Protein AF-A0A151GC35-F1 (afdb_monomer_lite)

Radius of gyration: 41.26 Å; chains: 1; bounding box: 136×90×130 Å

Secondary structure (DSSP, 8-state):
-PEEP-TTBTTTB-SSHHHHHHHHHHHHHTS-SEETTEESS-TT--EEEE--S-IIIIIHHHHHHHHH---TT-SEEEEEEE--SS--BSEEE---SEEEETTEEEEB-HHHHHHHHHHTTPEEPPHHHHHH--TTGGGHHHHHHHHHTTSSSGGGSPEEEEEEE-B--HHHHHHHHHHHHHHHHSTTEEEEEE-EEEEEBGGGTB-EE-TTS-GGG-EEPPTTSPPPSSS-HHHHHHHHHHHHHHHHHHT-HHHHHHHHHHH----TTHHHHHHHHHHHHHHHTT-S-GGGG-----EEEESS---STT--EEEEEEEEE-------------------------------------------------------------------------------------------PPPPP-----------------------------------------------------S--SS--PPPTTHHHHHHHHHHHHHHHHHHHHHHHHHHHHHHHH---HHHHHHHHHHHHHHHHHHHHHHHHHHHHHHHHHHSGGGGSTTTHHHHHHHHHHHHHHHHHHHHHHHHHHHHHHHHHHHHHHHH-TT--HHHHHHHHH-TT-THHHHHHHHT-S-HHHHHHHHHHHHHHHHHHHHHHHHHHHHHHHHHHHHHTTTTTGGGSHHHHHHHHHHHHHHHHHHHHHHHHHHHHHHHHHHHHHHHHHHHHHHHHHHHHHHHIIIIIIT--S--THHHHHIIIIIHHHHHHHHHHHHHHHHHHHHHHHHHHHHT---PPP-

Organism: Drechmeria coniospora (NCBI:txid98403)

Structure (mmCIF, N/CA/C/O backbone):
data_AF-A0A151GC35-F1
#
_entry.id   AF-A0A151GC35-F1
#
loop_
_atom_site.group_PDB
_atom_site.id
_atom_site.type_symbol
_atom_site.label_atom_id
_atom_site.label_alt_id
_atom_site.label_comp_id
_atom_site.label_asym_id
_atom_site.label_entity_id
_atom_site.label_seq_id
_atom_site.pdbx_PDB_ins_code
_atom_site.Cartn_x
_atom_site.Cartn_y
_atom_site.Cartn_z
_atom_site.occupancy
_atom_site.B_iso_or_equiv
_atom_site.auth_seq_id
_atom_site.auth_comp_id
_atom_site.auth_asym_id
_atom_site.auth_atom_id
_atom_site.pdbx_PDB_model_num
ATOM 1 N N . MET A 1 1 ? 4.159 -25.113 13.823 1.00 55.94 1 MET A N 1
ATOM 2 C CA . MET A 1 1 ? 4.439 -24.013 12.868 1.00 55.94 1 MET A CA 1
ATOM 3 C C . MET A 1 1 ? 4.000 -22.709 13.508 1.00 55.94 1 MET A C 1
ATOM 5 O O . MET A 1 1 ? 3.090 -22.752 14.324 1.00 55.94 1 MET A O 1
ATOM 9 N N . ALA A 1 2 ? 4.673 -21.599 13.208 1.00 87.12 2 ALA A N 1
ATOM 10 C CA . ALA A 1 2 ? 4.467 -20.333 13.911 1.00 87.12 2 ALA A CA 1
ATOM 11 C C . ALA A 1 2 ? 3.232 -19.547 13.421 1.00 87.12 2 ALA A C 1
ATOM 13 O O . ALA A 1 2 ? 2.745 -19.758 12.304 1.00 87.12 2 ALA A O 1
ATOM 14 N N . THR A 1 3 ? 2.793 -18.605 14.258 1.00 97.31 3 THR A N 1
ATOM 15 C CA . THR A 1 3 ? 1.928 -17.473 13.897 1.00 97.31 3 THR A CA 1
ATOM 16 C C . THR A 1 3 ? 2.809 -16.304 13.436 1.00 97.31 3 THR A C 1
ATOM 18 O O . THR A 1 3 ? 3.831 -16.021 14.065 1.00 97.31 3 THR A O 1
ATOM 21 N N . ARG A 1 4 ? 2.428 -15.619 12.354 1.00 97.88 4 ARG A N 1
ATOM 22 C CA . ARG A 1 4 ? 3.024 -14.343 11.934 1.00 97.88 4 ARG A CA 1
ATOM 23 C C . ARG A 1 4 ? 2.527 -13.239 12.876 1.00 97.88 4 ARG A C 1
ATOM 25 O O . ARG A 1 4 ? 1.311 -13.093 12.988 1.00 97.88 4 ARG A O 1
ATOM 32 N N . PRO A 1 5 ? 3.394 -12.468 13.553 1.00 97.06 5 PRO A N 1
ATOM 33 C CA . PRO A 1 5 ? 2.941 -11.425 14.470 1.00 97.06 5 PRO A CA 1
ATOM 34 C C . PRO A 1 5 ? 2.337 -10.229 13.714 1.00 97.06 5 PRO A C 1
ATOM 36 O O . PRO A 1 5 ? 2.656 -10.002 12.547 1.00 97.06 5 PRO A O 1
ATOM 39 N N . ALA A 1 6 ? 1.508 -9.446 14.406 1.00 96.62 6 ALA A N 1
ATOM 40 C CA . ALA A 1 6 ? 0.972 -8.170 13.932 1.00 96.62 6 ALA A CA 1
ATOM 41 C C . ALA A 1 6 ? 2.057 -7.076 14.026 1.00 96.62 6 ALA A C 1
ATOM 43 O O . ALA A 1 6 ? 2.139 -6.342 15.015 1.00 96.62 6 ALA A O 1
ATOM 44 N N . GLY A 1 7 ? 2.961 -7.028 13.043 1.00 93.44 7 GLY A N 1
ATOM 45 C CA . GLY A 1 7 ? 4.167 -6.194 13.070 1.00 93.44 7 GLY A CA 1
ATOM 46 C C . GLY A 1 7 ? 3.904 -4.690 12.940 1.00 93.44 7 GLY A C 1
ATOM 47 O O . GLY A 1 7 ? 4.772 -3.887 13.280 1.00 93.44 7 GLY A O 1
ATOM 48 N N . LYS A 1 8 ? 2.718 -4.301 12.465 1.00 96.94 8 LYS A N 1
ATOM 49 C CA . LYS A 1 8 ? 2.310 -2.910 12.207 1.00 96.94 8 LYS A CA 1
ATOM 50 C C . LYS A 1 8 ? 1.365 -2.350 13.283 1.00 96.94 8 LYS A C 1
ATOM 52 O O . LYS A 1 8 ? 1.076 -1.150 13.297 1.00 96.94 8 LYS A O 1
ATOM 57 N N . ALA A 1 9 ? 0.940 -3.190 14.231 1.00 96.69 9 ALA A N 1
ATOM 58 C CA . ALA A 1 9 ? 0.118 -2.796 15.371 1.00 96.69 9 ALA A CA 1
ATOM 59 C C . ALA A 1 9 ? 0.878 -1.855 16.322 1.00 96.69 9 ALA A C 1
ATOM 61 O O . ALA A 1 9 ? 1.866 -2.242 16.956 1.00 96.69 9 ALA A O 1
ATOM 62 N N . GLY A 1 10 ? 0.371 -0.636 16.486 1.00 93.88 10 GLY A N 1
ATOM 63 C CA . GLY A 1 10 ? 0.966 0.449 17.270 1.00 93.88 10 GLY A CA 1
ATOM 64 C C . GLY A 1 10 ? 1.820 1.430 16.459 1.00 93.88 10 GLY A C 1
ATOM 65 O O . GLY A 1 10 ? 2.423 2.313 17.061 1.00 93.88 10 GLY A O 1
ATOM 66 N N . THR A 1 11 ? 1.894 1.278 15.131 1.00 89.25 11 THR A N 1
ATOM 67 C CA . THR A 1 11 ? 2.609 2.209 14.233 1.00 89.25 11 THR A CA 1
ATOM 68 C C . THR A 1 11 ? 1.824 2.571 12.970 1.00 89.25 11 THR A C 1
ATOM 70 O O . THR A 1 11 ? 1.863 3.727 12.567 1.00 89.25 11 THR A O 1
ATOM 73 N N . TRP A 1 12 ? 1.094 1.629 12.360 1.00 95.56 12 TRP A N 1
ATOM 74 C CA . TRP A 1 12 ? 0.233 1.891 11.189 1.00 95.56 12 TRP A CA 1
ATOM 75 C C . TRP A 1 12 ? -1.263 1.883 11.525 1.00 95.56 12 TRP A C 1
ATOM 77 O O . TRP A 1 12 ? -2.069 2.457 10.794 1.00 95.56 12 TRP A O 1
ATOM 87 N N . TYR A 1 13 ? -1.628 1.218 12.618 1.00 97.06 13 TYR A N 1
ATOM 88 C CA . TYR A 1 13 ? -2.961 1.199 13.215 1.00 97.06 13 TYR A CA 1
ATOM 89 C C . TYR A 1 13 ? -2.829 0.997 14.736 1.00 97.06 13 TYR A C 1
ATOM 91 O O . TYR A 1 13 ? -1.812 0.446 15.178 1.00 97.06 13 TYR A O 1
ATOM 99 N N . PRO A 1 14 ? -3.808 1.413 15.559 1.00 96.81 14 PRO A N 1
ATOM 100 C CA . PRO A 1 14 ? -3.754 1.257 17.011 1.00 96.81 14 PRO A CA 1
ATOM 101 C C . PRO A 1 14 ? -3.537 -0.188 17.477 1.00 96.81 14 PRO A C 1
ATOM 103 O O . PRO A 1 14 ? -4.113 -1.134 16.942 1.00 96.81 14 PRO A O 1
ATOM 106 N N . ARG A 1 15 ? -2.715 -0.373 18.519 1.00 94.12 15 ARG A N 1
ATOM 107 C CA . ARG A 1 15 ? -2.531 -1.689 19.165 1.00 94.12 15 ARG A CA 1
ATOM 108 C C . ARG A 1 15 ? -3.599 -1.971 20.224 1.00 94.12 15 ARG A C 1
ATOM 110 O O . ARG A 1 15 ? -3.917 -3.131 20.468 1.00 94.12 15 ARG A O 1
ATOM 117 N N . ALA A 1 16 ? -4.105 -0.933 20.887 1.00 94.44 16 ALA A N 1
ATOM 118 C CA . ALA A 1 16 ? -5.096 -1.071 21.944 1.00 94.44 16 ALA A CA 1
ATOM 119 C C . ALA A 1 16 ? -6.486 -1.309 21.340 1.00 94.44 16 ALA A C 1
ATOM 121 O O . ALA A 1 16 ? -6.956 -0.510 20.533 1.00 94.44 16 ALA A O 1
ATOM 122 N N . LEU A 1 17 ? -7.159 -2.385 21.761 1.00 95.69 17 LEU A N 1
ATOM 123 C CA . LEU A 1 17 ? -8.468 -2.762 21.218 1.00 95.69 17 LEU A CA 1
ATOM 124 C C . LEU A 1 17 ? -9.530 -1.650 21.283 1.00 95.69 17 LEU A C 1
ATOM 126 O O . LEU A 1 17 ? -10.147 -1.415 20.251 1.00 95.69 17 LEU A O 1
ATOM 130 N N . PRO A 1 18 ? -9.717 -0.903 22.395 1.00 95.50 18 PRO A N 1
ATOM 131 C CA . PRO A 1 18 ? -10.736 0.152 22.444 1.00 95.50 18 PRO A CA 1
ATOM 132 C C . PRO A 1 18 ? -10.487 1.299 21.454 1.00 95.50 18 PRO A C 1
ATOM 134 O O . PRO A 1 18 ? -11.432 1.903 20.954 1.00 95.50 18 PRO A O 1
ATOM 137 N N . GLU A 1 19 ? -9.219 1.598 21.166 1.00 96.12 19 GLU A N 1
ATOM 138 C CA . GLU A 1 19 ? -8.813 2.639 20.218 1.00 96.12 19 GLU A CA 1
ATOM 139 C C . GLU A 1 19 ? -9.015 2.165 18.771 1.00 96.12 19 GLU A C 1
ATOM 141 O O . GLU A 1 19 ? -9.597 2.880 17.958 1.00 96.12 19 GLU A O 1
ATOM 146 N N . LEU A 1 20 ? -8.609 0.924 18.476 1.00 97.00 20 LEU A N 1
ATOM 147 C CA . LEU A 1 20 ? -8.792 0.291 17.170 1.00 97.00 20 LEU A CA 1
ATOM 148 C C . LEU A 1 20 ? -10.277 0.091 16.832 1.00 97.00 20 LEU A C 1
ATOM 150 O O . LEU A 1 20 ? -10.688 0.380 15.711 1.00 97.00 20 LEU A O 1
ATOM 154 N N . ASP A 1 21 ? -11.085 -0.344 17.803 1.00 95.94 21 ASP A N 1
ATOM 155 C CA . ASP A 1 21 ? -12.537 -0.467 17.659 1.00 95.94 21 ASP A CA 1
ATOM 156 C C . ASP A 1 21 ? -13.189 0.891 17.417 1.00 95.94 21 ASP A C 1
ATOM 158 O O . ASP A 1 21 ? -13.913 1.042 16.437 1.00 95.94 21 ASP A O 1
ATOM 162 N N . GLY A 1 22 ? -12.887 1.901 18.243 1.00 96.50 22 GLY A N 1
ATOM 163 C CA . GLY A 1 22 ? -13.421 3.251 18.055 1.00 96.50 22 GLY A CA 1
ATOM 164 C C . GLY A 1 22 ? -13.062 3.852 16.691 1.00 96.50 22 GLY A C 1
ATOM 165 O O . GLY A 1 22 ? -13.898 4.509 16.069 1.00 96.50 22 GLY A O 1
ATOM 166 N N . GLN A 1 23 ? -11.850 3.585 16.193 1.00 96.94 23 GLN A N 1
ATOM 167 C CA . GLN A 1 23 ? -11.410 4.013 14.867 1.00 96.94 23 GLN A CA 1
ATOM 168 C C . GLN A 1 23 ? -12.159 3.274 13.744 1.00 96.94 23 GLN A C 1
ATOM 170 O O . GLN A 1 23 ? -12.744 3.921 12.874 1.00 96.94 23 GLN A O 1
ATOM 175 N N . LEU A 1 24 ? -12.178 1.936 13.762 1.00 98.12 24 LEU A N 1
ATOM 176 C CA . LEU A 1 24 ? -12.797 1.127 12.706 1.00 98.12 24 LEU A CA 1
ATOM 177 C C . LEU A 1 24 ? -14.326 1.253 12.678 1.00 98.12 24 LEU A C 1
ATOM 179 O O . LEU A 1 24 ? -14.898 1.395 11.597 1.00 98.12 24 LEU A O 1
ATOM 183 N N . ASP A 1 25 ? -14.990 1.257 13.836 1.00 97.38 25 ASP A N 1
ATOM 184 C CA . ASP A 1 25 ? -16.438 1.480 13.923 1.00 97.38 25 ASP A CA 1
ATOM 185 C C . ASP A 1 25 ? -16.806 2.892 13.477 1.00 97.38 25 ASP A C 1
ATOM 187 O O . ASP A 1 25 ? -17.752 3.059 12.710 1.00 97.38 25 ASP A O 1
ATOM 191 N N . GLY A 1 26 ? -16.044 3.908 13.898 1.00 97.88 26 GLY A N 1
ATOM 192 C CA . GLY A 1 26 ? -16.263 5.290 13.474 1.00 97.88 26 GLY A CA 1
ATOM 193 C C . GLY A 1 26 ? -16.143 5.461 11.958 1.00 97.88 26 GLY A C 1
ATOM 194 O O . GLY A 1 26 ? -16.943 6.173 11.350 1.00 97.88 26 GLY A O 1
ATOM 195 N N . TYR A 1 27 ? -15.186 4.775 11.327 1.00 98.31 27 TYR A N 1
ATOM 196 C CA . TYR A 1 27 ? -15.018 4.800 9.874 1.00 98.31 27 TYR A CA 1
ATOM 197 C C . TYR A 1 27 ? -16.120 4.023 9.140 1.00 98.31 27 TYR A C 1
ATOM 199 O O . TYR A 1 27 ? -16.651 4.529 8.153 1.00 98.31 27 TYR A O 1
ATOM 207 N N . LEU A 1 28 ? -16.512 2.837 9.622 1.00 97.75 28 LEU A N 1
ATOM 208 C CA . LEU A 1 28 ? -17.597 2.044 9.027 1.00 97.75 28 LEU A CA 1
ATOM 209 C C . LEU A 1 28 ? -18.969 2.718 9.183 1.00 97.75 28 LEU A C 1
ATOM 211 O O . LEU A 1 28 ? -19.750 2.726 8.235 1.00 97.75 28 LEU A O 1
ATOM 215 N N . ALA A 1 29 ? -19.252 3.326 10.338 1.00 96.69 29 ALA A N 1
ATOM 216 C CA . ALA A 1 29 ? -20.502 4.043 10.600 1.00 96.69 29 ALA A CA 1
ATOM 217 C C . ALA A 1 29 ? -20.634 5.349 9.795 1.00 96.69 29 ALA A C 1
ATOM 219 O O . ALA A 1 29 ? -21.750 5.814 9.564 1.00 96.69 29 ALA A O 1
ATOM 220 N N . ALA A 1 30 ? -19.515 5.931 9.348 1.00 96.44 30 ALA A N 1
ATOM 221 C CA . ALA A 1 30 ? -19.505 7.088 8.456 1.00 96.44 30 ALA A CA 1
ATOM 222 C C . ALA A 1 30 ? -19.826 6.736 6.988 1.00 96.44 30 ALA A C 1
ATOM 224 O O . ALA A 1 30 ? -20.094 7.641 6.194 1.00 96.44 30 ALA A O 1
ATOM 225 N N . VAL A 1 31 ? -19.817 5.451 6.608 1.00 96.50 31 VAL A N 1
ATOM 226 C CA . VAL A 1 31 ? -20.252 5.018 5.273 1.00 96.50 31 VAL A CA 1
ATOM 227 C C . VAL A 1 31 ? -21.788 5.052 5.204 1.00 96.50 31 VAL A C 1
ATOM 229 O O . VAL A 1 31 ? -22.452 4.498 6.085 1.00 96.50 31 VAL A O 1
ATOM 232 N N . PRO A 1 32 ? -22.398 5.665 4.170 1.00 94.31 32 PRO A N 1
ATOM 233 C CA . PRO A 1 32 ? -23.847 5.650 4.002 1.00 94.31 32 PRO A CA 1
ATOM 234 C C . PRO A 1 32 ? -24.413 4.226 3.916 1.00 94.31 32 PRO A C 1
ATOM 236 O O . PRO A 1 32 ? -23.844 3.360 3.258 1.00 94.31 32 PRO A O 1
ATOM 239 N N . GLN A 1 33 ? -25.593 4.003 4.505 1.00 92.12 33 GLN A N 1
ATOM 240 C CA . GLN A 1 33 ? -26.287 2.700 4.502 1.00 92.12 33 GLN A CA 1
ATOM 241 C C . GLN A 1 33 ? -26.621 2.175 3.091 1.00 92.12 33 GLN A C 1
ATOM 243 O O . GLN A 1 33 ? -26.910 0.988 2.915 1.00 92.12 33 GLN A O 1
ATOM 248 N N . THR A 1 34 ? -26.589 3.053 2.085 1.00 90.88 34 THR A N 1
ATOM 249 C CA . THR A 1 34 ? -26.701 2.701 0.672 1.00 90.88 34 THR A CA 1
ATOM 250 C C . THR A 1 34 ? -25.601 3.372 -0.149 1.00 90.88 34 THR A C 1
ATOM 252 O O . THR A 1 34 ? -25.332 4.563 -0.004 1.00 90.88 34 THR A O 1
ATOM 255 N N . VAL A 1 35 ? -24.992 2.621 -1.067 1.00 87.56 35 VAL A N 1
ATOM 256 C CA . VAL A 1 35 ? -23.982 3.119 -2.014 1.00 87.56 35 VAL A CA 1
ATOM 257 C C . VAL A 1 35 ? -24.417 2.736 -3.422 1.00 87.56 35 VAL A C 1
ATOM 259 O O . VAL A 1 35 ? -24.782 1.590 -3.679 1.00 87.56 35 VAL A O 1
ATOM 262 N N . ASN A 1 36 ? -24.424 3.703 -4.347 1.00 83.06 36 ASN A N 1
ATOM 263 C CA . ASN A 1 36 ? -24.867 3.509 -5.735 1.00 83.06 36 ASN A CA 1
ATOM 264 C C . ASN A 1 36 ? -26.244 2.808 -5.857 1.00 83.06 36 ASN A C 1
ATOM 266 O O . ASN A 1 36 ? -26.455 1.969 -6.731 1.00 83.06 36 ASN A O 1
ATOM 270 N N . GLY A 1 37 ? -27.175 3.131 -4.948 1.00 83.31 37 GLY A N 1
ATOM 271 C CA . GLY A 1 37 ? -28.528 2.556 -4.896 1.00 83.31 37 GLY A CA 1
ATOM 272 C C . GLY A 1 37 ? -28.630 1.144 -4.299 1.00 83.31 37 GLY A C 1
ATOM 273 O O . GLY A 1 37 ? -29.726 0.595 -4.255 1.00 83.31 37 GLY A O 1
ATOM 274 N N . SER A 1 38 ? -27.523 0.561 -3.832 1.00 84.88 38 SER A N 1
ATOM 275 C CA . SER A 1 38 ? -27.474 -0.761 -3.189 1.00 84.88 38 SER A CA 1
ATOM 276 C C . SER A 1 38 ? -27.364 -0.610 -1.672 1.00 84.88 38 SER A C 1
ATOM 278 O O . SER A 1 38 ? -26.575 0.210 -1.213 1.00 84.88 38 SER A O 1
ATOM 280 N N . SER A 1 39 ? -28.113 -1.391 -0.889 1.00 92.69 39 SER A N 1
ATOM 281 C CA . SER A 1 39 ? -27.906 -1.503 0.566 1.00 92.69 39 SER A CA 1
ATOM 282 C C . SER A 1 39 ? -26.554 -2.139 0.890 1.00 92.69 39 SER A C 1
ATOM 284 O O . SER A 1 39 ? -26.060 -2.945 0.102 1.00 92.69 39 SER A O 1
ATOM 286 N N . LEU A 1 40 ? -25.982 -1.803 2.048 1.00 93.25 40 LEU A N 1
ATOM 287 C CA . LEU A 1 40 ? -24.732 -2.393 2.531 1.00 93.25 40 LEU A CA 1
ATOM 288 C C . LEU A 1 40 ? -24.972 -3.531 3.551 1.00 93.25 40 LEU A C 1
ATOM 290 O O . LEU A 1 40 ? -25.844 -3.385 4.409 1.00 93.25 40 LEU A O 1
ATOM 294 N N . PRO A 1 41 ? -24.195 -4.635 3.513 1.00 94.75 41 PRO A N 1
ATOM 295 C CA . PRO A 1 41 ? -23.251 -4.997 2.452 1.00 94.75 41 PRO A CA 1
ATOM 296 C C . PRO A 1 41 ? -23.961 -5.277 1.124 1.00 94.75 41 PRO A C 1
ATOM 298 O O . PRO A 1 41 ? -25.126 -5.673 1.111 1.00 94.75 41 PRO A O 1
ATOM 301 N N . ILE A 1 42 ? -23.258 -5.069 0.008 1.00 92.81 42 ILE A N 1
ATOM 302 C CA . ILE A 1 42 ? -23.820 -5.282 -1.330 1.00 92.81 42 ILE A CA 1
ATOM 303 C C . ILE A 1 42 ? -23.957 -6.802 -1.528 1.00 92.81 42 ILE A C 1
ATOM 305 O O . ILE A 1 42 ? -22.926 -7.473 -1.602 1.00 92.81 42 ILE A O 1
ATOM 309 N N . PRO A 1 43 ? -25.176 -7.375 -1.615 1.00 89.75 43 PRO A N 1
ATOM 310 C CA . PRO A 1 43 ? -25.361 -8.825 -1.515 1.00 89.75 43 PRO A CA 1
ATOM 311 C C . PRO A 1 43 ? -24.621 -9.579 -2.622 1.00 89.75 43 PRO A C 1
ATOM 313 O O . PRO A 1 43 ? -24.951 -9.412 -3.792 1.00 89.75 43 PRO A O 1
ATOM 316 N N . GLY A 1 44 ? -23.635 -10.400 -2.252 1.00 88.62 44 GLY A N 1
ATOM 317 C CA . GLY A 1 44 ? -22.737 -11.152 -3.133 1.00 88.62 44 GLY A CA 1
ATOM 318 C C . GLY A 1 44 ? -21.486 -10.405 -3.635 1.00 88.62 44 GLY A C 1
ATOM 319 O O . GLY A 1 44 ? -20.789 -10.935 -4.505 1.00 88.62 44 GLY A O 1
ATOM 320 N N . ALA A 1 45 ? -21.185 -9.195 -3.149 1.00 92.69 45 ALA A N 1
ATOM 321 C CA . ALA A 1 45 ? -19.949 -8.478 -3.480 1.00 92.69 45 ALA A CA 1
ATOM 322 C C . ALA A 1 45 ? -18.762 -9.080 -2.717 1.00 92.69 45 ALA A C 1
ATOM 324 O O . ALA A 1 45 ? -18.509 -8.747 -1.562 1.00 92.69 45 ALA A O 1
ATOM 325 N N . ARG A 1 46 ? -18.049 -9.994 -3.384 1.00 94.88 46 ARG A N 1
ATOM 326 C CA . ARG A 1 46 ? -16.974 -10.818 -2.800 1.00 94.88 46 ARG A CA 1
ATOM 327 C C . ARG A 1 46 ? -15.560 -10.327 -3.111 1.00 94.88 46 ARG A C 1
ATOM 329 O O . ARG A 1 46 ? -14.604 -10.938 -2.648 1.00 94.88 46 ARG A O 1
ATOM 336 N N . ILE A 1 47 ? -15.399 -9.298 -3.939 1.00 97.12 47 ILE A N 1
ATOM 337 C CA . ILE A 1 47 ? -14.089 -8.864 -4.441 1.00 97.12 47 ILE A CA 1
ATOM 338 C C . ILE A 1 47 ? -13.989 -7.353 -4.276 1.00 97.12 47 ILE A C 1
ATOM 340 O O . ILE A 1 47 ? -14.874 -6.625 -4.728 1.00 97.12 47 ILE A O 1
ATOM 344 N N . ILE A 1 48 ? -12.923 -6.883 -3.631 1.00 98.19 48 ILE A N 1
ATOM 345 C CA . ILE A 1 48 ? -12.689 -5.460 -3.365 1.00 98.19 48 ILE A CA 1
ATOM 346 C C . ILE A 1 48 ? -11.248 -5.062 -3.682 1.00 98.19 48 ILE A C 1
ATOM 348 O O . ILE A 1 48 ? -10.323 -5.817 -3.398 1.00 98.19 48 ILE A O 1
ATOM 352 N N . ILE A 1 49 ? -11.063 -3.853 -4.211 1.00 98.75 49 ILE A N 1
ATOM 353 C CA . ILE A 1 49 ? -9.805 -3.106 -4.119 1.00 98.75 49 ILE A CA 1
ATOM 354 C C . ILE A 1 49 ? -9.918 -2.168 -2.915 1.00 98.75 49 ILE A C 1
ATOM 356 O O . ILE A 1 49 ? -10.936 -1.480 -2.773 1.00 98.75 49 ILE A O 1
ATOM 360 N N . ALA A 1 50 ? -8.898 -2.165 -2.057 1.00 98.69 50 ALA A N 1
ATOM 361 C CA . ALA A 1 50 ? -8.816 -1.316 -0.871 1.00 98.69 50 ALA A CA 1
ATOM 362 C C . ALA A 1 50 ? -7.361 -0.864 -0.600 1.00 98.69 50 ALA A C 1
ATOM 364 O O . ALA A 1 50 ? -6.428 -1.618 -0.897 1.00 98.69 50 ALA A O 1
ATOM 365 N N . PRO A 1 51 ? -7.157 0.327 -0.006 1.00 98.56 51 PRO A N 1
ATOM 366 C CA . PRO A 1 51 ? -5.832 0.874 0.287 1.00 98.56 51 PRO A CA 1
ATOM 367 C C . PRO A 1 51 ? -5.147 0.188 1.480 1.00 98.56 51 PRO A C 1
ATOM 369 O O . PRO A 1 51 ? -5.802 -0.461 2.300 1.00 98.56 51 PRO A O 1
ATOM 372 N N . HIS A 1 52 ? -3.828 0.373 1.591 1.00 98.38 52 HIS A N 1
ATOM 373 C CA . HIS A 1 52 ? -2.973 -0.202 2.639 1.00 98.38 52 HIS A CA 1
ATOM 374 C C . HIS A 1 52 ? -2.000 0.786 3.310 1.00 98.38 52 HIS A C 1
ATOM 376 O O . HIS A 1 52 ? -1.149 0.362 4.092 1.00 98.38 52 HIS A O 1
ATOM 382 N N . ALA A 1 53 ? -2.121 2.100 3.091 1.00 95.94 53 ALA A N 1
ATOM 383 C CA . ALA A 1 53 ? -1.506 3.071 4.006 1.00 95.94 53 ALA A CA 1
ATOM 384 C C . ALA A 1 53 ? -2.037 2.942 5.457 1.00 95.94 53 ALA A C 1
ATOM 386 O O . ALA A 1 53 ? -3.028 2.261 5.726 1.00 95.94 53 ALA A O 1
ATOM 387 N N . GLY A 1 54 ? -1.380 3.623 6.405 1.00 95.81 54 GLY A N 1
ATOM 388 C CA . GLY A 1 54 ? -1.810 3.687 7.808 1.00 95.81 54 GLY A CA 1
ATOM 389 C C . GLY A 1 54 ? -3.242 4.216 7.981 1.00 95.81 54 GLY A C 1
ATOM 390 O O . GLY A 1 54 ? -3.692 5.079 7.221 1.00 95.81 54 GLY A O 1
ATOM 391 N N . TYR A 1 55 ? -3.955 3.715 8.994 1.00 97.38 55 TYR A N 1
ATOM 392 C CA . TYR A 1 55 ? -5.400 3.928 9.159 1.00 97.38 55 TYR A CA 1
ATOM 393 C C . TYR A 1 55 ? -5.805 5.391 9.372 1.00 97.38 55 TYR A C 1
ATOM 395 O O . TYR A 1 55 ? -6.888 5.776 8.931 1.00 97.38 55 TYR A O 1
ATOM 403 N N . ASP A 1 56 ? -4.925 6.225 9.925 1.00 93.12 56 ASP A N 1
ATOM 404 C CA . ASP A 1 56 ? -5.162 7.668 10.063 1.00 93.12 56 ASP A CA 1
ATOM 405 C C . ASP A 1 56 ? -5.292 8.388 8.708 1.00 93.12 56 ASP A C 1
ATOM 407 O O . ASP A 1 56 ? -5.953 9.426 8.619 1.00 93.12 56 ASP A O 1
ATOM 411 N N . TYR A 1 57 ? -4.692 7.825 7.651 1.00 92.56 57 TYR A N 1
ATOM 412 C CA . TYR A 1 57 ? -4.722 8.360 6.291 1.00 92.56 57 TYR A CA 1
ATOM 413 C C . TYR A 1 57 ? -5.787 7.669 5.435 1.00 92.56 57 TYR A C 1
ATOM 415 O O . TYR A 1 57 ? -6.726 8.310 4.973 1.00 92.56 57 TYR A O 1
ATOM 423 N N . SER A 1 58 ? -5.659 6.355 5.227 1.00 96.94 58 SER A N 1
ATOM 424 C CA . SER A 1 58 ? -6.487 5.607 4.270 1.00 96.94 58 SER A CA 1
ATOM 425 C C . SER A 1 58 ? -7.625 4.820 4.916 1.00 96.94 58 SER A C 1
ATOM 427 O O . SER A 1 58 ? -8.496 4.321 4.202 1.00 96.94 58 SER A O 1
ATOM 429 N N . GLY A 1 59 ? -7.668 4.720 6.250 1.00 97.25 59 GLY A N 1
ATOM 430 C CA . GLY A 1 59 ? -8.632 3.882 6.965 1.00 97.25 59 GLY A CA 1
ATOM 431 C C . GLY A 1 59 ? -10.080 4.268 6.669 1.00 97.25 59 GLY A C 1
ATOM 432 O O . GLY A 1 59 ? -10.909 3.390 6.441 1.00 97.25 59 GLY A O 1
ATOM 433 N N . LYS A 1 60 ? -10.374 5.570 6.561 1.00 97.50 60 LYS A N 1
ATOM 434 C CA . LYS A 1 60 ? -11.686 6.086 6.123 1.00 97.50 60 LYS A CA 1
ATOM 435 C C . LYS A 1 60 ? -12.038 5.655 4.702 1.00 97.50 60 LYS A C 1
ATOM 437 O O . LYS A 1 60 ? -13.190 5.328 4.435 1.00 97.50 60 LYS A O 1
ATOM 442 N N . CYS A 1 61 ? -11.057 5.633 3.799 1.00 97.56 61 CYS A N 1
ATOM 443 C CA . CYS A 1 61 ? -11.276 5.194 2.429 1.00 97.56 61 CYS A CA 1
ATOM 444 C C . CYS A 1 61 ? -11.534 3.686 2.374 1.00 97.56 61 CYS A C 1
ATOM 446 O O . CYS A 1 61 ? -12.553 3.273 1.820 1.00 97.56 61 CYS A O 1
ATOM 448 N N . ALA A 1 62 ? -10.705 2.873 3.039 1.00 98.44 62 ALA A N 1
ATOM 449 C CA . ALA A 1 62 ? -10.886 1.422 3.140 1.00 98.44 62 ALA A CA 1
ATOM 450 C C . ALA A 1 62 ? -12.271 1.020 3.680 1.00 98.44 62 ALA A C 1
ATOM 452 O O . ALA A 1 62 ? -12.845 0.037 3.206 1.00 98.44 62 ALA A O 1
ATOM 453 N N . ALA A 1 63 ? -12.847 1.803 4.602 1.00 98.56 63 ALA A N 1
ATOM 454 C CA . ALA A 1 63 ? -14.183 1.567 5.154 1.00 98.56 63 ALA A CA 1
ATOM 455 C C . ALA A 1 63 ? -15.245 1.345 4.070 1.00 98.56 63 ALA A C 1
ATOM 457 O O . ALA A 1 63 ? -16.076 0.452 4.203 1.00 98.56 63 ALA A O 1
ATOM 458 N N . TRP A 1 64 ? -15.193 2.106 2.971 1.00 98.25 64 TRP A N 1
ATOM 459 C CA . TRP A 1 64 ? -16.166 2.006 1.882 1.00 98.25 64 TRP A CA 1
ATOM 460 C C . TRP A 1 64 ? -16.094 0.661 1.153 1.00 98.25 64 TRP A C 1
ATOM 462 O O . TRP A 1 64 ? -17.134 0.066 0.868 1.00 98.25 64 TRP A O 1
ATOM 472 N N . ALA A 1 65 ? -14.891 0.139 0.900 1.00 97.88 65 ALA A N 1
ATOM 473 C CA . ALA A 1 65 ? -14.714 -1.194 0.331 1.00 97.88 65 ALA A CA 1
ATOM 474 C C . ALA A 1 65 ? -15.208 -2.287 1.296 1.00 97.88 65 ALA A C 1
ATOM 476 O O . ALA A 1 65 ? -15.999 -3.146 0.906 1.00 97.88 65 ALA A O 1
ATOM 477 N N . TYR A 1 66 ? -14.815 -2.225 2.573 1.00 98.44 66 TYR A N 1
ATOM 478 C CA . TYR A 1 66 ? -15.212 -3.220 3.577 1.00 98.44 66 TYR A CA 1
ATOM 479 C C . TYR A 1 66 ? -16.701 -3.192 3.930 1.00 98.44 66 TYR A C 1
ATOM 481 O O . TYR A 1 66 ? -17.274 -4.246 4.207 1.00 98.44 66 TYR A O 1
ATOM 489 N N . ALA A 1 67 ? -17.344 -2.025 3.900 1.00 97.38 67 ALA A N 1
ATOM 490 C CA . ALA A 1 67 ? -18.783 -1.895 4.096 1.00 97.38 67 ALA A CA 1
ATOM 491 C C . ALA A 1 67 ? -19.571 -2.453 2.898 1.00 97.38 67 ALA A C 1
ATOM 493 O O . ALA A 1 67 ? -20.634 -3.034 3.096 1.00 97.38 67 ALA A O 1
ATOM 494 N N . CYS A 1 68 ? -19.033 -2.360 1.674 1.00 96.44 68 CYS A N 1
ATOM 495 C CA . CYS A 1 68 ? -19.607 -3.022 0.498 1.00 96.44 68 CYS A CA 1
ATOM 496 C C . CYS A 1 68 ? -19.448 -4.548 0.520 1.00 96.44 68 CYS A C 1
ATOM 498 O O . CYS A 1 68 ? -20.303 -5.237 -0.033 1.00 96.44 68 CYS A O 1
ATOM 500 N N . LEU A 1 69 ? -18.382 -5.065 1.139 1.00 96.38 69 LEU A N 1
ATOM 501 C CA . LEU A 1 69 ? -18.028 -6.484 1.136 1.00 96.38 69 LEU A CA 1
ATOM 502 C C . LEU A 1 69 ? -19.067 -7.354 1.866 1.00 96.38 69 LEU A C 1
ATOM 504 O O . LEU A 1 69 ? -19.329 -7.162 3.061 1.00 96.38 69 LEU A O 1
ATOM 508 N N . ASP A 1 70 ? -19.603 -8.346 1.151 1.00 95.81 70 ASP A N 1
ATOM 509 C CA . ASP A 1 70 ? -20.482 -9.386 1.687 1.00 95.81 70 ASP A CA 1
ATOM 510 C C . ASP A 1 70 ? -19.671 -10.630 2.073 1.00 95.81 70 ASP A C 1
ATOM 512 O O . ASP A 1 70 ? -19.061 -11.297 1.234 1.00 95.81 70 ASP A O 1
ATOM 516 N N . LEU A 1 71 ? -19.681 -10.935 3.371 1.00 97.31 71 LEU A N 1
ATOM 517 C CA . LEU A 1 71 ? -19.001 -12.080 3.972 1.00 97.31 71 LEU A CA 1
ATOM 518 C C . LEU A 1 71 ? -19.960 -13.224 4.343 1.00 97.31 71 LEU A C 1
ATOM 520 O O . LEU A 1 71 ? -19.497 -14.246 4.836 1.00 97.31 71 LEU A O 1
ATOM 524 N N . SER A 1 72 ? -21.271 -13.093 4.108 1.00 94.88 72 SER A N 1
ATOM 525 C CA . SER A 1 72 ? -22.308 -14.016 4.612 1.00 94.88 72 SER A CA 1
ATOM 526 C C . SER A 1 72 ? -22.088 -15.494 4.258 1.00 94.88 72 SER A C 1
ATOM 528 O O . SER A 1 72 ? -22.448 -16.377 5.032 1.00 94.88 72 SER A O 1
ATOM 530 N N . ASN A 1 73 ? -21.467 -15.763 3.106 1.00 94.38 73 ASN A N 1
ATOM 531 C CA . ASN A 1 73 ? -21.143 -17.107 2.617 1.00 94.38 73 ASN A CA 1
ATOM 532 C C . ASN A 1 73 ? -19.628 -17.401 2.584 1.00 94.38 73 ASN A C 1
ATOM 534 O O . ASN A 1 73 ? -19.212 -18.428 2.042 1.00 94.38 73 ASN A O 1
ATOM 538 N N . ALA A 1 74 ? -18.792 -16.507 3.122 1.00 97.50 74 ALA A N 1
ATOM 539 C CA . ALA A 1 74 ? -17.342 -16.600 3.001 1.00 97.50 74 ALA A CA 1
ATOM 540 C C . ALA A 1 74 ? -16.769 -17.753 3.840 1.00 97.50 74 ALA A C 1
ATOM 542 O O . ALA A 1 74 ? -16.974 -17.833 5.048 1.00 97.50 74 ALA A O 1
ATOM 543 N N . LYS A 1 75 ? -15.991 -18.622 3.190 1.00 98.12 75 LYS A N 1
ATOM 544 C CA . LYS A 1 75 ? -15.193 -19.694 3.811 1.00 98.12 75 LYS A CA 1
ATOM 545 C C . LYS A 1 75 ? -13.693 -19.470 3.654 1.00 98.12 75 LYS A C 1
ATOM 547 O O . LYS A 1 75 ? -12.931 -19.934 4.498 1.00 98.12 75 LYS A O 1
ATOM 552 N N . ARG A 1 76 ? -13.270 -18.769 2.594 1.00 98.56 76 ARG A N 1
ATOM 553 C CA . ARG A 1 76 ? -11.865 -18.425 2.329 1.00 98.56 76 ARG A CA 1
ATOM 554 C C . ARG A 1 76 ? -11.732 -16.974 1.874 1.00 98.56 76 ARG A C 1
ATOM 556 O O . ARG A 1 76 ? -12.532 -16.518 1.060 1.00 98.56 76 ARG A O 1
ATOM 563 N N . VAL A 1 77 ? -10.706 -16.273 2.349 1.00 98.88 77 VAL A N 1
ATOM 564 C CA . VAL A 1 77 ? -10.368 -14.902 1.934 1.00 98.88 77 VAL A CA 1
ATOM 565 C C . VAL A 1 77 ? -8.963 -14.877 1.339 1.00 98.88 77 VAL A C 1
ATOM 567 O O . VAL A 1 77 ? -7.972 -15.043 2.047 1.00 98.88 77 VAL A O 1
ATOM 570 N N . PHE A 1 78 ? -8.868 -14.648 0.036 1.00 98.88 78 PHE A N 1
ATOM 571 C CA . PHE A 1 78 ? -7.617 -14.390 -0.663 1.00 98.88 78 PHE A CA 1
ATOM 572 C C . PHE A 1 78 ? -7.186 -12.946 -0.414 1.00 98.88 78 PHE A C 1
ATOM 574 O O . PHE A 1 78 ? -7.970 -12.017 -0.609 1.00 98.88 78 PHE A O 1
ATOM 581 N N . LEU A 1 79 ? -5.938 -12.763 0.009 1.00 98.81 79 LEU A N 1
ATOM 582 C CA . LEU A 1 79 ? -5.313 -11.454 0.180 1.00 98.81 79 LEU A CA 1
ATOM 583 C C . LEU A 1 79 ? -4.209 -11.349 -0.873 1.00 98.81 79 LEU A C 1
ATOM 585 O O . LEU A 1 79 ? -3.211 -12.062 -0.765 1.00 98.81 79 LEU A O 1
ATOM 589 N N . LEU A 1 80 ? -4.403 -10.509 -1.893 1.00 98.88 80 LEU A N 1
ATOM 590 C CA . LEU A 1 80 ? -3.384 -10.228 -2.908 1.00 98.88 80 LEU A CA 1
ATOM 591 C C . LEU A 1 80 ? -2.769 -8.862 -2.610 1.00 98.88 80 LEU A C 1
ATOM 593 O O . LEU A 1 80 ? -3.475 -7.854 -2.657 1.00 98.88 80 LEU A O 1
ATOM 597 N N . GLY A 1 81 ? -1.470 -8.814 -2.315 1.00 98.50 81 GLY A N 1
ATOM 598 C CA . GLY A 1 81 ? -0.770 -7.555 -2.050 1.00 98.50 81 GLY A CA 1
ATOM 599 C C . GLY A 1 81 ? 0.580 -7.448 -2.749 1.00 98.50 81 GLY A C 1
ATOM 600 O O . GLY A 1 81 ? 1.197 -8.474 -3.029 1.00 98.50 81 GLY A O 1
ATOM 601 N N . PRO A 1 82 ? 1.047 -6.228 -3.063 1.00 97.62 82 PRO A N 1
ATOM 602 C CA . PRO A 1 82 ? 2.376 -6.034 -3.627 1.00 97.62 82 PRO A CA 1
ATOM 603 C C . PRO A 1 82 ? 3.467 -6.313 -2.584 1.00 97.62 82 PRO A C 1
ATOM 605 O O . PRO A 1 82 ? 3.248 -6.144 -1.378 1.00 97.62 82 PRO A O 1
ATOM 608 N N . SER A 1 83 ? 4.649 -6.710 -3.059 1.00 94.38 83 SER A N 1
ATOM 609 C CA . SER A 1 83 ? 5.866 -6.794 -2.241 1.00 94.38 83 SER A CA 1
ATOM 610 C C . SER A 1 83 ? 6.570 -5.435 -2.161 1.00 94.38 83 SER A C 1
ATOM 612 O O . SER A 1 83 ? 6.943 -4.866 -3.184 1.00 94.38 83 SER A O 1
ATOM 614 N N . HIS A 1 84 ? 6.800 -4.939 -0.945 1.00 89.06 84 HIS A N 1
ATOM 615 C CA . HIS A 1 84 ? 7.596 -3.737 -0.662 1.00 89.06 84 HIS A CA 1
ATOM 616 C C . HIS A 1 84 ? 8.902 -4.056 0.073 1.00 89.06 84 HIS A C 1
ATOM 618 O O . HIS A 1 84 ? 9.849 -3.274 0.039 1.00 89.06 84 HIS A O 1
ATOM 624 N N . THR A 1 85 ? 8.946 -5.187 0.778 1.00 88.88 85 THR A N 1
ATOM 625 C CA . THR A 1 85 ? 10.069 -5.580 1.647 1.00 88.88 85 THR A CA 1
ATOM 626 C C . THR A 1 85 ? 11.255 -6.198 0.918 1.00 88.88 85 THR A C 1
ATOM 628 O O . THR A 1 85 ? 12.369 -6.179 1.439 1.00 88.88 85 THR A O 1
ATOM 631 N N . TYR A 1 86 ? 11.036 -6.762 -0.267 1.00 88.75 86 TYR A N 1
ATOM 632 C CA . TYR A 1 86 ? 12.074 -7.351 -1.108 1.00 88.75 86 TYR A CA 1
ATOM 633 C C . TYR A 1 86 ? 11.621 -7.382 -2.569 1.00 88.75 86 TYR A C 1
ATOM 635 O O . TYR A 1 86 ? 10.421 -7.403 -2.855 1.00 88.75 86 TYR A O 1
ATOM 643 N N . TYR A 1 87 ? 12.585 -7.406 -3.491 1.00 87.38 87 TYR A N 1
ATOM 644 C CA . TYR A 1 87 ? 12.296 -7.659 -4.900 1.00 87.38 87 TYR A CA 1
ATOM 645 C C . TYR A 1 87 ? 11.762 -9.085 -5.070 1.00 87.38 87 TYR A C 1
ATOM 647 O O . TYR A 1 87 ? 12.393 -10.044 -4.622 1.00 87.38 87 TYR A O 1
ATOM 655 N N . LEU A 1 88 ? 10.607 -9.196 -5.718 1.00 92.25 88 LEU A N 1
ATOM 656 C CA . LEU A 1 88 ? 9.920 -10.443 -6.020 1.00 92.25 88 LEU A CA 1
ATOM 657 C C . LEU A 1 88 ? 9.566 -10.429 -7.508 1.00 92.25 88 LEU A C 1
ATOM 659 O O . LEU A 1 88 ? 8.917 -9.496 -7.968 1.00 92.25 88 LEU A O 1
ATOM 663 N N . GLU A 1 89 ? 9.973 -11.473 -8.216 1.00 91.56 89 GLU A N 1
ATOM 664 C CA . GLU A 1 89 ? 9.492 -11.850 -9.548 1.00 91.56 89 GLU A CA 1
ATOM 665 C C . GLU A 1 89 ? 8.405 -12.924 -9.353 1.00 91.56 89 GLU A C 1
ATOM 667 O O . GLU A 1 89 ? 8.490 -13.723 -8.412 1.00 91.56 89 GLU A O 1
ATOM 672 N N . GLY A 1 90 ? 7.359 -12.942 -10.180 1.00 95.69 90 GLY A N 1
ATOM 673 C CA . GLY A 1 90 ? 6.264 -13.902 -10.019 1.00 95.69 90 GLY A CA 1
ATOM 674 C C . GLY A 1 90 ? 5.337 -13.605 -8.827 1.00 95.69 90 GLY A C 1
ATOM 675 O O . GLY A 1 90 ? 5.014 -12.455 -8.510 1.00 95.69 90 GLY A O 1
ATOM 676 N N . CYS A 1 91 ? 4.896 -14.663 -8.143 1.00 98.38 91 CYS A N 1
ATOM 677 C CA . CYS A 1 91 ? 4.115 -14.593 -6.903 1.00 98.38 91 CYS A CA 1
ATOM 678 C C . CYS A 1 91 ? 4.766 -15.437 -5.796 1.00 98.38 91 CYS A C 1
ATOM 680 O O . CYS A 1 91 ? 5.461 -16.418 -6.071 1.00 98.38 91 CYS A O 1
ATOM 682 N N . ALA A 1 92 ? 4.495 -15.095 -4.535 1.00 98.44 92 ALA A N 1
ATOM 683 C CA . ALA A 1 92 ? 4.972 -15.825 -3.362 1.00 98.44 92 ALA A CA 1
ATOM 684 C C . ALA A 1 92 ? 3.864 -16.036 -2.320 1.00 98.44 92 ALA A C 1
ATOM 686 O O . ALA A 1 92 ? 3.005 -15.178 -2.123 1.00 98.44 92 ALA A O 1
ATOM 687 N N . VAL A 1 93 ? 3.905 -17.164 -1.610 1.00 98.50 93 VAL A N 1
ATOM 688 C CA . VAL A 1 93 ? 2.906 -17.553 -0.599 1.00 98.50 93 VAL A CA 1
ATOM 689 C C . VAL A 1 93 ? 3.501 -17.675 0.802 1.00 98.50 93 VAL A C 1
ATOM 691 O O . VAL A 1 93 ? 4.682 -17.979 0.977 1.00 98.50 93 VAL A O 1
ATOM 694 N N . THR A 1 94 ? 2.681 -17.455 1.831 1.00 97.44 94 THR A N 1
ATOM 695 C CA . THR A 1 94 ? 3.163 -17.498 3.219 1.00 97.44 94 THR A CA 1
ATOM 696 C C . THR A 1 94 ? 3.557 -18.896 3.702 1.00 97.44 94 THR A C 1
ATOM 698 O O . THR A 1 94 ? 2.895 -19.908 3.443 1.00 97.44 94 THR A O 1
ATOM 701 N N . THR A 1 95 ? 4.613 -18.938 4.517 1.00 96.56 95 THR A N 1
ATOM 702 C CA . THR A 1 95 ? 5.047 -20.134 5.249 1.00 96.56 95 THR A CA 1
ATOM 703 C C . THR A 1 95 ? 4.458 -20.231 6.662 1.00 96.56 95 THR A C 1
ATOM 705 O O . THR A 1 95 ? 4.581 -21.290 7.289 1.00 96.56 95 THR A O 1
ATOM 708 N N . TYR A 1 96 ? 3.741 -19.212 7.148 1.00 97.75 96 TYR A N 1
ATOM 709 C CA . TYR A 1 96 ? 3.085 -19.218 8.462 1.00 97.75 96 TYR A CA 1
ATOM 710 C C . TYR A 1 96 ? 1.775 -20.027 8.478 1.00 97.75 96 TYR A C 1
ATOM 712 O O . TYR A 1 96 ? 1.141 -20.265 7.450 1.00 97.75 96 TYR A O 1
ATOM 720 N N . ALA A 1 97 ? 1.370 -20.508 9.658 1.00 97.81 97 ALA A N 1
ATOM 721 C CA . ALA A 1 97 ? 0.109 -21.245 9.834 1.00 97.81 97 ALA A CA 1
ATOM 722 C C . ALA A 1 97 ? -1.068 -20.333 10.224 1.00 97.81 97 ALA A C 1
ATOM 724 O O . ALA A 1 97 ? -2.228 -20.690 10.022 1.00 97.81 97 ALA A O 1
ATOM 725 N N . LYS A 1 98 ? -0.760 -19.163 10.789 1.00 98.25 98 LYS A N 1
ATOM 726 C CA . LYS A 1 98 ? -1.714 -18.159 11.259 1.00 98.25 98 LYS A CA 1
ATOM 727 C C . LYS A 1 98 ? -1.139 -16.757 11.082 1.00 98.25 98 LYS A C 1
ATOM 729 O O . LYS A 1 98 ? 0.082 -16.607 11.135 1.00 98.25 98 LYS A O 1
ATOM 734 N N . TYR A 1 99 ? -1.993 -15.753 10.918 1.00 98.44 99 TYR A N 1
ATOM 735 C CA . TYR A 1 99 ? -1.624 -14.333 10.970 1.00 98.44 99 TYR A CA 1
ATOM 736 C C . TYR A 1 99 ? -2.312 -13.699 12.180 1.00 98.44 99 TYR A C 1
ATOM 738 O O . TYR A 1 99 ? -3.539 -13.732 12.270 1.00 98.44 99 TYR A O 1
ATOM 746 N N . ALA A 1 100 ? -1.535 -13.137 13.103 1.00 97.81 100 ALA A N 1
ATOM 747 C CA . ALA A 1 100 ? -2.065 -12.445 14.270 1.00 97.81 100 ALA A CA 1
ATOM 748 C C . ALA A 1 100 ? -2.652 -11.080 13.898 1.00 97.81 100 ALA A C 1
ATOM 750 O O . ALA A 1 100 ? -2.138 -10.375 13.028 1.00 97.81 100 ALA A O 1
ATOM 751 N N . THR A 1 101 ? -3.679 -10.679 14.637 1.00 97.25 101 THR A N 1
ATOM 752 C CA . THR A 1 101 ? -4.203 -9.308 14.703 1.00 97.25 101 THR A CA 1
ATOM 753 C C . THR A 1 101 ? -4.355 -8.918 16.179 1.00 97.25 101 THR A C 1
ATOM 755 O O . THR A 1 101 ? -4.329 -9.808 17.033 1.00 97.25 101 THR A O 1
ATOM 758 N N . PRO A 1 102 ? -4.565 -7.635 16.527 1.00 96.38 102 PRO A N 1
ATOM 759 C CA . PRO A 1 102 ? -4.883 -7.248 17.906 1.00 96.38 102 PRO A CA 1
ATOM 760 C C . PRO A 1 102 ? -6.112 -7.962 18.491 1.00 96.38 102 PRO A C 1
ATOM 762 O O . PRO A 1 102 ? -6.186 -8.140 19.704 1.00 96.38 102 PRO A O 1
ATOM 765 N N . TYR A 1 103 ? -7.055 -8.382 17.642 1.00 95.12 103 TYR A N 1
ATOM 766 C CA . TYR A 1 103 ? -8.289 -9.065 18.037 1.00 95.12 103 TYR A CA 1
ATOM 767 C C . TYR A 1 103 ? -8.139 -10.579 18.238 1.00 95.12 103 TYR A C 1
ATOM 769 O O . TYR A 1 103 ? -8.906 -11.179 18.989 1.00 95.12 103 TYR A O 1
ATOM 777 N N . GLY A 1 104 ? -7.188 -11.200 17.539 1.00 94.25 104 GLY A N 1
ATOM 778 C CA . GLY A 1 104 ? -7.086 -12.652 17.408 1.00 94.25 104 GLY A CA 1
ATOM 779 C C . GLY A 1 104 ? -6.405 -13.083 16.108 1.00 94.25 104 GLY A C 1
ATOM 780 O O . GLY A 1 104 ? -6.150 -12.271 15.215 1.00 94.25 104 GLY A O 1
ATOM 781 N N . ASP A 1 105 ? -6.093 -14.374 16.006 1.00 97.06 105 ASP A N 1
ATOM 782 C CA . ASP A 1 105 ? -5.395 -14.957 14.857 1.00 97.06 105 ASP A CA 1
ATOM 783 C C . ASP A 1 105 ? -6.365 -15.388 13.745 1.00 97.06 105 ASP A C 1
ATOM 785 O O . ASP A 1 105 ? -7.275 -16.183 13.985 1.00 97.06 105 ASP A O 1
ATOM 789 N N . PHE A 1 106 ? -6.076 -15.019 12.496 1.00 98.31 106 PHE A N 1
ATOM 790 C CA . PHE A 1 106 ? -6.626 -15.713 11.329 1.00 98.31 106 PHE A CA 1
ATOM 791 C C . PHE A 1 106 ? -5.848 -16.997 11.041 1.00 98.31 106 PHE A C 1
ATOM 793 O O . PHE A 1 106 ? -4.615 -17.001 11.025 1.00 98.31 106 PHE A O 1
ATOM 800 N N . THR A 1 107 ? -6.559 -18.084 10.737 1.00 98.12 107 THR A N 1
ATOM 801 C CA . THR A 1 107 ? -5.947 -19.343 10.283 1.00 98.12 107 THR A CA 1
ATOM 802 C C . THR A 1 107 ? -5.686 -19.300 8.778 1.00 98.12 107 THR A C 1
ATOM 804 O O . THR A 1 107 ? -6.577 -18.960 8.001 1.00 98.12 107 THR A O 1
ATOM 807 N N . VAL A 1 108 ? -4.473 -19.667 8.354 1.00 98.56 108 VAL A N 1
ATOM 808 C CA . VAL A 1 108 ? -4.099 -19.738 6.933 1.00 98.56 108 VAL A CA 1
ATOM 809 C C . VAL A 1 108 ? -4.574 -21.065 6.338 1.00 98.56 108 VAL A C 1
ATOM 811 O O . VAL A 1 108 ? -4.253 -22.132 6.868 1.00 98.56 108 VAL A O 1
ATOM 814 N N . ASP A 1 109 ? -5.269 -21.033 5.200 1.00 98.44 109 ASP A N 1
ATOM 815 C CA . ASP A 1 109 ? -5.620 -22.247 4.457 1.00 98.44 109 ASP A CA 1
ATOM 816 C C . ASP A 1 109 ? -4.393 -22.821 3.736 1.00 98.44 109 ASP A C 1
ATOM 818 O O . ASP A 1 109 ? -4.112 -22.551 2.567 1.00 98.44 109 ASP A O 1
ATOM 822 N N . ARG A 1 110 ? -3.665 -23.677 4.454 1.00 96.69 110 ARG A N 1
ATOM 823 C CA . ARG A 1 110 ? -2.483 -24.375 3.937 1.00 96.69 110 ARG A CA 1
ATOM 824 C C . ARG A 1 110 ? -2.781 -25.353 2.801 1.00 96.69 110 ARG A C 1
ATOM 826 O O . ARG A 1 110 ? -1.838 -25.732 2.107 1.00 96.69 110 ARG A O 1
ATOM 833 N N . SER A 1 111 ? -4.037 -25.765 2.608 1.00 97.62 111 SER A N 1
ATOM 834 C CA . SER A 1 111 ? -4.425 -26.649 1.506 1.00 97.62 111 SER A CA 1
ATOM 835 C C . SER A 1 111 ? -4.561 -25.861 0.204 1.00 97.62 111 SER A C 1
ATOM 837 O O . SER A 1 111 ? -3.902 -26.201 -0.778 1.00 97.62 111 SER A O 1
ATOM 839 N N . THR A 1 112 ? -5.288 -24.740 0.231 1.00 98.25 112 THR A N 1
ATOM 840 C CA . THR A 1 112 ? -5.412 -23.826 -0.912 1.00 98.25 112 THR A CA 1
ATOM 841 C C . THR A 1 112 ? -4.073 -23.161 -1.240 1.00 98.25 112 THR A C 1
ATOM 843 O O . THR A 1 112 ? -3.698 -23.128 -2.407 1.00 98.25 112 THR A O 1
ATOM 846 N N . ILE A 1 113 ? -3.292 -22.730 -0.234 1.00 97.69 113 ILE A N 1
ATOM 847 C CA . ILE A 1 113 ? -1.924 -22.206 -0.434 1.00 97.69 113 ILE A CA 1
ATOM 848 C C . ILE A 1 113 ? -1.052 -23.202 -1.208 1.00 97.69 113 ILE A C 1
ATOM 850 O O . ILE A 1 113 ? -0.347 -22.800 -2.127 1.00 97.69 113 ILE A O 1
ATOM 854 N N . ARG A 1 114 ? -1.107 -24.501 -0.877 1.00 97.88 114 ARG A N 1
ATOM 855 C CA . ARG A 1 114 ? -0.341 -25.521 -1.605 1.00 97.88 114 ARG A CA 1
ATOM 856 C C . ARG A 1 114 ? -0.814 -25.655 -3.054 1.00 97.88 114 ARG A C 1
ATOM 858 O O . ARG A 1 114 ? 0.024 -25.668 -3.944 1.00 97.88 114 ARG A O 1
ATOM 865 N N . GLN A 1 115 ? -2.128 -25.697 -3.281 1.00 97.81 115 GLN A N 1
ATOM 866 C CA . GLN A 1 115 ? -2.713 -25.813 -4.622 1.00 97.81 115 GLN A CA 1
ATOM 867 C C . GLN A 1 115 ? -2.298 -24.652 -5.535 1.00 97.81 115 GLN A C 1
ATOM 869 O O . GLN A 1 115 ? -1.801 -24.898 -6.630 1.00 97.81 115 GLN A O 1
ATOM 874 N N . VAL A 1 116 ? -2.444 -23.397 -5.088 1.00 97.62 116 VAL A N 1
ATOM 875 C CA . VAL A 1 116 ? -2.065 -22.231 -5.912 1.00 97.62 116 VAL A CA 1
ATOM 876 C C . VAL A 1 116 ? -0.550 -22.115 -6.084 1.00 97.62 116 VAL A C 1
ATOM 878 O O . VAL A 1 116 ? -0.094 -21.717 -7.153 1.00 97.62 116 VAL A O 1
ATOM 881 N N . LYS A 1 117 ? 0.234 -22.529 -5.076 1.00 97.81 117 LYS A N 1
ATOM 882 C CA . LYS A 1 117 ? 1.697 -22.575 -5.163 1.00 97.81 117 LYS A CA 1
ATOM 883 C C . LYS A 1 117 ? 2.174 -23.580 -6.205 1.00 97.81 117 LYS A C 1
ATOM 885 O O . LYS A 1 117 ? 3.012 -23.235 -7.025 1.00 97.81 117 LYS A O 1
ATOM 890 N N . GLU A 1 118 ? 1.642 -24.801 -6.180 1.00 97.88 118 GLU A N 1
ATOM 891 C CA . GLU A 1 118 ? 1.984 -25.856 -7.141 1.00 97.88 118 GLU A CA 1
ATOM 892 C C . GLU A 1 118 ? 1.502 -25.502 -8.556 1.00 97.88 118 GLU A C 1
ATOM 894 O O . GLU A 1 118 ? 2.236 -25.713 -9.515 1.00 97.88 118 GLU A O 1
ATOM 899 N N . ALA A 1 119 ? 0.310 -24.912 -8.697 1.00 97.31 119 ALA A N 1
ATOM 900 C CA . ALA A 1 119 ? -0.246 -24.524 -9.996 1.00 97.31 119 ALA A CA 1
ATOM 901 C C . ALA A 1 119 ? 0.432 -23.298 -10.638 1.00 97.31 119 ALA A C 1
ATOM 903 O O . ALA A 1 119 ? 0.383 -23.157 -11.859 1.00 97.31 119 ALA A O 1
ATOM 904 N N . GLY A 1 120 ? 1.020 -22.406 -9.834 1.00 95.62 120 GLY A N 1
ATOM 905 C CA . GLY A 1 120 ? 1.690 -21.183 -10.290 1.00 95.62 120 GLY A CA 1
ATOM 906 C C . GLY A 1 120 ? 3.193 -21.133 -10.046 1.00 95.62 120 GLY A C 1
ATOM 907 O O . GLY A 1 120 ? 3.755 -20.047 -10.115 1.00 95.62 120 GLY A O 1
ATOM 908 N N . GLU A 1 121 ? 3.815 -22.260 -9.690 1.00 96.69 121 GLU A N 1
ATOM 909 C CA . GLU A 1 121 ? 5.243 -22.373 -9.338 1.00 96.69 121 GLU A CA 1
ATOM 910 C C . GLU A 1 121 ? 5.720 -21.296 -8.330 1.00 96.69 121 GLU A C 1
ATOM 912 O O . GLU A 1 121 ? 6.861 -20.838 -8.358 1.00 96.69 121 GLU A O 1
ATOM 917 N N . MET A 1 122 ? 4.830 -20.879 -7.418 1.00 97.62 122 MET A N 1
ATOM 918 C CA . MET A 1 122 ? 5.044 -19.706 -6.563 1.00 97.62 122 MET A CA 1
ATOM 919 C C . MET A 1 122 ? 6.153 -19.939 -5.527 1.00 97.62 122 MET A C 1
ATOM 921 O O . MET A 1 122 ? 6.282 -21.024 -4.947 1.00 97.62 122 MET A O 1
ATOM 925 N N . ALA A 1 123 ? 6.908 -18.887 -5.217 1.00 97.19 123 ALA A N 1
ATOM 926 C CA . ALA A 1 123 ? 7.924 -18.921 -4.171 1.00 97.19 123 ALA A CA 1
ATOM 927 C C . ALA A 1 123 ? 7.305 -19.006 -2.758 1.00 97.19 123 ALA A C 1
ATOM 929 O O . ALA A 1 123 ? 6.120 -18.742 -2.547 1.00 97.19 123 ALA A O 1
ATOM 930 N N . ASP A 1 124 ? 8.115 -19.352 -1.757 1.00 98.00 124 ASP A N 1
ATOM 931 C CA . ASP A 1 124 ? 7.776 -19.081 -0.356 1.00 98.00 124 ASP A CA 1
ATOM 932 C C . ASP A 1 124 ? 8.205 -17.653 0.001 1.00 98.00 124 ASP A C 1
ATOM 934 O O . ASP A 1 124 ? 9.335 -17.259 -0.292 1.00 98.00 124 ASP A O 1
ATOM 938 N N . ILE A 1 125 ? 7.347 -16.891 0.685 1.00 97.31 125 ILE A N 1
ATOM 939 C CA . ILE A 1 125 ? 7.748 -15.588 1.232 1.00 97.31 125 ILE A CA 1
ATOM 940 C C . ILE A 1 125 ? 8.793 -15.832 2.342 1.00 97.31 125 ILE A C 1
ATOM 942 O O . ILE A 1 125 ? 8.520 -16.613 3.267 1.00 97.31 125 ILE A O 1
ATOM 946 N N . PRO A 1 126 ? 9.967 -15.167 2.315 1.00 95.62 126 PRO A N 1
ATOM 947 C CA . PRO A 1 126 ? 10.939 -15.252 3.401 1.00 95.62 126 PRO A CA 1
ATOM 948 C C . PRO A 1 126 ? 10.300 -14.803 4.729 1.00 95.62 126 PRO A C 1
ATOM 950 O O . PRO A 1 126 ? 9.714 -13.722 4.762 1.00 95.62 126 PRO A O 1
ATOM 953 N N . PRO A 1 127 ? 10.407 -15.557 5.844 1.00 94.44 127 PRO A N 1
ATOM 954 C CA . PRO A 1 127 ? 9.652 -15.252 7.068 1.00 94.44 127 PRO A CA 1
ATOM 955 C C . PRO A 1 127 ? 9.894 -13.856 7.663 1.00 94.44 127 PRO A C 1
ATOM 957 O O . PRO A 1 127 ? 8.987 -13.276 8.258 1.00 94.44 127 PRO A O 1
ATOM 960 N N . SER A 1 128 ? 11.099 -13.297 7.495 1.00 93.19 128 SER A N 1
ATOM 961 C CA . SER A 1 128 ? 11.395 -11.905 7.854 1.00 93.19 128 SER A CA 1
ATOM 962 C C . SER A 1 128 ? 10.630 -10.922 6.971 1.00 93.19 128 SER A C 1
ATOM 964 O O . SER A 1 128 ? 9.939 -10.060 7.500 1.00 93.19 128 SER A O 1
ATOM 966 N N . SER A 1 129 ? 10.691 -11.094 5.648 1.00 94.94 129 SER A N 1
ATOM 967 C CA . SER A 1 129 ? 9.975 -10.253 4.687 1.00 94.94 129 SER A CA 1
ATOM 968 C C . SER A 1 129 ? 8.464 -10.333 4.886 1.00 94.94 129 SER A C 1
ATOM 970 O O . SER A 1 129 ? 7.806 -9.307 4.893 1.00 94.94 129 SER A O 1
ATOM 972 N N . ASP A 1 130 ? 7.913 -11.526 5.138 1.00 96.56 130 ASP A N 1
ATOM 973 C CA . ASP A 1 130 ? 6.484 -11.710 5.420 1.00 96.56 130 ASP A CA 1
ATOM 974 C C . ASP A 1 130 ? 6.055 -10.885 6.644 1.00 96.56 130 ASP A C 1
ATOM 976 O O . ASP A 1 130 ? 5.123 -10.089 6.562 1.00 96.56 130 ASP A O 1
ATOM 980 N N . ARG A 1 131 ? 6.780 -11.006 7.767 1.00 94.62 131 ARG A N 1
ATOM 981 C CA . ARG A 1 131 ? 6.559 -10.211 8.990 1.00 94.62 131 ARG A CA 1
ATOM 982 C C . ARG A 1 131 ? 6.689 -8.706 8.743 1.00 94.62 131 ARG A C 1
ATOM 984 O O . ARG A 1 131 ? 5.921 -7.925 9.302 1.00 94.62 131 ARG A O 1
ATOM 991 N N . ASP A 1 132 ? 7.686 -8.309 7.963 1.00 92.31 132 ASP A N 1
ATOM 992 C CA . ASP A 1 132 ? 8.017 -6.906 7.741 1.00 92.31 132 ASP A CA 1
ATOM 993 C C . ASP A 1 132 ? 7.141 -6.277 6.642 1.00 92.31 132 ASP A C 1
ATOM 995 O O . ASP A 1 132 ? 7.091 -5.052 6.531 1.00 92.31 132 ASP A O 1
ATOM 999 N N . GLU A 1 133 ? 6.401 -7.074 5.867 1.00 96.19 133 GLU A N 1
ATOM 1000 C CA . GLU A 1 133 ? 5.454 -6.594 4.865 1.00 96.19 133 GLU A CA 1
ATOM 1001 C C . GLU A 1 133 ? 4.194 -6.027 5.529 1.00 96.19 133 GLU A C 1
ATOM 1003 O O . GLU A 1 133 ? 3.785 -6.444 6.613 1.00 96.19 133 GLU A O 1
ATOM 1008 N N . HIS A 1 134 ? 3.585 -5.028 4.897 1.00 97.00 134 HIS A N 1
ATOM 1009 C CA . HIS A 1 134 ? 2.406 -4.341 5.415 1.00 97.00 134 HIS A CA 1
ATOM 1010 C C . HIS A 1 134 ? 1.187 -4.491 4.506 1.00 97.00 134 HIS A C 1
ATOM 1012 O O . HIS A 1 134 ? 0.080 -4.548 5.036 1.00 97.00 134 HIS A O 1
ATOM 1018 N N . SER A 1 135 ? 1.366 -4.639 3.187 1.00 98.19 135 SER A N 1
ATOM 1019 C CA . SER A 1 135 ? 0.253 -4.699 2.226 1.00 98.19 135 SER A CA 1
ATOM 1020 C C . SER A 1 135 ? -0.822 -5.722 2.618 1.00 98.19 135 SER A C 1
ATOM 1022 O O . SER A 1 135 ? -2.006 -5.404 2.653 1.00 98.19 135 SER A O 1
ATOM 1024 N N . LEU A 1 136 ? -0.414 -6.927 3.025 1.00 98.12 136 LEU A N 1
ATOM 1025 C CA . LEU A 1 136 ? -1.322 -7.976 3.505 1.00 98.12 136 LEU A CA 1
ATOM 1026 C C . LEU A 1 136 ? -1.864 -7.720 4.924 1.00 98.12 136 LEU A C 1
ATOM 1028 O O . LEU A 1 136 ? -3.012 -8.055 5.213 1.00 98.12 136 LEU A O 1
ATOM 1032 N N . GLU A 1 137 ? -1.054 -7.152 5.824 1.00 98.62 137 GLU A N 1
ATOM 1033 C CA . GLU A 1 137 ? -1.411 -6.994 7.242 1.00 98.62 137 GLU A CA 1
ATOM 1034 C C . GLU A 1 137 ? -2.488 -5.925 7.460 1.00 98.62 137 GLU A C 1
ATOM 1036 O O . GLU A 1 137 ? -3.391 -6.113 8.277 1.00 98.62 137 GLU A O 1
ATOM 1041 N N . MET A 1 138 ? -2.437 -4.831 6.698 1.00 98.62 138 MET A N 1
ATOM 1042 C CA . MET A 1 138 ? -3.355 -3.694 6.844 1.00 98.62 138 MET A CA 1
ATOM 1043 C C . MET A 1 138 ? -4.821 -4.049 6.544 1.00 98.62 138 MET A C 1
ATOM 1045 O O . MET A 1 138 ? -5.732 -3.332 6.961 1.00 98.62 138 MET A O 1
ATOM 1049 N N . HIS A 1 139 ? -5.069 -5.193 5.904 1.00 98.81 139 HIS A N 1
ATOM 1050 C CA . HIS A 1 139 ? -6.406 -5.726 5.647 1.00 98.81 139 HIS A CA 1
ATOM 1051 C C . HIS A 1 139 ? -6.985 -6.576 6.786 1.00 98.81 139 HIS A C 1
ATOM 1053 O O . HIS A 1 139 ? -8.199 -6.800 6.821 1.00 98.81 139 HIS A O 1
ATOM 1059 N N . LEU A 1 140 ? -6.159 -7.060 7.720 1.00 98.69 140 LEU A N 1
ATOM 1060 C CA . LEU A 1 140 ? -6.593 -8.039 8.719 1.00 98.69 140 LEU A CA 1
ATOM 1061 C C . LEU A 1 140 ? -7.474 -7.442 9.828 1.00 98.69 140 LEU A C 1
ATOM 1063 O O . LEU A 1 140 ? -8.490 -8.066 10.124 1.00 98.69 140 LEU A O 1
ATOM 1067 N N . PRO A 1 141 ? -7.175 -6.271 10.437 1.00 98.50 141 PRO A N 1
ATOM 1068 C CA . PRO A 1 141 ? -8.053 -5.698 11.460 1.00 98.50 141 PRO A CA 1
ATOM 1069 C C . PRO A 1 141 ? -9.448 -5.377 10.910 1.00 98.50 141 PRO A C 1
ATOM 1071 O O . PRO A 1 141 ? -10.452 -5.756 11.511 1.00 98.50 141 PRO A O 1
ATOM 1074 N N . TYR A 1 142 ? -9.514 -4.772 9.720 1.00 98.44 142 TYR A N 1
ATOM 1075 C CA . TYR A 1 142 ? -10.771 -4.519 9.012 1.00 98.44 142 TYR A CA 1
ATOM 1076 C C . TYR A 1 142 ? -11.552 -5.805 8.708 1.00 98.44 142 TYR A C 1
ATOM 1078 O O . TYR A 1 142 ? -12.756 -5.873 8.968 1.00 98.44 142 TYR A O 1
ATOM 1086 N N . LEU A 1 143 ? -10.874 -6.841 8.197 1.00 98.56 143 LEU A N 1
ATOM 1087 C CA . LEU A 1 143 ? -11.494 -8.142 7.953 1.00 98.56 143 LEU A CA 1
ATOM 1088 C C . LEU A 1 143 ? -12.006 -8.765 9.258 1.00 98.56 143 LEU A C 1
ATOM 1090 O O . LEU A 1 143 ? -13.141 -9.228 9.296 1.00 98.56 143 LEU A O 1
ATOM 1094 N N . HIS A 1 144 ? -11.224 -8.726 10.341 1.00 97.81 144 HIS A N 1
ATOM 1095 C CA . HIS A 1 144 ? -11.626 -9.259 11.644 1.00 97.81 144 HIS A CA 1
ATOM 1096 C C . HIS A 1 144 ? -12.862 -8.539 12.192 1.00 97.81 144 HIS A C 1
ATOM 1098 O O . HIS A 1 144 ? -13.785 -9.192 12.681 1.00 97.81 144 HIS A O 1
ATOM 1104 N N . ARG A 1 145 ? -12.920 -7.206 12.069 1.00 96.44 145 ARG A N 1
ATOM 1105 C CA . ARG A 1 145 ? -14.080 -6.409 12.490 1.00 96.44 145 ARG A CA 1
ATOM 1106 C C . ARG A 1 145 ? -15.336 -6.801 11.704 1.00 96.44 145 ARG A C 1
ATOM 1108 O O . ARG A 1 145 ? -16.368 -7.087 12.307 1.00 96.44 145 ARG A O 1
ATOM 1115 N N . ARG A 1 146 ? -15.240 -6.911 10.372 1.00 96.94 146 ARG A N 1
ATOM 1116 C CA . ARG A 1 146 ? -16.363 -7.321 9.502 1.00 96.94 146 ARG A CA 1
ATOM 1117 C C . ARG A 1 146 ? -16.792 -8.774 9.725 1.00 96.94 146 ARG A C 1
ATOM 1119 O O . ARG A 1 146 ? -17.992 -9.046 9.747 1.00 96.94 146 ARG A O 1
ATOM 1126 N N . CYS A 1 147 ? -15.851 -9.689 9.958 1.00 97.62 147 CYS A N 1
ATOM 1127 C CA . CYS A 1 147 ? -16.149 -11.063 10.358 1.00 97.62 147 CYS A CA 1
ATOM 1128 C C . CYS A 1 147 ? -16.885 -11.105 11.706 1.00 97.62 147 CYS A C 1
ATOM 1130 O O . CYS A 1 147 ? -17.897 -11.791 11.812 1.00 97.62 147 CYS A O 1
ATOM 1132 N N . GLY A 1 148 ? -16.463 -10.311 12.697 1.00 95.62 148 GLY A N 1
ATOM 1133 C CA . GLY A 1 148 ? -17.137 -10.205 13.999 1.00 95.62 148 GLY A CA 1
ATOM 1134 C C . GLY A 1 148 ? -18.568 -9.656 13.933 1.00 95.62 148 GLY A C 1
ATOM 1135 O O . GLY A 1 148 ? -19.373 -9.957 14.807 1.00 95.62 148 GLY A O 1
ATOM 1136 N N . SER A 1 149 ? -18.916 -8.897 12.887 1.00 93.19 149 SER A N 1
ATOM 1137 C CA . SER A 1 149 ? -20.301 -8.475 12.609 1.00 93.19 149 SER A CA 1
ATOM 1138 C C . SER A 1 149 ? -21.130 -9.502 11.821 1.00 93.19 149 SER A C 1
ATOM 1140 O O . SER A 1 149 ? -22.335 -9.312 11.681 1.00 93.19 149 SER A O 1
ATOM 1142 N N . THR A 1 150 ? -20.502 -10.540 11.256 1.00 96.06 150 THR A N 1
ATOM 1143 C CA . THR A 1 150 ? -21.139 -11.479 10.308 1.00 96.06 150 THR A CA 1
ATOM 1144 C C . THR A 1 150 ? -21.271 -12.894 10.877 1.00 96.06 150 THR A C 1
ATOM 1146 O O . THR A 1 150 ? -22.282 -13.556 10.657 1.00 96.06 150 THR A O 1
ATOM 1149 N N . PHE A 1 151 ? -20.265 -13.363 11.618 1.00 96.44 151 PHE A N 1
ATOM 1150 C CA . PHE A 1 151 ? -20.178 -14.724 12.146 1.00 96.44 151 PHE A CA 1
ATOM 1151 C C . PHE A 1 151 ? -20.342 -14.740 13.667 1.00 96.44 151 PHE A C 1
ATOM 1153 O O . PHE A 1 151 ? -19.855 -13.858 14.369 1.00 96.44 151 PHE A O 1
ATOM 1160 N N . SER A 1 152 ? -20.990 -15.782 14.193 1.00 91.19 152 SER A N 1
ATOM 1161 C CA . SER A 1 152 ? -21.324 -15.888 15.621 1.00 91.19 152 SER A CA 1
ATOM 1162 C C . SER A 1 152 ? -20.121 -16.106 16.550 1.00 91.19 152 SER A C 1
ATOM 1164 O O . SER A 1 152 ? -20.239 -15.875 17.751 1.00 91.19 152 SER A O 1
ATOM 1166 N N . SER A 1 153 ? -18.981 -16.572 16.029 1.00 91.69 153 SER A N 1
ATOM 1167 C CA . SER A 1 153 ? -17.739 -16.754 16.789 1.00 91.69 153 SER A CA 1
ATOM 1168 C C . SER A 1 153 ? -16.500 -16.716 15.877 1.00 91.69 153 SER A C 1
ATOM 1170 O O . SER A 1 153 ? -16.625 -16.981 14.677 1.00 91.69 153 SER A O 1
ATOM 1172 N N . PRO A 1 154 ? -15.294 -16.450 16.423 1.00 90.88 154 PRO A N 1
ATOM 1173 C CA . PRO A 1 154 ? -14.037 -16.513 15.670 1.00 90.88 154 PRO A CA 1
ATOM 1174 C C . PRO A 1 154 ? -13.747 -17.880 15.032 1.00 90.88 154 PRO A C 1
ATOM 1176 O O . PRO A 1 154 ? -13.138 -17.935 13.968 1.00 90.88 154 PRO A O 1
ATOM 1179 N N . ASP A 1 155 ? -14.221 -18.982 15.624 1.00 90.81 155 ASP A N 1
ATOM 1180 C CA . ASP A 1 155 ? -14.051 -20.336 15.065 1.00 90.81 155 ASP A CA 1
ATOM 1181 C C . ASP A 1 155 ? -14.811 -20.543 13.742 1.00 90.81 155 ASP A C 1
ATOM 1183 O O . ASP A 1 155 ? -14.489 -21.451 12.976 1.00 90.81 155 ASP A O 1
ATOM 1187 N N . ALA A 1 156 ? -15.817 -19.705 13.468 1.00 94.81 156 ALA A N 1
ATOM 1188 C CA . ALA A 1 156 ? -16.574 -19.698 12.220 1.00 94.81 156 ALA A CA 1
ATOM 1189 C C . ALA A 1 156 ? -16.013 -18.716 11.172 1.00 94.81 156 ALA A C 1
ATOM 1191 O O . ALA A 1 156 ? -16.590 -18.595 10.092 1.00 94.81 156 ALA A O 1
ATOM 1192 N N . PHE A 1 157 ? -14.921 -17.999 11.467 1.00 97.56 157 PHE A N 1
ATOM 1193 C CA . PHE A 1 157 ? -14.330 -17.056 10.517 1.00 97.56 157 PHE A CA 1
ATOM 1194 C C . PHE A 1 157 ? -13.713 -17.787 9.312 1.00 97.56 157 PHE A C 1
ATOM 1196 O O . PHE A 1 157 ? -13.147 -18.874 9.464 1.00 97.56 157 PHE A O 1
ATOM 1203 N N . PRO A 1 158 ? -13.752 -17.181 8.111 1.00 98.12 158 PRO A N 1
ATOM 1204 C CA . PRO A 1 158 ? -13.098 -17.742 6.941 1.00 98.12 158 PRO A CA 1
ATOM 1205 C C . PRO A 1 158 ? -11.579 -17.809 7.132 1.00 98.12 158 PRO A C 1
ATOM 1207 O O . PRO A 1 158 ? -10.956 -16.909 7.703 1.00 98.12 158 PRO A O 1
ATOM 1210 N N . THR A 1 159 ? -10.966 -18.862 6.598 1.00 98.62 159 THR A N 1
ATOM 1211 C CA . THR A 1 159 ? -9.506 -18.987 6.539 1.00 98.62 159 THR A CA 1
ATOM 1212 C C . THR A 1 159 ? -8.923 -18.031 5.500 1.00 98.62 159 THR A C 1
ATOM 1214 O O 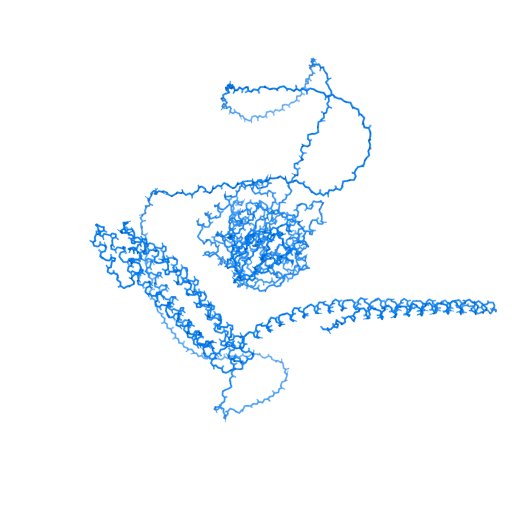. THR A 1 159 ? -9.575 -17.691 4.513 1.00 98.62 159 THR A O 1
ATOM 1217 N N . ILE A 1 160 ? -7.681 -17.586 5.691 1.00 98.81 160 ILE A N 1
ATOM 1218 C CA . ILE A 1 160 ? -7.023 -16.651 4.764 1.00 98.81 160 ILE A CA 1
ATOM 1219 C C . ILE A 1 160 ? -6.048 -17.362 3.816 1.00 98.81 160 ILE A C 1
ATOM 1221 O O . ILE A 1 160 ? -5.426 -18.362 4.179 1.00 98.81 160 ILE A O 1
ATOM 1225 N N . VAL A 1 161 ? -5.878 -16.815 2.613 1.00 98.81 161 VAL A N 1
ATOM 1226 C CA . VAL A 1 161 ? -4.895 -17.238 1.603 1.00 98.81 161 VAL A CA 1
ATOM 1227 C C . VAL A 1 161 ? -4.037 -16.018 1.232 1.00 98.81 161 VAL A C 1
ATOM 1229 O O . VAL A 1 161 ? -4.397 -15.282 0.312 1.00 98.81 161 VAL A O 1
ATOM 1232 N N . PRO A 1 162 ? -2.945 -15.738 1.971 1.00 98.69 162 PRO A N 1
ATOM 1233 C CA . PRO A 1 162 ? -2.077 -14.592 1.708 1.00 98.69 162 PRO A CA 1
ATOM 1234 C C . PRO A 1 162 ? -1.092 -14.884 0.572 1.00 98.69 162 PRO A C 1
ATOM 1236 O O . PRO A 1 162 ? -0.344 -15.867 0.633 1.00 98.69 162 PRO A O 1
ATOM 1239 N N . ILE A 1 163 ? -1.088 -14.018 -0.443 1.00 98.81 163 ILE A N 1
ATOM 1240 C CA . ILE A 1 163 ? -0.222 -14.101 -1.623 1.00 98.81 163 ILE A CA 1
ATOM 1241 C C . ILE A 1 163 ? 0.399 -12.722 -1.872 1.00 98.81 163 ILE A C 1
ATOM 1243 O O . ILE A 1 163 ? -0.315 -11.729 -2.037 1.00 98.81 163 ILE A O 1
ATOM 1247 N N . LEU A 1 164 ? 1.729 -12.663 -1.924 1.00 98.75 164 LEU A N 1
ATOM 1248 C CA . LEU A 1 164 ? 2.440 -11.503 -2.452 1.00 98.75 164 LEU A CA 1
ATOM 1249 C C . LEU A 1 164 ? 2.593 -11.632 -3.963 1.00 98.75 164 LEU A C 1
ATOM 1251 O O . LEU A 1 164 ? 2.991 -12.680 -4.469 1.00 98.75 164 LEU A O 1
ATOM 1255 N N . VAL A 1 165 ? 2.294 -10.546 -4.664 1.00 98.44 165 VAL A N 1
ATOM 1256 C CA . VAL A 1 165 ? 2.447 -10.413 -6.111 1.00 98.44 165 VAL A CA 1
ATOM 1257 C C . VAL A 1 165 ? 3.636 -9.488 -6.367 1.00 98.44 165 VAL A C 1
ATOM 1259 O O . VAL A 1 165 ? 3.695 -8.377 -5.835 1.00 98.44 165 VAL A O 1
ATOM 1262 N N . GLY A 1 166 ? 4.611 -9.987 -7.120 1.00 93.69 166 GLY A N 1
ATOM 1263 C CA . GLY A 1 166 ? 5.839 -9.286 -7.473 1.00 93.69 166 GLY A CA 1
ATOM 1264 C C . GLY A 1 166 ? 5.709 -8.364 -8.683 1.00 93.69 166 GLY A C 1
ATOM 1265 O O . GLY A 1 166 ? 4.605 -8.067 -9.146 1.00 93.69 166 GLY A O 1
ATOM 1266 N N . ASP A 1 167 ? 6.862 -7.951 -9.202 1.00 91.12 167 ASP A N 1
ATOM 1267 C CA . ASP A 1 167 ? 7.003 -7.272 -10.489 1.00 91.12 167 ASP A CA 1
ATOM 1268 C C . ASP A 1 167 ? 6.811 -8.323 -11.595 1.00 91.12 167 ASP A C 1
ATOM 1270 O O . ASP A 1 167 ? 7.682 -9.158 -11.827 1.00 91.12 167 ASP A O 1
ATOM 1274 N N . ASN A 1 168 ? 5.612 -8.354 -12.182 1.00 92.06 168 ASN A N 1
ATOM 1275 C CA . ASN A 1 168 ? 5.198 -9.337 -13.187 1.00 92.06 168 ASN A CA 1
ATOM 1276 C C . ASN A 1 168 ? 4.994 -8.673 -14.551 1.00 92.06 168 ASN A C 1
ATOM 1278 O O . ASN A 1 168 ? 4.535 -7.528 -14.631 1.00 92.06 168 ASN A O 1
ATOM 1282 N N . ASP A 1 169 ? 5.253 -9.416 -15.625 1.00 92.25 169 ASP A N 1
ATOM 1283 C CA . ASP A 1 169 ? 4.874 -9.025 -16.979 1.00 92.25 169 ASP A CA 1
ATOM 1284 C C . ASP A 1 169 ? 3.403 -9.369 -17.312 1.00 92.25 169 ASP A C 1
ATOM 1286 O O . ASP A 1 169 ? 2.686 -10.059 -16.583 1.00 92.25 169 ASP A O 1
ATOM 1290 N N . GLN A 1 170 ? 2.922 -8.874 -18.455 1.00 94.50 170 GLN A N 1
ATOM 1291 C CA . GLN A 1 170 ? 1.543 -9.076 -18.918 1.00 94.50 170 GLN A CA 1
ATOM 1292 C C . GLN A 1 170 ? 1.172 -10.548 -19.184 1.00 94.50 170 GLN A C 1
ATOM 1294 O O . GLN A 1 170 ? -0.001 -10.922 -19.091 1.00 94.50 170 GLN A O 1
ATOM 1299 N N . ALA A 1 171 ? 2.128 -11.393 -19.567 1.00 96.44 171 ALA A N 1
ATOM 1300 C CA . ALA A 1 171 ? 1.890 -12.816 -19.769 1.00 96.44 171 ALA A CA 1
ATOM 1301 C C . ALA A 1 171 ? 1.804 -13.555 -18.425 1.00 96.44 171 ALA A C 1
ATOM 1303 O O . ALA A 1 171 ? 0.942 -14.427 -18.277 1.00 96.44 171 ALA A O 1
ATOM 1304 N N . GLU A 1 172 ? 2.635 -13.171 -17.456 1.00 97.38 172 GLU A N 1
ATOM 1305 C CA . GLU A 1 172 ? 2.659 -13.695 -16.087 1.00 97.38 172 GLU A CA 1
ATOM 1306 C C . GLU A 1 172 ? 1.394 -13.316 -15.314 1.00 97.38 172 GLU A C 1
ATOM 1308 O O . GLU A 1 172 ? 0.715 -14.195 -14.782 1.00 97.38 172 GLU A O 1
ATOM 1313 N N . GLU A 1 173 ? 0.977 -12.046 -15.342 1.00 98.19 173 GLU A N 1
ATOM 1314 C CA . GLU A 1 173 ? -0.281 -11.612 -14.718 1.00 98.19 173 GLU A CA 1
ATOM 1315 C C . GLU A 1 173 ? -1.493 -12.353 -15.298 1.00 98.19 173 GLU A C 1
ATOM 1317 O O . GLU A 1 173 ? -2.372 -12.799 -14.554 1.00 98.19 173 GLU A O 1
ATOM 1322 N N . LYS A 1 174 ? -1.516 -12.579 -16.621 1.00 97.62 174 LYS A N 1
ATOM 1323 C CA . LYS A 1 174 ? -2.545 -13.409 -17.267 1.00 97.62 174 LYS A CA 1
ATOM 1324 C C . LYS A 1 174 ? -2.411 -14.900 -16.939 1.00 97.62 174 LYS A C 1
ATOM 1326 O O . LYS A 1 174 ? -3.415 -15.611 -16.993 1.00 97.62 174 LYS A O 1
ATOM 1331 N N . ALA A 1 175 ? -1.227 -15.409 -16.602 1.00 98.06 175 ALA A N 1
ATOM 1332 C CA . ALA A 1 175 ? -1.050 -16.782 -16.128 1.00 98.06 175 ALA A CA 1
ATOM 1333 C C . ALA A 1 175 ? -1.591 -16.946 -14.698 1.00 98.06 175 ALA A C 1
ATOM 1335 O O . ALA A 1 175 ? -2.468 -17.785 -14.477 1.00 98.06 175 ALA A O 1
ATOM 1336 N N . PHE A 1 176 ? -1.174 -16.088 -13.762 1.00 98.38 176 PHE A N 1
ATOM 1337 C CA . PHE A 1 176 ? -1.687 -16.067 -12.388 1.00 98.38 176 PHE A CA 1
ATOM 1338 C C . PHE A 1 176 ? -3.194 -15.792 -12.331 1.00 98.38 176 PHE A C 1
ATOM 1340 O O . PHE A 1 176 ? -3.907 -16.445 -11.568 1.00 98.38 176 PHE A O 1
ATOM 1347 N N . GLY A 1 177 ? -3.713 -14.921 -13.203 1.00 97.75 177 GLY A N 1
ATOM 1348 C CA . GLY A 1 177 ? -5.151 -14.691 -13.346 1.00 97.75 177 GLY A CA 1
ATOM 1349 C C . GLY A 1 177 ? -5.925 -15.971 -13.686 1.00 97.75 177 GLY A C 1
ATOM 1350 O O . GLY A 1 177 ? -6.943 -16.262 -13.060 1.00 97.75 177 GLY A O 1
ATOM 1351 N N . ARG A 1 178 ? -5.415 -16.806 -14.605 1.00 97.38 178 ARG A N 1
ATOM 1352 C CA . ARG A 1 178 ? -6.020 -18.118 -14.922 1.00 97.38 178 ARG A CA 1
ATOM 1353 C C . ARG A 1 178 ? -5.930 -19.112 -13.765 1.00 97.38 178 ARG A C 1
ATOM 1355 O O . ARG A 1 178 ? -6.873 -19.866 -13.559 1.00 97.38 178 ARG A O 1
ATOM 1362 N N . ILE A 1 179 ? -4.836 -19.103 -13.001 1.00 98.00 179 ILE A N 1
ATOM 1363 C CA . ILE A 1 179 ? -4.660 -19.965 -11.818 1.00 98.00 179 ILE A CA 1
ATOM 1364 C C . ILE A 1 179 ? -5.665 -19.597 -10.715 1.00 98.00 179 ILE A C 1
ATOM 1366 O O . ILE A 1 179 ? -6.223 -20.481 -10.066 1.00 98.00 179 ILE A O 1
ATOM 1370 N N . LEU A 1 180 ? -5.945 -18.304 -10.521 1.00 97.94 180 LEU A N 1
ATOM 1371 C CA . LEU A 1 180 ? -6.884 -17.828 -9.500 1.00 97.94 180 LEU A CA 1
ATOM 1372 C C . LEU A 1 180 ? -8.353 -17.799 -9.961 1.00 97.94 180 LEU A C 1
ATOM 1374 O O . LEU A 1 180 ? -9.245 -17.829 -9.113 1.00 97.94 180 LEU A O 1
ATOM 1378 N N . ALA A 1 181 ? -8.639 -17.803 -11.267 1.00 95.44 181 ALA A N 1
ATOM 1379 C CA . ALA A 1 181 ? -10.005 -17.758 -11.802 1.00 95.44 181 ALA A CA 1
ATOM 1380 C C . ALA A 1 181 ? -10.953 -18.858 -11.254 1.00 95.44 181 ALA A C 1
ATOM 1382 O O . ALA A 1 181 ? -12.067 -18.510 -10.852 1.00 95.44 181 ALA A O 1
ATOM 1383 N N . PRO A 1 182 ? -10.561 -20.146 -11.120 1.00 95.00 182 PRO A N 1
ATOM 1384 C CA . PRO A 1 182 ? -11.406 -21.164 -10.483 1.00 95.00 182 PRO A CA 1
ATOM 1385 C C . PRO A 1 182 ? -11.761 -20.834 -9.027 1.00 95.00 182 PRO A C 1
ATOM 1387 O O . PRO A 1 182 ? -12.881 -21.090 -8.586 1.00 95.00 182 PRO A O 1
ATOM 1390 N N . HIS A 1 183 ? -10.833 -20.222 -8.288 1.00 96.81 183 HIS A N 1
ATOM 1391 C CA . HIS A 1 183 ? -11.068 -19.781 -6.915 1.00 96.81 183 HIS A CA 1
ATOM 1392 C C . HIS A 1 183 ? -11.965 -18.538 -6.858 1.00 96.81 183 HIS A C 1
ATOM 1394 O O . HIS A 1 183 ? -12.783 -18.424 -5.952 1.00 96.81 183 HIS A O 1
ATOM 1400 N N . LEU A 1 184 ? -11.867 -17.630 -7.828 1.00 93.50 184 LEU A N 1
ATOM 1401 C CA . LEU A 1 184 ? -12.705 -16.430 -7.922 1.00 93.50 184 LEU A CA 1
ATOM 1402 C C . LEU A 1 184 ? -14.162 -16.774 -8.304 1.00 93.50 184 LEU A C 1
ATOM 1404 O O . LEU A 1 184 ? -15.112 -16.173 -7.784 1.00 93.50 184 LEU A O 1
ATOM 1408 N N . LYS A 1 185 ? -14.342 -17.811 -9.135 1.00 91.50 185 LYS A N 1
ATOM 1409 C CA . LYS A 1 185 ? -15.638 -18.377 -9.550 1.00 91.50 185 LYS A CA 1
ATOM 1410 C C . LYS A 1 185 ? -16.420 -19.044 -8.407 1.00 91.50 185 LYS A C 1
ATOM 1412 O O . LYS A 1 185 ? -17.648 -19.013 -8.419 1.00 91.50 185 LYS A O 1
ATOM 1417 N N . ASP A 1 186 ? -15.734 -19.622 -7.420 1.00 93.94 186 ASP A N 1
ATOM 1418 C CA . ASP A 1 186 ? -16.352 -20.238 -6.236 1.00 93.94 186 ASP A CA 1
ATOM 1419 C C . ASP A 1 186 ? -16.991 -19.168 -5.319 1.00 93.94 186 ASP A C 1
ATOM 1421 O O . ASP A 1 186 ? -16.271 -18.318 -4.784 1.00 93.94 186 ASP A O 1
ATOM 1425 N N . PRO A 1 187 ? -18.324 -19.192 -5.098 1.00 92.25 187 PRO A N 1
ATOM 1426 C CA . PRO A 1 187 ? -19.034 -18.176 -4.320 1.00 92.25 187 PRO A CA 1
ATOM 1427 C C . PRO A 1 187 ? -18.687 -18.173 -2.825 1.00 92.25 187 PRO A C 1
ATOM 1429 O O . PRO A 1 187 ? -19.015 -17.204 -2.145 1.00 92.25 187 PRO A O 1
ATOM 1432 N N . ALA A 1 188 ? -18.022 -19.210 -2.306 1.00 96.25 188 ALA A N 1
ATOM 1433 C CA . ALA A 1 188 ? -17.548 -19.241 -0.924 1.00 96.25 188 ALA A CA 1
ATOM 1434 C C . ALA A 1 188 ? -16.210 -18.503 -0.717 1.00 96.25 188 ALA A C 1
ATOM 1436 O O . ALA A 1 188 ? -15.742 -18.388 0.419 1.00 96.25 188 ALA A O 1
ATOM 1437 N N . ASN A 1 189 ? -15.581 -18.010 -1.787 1.00 97.88 189 ASN A N 1
ATOM 1438 C CA . ASN A 1 189 ? -14.307 -17.303 -1.712 1.00 97.88 189 ASN A CA 1
ATOM 1439 C C . ASN A 1 189 ? -14.498 -15.791 -1.837 1.00 97.88 189 ASN A C 1
ATOM 1441 O O . ASN A 1 189 ? -15.329 -15.311 -2.609 1.00 97.88 189 ASN A O 1
ATOM 1445 N N . VAL A 1 190 ? -13.682 -15.048 -1.104 1.00 98.50 190 VAL A N 1
ATOM 1446 C CA . VAL A 1 190 ? -13.603 -13.585 -1.104 1.00 98.50 190 VAL A CA 1
ATOM 1447 C C . VAL A 1 190 ? -12.188 -13.171 -1.496 1.00 98.50 190 VAL A C 1
ATOM 1449 O O . VAL A 1 190 ? -11.239 -13.878 -1.173 1.00 98.50 190 VAL A O 1
ATOM 1452 N N . PHE A 1 191 ? -12.035 -12.049 -2.195 1.00 98.69 191 PHE A N 1
ATOM 1453 C CA . PHE A 1 191 ? -10.746 -11.521 -2.645 1.00 98.69 191 PHE A CA 1
ATOM 1454 C C . PHE A 1 191 ? -10.584 -10.066 -2.203 1.00 98.69 191 PHE A C 1
ATOM 1456 O O . PHE A 1 191 ? -11.422 -9.214 -2.499 1.00 98.69 191 PHE A O 1
ATOM 1463 N N . ILE A 1 192 ? -9.482 -9.778 -1.518 1.00 98.88 192 ILE A N 1
ATOM 1464 C CA . ILE A 1 192 ? -9.079 -8.429 -1.129 1.00 98.88 192 ILE A CA 1
ATOM 1465 C C . ILE A 1 192 ? -7.801 -8.101 -1.893 1.00 98.88 192 ILE A C 1
ATOM 1467 O O . ILE A 1 192 ? -6.772 -8.756 -1.719 1.00 98.88 192 ILE A O 1
ATOM 1471 N N . ILE A 1 193 ? -7.905 -7.111 -2.774 1.00 98.88 193 ILE A N 1
ATOM 1472 C CA . ILE A 1 193 ? -6.836 -6.631 -3.641 1.00 98.88 193 ILE A CA 1
ATOM 1473 C C . ILE A 1 193 ? -6.262 -5.365 -3.008 1.00 98.88 193 ILE A C 1
ATOM 1475 O O . ILE A 1 193 ? -6.935 -4.339 -2.902 1.00 98.88 193 ILE A O 1
ATOM 1479 N N . SER A 1 194 ? -5.023 -5.461 -2.546 1.00 98.81 194 SER A N 1
ATOM 1480 C CA . SER A 1 194 ? -4.361 -4.423 -1.769 1.00 98.81 194 SER A CA 1
ATOM 1481 C C . SER A 1 194 ? -3.677 -3.405 -2.680 1.00 98.81 194 SER A C 1
ATOM 1483 O O . SER A 1 194 ? -2.709 -3.749 -3.360 1.00 98.81 194 SER A O 1
ATOM 1485 N N . SER A 1 195 ? -4.147 -2.154 -2.699 1.00 98.56 195 SER A N 1
ATOM 1486 C CA . SER A 1 195 ? -3.508 -1.085 -3.479 1.00 98.56 195 SER A CA 1
ATOM 1487 C C . SER A 1 195 ? -3.845 0.320 -2.984 1.00 98.56 195 SER A C 1
ATOM 1489 O O . SER A 1 195 ? -5.002 0.740 -3.020 1.00 98.56 195 SER A O 1
ATOM 1491 N N . ASP A 1 196 ? -2.810 1.094 -2.666 1.00 97.62 196 ASP A N 1
ATOM 1492 C CA . ASP A 1 196 ? -2.844 2.552 -2.812 1.00 97.62 196 ASP A CA 1
ATOM 1493 C C . ASP A 1 196 ? -2.680 2.929 -4.308 1.00 97.62 196 ASP A C 1
ATOM 1495 O O . ASP A 1 196 ? -2.340 2.086 -5.146 1.00 97.62 196 ASP A O 1
ATOM 1499 N N . PHE A 1 197 ? -2.988 4.178 -4.662 1.00 97.94 197 PHE A N 1
ATOM 1500 C CA . PHE A 1 197 ? -2.958 4.721 -6.031 1.00 97.94 197 PHE A CA 1
ATOM 1501 C C . PHE A 1 197 ? -1.758 5.678 -6.207 1.00 97.94 197 PHE A C 1
ATOM 1503 O O . PHE A 1 197 ? -0.690 5.352 -5.706 1.00 97.94 197 PHE A O 1
ATOM 1510 N N . CYS A 1 198 ? -1.845 6.805 -6.927 1.00 97.56 198 CYS A N 1
ATOM 1511 C CA . CYS A 1 198 ? -0.690 7.676 -7.191 1.00 97.56 198 CYS A CA 1
ATOM 1512 C C . CYS A 1 198 ? 0.103 8.068 -5.926 1.00 97.56 198 CYS A C 1
ATOM 1514 O O . CYS A 1 198 ? -0.381 8.791 -5.051 1.00 97.56 198 CYS A O 1
ATOM 1516 N N . HIS A 1 199 ? 1.367 7.644 -5.873 1.00 93.62 199 HIS A N 1
ATOM 1517 C CA . HIS A 1 199 ? 2.388 8.134 -4.951 1.00 93.62 199 HIS A CA 1
ATOM 1518 C C . HIS A 1 199 ? 3.121 9.307 -5.624 1.00 93.62 199 HIS A C 1
ATOM 1520 O O . HIS A 1 199 ? 4.088 9.104 -6.366 1.00 93.62 199 HIS A O 1
ATOM 1526 N N . TRP A 1 200 ? 2.660 10.539 -5.389 1.00 97.12 200 TRP A N 1
ATOM 1527 C CA . TRP A 1 200 ? 3.202 11.749 -6.021 1.00 97.12 200 TRP A CA 1
ATOM 1528 C C . TRP A 1 200 ? 4.195 12.481 -5.114 1.00 97.12 200 TRP A C 1
ATOM 1530 O O . TRP A 1 200 ? 3.938 12.697 -3.927 1.00 97.12 200 TRP A O 1
ATOM 1540 N N . GLY A 1 201 ? 5.319 12.913 -5.679 1.00 91.69 201 GLY A N 1
ATOM 1541 C CA . GLY A 1 201 ? 6.309 13.774 -5.034 1.00 91.69 201 GLY A CA 1
ATOM 1542 C C . GLY A 1 201 ? 7.742 13.276 -5.201 1.00 91.69 201 GLY A C 1
ATOM 1543 O O . GLY A 1 201 ? 7.998 12.141 -5.608 1.00 91.69 201 GLY A O 1
ATOM 1544 N N . GLN A 1 202 ? 8.704 14.129 -4.840 1.00 87.81 202 GLN A N 1
ATOM 1545 C CA . GLN A 1 202 ? 10.132 13.843 -5.023 1.00 87.81 202 GLN A CA 1
ATOM 1546 C C . GLN A 1 202 ? 10.571 12.536 -4.341 1.00 87.81 202 GLN A C 1
ATOM 1548 O O . GLN A 1 202 ? 11.349 11.781 -4.918 1.00 87.81 202 GLN A O 1
ATOM 1553 N N . ARG A 1 203 ? 10.039 12.237 -3.145 1.00 83.19 203 ARG A N 1
ATOM 1554 C CA . ARG A 1 203 ? 10.364 11.019 -2.373 1.00 83.19 203 ARG A CA 1
ATOM 1555 C C . ARG A 1 203 ? 9.979 9.708 -3.071 1.00 83.19 203 ARG A C 1
ATOM 1557 O O . ARG A 1 203 ? 10.465 8.656 -2.683 1.00 83.19 203 ARG A O 1
ATOM 1564 N N . PHE A 1 204 ? 9.106 9.782 -4.073 1.00 88.81 204 PHE A N 1
ATOM 1565 C CA . PHE A 1 204 ? 8.652 8.655 -4.887 1.00 88.81 204 PHE A CA 1
ATOM 1566 C C . PHE A 1 204 ? 9.243 8.687 -6.303 1.00 88.81 204 PHE A C 1
ATOM 1568 O O . PHE A 1 204 ? 8.839 7.915 -7.165 1.00 88.81 204 PHE A O 1
ATOM 1575 N N . SER A 1 205 ? 10.160 9.623 -6.577 1.00 88.75 205 SER A N 1
ATOM 1576 C CA . SER A 1 205 ? 10.717 9.892 -7.906 1.00 88.75 205 SER A CA 1
ATOM 1577 C C . SER A 1 205 ? 9.672 10.178 -8.997 1.00 88.75 205 SER A C 1
ATOM 1579 O O . SER A 1 205 ? 10.025 10.187 -10.178 1.00 88.75 205 SER A O 1
ATOM 1581 N N . TYR A 1 206 ? 8.426 10.497 -8.633 1.00 93.06 206 TYR A N 1
ATOM 1582 C CA . TYR A 1 206 ? 7.298 10.660 -9.549 1.00 93.06 206 TYR A CA 1
ATOM 1583 C C . TYR A 1 206 ? 6.635 12.026 -9.348 1.00 93.06 206 TYR A C 1
ATOM 1585 O O . TYR A 1 206 ? 5.961 12.270 -8.352 1.00 93.06 206 TYR A O 1
ATOM 1593 N N . MET A 1 207 ? 6.882 12.948 -10.282 1.00 95.25 207 MET A N 1
ATOM 1594 C CA . MET A 1 207 ? 6.387 14.332 -10.224 1.00 95.25 207 MET A CA 1
ATOM 1595 C C . MET A 1 207 ? 5.789 14.797 -11.566 1.00 95.25 207 MET A C 1
ATOM 1597 O O . MET A 1 207 ? 6.228 15.818 -12.104 1.00 95.25 207 MET A O 1
ATOM 1601 N N . PRO A 1 208 ? 4.847 14.053 -12.175 1.00 94.00 208 PRO A N 1
ATOM 1602 C CA . PRO A 1 208 ? 4.173 14.494 -13.392 1.00 94.00 208 PRO A CA 1
ATOM 1603 C C . PRO A 1 208 ? 3.280 15.718 -13.142 1.00 94.00 208 PRO A C 1
ATOM 1605 O O . PRO A 1 208 ? 2.717 15.889 -12.058 1.00 94.00 208 PRO A O 1
ATOM 1608 N N . TYR A 1 209 ? 3.113 16.539 -14.175 1.00 95.44 209 TYR A N 1
ATOM 1609 C CA . TYR A 1 209 ? 2.218 17.691 -14.212 1.00 95.44 209 TYR A CA 1
ATOM 1610 C C . TYR A 1 209 ? 1.750 17.975 -15.646 1.00 95.44 209 TYR A C 1
ATOM 1612 O O . TYR A 1 209 ? 2.561 17.952 -16.573 1.00 95.44 209 TYR A O 1
ATOM 1620 N N . CYS A 1 210 ? 0.468 18.300 -15.833 1.00 91.19 210 CYS A N 1
ATOM 1621 C CA . CYS A 1 210 ? -0.082 18.755 -17.112 1.00 91.19 210 CYS A CA 1
ATOM 1622 C C . CYS A 1 210 ? -0.804 20.106 -16.959 1.00 91.19 210 CYS A C 1
ATOM 1624 O O . CYS A 1 210 ? -1.846 20.212 -16.316 1.00 91.19 210 CYS A O 1
ATOM 1626 N N . ALA A 1 211 ? -0.285 21.157 -17.604 1.00 83.38 211 ALA A N 1
ATOM 1627 C CA . ALA A 1 211 ? -0.800 22.524 -17.441 1.00 83.38 211 ALA A CA 1
ATOM 1628 C C . ALA A 1 211 ? -2.190 22.778 -18.058 1.00 83.38 211 ALA A C 1
ATOM 1630 O O . ALA A 1 211 ? -2.800 23.805 -17.775 1.00 83.38 211 ALA A O 1
ATOM 1631 N N . GLY A 1 212 ? -2.670 21.874 -18.916 1.00 81.06 212 GLY A N 1
ATOM 1632 C CA . GLY A 1 212 ? -3.956 21.985 -19.612 1.00 81.06 212 GLY A CA 1
ATOM 1633 C C . GLY A 1 212 ? -4.960 20.887 -19.260 1.00 81.06 212 GLY A C 1
ATOM 1634 O O . GLY A 1 212 ? -5.875 20.675 -20.046 1.00 81.06 212 GLY A O 1
ATOM 1635 N N . ASN A 1 213 ? -4.768 20.161 -18.147 1.00 80.69 213 ASN A N 1
ATOM 1636 C CA . ASN A 1 213 ? -5.544 18.956 -17.800 1.00 80.69 213 ASN A CA 1
ATOM 1637 C C . ASN A 1 213 ? -5.529 17.868 -18.900 1.00 80.69 213 ASN A C 1
ATOM 1639 O O . ASN A 1 213 ? -6.461 17.083 -19.038 1.00 80.69 213 ASN A O 1
ATOM 1643 N N . ASP A 1 214 ? -4.449 17.831 -19.682 1.00 84.88 214 ASP A N 1
ATOM 1644 C CA . ASP A 1 214 ? -4.230 16.912 -20.795 1.00 84.88 214 ASP A CA 1
ATOM 1645 C C . ASP A 1 214 ? -3.114 15.929 -20.423 1.00 84.88 214 ASP A C 1
ATOM 1647 O O . ASP A 1 214 ? -1.928 16.278 -20.448 1.00 84.88 214 ASP A O 1
ATOM 1651 N N . ILE A 1 215 ? -3.497 14.702 -20.061 1.00 86.44 215 ILE A N 1
ATOM 1652 C CA . ILE A 1 215 ? -2.563 13.631 -19.677 1.00 86.44 215 ILE A CA 1
ATOM 1653 C C . ILE A 1 215 ? -1.689 13.141 -20.845 1.00 86.44 215 ILE A C 1
ATOM 1655 O O . ILE A 1 215 ? -0.665 12.509 -20.610 1.00 86.44 215 ILE A O 1
ATOM 1659 N N . GLY A 1 216 ? -2.010 13.494 -22.096 1.00 85.44 216 GLY A N 1
ATOM 1660 C CA . GLY A 1 216 ? -1.113 13.287 -23.238 1.00 85.44 216 GLY A CA 1
ATOM 1661 C C . GLY A 1 216 ? 0.067 14.270 -23.272 1.00 85.44 216 GLY A C 1
ATOM 1662 O O . GLY A 1 216 ? 0.973 14.122 -24.089 1.00 85.44 216 GLY A O 1
ATOM 1663 N N . LYS A 1 217 ? 0.071 15.287 -22.396 1.00 88.25 217 LYS A N 1
ATOM 1664 C CA . LYS A 1 217 ? 1.092 16.348 -22.308 1.00 88.25 217 LYS A CA 1
ATOM 1665 C C . LYS A 1 217 ? 1.691 16.462 -20.903 1.00 88.25 217 LYS A C 1
ATOM 1667 O O . LYS A 1 217 ? 1.917 17.565 -20.395 1.00 88.25 217 LYS A O 1
ATOM 1672 N N . LEU A 1 218 ? 1.938 15.322 -20.260 1.00 91.06 218 LEU A N 1
ATOM 1673 C CA . LEU A 1 218 ? 2.630 15.268 -18.972 1.00 91.06 218 LEU A CA 1
ATOM 1674 C C . LEU A 1 218 ? 4.087 15.716 -19.134 1.00 91.06 218 LEU A C 1
ATOM 1676 O O . LEU A 1 218 ? 4.821 15.213 -19.982 1.00 91.06 218 LEU A O 1
ATOM 1680 N N . ARG A 1 219 ? 4.524 16.628 -18.265 1.00 91.81 219 ARG A N 1
ATOM 1681 C CA . ARG A 1 219 ? 5.941 16.932 -18.037 1.00 91.81 219 ARG A CA 1
ATOM 1682 C C . ARG A 1 219 ? 6.315 16.609 -16.598 1.00 91.81 219 ARG A C 1
ATOM 1684 O O . ARG A 1 219 ? 5.472 16.664 -15.707 1.00 91.81 219 ARG A O 1
ATOM 1691 N N . ARG A 1 220 ? 7.591 16.324 -16.352 1.00 92.50 220 ARG A N 1
ATOM 1692 C CA . ARG A 1 220 ? 8.135 16.211 -14.994 1.00 92.50 220 ARG A CA 1
ATOM 1693 C C . ARG A 1 220 ? 8.361 17.614 -14.413 1.00 92.50 220 ARG A C 1
ATOM 1695 O O . ARG A 1 220 ? 8.934 18.462 -15.094 1.00 92.50 220 ARG A O 1
ATOM 1702 N N . LEU A 1 221 ? 7.926 17.855 -13.177 1.00 91.38 221 LEU A N 1
ATOM 1703 C CA . LEU A 1 221 ? 8.302 19.048 -12.409 1.00 91.38 221 LEU A CA 1
ATOM 1704 C C . LEU A 1 221 ? 9.677 18.870 -11.762 1.00 91.38 221 LEU A C 1
ATOM 1706 O O . LEU A 1 221 ? 10.039 17.766 -11.347 1.00 91.38 221 LEU A O 1
ATOM 1710 N N . SER A 1 222 ? 10.415 19.970 -11.610 1.00 87.44 222 SER A N 1
ATOM 1711 C CA . SER A 1 222 ? 11.620 20.002 -10.772 1.00 87.44 222 SER A CA 1
ATOM 1712 C C . SER A 1 222 ? 11.293 20.411 -9.332 1.00 87.44 222 SER A C 1
ATOM 1714 O O . SER A 1 222 ? 10.403 21.222 -9.088 1.00 87.44 222 SER A O 1
ATOM 1716 N N . ARG A 1 223 ? 12.067 19.905 -8.363 1.00 77.25 223 ARG A N 1
ATOM 1717 C CA . ARG A 1 223 ? 11.978 20.289 -6.941 1.00 77.25 223 ARG A CA 1
ATOM 1718 C C . ARG A 1 223 ? 12.123 21.804 -6.728 1.00 77.25 223 ARG A C 1
ATOM 1720 O O . ARG A 1 223 ? 11.451 22.382 -5.879 1.00 77.25 223 ARG A O 1
ATOM 1727 N N . ALA A 1 224 ? 13.039 22.420 -7.474 1.00 79.50 224 ALA A N 1
ATOM 1728 C CA . ALA A 1 224 ? 13.358 23.845 -7.381 1.00 79.50 224 ALA A CA 1
ATOM 1729 C C . ALA A 1 224 ? 12.441 24.726 -8.249 1.00 79.50 224 ALA A C 1
ATOM 1731 O O . ALA A 1 224 ? 12.629 25.939 -8.307 1.00 79.50 224 ALA A O 1
ATOM 1732 N N . GLU A 1 225 ? 11.476 24.129 -8.951 1.00 85.56 225 GLU A N 1
ATOM 1733 C CA . GLU A 1 225 ? 10.533 24.869 -9.778 1.00 85.56 225 GLU A CA 1
ATOM 1734 C C . GLU A 1 225 ? 9.551 25.664 -8.903 1.00 85.56 225 GLU A C 1
ATOM 1736 O O . GLU A 1 225 ? 9.150 25.225 -7.821 1.00 85.56 225 GLU A O 1
ATOM 1741 N N . ALA A 1 226 ? 9.141 26.841 -9.376 1.00 84.75 226 ALA A N 1
ATOM 1742 C CA . ALA A 1 226 ? 8.022 27.554 -8.775 1.00 84.75 226 ALA A CA 1
ATOM 1743 C C . ALA A 1 226 ? 6.726 26.733 -8.920 1.00 84.75 226 ALA A C 1
ATOM 1745 O O . ALA A 1 226 ? 6.602 25.898 -9.820 1.00 84.75 226 ALA A O 1
ATOM 1746 N N . SER A 1 227 ? 5.735 26.987 -8.060 1.00 86.81 227 SER A N 1
ATOM 1747 C CA . SER A 1 227 ? 4.402 26.407 -8.246 1.00 86.81 227 SER A CA 1
ATOM 1748 C C . SER A 1 227 ? 3.865 26.734 -9.644 1.00 86.81 227 SER A C 1
ATOM 1750 O O . SER A 1 227 ? 3.967 27.891 -10.065 1.00 86.81 227 SER A O 1
ATOM 1752 N N . PRO A 1 228 ? 3.280 25.760 -10.362 1.00 86.25 228 PRO A N 1
ATOM 1753 C CA . PRO A 1 228 ? 2.710 26.025 -11.672 1.00 86.25 228 PRO A CA 1
ATOM 1754 C C . PRO A 1 228 ? 1.628 27.110 -11.630 1.00 86.25 228 PRO A C 1
ATOM 1756 O O . PRO A 1 228 ? 0.814 27.157 -10.714 1.00 86.25 228 PRO A O 1
ATOM 1759 N N . THR A 1 229 ? 1.586 27.948 -12.665 1.00 85.75 229 THR A N 1
ATOM 1760 C CA . THR A 1 229 ? 0.565 28.998 -12.850 1.00 85.75 229 THR A CA 1
ATOM 1761 C C . THR A 1 229 ? -0.744 28.487 -13.465 1.00 85.75 229 THR A C 1
ATOM 1763 O O . THR A 1 229 ? -1.667 29.270 -13.678 1.00 85.75 229 THR A O 1
ATOM 1766 N N . GLY A 1 230 ? -0.809 27.194 -13.796 1.00 86.88 230 GLY A N 1
ATOM 1767 C CA . GLY A 1 230 ? -1.999 26.523 -14.321 1.00 86.88 230 GLY A CA 1
ATOM 1768 C C . GLY A 1 230 ? -2.839 25.878 -13.208 1.00 86.88 230 GLY A C 1
ATOM 1769 O O . GLY A 1 230 ? -2.839 26.365 -12.077 1.00 86.88 230 GLY A O 1
ATOM 1770 N N . PRO A 1 231 ? -3.555 24.778 -13.505 1.00 90.50 231 PRO A N 1
ATOM 1771 C CA . PRO A 1 231 ? -4.250 23.984 -12.496 1.00 90.50 231 PRO A CA 1
ATOM 1772 C C . PRO A 1 231 ? -3.309 23.557 -11.354 1.00 90.50 231 PRO A C 1
ATOM 1774 O O . PRO A 1 231 ? -2.131 23.292 -11.604 1.00 90.50 231 PRO A O 1
ATOM 1777 N N . PRO A 1 232 ? -3.793 23.439 -10.105 1.00 93.44 232 PRO A N 1
ATOM 1778 C CA . PRO A 1 232 ? -2.999 22.882 -9.015 1.00 93.44 232 PRO A CA 1
ATOM 1779 C C . PRO A 1 232 ? -2.475 21.480 -9.343 1.00 93.44 232 PRO A C 1
ATOM 1781 O O . PRO A 1 232 ? -3.136 20.702 -10.031 1.00 93.44 232 PRO A O 1
ATOM 1784 N N . ILE A 1 233 ? -1.314 21.116 -8.793 1.00 95.38 233 ILE A N 1
ATOM 1785 C CA . ILE A 1 233 ? -0.671 19.817 -9.056 1.00 95.38 233 ILE A CA 1
ATOM 1786 C C . ILE A 1 233 ? -1.610 18.646 -8.721 1.00 95.38 233 ILE A C 1
ATOM 1788 O O . ILE A 1 233 ? -1.676 17.673 -9.474 1.00 95.38 233 ILE A O 1
ATOM 1792 N N . HIS A 1 234 ? -2.407 18.768 -7.653 1.00 95.06 234 HIS A N 1
ATOM 1793 C CA . HIS A 1 234 ? -3.412 17.767 -7.293 1.00 95.06 234 HIS A CA 1
ATOM 1794 C C . HIS A 1 234 ? -4.461 17.487 -8.381 1.00 95.06 234 HIS A C 1
ATOM 1796 O O . HIS A 1 234 ? -5.032 16.400 -8.378 1.00 95.06 234 HIS A O 1
ATOM 1802 N N . GLU A 1 235 ? -4.704 18.392 -9.333 1.00 95.62 235 GLU A N 1
ATOM 1803 C CA . GLU A 1 235 ? -5.579 18.102 -10.475 1.00 95.62 235 GLU A CA 1
ATOM 1804 C C . GLU A 1 235 ? -4.913 17.184 -11.500 1.00 95.62 235 GLU A C 1
ATOM 1806 O O . GLU A 1 235 ? -5.578 16.291 -12.011 1.00 95.62 235 GLU A O 1
ATOM 1811 N N . THR A 1 236 ? -3.595 17.289 -11.724 1.00 95.75 236 THR A N 1
ATOM 1812 C CA . THR A 1 236 ? -2.881 16.259 -12.507 1.00 95.75 236 THR A CA 1
ATOM 1813 C C . THR A 1 236 ? -2.961 14.905 -11.798 1.00 95.75 236 THR A C 1
ATOM 1815 O O . THR A 1 236 ? -3.244 13.902 -12.443 1.00 95.75 236 THR A O 1
ATOM 1818 N N . ILE A 1 237 ? -2.766 14.868 -10.473 1.00 96.56 237 ILE A N 1
ATOM 1819 C CA . ILE A 1 237 ? -2.869 13.629 -9.680 1.00 96.56 237 ILE A CA 1
ATOM 1820 C C . ILE A 1 237 ? -4.264 13.007 -9.834 1.00 96.56 237 ILE A C 1
ATOM 1822 O O . ILE A 1 237 ? -4.368 11.825 -10.148 1.00 96.56 237 ILE A O 1
ATOM 1826 N N . ARG A 1 238 ? -5.325 13.819 -9.703 1.00 96.44 238 ARG A N 1
ATOM 1827 C CA . ARG A 1 238 ? -6.710 13.371 -9.903 1.00 96.44 238 ARG A CA 1
ATOM 1828 C C . ARG A 1 238 ? -6.917 12.773 -11.293 1.00 96.44 238 ARG A C 1
ATOM 1830 O O . ARG A 1 238 ? -7.480 11.696 -11.382 1.00 96.44 238 ARG A O 1
ATOM 1837 N N . LEU A 1 239 ? -6.441 13.430 -12.352 1.00 96.12 239 LEU A N 1
ATOM 1838 C CA . LEU A 1 239 ? -6.606 12.952 -13.731 1.00 96.12 239 LEU A CA 1
ATOM 1839 C C . LEU A 1 239 ? -5.839 11.651 -14.012 1.00 96.12 239 LEU A C 1
ATOM 1841 O O . LEU A 1 239 ? -6.333 10.800 -14.747 1.00 96.12 239 LEU A O 1
ATOM 1845 N N . LEU A 1 240 ? -4.648 11.484 -13.427 1.00 96.62 240 LEU A N 1
ATOM 1846 C CA . LEU A 1 240 ? -3.873 10.242 -13.522 1.00 96.62 240 LEU A CA 1
ATOM 1847 C C . LEU A 1 240 ? -4.608 9.085 -12.839 1.00 96.62 240 LEU A C 1
ATOM 1849 O O . LEU A 1 240 ? -4.770 8.025 -13.438 1.00 96.62 240 LEU A O 1
ATOM 1853 N N . ASP A 1 241 ? -5.098 9.307 -11.618 1.00 97.81 241 ASP A N 1
ATOM 1854 C CA . ASP A 1 241 ? -5.863 8.301 -10.885 1.00 97.81 241 ASP A CA 1
ATOM 1855 C C . ASP A 1 241 ? -7.223 8.022 -11.530 1.00 97.81 241 ASP A C 1
ATOM 1857 O O . ASP A 1 241 ? -7.622 6.866 -11.588 1.00 97.81 241 ASP A O 1
ATOM 1861 N N . GLU A 1 242 ? -7.925 9.033 -12.050 1.00 96.69 242 GLU A N 1
ATOM 1862 C CA . GLU A 1 242 ? -9.182 8.866 -12.790 1.00 96.69 242 GLU A CA 1
ATOM 1863 C C . GLU A 1 242 ? -8.979 8.023 -14.046 1.00 96.69 242 GLU A C 1
ATOM 1865 O O . GLU A 1 242 ? -9.708 7.053 -14.227 1.00 96.69 242 GLU A O 1
ATOM 1870 N N . ALA A 1 243 ? -7.944 8.288 -14.847 1.00 96.19 243 ALA A N 1
ATOM 1871 C CA . ALA A 1 243 ? -7.625 7.461 -16.010 1.00 96.19 243 ALA A CA 1
ATOM 1872 C C . ALA A 1 243 ? -7.300 6.004 -15.616 1.00 96.19 243 ALA A C 1
ATOM 1874 O O . ALA A 1 243 ? -7.736 5.063 -16.283 1.00 96.19 243 ALA A O 1
ATOM 1875 N N . THR A 1 244 ? -6.589 5.792 -14.501 1.00 97.31 244 THR A N 1
ATOM 1876 C CA . THR A 1 244 ? -6.335 4.442 -13.977 1.00 97.31 244 THR A CA 1
ATOM 1877 C C . THR A 1 244 ? -7.614 3.774 -13.456 1.00 97.31 244 THR A C 1
ATOM 1879 O O . THR A 1 244 ? -7.864 2.604 -13.746 1.00 97.31 244 THR A O 1
ATOM 1882 N N . MET A 1 245 ? -8.463 4.507 -12.732 1.00 96.88 245 MET A N 1
ATOM 1883 C CA . MET A 1 245 ? -9.758 4.033 -12.237 1.00 96.88 245 MET A CA 1
ATOM 1884 C C . MET A 1 245 ? -10.711 3.681 -13.383 1.00 96.88 245 MET A C 1
ATOM 1886 O O . MET A 1 245 ? -11.358 2.640 -13.325 1.00 96.88 245 MET A O 1
ATOM 1890 N N . GLU A 1 246 ? -10.776 4.488 -14.442 1.00 95.75 246 GLU A N 1
ATOM 1891 C CA . GLU A 1 246 ? -11.551 4.202 -15.653 1.00 95.75 246 GLU A CA 1
ATOM 1892 C C . GLU A 1 246 ? -11.062 2.926 -16.346 1.00 95.75 246 GLU A C 1
ATOM 1894 O O . GLU A 1 246 ? -11.880 2.087 -16.737 1.00 95.75 246 GLU A O 1
ATOM 1899 N N . ALA A 1 247 ? -9.744 2.725 -16.433 1.00 95.62 247 ALA A N 1
ATOM 1900 C CA . ALA A 1 247 ? -9.168 1.508 -16.991 1.00 95.62 247 ALA A CA 1
ATOM 1901 C C . ALA A 1 247 ? -9.510 0.264 -16.145 1.00 95.62 247 ALA A C 1
ATOM 1903 O O . ALA A 1 247 ? -9.937 -0.748 -16.705 1.00 95.62 247 ALA A O 1
ATOM 1904 N N . VAL A 1 248 ? -9.453 0.350 -14.810 1.00 95.12 248 VAL A N 1
ATOM 1905 C CA . VAL A 1 248 ? -9.905 -0.719 -13.892 1.00 95.12 248 VAL A CA 1
ATOM 1906 C C . VAL A 1 248 ? -11.411 -0.988 -14.034 1.00 95.12 248 VAL A C 1
ATOM 1908 O O . VAL A 1 248 ? -11.844 -2.135 -14.174 1.00 95.12 248 VAL A O 1
ATOM 1911 N N . VAL A 1 249 ? -12.229 0.068 -14.067 1.00 92.56 249 VAL A N 1
ATOM 1912 C CA . VAL A 1 249 ? -13.689 -0.006 -14.255 1.00 92.56 249 VAL A CA 1
ATOM 1913 C C . VAL A 1 249 ? -14.055 -0.532 -15.646 1.00 92.56 249 VAL A C 1
ATOM 1915 O O . VAL A 1 249 ? -15.152 -1.065 -15.820 1.00 92.56 249 VAL A O 1
ATOM 1918 N N . SER A 1 250 ? -13.175 -0.442 -16.648 1.00 92.00 250 SER A N 1
ATOM 1919 C CA . SER A 1 250 ? -13.412 -1.002 -17.987 1.00 92.00 250 SER A CA 1
ATOM 1920 C C . SER A 1 250 ? -13.565 -2.529 -17.979 1.00 92.00 250 SER A C 1
ATOM 1922 O O . SER A 1 250 ? -14.279 -3.062 -18.827 1.00 92.00 250 SER A O 1
ATOM 1924 N N . GLY A 1 251 ? -12.934 -3.218 -17.017 1.00 90.62 251 GLY A N 1
ATOM 1925 C CA . GLY A 1 251 ? -12.841 -4.682 -16.959 1.00 90.62 251 GLY A CA 1
ATOM 1926 C C . GLY A 1 251 ? -11.885 -5.308 -17.976 1.00 90.62 251 GLY A C 1
ATOM 1927 O O . GLY A 1 251 ? -11.771 -6.527 -18.009 1.00 90.62 251 GLY A O 1
ATOM 1928 N N . LYS A 1 252 ? -11.210 -4.499 -18.802 1.00 92.44 252 LYS A N 1
ATOM 1929 C CA . LYS A 1 252 ? -10.252 -4.962 -19.809 1.00 92.44 252 LYS A CA 1
ATOM 1930 C C . LYS A 1 252 ? -8.848 -4.845 -19.250 1.00 92.44 252 LYS A C 1
ATOM 1932 O O . LYS A 1 252 ? -8.376 -3.737 -18.996 1.00 92.44 252 LYS A O 1
ATOM 1937 N N . TYR A 1 253 ? -8.179 -5.979 -19.093 1.00 95.44 253 TYR A N 1
ATOM 1938 C CA . TYR A 1 253 ? -6.818 -6.034 -18.578 1.00 95.44 253 TYR A CA 1
ATOM 1939 C C . TYR A 1 253 ? -5.875 -5.178 -19.440 1.00 95.44 253 TYR A C 1
ATOM 1941 O O . TYR A 1 253 ? -5.109 -4.370 -18.918 1.00 95.44 253 TYR A O 1
ATOM 1949 N N . ASP A 1 254 ? -5.957 -5.319 -20.770 1.00 95.44 254 ASP A N 1
ATOM 1950 C CA . ASP A 1 254 ? -4.993 -4.689 -21.683 1.00 95.44 254 ASP A CA 1
ATOM 1951 C C . ASP A 1 254 ? -5.071 -3.151 -21.625 1.00 95.44 254 ASP A C 1
ATOM 1953 O O . ASP A 1 254 ? -4.042 -2.486 -21.698 1.00 95.44 254 ASP A O 1
ATOM 1957 N N . ALA A 1 255 ? -6.263 -2.588 -21.391 1.00 95.31 255 ALA A N 1
ATOM 1958 C CA . ALA A 1 255 ? -6.458 -1.145 -21.227 1.00 95.31 255 ALA A CA 1
ATOM 1959 C C . ALA A 1 255 ? -5.842 -0.609 -19.920 1.00 95.31 255 ALA A C 1
ATOM 1961 O O . ALA A 1 255 ? -5.328 0.508 -19.887 1.00 95.31 255 ALA A O 1
ATOM 1962 N N . PHE A 1 256 ? -5.866 -1.402 -18.844 1.00 96.88 256 PHE A N 1
ATOM 1963 C CA . PHE A 1 256 ? -5.203 -1.062 -17.584 1.00 96.88 256 PHE A CA 1
ATOM 1964 C C . PHE A 1 256 ? -3.677 -1.138 -17.708 1.00 96.88 256 PHE A C 1
ATOM 1966 O O . PHE A 1 256 ? -2.985 -0.191 -17.332 1.00 96.88 256 PHE A O 1
ATOM 1973 N N . ALA A 1 257 ? -3.152 -2.207 -18.314 1.00 95.31 257 ALA A N 1
ATOM 1974 C CA . ALA A 1 257 ? -1.720 -2.346 -18.571 1.00 95.31 257 ALA A CA 1
ATOM 1975 C C . ALA A 1 257 ? -1.180 -1.220 -19.478 1.00 95.31 257 ALA A C 1
ATOM 1977 O O . ALA A 1 257 ? -0.110 -0.668 -19.213 1.00 95.31 257 ALA A O 1
ATOM 1978 N N . GLU A 1 258 ? -1.932 -0.830 -20.514 1.00 95.50 258 GLU A N 1
ATOM 1979 C CA . GLU A 1 258 ? -1.591 0.297 -21.389 1.00 95.50 258 GLU A CA 1
ATOM 1980 C C . GLU A 1 258 ? -1.630 1.638 -20.636 1.00 95.50 258 GLU A C 1
ATOM 1982 O O . GLU A 1 258 ? -0.642 2.372 -20.670 1.00 95.50 258 GLU A O 1
ATOM 1987 N N . ASN A 1 259 ? -2.677 1.912 -19.845 1.00 95.81 259 ASN A N 1
ATOM 1988 C CA . ASN A 1 259 ? -2.761 3.128 -19.027 1.00 95.81 259 ASN A CA 1
ATOM 1989 C C . ASN A 1 259 ? -1.574 3.278 -18.057 1.00 95.81 259 ASN A C 1
ATOM 1991 O O . ASN A 1 259 ? -0.960 4.347 -18.000 1.00 95.81 259 ASN A O 1
ATOM 1995 N N . ILE A 1 260 ? -1.212 2.221 -17.322 1.00 95.12 260 ILE A N 1
ATOM 1996 C CA . ILE A 1 260 ? -0.051 2.237 -16.416 1.00 95.12 260 ILE A CA 1
ATOM 1997 C C . ILE A 1 260 ? 1.252 2.431 -17.208 1.00 95.12 260 ILE A C 1
ATOM 1999 O O . ILE A 1 260 ? 2.138 3.180 -16.786 1.00 95.12 260 ILE A O 1
ATOM 2003 N N . LYS A 1 261 ? 1.375 1.813 -18.390 1.00 92.12 261 LYS A N 1
ATOM 2004 C CA . LYS A 1 261 ? 2.551 1.955 -19.258 1.00 92.12 261 LYS A CA 1
ATOM 2005 C C . LYS A 1 261 ? 2.716 3.374 -19.809 1.00 92.12 261 LYS A C 1
ATOM 2007 O O . LYS A 1 261 ? 3.863 3.815 -19.908 1.00 92.12 261 LYS A O 1
ATOM 2012 N N . GLU A 1 262 ? 1.633 4.058 -20.168 1.00 90.88 262 GLU A N 1
ATOM 2013 C CA . GLU A 1 262 ? 1.647 5.432 -20.690 1.00 90.88 262 GLU A CA 1
ATOM 2014 C C . GLU A 1 262 ? 1.864 6.467 -19.582 1.00 90.88 262 GLU A C 1
ATOM 2016 O O . GLU A 1 262 ? 2.784 7.280 -19.655 1.00 90.88 262 GLU A O 1
ATOM 2021 N N . THR A 1 263 ? 1.050 6.414 -18.526 1.00 91.38 263 THR A N 1
ATOM 2022 C CA . THR A 1 263 ? 1.068 7.401 -17.431 1.00 91.38 263 THR A CA 1
ATOM 2023 C C . THR A 1 263 ? 2.252 7.235 -16.479 1.00 91.38 263 THR A C 1
ATOM 2025 O O . THR A 1 263 ? 2.640 8.188 -15.796 1.00 91.38 263 THR A O 1
ATOM 2028 N N . LYS A 1 264 ? 2.804 6.016 -16.390 1.00 92.19 264 LYS A N 1
ATOM 2029 C CA . LYS A 1 264 ? 3.727 5.576 -15.330 1.00 92.19 264 LYS A CA 1
ATOM 2030 C C . LYS A 1 264 ? 3.167 5.788 -13.914 1.00 92.19 264 LYS A C 1
ATOM 2032 O O . LYS A 1 264 ? 3.954 5.982 -12.990 1.00 92.19 264 LYS A O 1
ATOM 2037 N N . ASN A 1 265 ? 1.838 5.791 -13.744 1.00 93.81 265 ASN A N 1
ATOM 2038 C CA . ASN A 1 265 ? 1.209 6.057 -12.448 1.00 93.81 265 ASN A CA 1
ATOM 2039 C C . ASN A 1 265 ? 1.714 5.066 -11.387 1.00 93.81 265 ASN A C 1
ATOM 2041 O O . ASN A 1 265 ? 1.746 3.855 -11.611 1.00 93.81 265 ASN A O 1
ATOM 2045 N N . THR A 1 266 ? 2.126 5.582 -10.230 1.00 93.88 266 THR A N 1
ATOM 2046 C CA . THR A 1 266 ? 2.849 4.845 -9.182 1.00 93.88 266 THR A CA 1
ATOM 2047 C C . THR A 1 266 ? 1.933 4.008 -8.285 1.00 93.88 266 THR A C 1
ATOM 2049 O O . THR A 1 266 ? 2.175 3.882 -7.089 1.00 93.88 266 THR A O 1
ATOM 2052 N N . VAL A 1 267 ? 0.899 3.400 -8.869 1.00 96.69 267 VAL A N 1
ATOM 2053 C CA . VAL A 1 267 ? -0.027 2.482 -8.194 1.00 96.69 267 VAL A CA 1
ATOM 2054 C C . VAL A 1 267 ? 0.752 1.267 -7.686 1.00 96.69 267 VAL A C 1
ATOM 2056 O O . VAL A 1 267 ? 1.260 0.459 -8.471 1.00 96.69 267 VAL A O 1
ATOM 2059 N N . CYS A 1 268 ? 0.882 1.144 -6.365 1.00 94.00 268 CYS A N 1
ATOM 2060 C CA . CYS A 1 268 ? 1.722 0.119 -5.742 1.00 94.00 268 CYS A CA 1
ATOM 2061 C C . CYS A 1 268 ? 1.171 -1.296 -5.981 1.00 94.00 268 CYS A C 1
ATOM 2063 O O . CYS A 1 268 ? 1.922 -2.203 -6.329 1.00 94.00 268 CYS A O 1
ATOM 2065 N N . GLY A 1 269 ? -0.150 -1.473 -5.896 1.00 95.75 269 GLY A N 1
ATOM 2066 C CA . GLY A 1 269 ? -0.848 -2.730 -6.157 1.00 95.75 269 GLY A CA 1
ATOM 2067 C C . GLY A 1 269 ? -1.202 -2.960 -7.628 1.00 95.75 269 GLY A C 1
ATOM 2068 O O . GLY A 1 269 ? -2.112 -3.742 -7.901 1.00 95.75 269 GLY A O 1
ATOM 2069 N N . ARG A 1 270 ? -0.496 -2.327 -8.582 1.00 97.44 270 ARG A N 1
ATOM 2070 C CA . ARG A 1 270 ? -0.745 -2.512 -10.025 1.00 97.44 270 ARG A CA 1
ATOM 2071 C C . ARG A 1 270 ? -0.770 -3.987 -10.442 1.00 97.44 270 ARG A C 1
ATOM 2073 O O . ARG A 1 270 ? -1.682 -4.381 -11.157 1.00 97.44 270 ARG A O 1
ATOM 2080 N N . HIS A 1 271 ? 0.151 -4.805 -9.929 1.00 98.44 271 HIS A N 1
ATOM 2081 C CA . HIS A 1 271 ? 0.241 -6.227 -10.273 1.00 98.44 271 HIS A CA 1
ATOM 2082 C C . HIS A 1 271 ? -0.874 -7.073 -9.619 1.00 98.44 271 HIS A C 1
ATOM 2084 O O . HIS A 1 271 ? -1.548 -7.809 -10.338 1.00 98.44 271 HIS A O 1
ATOM 2090 N N . PRO A 1 272 ? -1.188 -6.939 -8.309 1.00 98.69 272 PRO A N 1
ATOM 2091 C CA . PRO A 1 272 ? -2.412 -7.501 -7.723 1.00 98.69 272 PRO A CA 1
ATOM 2092 C C . PRO A 1 272 ? -3.702 -7.147 -8.478 1.00 98.69 272 PRO A C 1
ATOM 2094 O O . PRO A 1 272 ? -4.544 -8.021 -8.690 1.00 98.69 272 PRO A O 1
ATOM 2097 N N . ILE A 1 273 ? -3.856 -5.884 -8.900 1.00 98.56 273 ILE A N 1
ATOM 2098 C CA . ILE A 1 273 ? -4.996 -5.431 -9.709 1.00 98.56 273 ILE A CA 1
ATOM 2099 C C . ILE A 1 273 ? -4.971 -6.111 -11.084 1.00 98.56 273 ILE A C 1
ATOM 2101 O O . ILE A 1 273 ? -5.992 -6.660 -11.491 1.00 98.56 273 ILE A O 1
ATOM 2105 N N . GLY A 1 274 ? -3.820 -6.149 -11.760 1.00 98.12 274 GLY A N 1
ATOM 2106 C CA . GLY A 1 274 ? -3.631 -6.820 -13.048 1.00 98.12 274 GLY A CA 1
ATOM 2107 C C . GLY A 1 274 ? -4.009 -8.303 -13.008 1.00 98.12 274 GLY A C 1
ATOM 2108 O O . GLY A 1 274 ? -4.841 -8.748 -13.796 1.00 98.12 274 GLY A O 1
ATOM 2109 N N . VAL A 1 275 ? -3.502 -9.057 -12.029 1.00 98.56 275 VAL A N 1
ATOM 2110 C CA . VAL A 1 275 ? -3.851 -10.474 -11.807 1.00 98.56 275 VAL A CA 1
ATOM 2111 C C . VAL A 1 275 ? -5.358 -10.656 -11.576 1.00 98.56 275 VAL A C 1
ATOM 2113 O O . VAL A 1 275 ? -5.976 -11.538 -12.178 1.00 98.56 275 VAL A O 1
ATOM 2116 N N . ALA A 1 276 ? -5.975 -9.813 -10.740 1.00 97.81 276 ALA A N 1
ATOM 2117 C CA . ALA A 1 276 ? -7.412 -9.874 -10.470 1.00 97.81 276 ALA A CA 1
ATOM 2118 C C . ALA A 1 276 ? -8.255 -9.527 -11.710 1.00 97.81 276 ALA A C 1
ATOM 2120 O O . ALA A 1 276 ? -9.233 -10.216 -12.003 1.00 97.81 276 ALA A O 1
ATOM 2121 N N . MET A 1 277 ? -7.860 -8.503 -12.472 1.00 96.50 277 MET A N 1
ATOM 2122 C CA . MET A 1 277 ? -8.500 -8.129 -13.734 1.00 96.50 277 MET A CA 1
ATOM 2123 C C . MET A 1 277 ? -8.353 -9.223 -14.792 1.00 96.50 277 MET A C 1
ATOM 2125 O O . MET A 1 277 ? -9.329 -9.529 -15.465 1.00 96.50 277 MET A O 1
ATOM 2129 N N . ALA A 1 278 ? -7.191 -9.868 -14.907 1.00 96.31 278 ALA A N 1
ATOM 2130 C CA . ALA A 1 278 ? -6.990 -10.982 -15.830 1.00 96.31 278 ALA A CA 1
ATOM 2131 C C . ALA A 1 278 ? -7.839 -12.213 -15.461 1.00 96.31 278 ALA A C 1
ATOM 2133 O O . ALA A 1 278 ? -8.367 -12.885 -16.348 1.00 96.31 278 ALA A O 1
ATOM 2134 N N . ALA A 1 279 ? -8.014 -12.499 -14.165 1.00 95.50 279 ALA A N 1
ATOM 2135 C CA . ALA A 1 279 ? -8.922 -13.547 -13.694 1.00 95.50 279 ALA A CA 1
ATOM 2136 C C . ALA A 1 279 ? -10.392 -13.227 -14.028 1.00 95.50 279 ALA A C 1
ATOM 2138 O O . ALA A 1 279 ? -11.126 -14.095 -14.503 1.00 95.50 279 ALA A O 1
ATOM 2139 N N . LEU A 1 280 ? -10.812 -11.976 -13.813 1.00 93.44 280 LEU A N 1
ATOM 2140 C CA . LEU A 1 280 ? -12.159 -11.490 -14.126 1.00 93.44 280 LEU A CA 1
ATOM 2141 C C . LEU A 1 280 ? -12.438 -11.477 -15.638 1.00 93.44 280 LEU A C 1
ATOM 2143 O O . LEU A 1 280 ? -13.486 -11.960 -16.057 1.00 93.44 280 LEU A O 1
ATOM 2147 N N . GLU A 1 281 ? -11.498 -10.997 -16.456 1.00 92.12 281 GLU A N 1
ATOM 2148 C CA . GLU A 1 281 ? -11.562 -10.998 -17.927 1.00 92.12 281 GLU A CA 1
ATOM 2149 C C . GLU A 1 281 ? -11.655 -12.431 -18.478 1.00 92.12 281 GLU A C 1
ATOM 2151 O O . GLU A 1 281 ? -12.462 -12.710 -19.366 1.00 92.12 281 GLU A O 1
ATOM 2156 N N . HIS A 1 282 ? -10.893 -13.371 -17.906 1.00 90.62 282 HIS A N 1
ATOM 2157 C CA . HIS A 1 282 ? -10.956 -14.779 -18.292 1.00 90.62 282 HIS A CA 1
ATOM 2158 C C . HIS A 1 282 ? -12.340 -15.397 -18.036 1.00 90.62 282 HIS A C 1
ATOM 2160 O O . HIS A 1 282 ? -12.848 -16.110 -18.901 1.00 90.62 282 HIS A O 1
ATOM 2166 N N . LEU A 1 283 ? -12.960 -15.095 -16.889 1.00 89.00 283 LEU A N 1
ATOM 2167 C CA . LEU A 1 283 ? -14.307 -15.563 -16.539 1.00 89.00 283 LEU A CA 1
ATOM 2168 C C . LEU A 1 283 ? -15.414 -14.832 -17.313 1.00 89.00 283 LEU A C 1
ATOM 2170 O O . LEU A 1 283 ? -16.436 -15.439 -17.629 1.00 89.00 283 LEU A O 1
ATOM 2174 N N . ALA A 1 284 ? -15.204 -13.564 -17.678 1.00 85.62 284 ALA A N 1
ATOM 2175 C CA . ALA A 1 284 ? -16.113 -12.825 -18.550 1.00 85.62 284 ALA A CA 1
ATOM 2176 C C . ALA A 1 284 ? -16.243 -13.498 -19.924 1.00 85.62 284 ALA A C 1
ATOM 2178 O O . ALA A 1 284 ? -17.346 -13.598 -20.449 1.00 85.62 284 ALA A O 1
ATOM 2179 N N . GLY A 1 285 ? -15.150 -14.056 -20.460 1.00 73.94 285 GLY A N 1
ATOM 2180 C CA . GLY A 1 285 ? -15.170 -14.850 -21.694 1.00 73.94 285 GLY A CA 1
ATOM 2181 C C . GLY A 1 285 ? -16.017 -16.133 -21.636 1.00 73.94 285 GLY A C 1
ATOM 2182 O O . GLY A 1 285 ? -16.275 -16.726 -22.681 1.00 73.94 285 GLY A O 1
ATOM 2183 N N . GLU A 1 286 ? -16.466 -16.562 -20.451 1.00 70.38 286 GLU A N 1
ATOM 2184 C CA . GLU A 1 286 ? -17.375 -17.702 -20.253 1.00 70.38 286 GLU A CA 1
ATOM 2185 C C . GLU A 1 286 ? -18.852 -17.284 -20.049 1.00 70.38 286 GLU A C 1
ATOM 2187 O O . GLU A 1 286 ? -19.696 -18.143 -19.784 1.00 70.38 286 GLU A O 1
ATOM 2192 N N . SER A 1 287 ? -19.180 -15.985 -20.107 1.00 67.06 287 SER A N 1
ATOM 2193 C CA . SER A 1 287 ? -20.456 -15.427 -19.629 1.00 67.06 287 SER A CA 1
ATOM 2194 C C . SER A 1 287 ? -20.995 -14.303 -20.524 1.00 67.06 287 SER A C 1
ATOM 2196 O O . SER A 1 287 ? -20.319 -13.305 -20.738 1.00 67.06 287 SER A O 1
ATOM 2198 N N . ASP A 1 288 ? -22.273 -14.379 -20.915 1.00 58.97 288 ASP A N 1
ATOM 2199 C CA . ASP A 1 288 ? -22.951 -13.348 -21.731 1.00 58.97 288 ASP A CA 1
ATOM 2200 C C . ASP A 1 288 ? -23.090 -11.966 -21.042 1.00 58.97 288 ASP A C 1
ATOM 2202 O O . ASP A 1 288 ? -23.455 -10.980 -21.682 1.00 58.97 288 ASP A O 1
ATOM 2206 N N . ASP A 1 289 ? -22.827 -11.873 -19.733 1.00 65.25 289 ASP A N 1
ATOM 2207 C CA . ASP A 1 289 ? -22.880 -10.626 -18.956 1.00 65.25 289 ASP A CA 1
ATOM 2208 C C . ASP A 1 289 ? -21.475 -10.125 -18.566 1.00 65.25 289 ASP A C 1
ATOM 2210 O O . ASP A 1 289 ? -20.939 -10.447 -17.498 1.00 65.25 289 ASP A O 1
ATOM 2214 N N . GLU A 1 290 ? -20.892 -9.281 -19.425 1.00 64.62 290 GLU A N 1
ATOM 2215 C CA . GLU A 1 290 ? -19.622 -8.579 -19.170 1.00 64.62 290 GLU A CA 1
ATOM 2216 C C . GLU A 1 290 ? -19.673 -7.692 -17.909 1.00 64.62 290 GLU A C 1
ATOM 2218 O O . GLU A 1 290 ? -18.642 -7.426 -17.290 1.00 64.62 290 GLU A O 1
ATOM 2223 N N . SER A 1 291 ? -20.856 -7.216 -17.493 1.00 65.81 291 SER A N 1
ATOM 2224 C CA . SER A 1 291 ? -20.970 -6.226 -16.411 1.00 65.81 291 SER A CA 1
ATOM 2225 C C . SER A 1 291 ? -20.651 -6.795 -15.026 1.00 65.81 291 SER A C 1
ATOM 2227 O O . SER A 1 291 ? -20.205 -6.052 -14.149 1.00 65.81 291 SER A O 1
ATOM 2229 N N . ARG A 1 292 ? -20.803 -8.115 -14.850 1.00 67.69 292 ARG A N 1
ATOM 2230 C CA . ARG A 1 292 ? -20.481 -8.850 -13.613 1.00 67.69 292 ARG A CA 1
ATOM 2231 C C . ARG A 1 292 ? -19.001 -8.863 -13.261 1.00 67.69 292 ARG A C 1
ATOM 2233 O O . ARG A 1 292 ? -18.669 -9.057 -12.099 1.00 67.69 292 ARG A O 1
ATOM 2240 N N . HIS A 1 293 ? -18.122 -8.659 -14.236 1.00 76.12 293 HIS A N 1
ATOM 2241 C CA . HIS A 1 293 ? -16.679 -8.860 -14.086 1.00 76.12 293 HIS A CA 1
ATOM 2242 C C . HIS A 1 293 ? -15.909 -7.537 -13.936 1.00 76.12 293 HIS A C 1
ATOM 2244 O O . HIS A 1 293 ? -14.696 -7.480 -14.108 1.00 76.12 293 HIS A O 1
ATOM 2250 N N . ARG A 1 294 ? -16.626 -6.448 -13.630 1.00 86.81 294 ARG A N 1
ATOM 2251 C CA . ARG A 1 294 ? -16.102 -5.079 -13.601 1.00 86.81 294 ARG A CA 1
ATOM 2252 C C . ARG A 1 294 ? -16.138 -4.508 -12.189 1.00 86.81 294 ARG A C 1
ATOM 2254 O O . ARG A 1 294 ? -17.129 -4.659 -11.472 1.00 86.81 294 ARG A O 1
ATOM 2261 N N . PHE A 1 295 ? -15.072 -3.826 -11.790 1.00 92.56 295 PHE A N 1
ATOM 2262 C CA . PHE A 1 295 ? -15.064 -3.033 -10.563 1.00 92.56 295 PHE A CA 1
ATOM 2263 C C . PHE A 1 295 ? -15.935 -1.779 -10.716 1.00 92.56 295 PHE A C 1
ATOM 2265 O O . PHE A 1 295 ? -16.140 -1.277 -11.823 1.00 92.56 295 PHE A O 1
ATOM 2272 N N . LYS A 1 296 ? -16.426 -1.243 -9.596 1.00 92.25 296 LYS A N 1
ATOM 2273 C CA . LYS A 1 296 ? -16.997 0.105 -9.507 1.00 92.25 296 LYS A CA 1
ATOM 2274 C C . LYS A 1 296 ? -16.303 0.855 -8.383 1.00 92.25 296 LYS A C 1
ATOM 2276 O O . LYS A 1 296 ? -16.325 0.394 -7.248 1.00 92.25 296 LYS A O 1
ATOM 2281 N N . VAL A 1 297 ? -15.731 2.015 -8.683 1.00 94.50 297 VAL A N 1
ATOM 2282 C CA . VAL A 1 297 ? -15.215 2.918 -7.648 1.00 94.50 297 VAL A CA 1
ATOM 2283 C C . VAL A 1 297 ? -16.384 3.438 -6.812 1.00 94.50 297 VAL A C 1
ATOM 2285 O O . VAL A 1 297 ? -17.415 3.841 -7.354 1.00 94.50 297 VAL A O 1
ATOM 2288 N N . VAL A 1 298 ? -16.225 3.402 -5.490 1.00 95.19 298 VAL A N 1
ATOM 2289 C CA . VAL A 1 298 ? -17.190 3.949 -4.522 1.00 95.19 298 VAL A CA 1
ATOM 2290 C C . VAL A 1 298 ? -16.616 5.115 -3.720 1.00 95.19 298 VAL A C 1
ATOM 2292 O O . VAL A 1 298 ? -17.384 5.961 -3.277 1.00 95.19 298 VAL A O 1
ATOM 2295 N N . LEU A 1 299 ? -15.287 5.199 -3.583 1.00 96.12 299 LEU A N 1
ATOM 2296 C CA . LEU A 1 299 ? -14.603 6.374 -3.048 1.00 96.12 299 LEU A CA 1
ATOM 2297 C C . LEU A 1 299 ? -13.210 6.534 -3.675 1.00 96.12 299 LEU A C 1
ATOM 2299 O O . LEU A 1 299 ? -12.498 5.548 -3.870 1.00 96.12 299 LEU A O 1
ATOM 2303 N N . TYR A 1 300 ? -12.834 7.788 -3.921 1.00 96.81 300 TYR A N 1
ATOM 2304 C CA . TYR A 1 300 ? -11.472 8.248 -4.187 1.00 96.81 300 TYR A CA 1
ATOM 2305 C C . TYR A 1 300 ? -11.108 9.306 -3.140 1.00 96.81 300 TYR A C 1
ATOM 2307 O O . TYR A 1 300 ? -11.905 10.211 -2.886 1.00 96.81 300 TYR A O 1
ATOM 2315 N N . ASP A 1 301 ? -9.927 9.195 -2.538 1.00 93.81 301 ASP A N 1
ATOM 2316 C CA . ASP A 1 301 ? -9.419 10.129 -1.529 1.00 93.81 301 ASP A CA 1
ATOM 2317 C C . ASP A 1 301 ? -7.895 10.307 -1.663 1.00 93.81 301 ASP A C 1
ATOM 2319 O O . ASP A 1 301 ? -7.235 9.568 -2.395 1.00 93.81 301 ASP A O 1
ATOM 2323 N N . ARG A 1 302 ? -7.314 11.299 -0.983 1.00 93.69 302 ARG A N 1
ATOM 2324 C CA . ARG A 1 302 ? -5.875 11.615 -1.012 1.00 93.69 302 ARG A CA 1
ATOM 2325 C C . ARG A 1 302 ? -5.391 12.055 0.361 1.00 93.69 302 ARG A C 1
ATOM 2327 O O . ARG A 1 302 ? -6.077 12.809 1.041 1.00 93.69 302 ARG A O 1
ATOM 2334 N N . SER A 1 303 ? -4.153 11.706 0.714 1.00 90.56 303 SER A N 1
ATOM 2335 C CA . SER A 1 303 ? -3.526 12.133 1.976 1.00 90.56 303 SER A CA 1
ATOM 2336 C C . SER A 1 303 ? -3.545 13.653 2.193 1.00 90.56 303 SER A C 1
ATOM 2338 O O . SER A 1 303 ? -3.615 14.116 3.329 1.00 90.56 303 SER A O 1
ATOM 2340 N N . ASN A 1 304 ? -3.445 14.430 1.108 1.00 91.38 304 ASN A N 1
ATOM 2341 C CA . ASN A 1 304 ? -3.476 15.891 1.084 1.00 91.38 304 ASN A CA 1
ATOM 2342 C C . ASN A 1 304 ? -3.559 16.408 -0.365 1.00 91.38 304 ASN A C 1
ATOM 2344 O O . ASN A 1 304 ? -3.284 15.685 -1.323 1.00 91.38 304 ASN A O 1
ATOM 2348 N N . LEU A 1 305 ? -3.879 17.695 -0.526 1.00 94.38 305 LEU A N 1
ATOM 2349 C CA . LEU A 1 305 ? -3.879 18.381 -1.820 1.00 94.38 305 LEU A CA 1
ATOM 2350 C C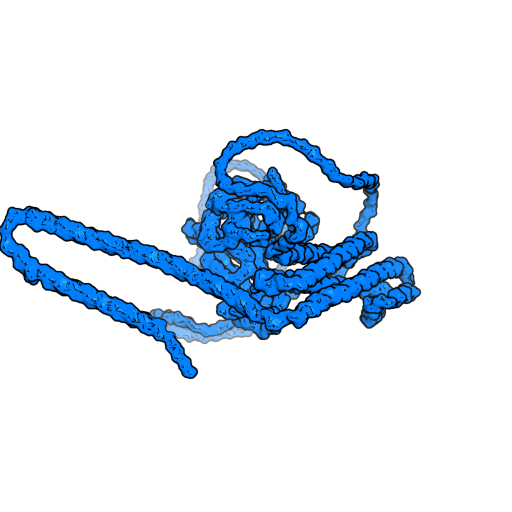 . LEU A 1 305 ? -2.514 19.036 -2.087 1.00 94.38 305 LEU A C 1
ATOM 2352 O O . LEU A 1 305 ? -2.174 20.051 -1.484 1.00 94.38 305 LEU A O 1
ATOM 2356 N N . VAL A 1 306 ? -1.730 18.450 -2.994 1.00 92.94 306 VAL A N 1
ATOM 2357 C CA . VAL A 1 306 ? -0.421 18.960 -3.450 1.00 92.94 306 VAL A CA 1
ATOM 2358 C C . VAL A 1 306 ? -0.588 20.276 -4.217 1.00 92.94 306 VAL A C 1
ATOM 2360 O O . VAL A 1 306 ? -1.313 20.325 -5.215 1.00 92.94 306 VAL A O 1
ATOM 2363 N N . GLN A 1 307 ? 0.117 21.331 -3.791 1.00 91.44 307 GLN A N 1
ATOM 2364 C CA . GLN A 1 307 ? 0.086 22.653 -4.441 1.00 91.44 307 GLN A CA 1
ATOM 2365 C C . GLN A 1 307 ? 1.461 23.115 -4.948 1.00 91.44 307 GLN A C 1
ATOM 2367 O O . GLN A 1 307 ? 1.540 23.960 -5.841 1.00 91.44 307 GLN A O 1
ATOM 2372 N N . ARG A 1 308 ? 2.553 22.587 -4.386 1.00 91.75 308 ARG A N 1
ATOM 2373 C CA . ARG A 1 308 ? 3.933 23.000 -4.677 1.00 91.75 308 ARG A CA 1
ATOM 2374 C C . ARG A 1 308 ? 4.805 21.781 -5.001 1.00 91.75 308 ARG A C 1
ATOM 2376 O O . ARG A 1 308 ? 4.569 20.718 -4.430 1.00 91.75 308 ARG A O 1
ATOM 2383 N N . PRO A 1 309 ? 5.871 21.915 -5.813 1.00 90.50 309 PRO A N 1
ATOM 2384 C CA . PRO A 1 309 ? 6.749 20.788 -6.156 1.00 90.50 309 PRO A CA 1
ATOM 2385 C C . PRO A 1 309 ? 7.477 20.119 -4.975 1.00 90.50 309 PRO A C 1
ATOM 2387 O O . PRO A 1 309 ? 7.937 18.990 -5.107 1.00 90.50 309 PRO A O 1
ATOM 2390 N N . ASN A 1 310 ? 7.583 20.796 -3.825 1.00 88.12 310 ASN A N 1
ATOM 2391 C CA . ASN A 1 310 ? 8.149 20.237 -2.588 1.00 88.12 310 ASN A CA 1
ATOM 2392 C C . ASN A 1 310 ? 7.123 19.512 -1.695 1.00 88.12 310 ASN A C 1
ATOM 2394 O O . ASN A 1 310 ? 7.520 18.917 -0.693 1.00 88.12 310 ASN A O 1
ATOM 2398 N N . ASP A 1 311 ? 5.828 19.572 -2.013 1.00 92.06 311 ASP A N 1
ATOM 2399 C CA . ASP A 1 311 ? 4.816 18.778 -1.316 1.00 92.06 311 ASP A CA 1
ATOM 2400 C C . ASP A 1 311 ? 4.832 17.322 -1.857 1.00 92.06 311 ASP A C 1
ATOM 2402 O O . ASP A 1 311 ? 5.481 17.009 -2.857 1.00 92.06 311 ASP A O 1
ATOM 2406 N N . PHE A 1 312 ? 4.114 16.405 -1.209 1.00 93.69 312 PHE A N 1
ATOM 2407 C CA . PHE A 1 312 ? 3.895 15.030 -1.683 1.00 93.69 312 PHE A CA 1
ATOM 2408 C C . PHE A 1 312 ? 2.472 14.586 -1.332 1.00 93.69 312 PHE A C 1
ATOM 2410 O O . PHE A 1 312 ? 1.864 15.194 -0.455 1.00 93.69 312 PHE A O 1
ATOM 2417 N N . SER A 1 313 ? 1.954 13.526 -1.951 1.00 94.50 313 SER A N 1
ATOM 2418 C CA . SER A 1 313 ? 0.718 12.857 -1.517 1.00 94.50 313 SER A CA 1
ATOM 2419 C C . SER A 1 313 ? 0.701 11.376 -1.892 1.00 94.50 313 SER A C 1
ATOM 2421 O O . SER A 1 313 ? 1.495 10.928 -2.719 1.00 94.50 313 SER A O 1
ATOM 2423 N N . VAL A 1 314 ? -0.224 10.628 -1.293 1.00 96.50 314 VAL A N 1
ATOM 2424 C CA . VAL A 1 314 ? -0.634 9.291 -1.741 1.00 96.50 314 VAL A CA 1
ATOM 2425 C C . VAL A 1 314 ? -2.149 9.296 -1.946 1.00 96.50 314 VAL A C 1
ATOM 2427 O O . VAL A 1 314 ? -2.875 9.873 -1.131 1.00 96.50 314 VAL A O 1
ATOM 2430 N N . SER A 1 315 ? -2.612 8.696 -3.038 1.00 97.88 315 SER A N 1
ATOM 2431 C CA . SER A 1 315 ? -4.035 8.534 -3.356 1.00 97.88 315 SER A CA 1
ATOM 2432 C C . SER A 1 315 ? -4.583 7.185 -2.885 1.00 97.88 315 SER A C 1
ATOM 2434 O O . SER A 1 315 ? -3.868 6.185 -2.868 1.00 97.88 315 SER A O 1
ATOM 2436 N N . TYR A 1 316 ? -5.873 7.136 -2.556 1.00 97.69 316 TYR A N 1
ATOM 2437 C CA . TYR A 1 316 ? -6.566 5.965 -2.019 1.00 97.69 316 TYR A CA 1
ATOM 2438 C C . TYR A 1 316 ? -7.860 5.710 -2.792 1.00 97.69 316 TYR A C 1
ATOM 2440 O O . TYR A 1 316 ? -8.640 6.636 -3.014 1.00 97.69 316 TYR A O 1
ATOM 2448 N N . VAL A 1 317 ? -8.122 4.453 -3.156 1.00 97.38 317 VAL A N 1
ATOM 2449 C CA . VAL A 1 317 ? -9.334 4.048 -3.882 1.00 97.38 317 VAL A CA 1
ATOM 2450 C C . VAL A 1 317 ? -9.995 2.873 -3.180 1.00 97.38 317 VAL A C 1
ATOM 2452 O O . VAL A 1 317 ? -9.342 1.881 -2.863 1.00 97.38 317 VAL A O 1
ATOM 2455 N N . SER A 1 318 ? -11.312 2.965 -3.019 1.00 97.50 318 SER A N 1
ATOM 2456 C CA . SER A 1 318 ? -12.168 1.834 -2.670 1.00 97.50 318 SER A CA 1
ATOM 2457 C C . SER A 1 318 ? -13.034 1.469 -3.866 1.00 97.50 318 SER A C 1
ATOM 2459 O O . SER A 1 318 ? -13.803 2.300 -4.361 1.00 97.50 318 SER A O 1
ATOM 2461 N N . ALA A 1 319 ? -12.927 0.220 -4.323 1.00 95.44 319 ALA A N 1
ATOM 2462 C CA . ALA A 1 319 ? -13.689 -0.280 -5.464 1.00 95.44 319 ALA A CA 1
ATOM 2463 C C . ALA A 1 319 ? -14.126 -1.747 -5.269 1.00 95.44 319 ALA A C 1
ATOM 2465 O O . ALA A 1 319 ? -13.327 -2.658 -5.494 1.00 95.44 319 ALA A O 1
ATOM 2466 N N . PRO A 1 320 ? -15.381 -2.024 -4.869 1.00 92.50 320 PRO A N 1
ATOM 2467 C CA . PRO A 1 320 ? -15.961 -3.357 -4.980 1.00 92.50 320 PRO A CA 1
ATOM 2468 C C . PRO A 1 320 ? -16.213 -3.747 -6.442 1.00 92.50 320 PRO A C 1
ATOM 2470 O O . PRO A 1 320 ? -16.554 -2.916 -7.285 1.00 92.50 320 PRO A O 1
ATOM 2473 N N . ASN A 1 321 ? -16.135 -5.040 -6.733 1.00 88.00 321 ASN A N 1
ATOM 2474 C CA . ASN A 1 321 ? -16.821 -5.649 -7.867 1.00 88.00 321 ASN A CA 1
ATOM 2475 C C . ASN A 1 321 ? -18.214 -6.095 -7.378 1.00 88.00 321 ASN A C 1
ATOM 2477 O O . ASN A 1 321 ? -18.317 -7.037 -6.586 1.00 88.00 321 ASN A O 1
ATOM 2481 N N . PRO A 1 322 ? -19.291 -5.390 -7.768 1.00 74.38 322 PRO A N 1
ATOM 2482 C CA . PRO A 1 322 ? -20.636 -5.762 -7.371 1.00 74.38 322 PRO A CA 1
ATOM 2483 C C . PRO A 1 322 ? -21.139 -6.925 -8.234 1.00 74.38 322 PRO A C 1
ATOM 2485 O O . PRO A 1 322 ? -20.902 -6.946 -9.445 1.00 74.38 322 PRO A O 1
ATOM 2488 N N . PRO A 1 323 ? -21.922 -7.846 -7.663 1.00 66.19 323 PRO A N 1
ATOM 2489 C CA . PRO A 1 323 ? -22.707 -8.773 -8.447 1.00 66.19 323 PRO A CA 1
ATOM 2490 C C . PRO A 1 323 ? -23.929 -8.055 -9.033 1.00 66.19 323 PRO A C 1
ATOM 2492 O O . PRO A 1 323 ? -24.167 -6.860 -8.846 1.00 66.19 323 PRO A O 1
ATOM 2495 N N . PHE A 1 324 ? -24.711 -8.838 -9.763 1.00 45.28 324 PHE A N 1
ATOM 2496 C CA . PHE A 1 324 ? -25.893 -8.439 -10.508 1.00 45.28 324 PHE A CA 1
ATOM 2497 C C . PHE A 1 324 ? -26.841 -7.500 -9.735 1.00 45.28 324 PHE A C 1
ATOM 2499 O O . PHE A 1 324 ? -27.516 -7.920 -8.798 1.00 45.28 324 PHE A O 1
ATOM 2506 N N . PHE A 1 325 ? -26.988 -6.264 -10.217 1.00 37.38 325 PHE A N 1
ATOM 2507 C CA . PHE A 1 325 ? -28.223 -5.508 -10.029 1.00 37.38 325 PHE A CA 1
ATOM 2508 C C . PHE A 1 325 ? -28.969 -5.467 -11.354 1.00 37.38 325 PHE A C 1
ATOM 2510 O O . PHE A 1 325 ? -28.447 -4.995 -12.366 1.00 37.38 325 PHE A O 1
ATOM 2517 N N . ILE A 1 326 ? -30.210 -5.949 -11.321 1.00 32.81 326 ILE A N 1
ATOM 2518 C CA . ILE A 1 326 ? -31.169 -5.791 -12.408 1.00 32.81 326 ILE A CA 1
ATOM 2519 C C . ILE A 1 326 ? -31.238 -4.301 -12.749 1.00 32.81 326 ILE A C 1
ATOM 2521 O O . ILE A 1 326 ? -31.541 -3.473 -11.887 1.00 32.81 326 ILE A O 1
ATOM 2525 N N . ARG A 1 327 ? -30.988 -3.960 -14.019 1.00 28.66 327 ARG A N 1
ATOM 2526 C CA . ARG A 1 327 ? -31.449 -2.691 -14.589 1.00 28.66 327 ARG A CA 1
ATOM 2527 C C . ARG A 1 327 ? -32.947 -2.618 -14.305 1.00 28.66 327 ARG A C 1
ATOM 2529 O O . ARG A 1 327 ? -33.713 -3.336 -14.947 1.00 28.66 327 ARG A O 1
ATOM 2536 N N . TRP A 1 328 ? -33.371 -1.754 -13.381 1.00 25.67 328 TRP A N 1
ATOM 2537 C CA . TRP A 1 328 ? -34.760 -1.312 -13.385 1.00 25.67 328 TRP A CA 1
ATOM 2538 C C . TRP A 1 328 ? -35.035 -0.814 -14.805 1.00 25.67 328 TRP A C 1
ATOM 2540 O O . TRP A 1 328 ? -34.260 0.017 -15.301 1.00 25.67 328 TRP A O 1
ATOM 2550 N N . PRO A 1 329 ? -36.047 -1.351 -15.509 1.00 31.72 329 PRO A N 1
ATOM 2551 C CA . PRO A 1 329 ? -36.380 -0.817 -16.810 1.00 31.72 329 PRO A CA 1
ATOM 2552 C C . PRO A 1 329 ? -36.707 0.656 -16.601 1.00 31.72 329 PRO A C 1
ATOM 2554 O O . PRO A 1 329 ? -37.499 1.005 -15.722 1.00 31.72 329 PRO A O 1
ATOM 2557 N N . VAL A 1 330 ? -36.093 1.519 -17.411 1.00 27.05 330 VAL A N 1
ATOM 2558 C CA . VAL A 1 330 ? -36.624 2.865 -17.606 1.00 27.05 330 VAL A CA 1
ATOM 2559 C C . VAL A 1 330 ? -38.085 2.656 -17.970 1.00 27.05 330 VAL A C 1
ATOM 2561 O O . VAL A 1 330 ? -38.373 2.034 -18.995 1.00 27.05 330 VAL A O 1
ATOM 2564 N N . VAL A 1 331 ? -38.997 3.099 -17.102 1.00 27.50 331 VAL A N 1
ATOM 2565 C CA . VAL A 1 331 ? -40.427 3.077 -17.399 1.00 27.50 331 VAL A CA 1
ATOM 2566 C C . VAL A 1 331 ? -40.632 4.106 -18.495 1.00 27.50 331 VAL A C 1
ATOM 2568 O O . VAL A 1 331 ? -40.884 5.283 -18.247 1.00 27.50 331 VAL A O 1
ATOM 2571 N N . THR A 1 332 ? -40.461 3.656 -19.734 1.00 27.19 332 THR A N 1
ATOM 2572 C CA . THR A 1 332 ? -40.881 4.394 -20.909 1.00 27.19 332 THR A CA 1
ATOM 2573 C C . THR A 1 332 ? -42.388 4.521 -20.785 1.00 27.19 332 THR A C 1
ATOM 2575 O O . THR A 1 332 ? -43.117 3.551 -20.996 1.00 27.19 332 THR A O 1
ATOM 2578 N N . ILE A 1 333 ? -42.852 5.713 -20.411 1.00 29.44 333 ILE A N 1
ATOM 2579 C CA . ILE A 1 333 ? -44.267 6.073 -20.451 1.00 29.44 333 ILE A CA 1
ATOM 2580 C C . ILE A 1 333 ? -44.659 6.136 -21.930 1.00 29.44 333 ILE A C 1
ATOM 2582 O O . ILE A 1 333 ? -44.652 7.189 -22.566 1.00 29.44 333 ILE A O 1
ATOM 2586 N N . ILE A 1 334 ? -44.952 4.969 -22.502 1.00 28.42 334 ILE A N 1
ATOM 2587 C CA . ILE A 1 334 ? -45.644 4.856 -23.777 1.00 28.42 334 ILE A CA 1
ATOM 2588 C C . ILE A 1 334 ? -47.122 5.040 -23.463 1.00 28.42 334 ILE A C 1
ATOM 2590 O O . ILE A 1 334 ? -47.742 4.192 -22.821 1.00 28.42 334 ILE A O 1
ATOM 2594 N N . ASN A 1 335 ? -47.682 6.156 -23.927 1.00 28.45 335 ASN A N 1
ATOM 2595 C CA . ASN A 1 335 ? -49.123 6.372 -23.945 1.00 28.45 335 ASN A CA 1
ATOM 2596 C C . ASN A 1 335 ? -49.802 5.240 -24.730 1.00 28.45 335 ASN A C 1
ATOM 2598 O O . ASN A 1 335 ? -49.804 5.255 -25.962 1.00 28.45 335 ASN A O 1
ATOM 2602 N N . ILE A 1 336 ? -50.426 4.292 -24.029 1.00 29.19 336 ILE A N 1
ATOM 2603 C CA . ILE A 1 336 ? -51.429 3.422 -24.640 1.00 29.19 336 ILE A CA 1
ATOM 2604 C C . ILE A 1 336 ? -52.736 4.209 -24.676 1.00 29.19 336 ILE A C 1
ATOM 2606 O O . ILE A 1 336 ? -53.450 4.342 -23.685 1.00 29.19 336 ILE A O 1
ATOM 2610 N N . ILE A 1 337 ? -53.021 4.753 -25.855 1.00 32.06 337 ILE A N 1
ATOM 2611 C CA . ILE A 1 337 ? -54.326 5.306 -26.199 1.00 32.06 337 ILE A CA 1
ATOM 2612 C C . ILE A 1 337 ? -55.322 4.144 -26.270 1.00 32.06 337 ILE A C 1
ATOM 2614 O O . ILE A 1 337 ? -55.142 3.228 -27.071 1.00 32.06 337 ILE A O 1
ATOM 2618 N N . LEU A 1 338 ? -56.410 4.226 -25.505 1.00 29.14 338 LEU A N 1
ATOM 2619 C CA . LEU A 1 338 ? -57.649 3.500 -25.787 1.00 29.14 338 LEU A CA 1
ATOM 2620 C C . LEU A 1 338 ? -58.825 4.494 -25.812 1.00 29.14 338 LEU A C 1
ATOM 2622 O O . LEU A 1 338 ? -58.846 5.425 -25.004 1.00 29.14 338 LEU A O 1
ATOM 2626 N N . PRO A 1 339 ? -59.772 4.352 -26.758 1.00 29.89 339 PRO A N 1
ATOM 2627 C CA . PRO A 1 339 ? -60.880 5.288 -26.926 1.00 29.89 339 PRO A CA 1
ATOM 2628 C C . PRO A 1 339 ? -62.009 5.042 -25.904 1.00 29.89 339 PRO A C 1
ATOM 2630 O O . PRO A 1 339 ? -62.128 3.940 -25.366 1.00 29.89 339 PRO A O 1
ATOM 2633 N N . PRO A 1 340 ? -62.870 6.041 -25.644 1.00 50.28 340 PRO A N 1
ATOM 2634 C CA . PRO A 1 340 ? -63.931 5.935 -24.645 1.00 50.28 340 PRO A CA 1
ATOM 2635 C C . PRO A 1 340 ? -65.212 5.305 -25.213 1.00 50.28 340 PRO A C 1
ATOM 2637 O O . PRO A 1 340 ? -65.603 5.649 -26.329 1.00 50.28 340 PRO A O 1
ATOM 2640 N N . ASN A 1 341 ? -65.922 4.488 -24.416 1.00 31.62 341 ASN A N 1
ATOM 2641 C CA . ASN A 1 341 ? -67.362 4.682 -24.147 1.00 31.62 341 ASN A CA 1
ATOM 2642 C C . ASN A 1 341 ? -68.022 3.639 -23.214 1.00 31.62 341 ASN A C 1
ATOM 2644 O O . ASN A 1 341 ? -67.788 2.442 -23.329 1.00 31.62 341 ASN A O 1
ATOM 2648 N N . GLN A 1 342 ? -68.991 4.155 -22.442 1.00 29.70 342 GLN A N 1
ATOM 2649 C CA . GLN A 1 342 ? -70.193 3.509 -21.873 1.00 29.70 342 GLN A CA 1
ATOM 2650 C C . GLN A 1 342 ? -70.132 2.687 -20.550 1.00 29.70 342 GLN A C 1
ATOM 2652 O O . GLN A 1 342 ? -69.067 2.222 -20.152 1.00 29.70 342 GLN A O 1
ATOM 2657 N N . PRO A 1 343 ? -71.263 2.638 -19.790 1.00 31.98 343 PRO A N 1
ATOM 2658 C CA . PRO A 1 343 ? -71.276 2.512 -18.322 1.00 31.98 343 PRO A CA 1
ATOM 2659 C C . PRO A 1 343 ? -71.823 1.153 -17.799 1.00 31.98 343 PRO A C 1
ATOM 2661 O O . PRO A 1 343 ? -72.281 0.334 -18.595 1.00 31.98 343 PRO A O 1
ATOM 2664 N N . PRO A 1 344 ? -71.805 0.888 -16.471 1.00 47.59 344 PRO A N 1
ATOM 2665 C CA . PRO A 1 344 ? -72.027 -0.455 -15.923 1.00 47.59 344 PRO A CA 1
ATOM 2666 C C . PRO A 1 344 ? -73.472 -0.742 -15.471 1.00 47.59 344 PRO A C 1
ATOM 2668 O O . PRO A 1 344 ? -74.197 0.157 -15.051 1.00 47.59 344 PRO A O 1
ATOM 2671 N N . THR A 1 345 ? -73.874 -2.018 -15.481 1.00 28.61 345 THR A N 1
ATOM 2672 C CA . THR A 1 345 ? -75.004 -2.602 -14.707 1.00 28.61 345 THR A CA 1
ATOM 2673 C C . THR A 1 345 ? -74.830 -4.150 -14.632 1.00 28.61 345 THR A C 1
ATOM 2675 O O . THR A 1 345 ? -73.926 -4.656 -15.299 1.00 28.61 345 THR A O 1
ATOM 2678 N N . PRO A 1 346 ? -75.525 -4.908 -13.745 1.00 50.78 346 PRO A N 1
ATOM 2679 C CA . PRO A 1 346 ? -74.832 -5.834 -12.828 1.00 50.78 346 PRO A CA 1
ATOM 2680 C C . PRO A 1 346 ? -75.401 -7.282 -12.829 1.00 50.78 346 PRO A C 1
ATOM 2682 O O . PRO A 1 346 ? -76.017 -7.683 -13.809 1.00 50.78 346 PRO A O 1
ATOM 2685 N N . ALA A 1 347 ? -75.269 -7.992 -11.686 1.00 28.91 347 ALA A N 1
ATOM 2686 C CA . ALA A 1 347 ? -75.766 -9.343 -11.315 1.00 28.91 347 ALA A CA 1
ATOM 2687 C C . ALA A 1 347 ? -74.705 -10.465 -11.488 1.00 28.91 347 ALA A C 1
ATOM 2689 O O . ALA A 1 347 ? -74.097 -10.537 -12.546 1.00 28.91 347 ALA A O 1
ATOM 2690 N N . ILE A 1 348 ? -74.290 -11.291 -10.505 1.00 30.06 348 ILE A N 1
ATOM 2691 C CA . ILE A 1 348 ? -74.900 -12.069 -9.382 1.00 30.06 348 ILE A CA 1
ATOM 2692 C C . ILE A 1 348 ? -74.785 -13.582 -9.699 1.00 30.06 348 ILE A C 1
ATOM 2694 O O . ILE A 1 348 ? -74.983 -13.974 -10.841 1.00 30.06 348 ILE A O 1
ATOM 2698 N N . LEU A 1 349 ? -74.549 -14.402 -8.656 1.00 27.61 349 LEU A N 1
ATOM 2699 C CA . LEU A 1 349 ? -74.449 -15.882 -8.631 1.00 27.61 349 LEU A CA 1
ATOM 2700 C C . LEU A 1 349 ? -73.200 -16.487 -9.322 1.00 27.61 349 LEU A C 1
ATOM 2702 O O . LEU A 1 349 ? -72.840 -16.108 -10.426 1.00 27.61 349 LEU A O 1
ATOM 2706 N N . GLY A 1 350 ? -72.501 -17.456 -8.721 1.00 27.59 350 GLY A N 1
ATOM 2707 C CA . GLY A 1 350 ? -72.681 -18.044 -7.388 1.00 27.59 350 GLY A CA 1
ATOM 2708 C C . GLY A 1 350 ? -71.517 -18.963 -6.993 1.00 27.59 350 GLY A C 1
ATOM 2709 O O . GLY A 1 350 ? -70.734 -19.384 -7.840 1.00 27.59 350 GLY A O 1
ATOM 2710 N N . SER A 1 351 ? -71.404 -19.261 -5.698 1.00 30.55 351 SER A N 1
ATOM 2711 C CA . SER A 1 351 ? -70.582 -20.364 -5.179 1.00 30.55 351 SER A CA 1
ATOM 2712 C C . SER A 1 351 ? -71.309 -21.710 -5.398 1.00 30.55 351 SER A C 1
ATOM 2714 O O . SER A 1 351 ? -72.486 -21.695 -5.776 1.00 30.55 351 SER A O 1
ATOM 2716 N N . PRO A 1 352 ? -70.649 -22.871 -5.193 1.00 45.00 352 PRO A N 1
ATOM 2717 C CA . PRO A 1 352 ? -70.600 -23.406 -3.822 1.00 45.00 352 PRO A CA 1
ATOM 2718 C C . PRO A 1 352 ? -69.346 -24.249 -3.453 1.00 45.00 352 PRO A C 1
ATOM 2720 O O . PRO A 1 352 ? -68.836 -24.988 -4.284 1.00 45.00 352 PRO A O 1
ATOM 2723 N N . THR A 1 353 ? -68.979 -24.218 -2.155 1.00 30.39 353 THR A N 1
ATOM 2724 C CA . THR A 1 353 ? -68.566 -25.372 -1.290 1.00 30.39 353 THR A CA 1
ATOM 2725 C C . THR A 1 353 ? -67.322 -26.230 -1.638 1.00 30.39 353 THR A C 1
ATOM 2727 O O . THR A 1 353 ? -67.019 -26.411 -2.806 1.00 30.39 353 THR A O 1
ATOM 2730 N N . VAL A 1 354 ? -66.588 -26.907 -0.733 1.00 29.89 354 VAL A N 1
ATOM 2731 C CA . VAL A 1 354 ? -66.426 -27.030 0.754 1.00 29.89 354 VAL A CA 1
ATOM 2732 C C . VAL A 1 354 ? -65.133 -27.885 0.936 1.00 29.89 354 VAL A C 1
ATOM 2734 O O . VAL A 1 354 ? -64.829 -28.668 0.042 1.00 29.89 354 VAL A O 1
ATOM 2737 N N . ASP A 1 355 ? -64.195 -27.609 1.852 1.00 27.62 355 ASP A N 1
ATOM 2738 C CA . ASP A 1 355 ? -64.026 -28.124 3.239 1.00 27.62 355 ASP A CA 1
ATOM 2739 C C . ASP A 1 355 ? -62.832 -27.348 3.868 1.00 27.62 355 ASP A C 1
ATOM 2741 O O . ASP A 1 355 ? -61.863 -27.063 3.167 1.00 27.62 355 ASP A O 1
ATOM 2745 N N . HIS A 1 356 ? -62.900 -26.768 5.076 1.00 29.03 356 HIS A N 1
ATOM 2746 C CA . HIS A 1 356 ? -62.697 -27.375 6.415 1.00 29.03 356 HIS A CA 1
ATOM 2747 C C . HIS A 1 356 ? -61.299 -28.031 6.622 1.00 29.03 356 HIS A C 1
ATOM 2749 O O . HIS A 1 356 ? -60.900 -28.872 5.828 1.00 29.03 356 HIS A O 1
ATOM 2755 N N . ALA A 1 357 ? -60.500 -27.725 7.663 1.00 27.47 357 ALA A N 1
ATOM 2756 C CA . ALA A 1 357 ? -60.742 -26.934 8.885 1.00 27.47 357 ALA A CA 1
ATOM 2757 C C . ALA A 1 357 ? -59.463 -26.288 9.501 1.00 27.47 357 ALA A C 1
ATOM 2759 O O . ALA A 1 357 ? -58.362 -26.767 9.269 1.00 27.47 357 ALA A O 1
ATOM 2760 N N . GLU A 1 358 ? -59.683 -25.201 10.265 1.00 29.39 358 GLU A N 1
ATOM 2761 C CA . GLU A 1 358 ? -59.103 -24.740 11.565 1.00 29.39 358 GLU A CA 1
ATOM 2762 C C . GLU A 1 358 ? -57.654 -25.134 11.999 1.00 29.39 358 GLU A C 1
ATOM 2764 O O . GLU A 1 358 ? -57.189 -26.236 11.749 1.00 29.39 358 GLU A O 1
ATOM 2769 N N . ALA A 1 359 ? -56.875 -24.315 12.735 1.00 27.48 359 ALA A N 1
ATOM 2770 C CA . ALA A 1 359 ? -57.238 -23.235 13.673 1.00 27.48 359 ALA A CA 1
ATOM 2771 C C . ALA A 1 359 ? -56.146 -22.141 13.870 1.00 27.48 359 ALA A C 1
ATOM 2773 O O . ALA A 1 359 ? -54.967 -22.420 13.694 1.00 27.48 359 ALA A O 1
ATOM 2774 N N . SER A 1 360 ? -56.589 -20.946 14.312 1.00 27.34 360 SER A N 1
ATOM 2775 C CA . SER A 1 360 ? -56.022 -19.982 15.304 1.00 27.34 360 SER A CA 1
ATOM 2776 C C . SER A 1 360 ? -54.492 -19.737 15.417 1.00 27.34 360 SER A C 1
ATOM 2778 O O . SER A 1 360 ? -53.702 -20.665 15.426 1.00 27.34 360 SER A O 1
ATOM 2780 N N . THR A 1 361 ? -53.986 -18.506 15.622 1.00 29.75 361 THR A N 1
ATOM 2781 C CA . THR A 1 361 ? -54.370 -17.558 16.703 1.00 29.75 361 THR A CA 1
ATOM 2782 C C . THR A 1 361 ? -54.053 -16.063 16.458 1.00 29.75 361 THR A C 1
ATOM 2784 O O . THR A 1 361 ? -52.956 -15.729 16.031 1.00 29.75 361 THR A O 1
ATOM 2787 N N . VAL A 1 362 ? -54.972 -15.210 16.950 1.00 28.31 362 VAL A N 1
ATOM 2788 C CA . VAL A 1 362 ? -54.802 -13.871 17.588 1.00 28.31 362 VAL A CA 1
ATOM 2789 C C . VAL A 1 362 ? -54.309 -12.659 16.763 1.00 28.31 362 VAL A C 1
ATOM 2791 O O . VAL A 1 362 ? -53.220 -12.628 16.205 1.00 28.31 362 VAL A O 1
ATOM 2794 N N . VAL A 1 363 ? -55.118 -11.591 16.833 1.00 29.09 363 VAL A N 1
ATOM 2795 C CA . VAL A 1 363 ? -54.848 -10.202 16.413 1.00 29.09 363 VAL A CA 1
ATOM 2796 C C . VAL A 1 363 ? -55.169 -9.275 17.594 1.00 29.09 363 VAL A C 1
ATOM 2798 O O . VAL A 1 363 ? -56.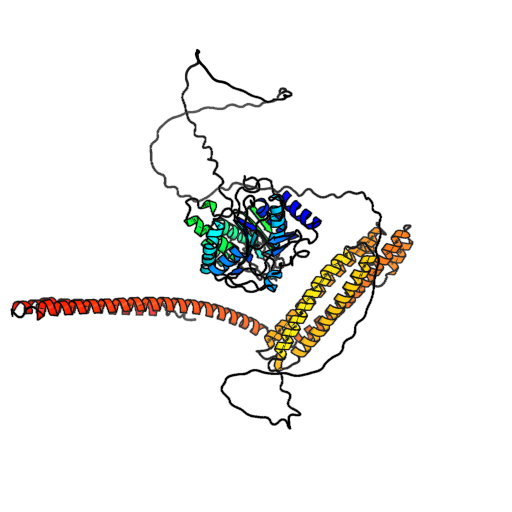240 -9.421 18.179 1.00 29.09 363 VAL A O 1
ATOM 2801 N N . GLU A 1 364 ? -54.324 -8.276 17.878 1.00 29.27 364 GLU A N 1
ATOM 2802 C CA . GLU A 1 364 ? -54.672 -7.125 18.736 1.00 29.27 364 GLU A CA 1
ATOM 2803 C C . GLU A 1 364 ? -54.393 -5.771 18.043 1.00 29.27 364 GLU A C 1
ATOM 2805 O O . GLU A 1 364 ? -53.275 -5.270 17.986 1.00 29.27 364 GLU A O 1
ATOM 2810 N N . ASN A 1 365 ? -55.468 -5.222 17.470 1.00 29.17 365 ASN A N 1
ATOM 2811 C CA . ASN A 1 365 ? -55.914 -3.816 17.445 1.00 29.17 365 ASN A CA 1
ATOM 2812 C C . ASN A 1 365 ? -55.018 -2.719 18.097 1.00 29.17 365 ASN A C 1
ATOM 2814 O O . ASN A 1 365 ? -54.736 -2.796 19.286 1.00 29.17 365 ASN A O 1
ATOM 2818 N N . VAL A 1 366 ? -54.650 -1.623 17.388 1.00 29.56 366 VAL A N 1
ATOM 2819 C CA . VAL A 1 366 ? -55.348 -0.282 17.286 1.00 29.56 366 VAL A CA 1
ATOM 2820 C C . VAL A 1 366 ? -54.422 0.843 17.845 1.00 29.56 366 VAL A C 1
ATOM 2822 O O . VAL A 1 366 ? -53.526 0.472 18.601 1.00 29.56 366 VAL A O 1
ATOM 2825 N N . PRO A 1 367 ? -54.538 2.179 17.558 1.00 37.34 367 PRO A N 1
ATOM 2826 C CA . PRO A 1 367 ? -55.412 2.969 16.654 1.00 37.34 367 PRO A CA 1
ATOM 2827 C C . PRO A 1 367 ? -54.693 3.865 15.596 1.00 37.34 367 PRO A C 1
ATOM 2829 O O . PRO A 1 367 ? -53.506 4.161 15.689 1.00 37.34 367 PRO A O 1
ATOM 2832 N N . PHE A 1 368 ? -55.479 4.444 14.673 1.00 34.72 368 PHE A N 1
ATOM 2833 C CA . PHE A 1 368 ? -55.172 5.700 13.952 1.00 34.72 368 PHE A CA 1
ATOM 2834 C C . PHE A 1 368 ? -55.791 6.930 14.662 1.00 34.72 368 PHE A C 1
ATOM 2836 O O . PHE A 1 368 ? -56.915 6.822 15.158 1.00 34.72 368 PHE A O 1
ATOM 2843 N N . PRO A 1 369 ? -55.156 8.118 14.602 1.00 36.41 369 PRO A N 1
ATOM 2844 C CA . PRO A 1 369 ? -55.819 9.423 14.719 1.00 36.41 369 PRO A CA 1
ATOM 2845 C C . PRO A 1 369 ? -55.802 10.239 13.391 1.00 36.41 369 PRO A C 1
ATOM 2847 O O . PRO A 1 369 ? -55.116 9.844 12.446 1.00 36.41 369 PRO A O 1
ATOM 2850 N N . PRO A 1 370 ? -56.598 11.329 13.262 1.00 41.16 370 PRO A N 1
ATOM 2851 C CA . PRO A 1 370 ? -57.205 11.704 11.974 1.00 41.16 370 PRO A CA 1
ATOM 2852 C C . PRO A 1 370 ? -56.678 12.992 11.300 1.00 41.16 370 PRO A C 1
ATOM 2854 O O . PRO A 1 370 ? -55.879 13.745 11.851 1.00 41.16 370 PRO A O 1
ATOM 2857 N N . ALA A 1 371 ? -57.183 13.245 10.086 1.00 34.53 371 ALA A N 1
ATOM 2858 C CA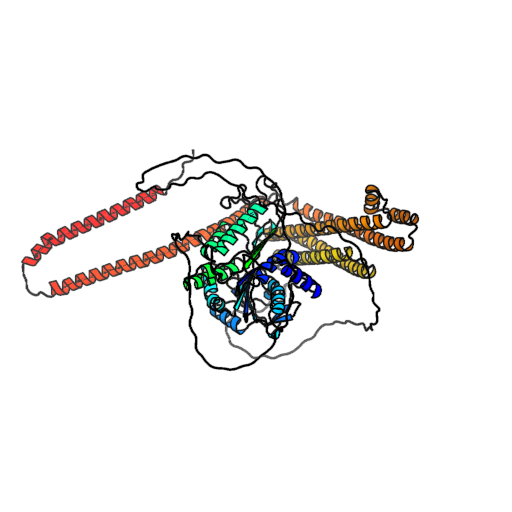 . ALA A 1 371 ? -56.900 14.410 9.242 1.00 34.53 371 ALA A CA 1
ATOM 2859 C C . ALA A 1 371 ? -57.558 15.723 9.719 1.00 34.53 371 ALA A C 1
ATOM 2861 O O . ALA A 1 371 ? -58.587 15.685 10.391 1.00 34.53 371 ALA A O 1
ATOM 2862 N N . PHE A 1 372 ? -57.039 16.872 9.255 1.00 25.53 372 PHE A N 1
ATOM 2863 C CA . PHE A 1 372 ? -57.810 18.117 9.106 1.00 25.53 372 PHE A CA 1
ATOM 2864 C C . PHE A 1 372 ? -57.336 18.982 7.916 1.00 25.53 372 PHE A C 1
ATOM 2866 O O . PHE A 1 372 ? -56.288 18.734 7.322 1.00 25.53 372 PHE A O 1
ATOM 2873 N N . GLU A 1 373 ? -58.189 19.936 7.539 1.00 29.31 373 GLU A N 1
ATOM 2874 C CA . GLU A 1 373 ? -58.340 20.546 6.206 1.00 29.31 373 GLU A CA 1
ATOM 2875 C C . GLU A 1 373 ? -57.508 21.827 5.900 1.00 29.31 373 GLU A C 1
ATOM 2877 O O . GLU A 1 373 ? -56.842 22.367 6.785 1.00 29.31 373 GLU A O 1
ATOM 2882 N N . PRO A 1 374 ? -57.525 22.329 4.638 1.00 53.75 374 PRO A N 1
ATOM 2883 C CA . PRO A 1 374 ? -56.624 23.378 4.146 1.00 53.75 374 PRO A CA 1
ATOM 2884 C C . PRO A 1 374 ? -57.231 24.794 4.135 1.00 53.75 374 PRO A C 1
ATOM 2886 O O . PRO A 1 374 ? -58.442 24.982 4.238 1.00 53.75 374 PRO A O 1
ATOM 2889 N N . ASN A 1 375 ? -56.402 25.809 3.850 1.00 27.19 375 ASN A N 1
ATOM 2890 C CA . ASN A 1 375 ? -56.878 27.063 3.253 1.00 27.19 375 ASN A CA 1
ATOM 2891 C C . ASN A 1 375 ? -55.757 27.866 2.554 1.00 27.19 375 ASN A C 1
ATOM 2893 O O . ASN A 1 375 ? -54.713 28.078 3.153 1.00 27.19 375 ASN A O 1
ATOM 2897 N N . ARG A 1 376 ? -56.056 28.330 1.320 1.00 28.22 376 ARG A N 1
ATOM 2898 C CA . ARG A 1 376 ? -55.977 29.732 0.807 1.00 28.22 376 ARG A CA 1
ATOM 2899 C C . ARG A 1 376 ? -54.675 30.542 1.008 1.00 28.22 376 ARG A C 1
ATOM 2901 O O . ARG A 1 376 ? -54.105 30.536 2.081 1.00 28.22 376 ARG A O 1
ATOM 2908 N N . LEU A 1 377 ? -54.182 31.389 0.094 1.00 24.97 377 LEU A N 1
ATOM 2909 C CA . LEU A 1 377 ? -54.640 32.130 -1.115 1.00 24.97 377 LEU A CA 1
ATOM 2910 C C . LEU A 1 377 ? -53.334 32.502 -1.901 1.00 24.97 377 LEU A C 1
ATOM 2912 O O . LEU A 1 377 ? -52.258 32.300 -1.354 1.00 24.97 377 LEU A O 1
ATOM 2916 N N . ALA A 1 378 ? -53.246 33.059 -3.118 1.00 26.62 378 ALA A N 1
ATOM 2917 C CA . ALA A 1 378 ? -54.165 33.631 -4.112 1.00 26.62 378 ALA A CA 1
ATOM 2918 C C . ALA A 1 378 ? -53.439 33.741 -5.485 1.00 26.62 378 ALA A C 1
ATOM 2920 O O . ALA A 1 378 ? -52.221 33.840 -5.499 1.00 26.62 378 ALA A O 1
ATOM 2921 N N . TYR A 1 379 ? -54.212 33.773 -6.587 1.00 24.36 379 TYR A N 1
ATOM 2922 C CA . TYR A 1 379 ? -54.082 34.569 -7.840 1.00 24.36 379 TYR A CA 1
ATOM 2923 C C . TYR A 1 379 ? -52.686 35.077 -8.314 1.00 24.36 379 TYR A C 1
ATOM 2925 O O . TYR A 1 379 ? -51.892 35.591 -7.543 1.00 24.36 379 TYR A O 1
ATOM 2933 N N . ILE A 1 380 ? -52.360 35.092 -9.616 1.00 25.48 380 ILE A N 1
ATOM 2934 C CA . ILE A 1 380 ? -53.087 35.798 -10.697 1.00 25.48 380 ILE A CA 1
ATOM 2935 C C . ILE A 1 380 ? -53.025 35.052 -12.049 1.00 25.48 380 ILE A C 1
ATOM 2937 O O . ILE A 1 380 ? -52.054 34.386 -12.388 1.00 25.48 380 ILE A O 1
ATOM 2941 N N . THR A 1 381 ? -54.093 35.212 -12.835 1.00 26.42 381 THR A N 1
ATOM 2942 C CA . THR A 1 381 ? -54.336 34.645 -14.173 1.00 26.42 381 THR A CA 1
ATOM 2943 C C . THR A 1 381 ? -53.897 35.550 -15.335 1.00 26.42 381 THR A C 1
ATOM 2945 O O . THR A 1 381 ? -54.144 36.753 -15.277 1.00 26.42 381 THR A O 1
ATOM 2948 N N . ALA A 1 382 ? -53.475 34.966 -16.464 1.00 25.11 382 ALA A N 1
ATOM 2949 C CA . ALA A 1 382 ? -53.665 35.535 -17.810 1.00 25.11 382 ALA A CA 1
ATOM 2950 C C . ALA A 1 382 ? -53.797 34.413 -18.870 1.00 25.11 382 ALA A C 1
ATOM 2952 O O . ALA A 1 382 ? -53.408 33.276 -18.613 1.00 25.11 382 ALA A O 1
ATOM 2953 N N . ARG A 1 383 ? -54.438 34.705 -20.012 1.00 27.11 383 ARG A N 1
ATOM 2954 C CA . ARG A 1 383 ? -55.028 33.721 -20.953 1.00 27.11 383 ARG A CA 1
ATOM 2955 C C . ARG A 1 383 ? -54.185 33.433 -22.217 1.00 27.11 383 ARG A C 1
ATOM 2957 O O . ARG A 1 383 ? -53.328 34.245 -22.553 1.00 27.11 383 ARG A O 1
ATOM 2964 N N . PRO A 1 384 ? -54.464 32.319 -22.932 1.00 40.91 384 PRO A N 1
ATOM 2965 C CA . PRO A 1 384 ? -53.852 31.981 -24.224 1.00 40.91 384 PRO A CA 1
ATOM 2966 C C . PRO A 1 384 ? -54.539 32.683 -25.413 1.00 40.91 384 PRO A C 1
ATOM 2968 O O . PRO A 1 384 ? -55.644 33.209 -25.264 1.00 40.91 384 PRO A O 1
ATOM 2971 N N . THR A 1 385 ? -53.929 32.603 -26.603 1.00 28.70 385 THR A N 1
ATOM 2972 C CA . THR A 1 385 ? -54.577 32.873 -27.905 1.00 28.70 385 THR A CA 1
ATOM 2973 C C . THR A 1 385 ? -54.157 31.855 -28.974 1.00 28.70 385 THR A C 1
ATOM 2975 O O . THR A 1 385 ? -53.057 31.307 -28.921 1.00 28.70 385 THR A O 1
ATOM 2978 N N . ASP A 1 386 ? -55.069 31.603 -29.915 1.00 28.14 386 ASP A N 1
ATOM 2979 C CA . ASP A 1 386 ? -55.105 30.446 -30.824 1.00 28.14 386 ASP A CA 1
ATOM 2980 C C . ASP A 1 386 ? -54.390 30.622 -32.184 1.00 28.14 386 ASP A C 1
ATOM 2982 O O . ASP A 1 386 ? -53.982 31.719 -32.563 1.00 28.14 386 ASP A O 1
ATOM 2986 N N . GLY A 1 387 ? -54.352 29.529 -32.966 1.00 27.20 387 GLY A N 1
ATOM 2987 C CA . GLY A 1 387 ? -54.148 29.522 -34.427 1.00 27.20 387 GLY A CA 1
ATOM 2988 C C . GLY A 1 387 ? -53.248 28.365 -34.896 1.00 27.20 387 GLY A C 1
ATOM 2989 O O . GLY A 1 387 ? -52.039 28.424 -34.729 1.00 27.20 387 GLY A O 1
ATOM 2990 N N . SER A 1 388 ? -53.758 27.208 -35.341 1.00 26.53 388 SER A N 1
ATOM 2991 C CA . SER A 1 388 ? -54.311 26.925 -36.688 1.00 26.53 388 SER A CA 1
ATOM 2992 C C . SER A 1 388 ? -53.339 27.221 -37.852 1.00 26.53 388 SER A C 1
ATOM 2994 O O . SER A 1 388 ? -52.857 28.340 -37.942 1.00 26.53 388 SER A O 1
ATOM 2996 N N . ALA A 1 389 ? -53.090 26.358 -38.846 1.00 27.81 389 ALA A N 1
ATOM 2997 C CA . ALA A 1 389 ? -53.465 24.957 -39.070 1.00 27.81 389 ALA A CA 1
ATOM 2998 C C . ALA A 1 389 ? -52.669 24.372 -40.271 1.00 27.81 389 ALA A C 1
ATOM 3000 O O . ALA A 1 389 ? -52.112 25.110 -41.077 1.00 27.81 389 ALA A O 1
ATOM 3001 N N . SER A 1 390 ? -52.793 23.054 -40.472 1.00 26.75 390 SER A N 1
ATOM 3002 C CA . SER A 1 390 ? -52.764 22.352 -41.775 1.00 26.75 390 SER A CA 1
ATOM 3003 C C . SER A 1 390 ? -51.432 21.936 -42.456 1.00 26.75 390 SER A C 1
ATOM 3005 O O . SER A 1 390 ? -50.641 22.743 -42.919 1.00 26.75 390 SER A O 1
ATOM 3007 N N . HIS A 1 391 ? -51.372 20.615 -42.694 1.00 27.80 391 HIS A N 1
ATOM 3008 C CA . HIS A 1 391 ? -51.058 19.931 -43.966 1.00 27.80 391 HIS A CA 1
ATOM 3009 C C . HIS A 1 391 ? -49.630 19.457 -44.348 1.00 27.80 391 HIS A C 1
ATOM 3011 O O . HIS A 1 391 ? -48.698 20.226 -44.526 1.00 27.80 391 HIS A O 1
ATOM 3017 N N . ARG A 1 392 ? -49.612 18.152 -44.701 1.00 27.61 392 ARG A N 1
ATOM 3018 C CA . ARG A 1 392 ? -48.716 17.394 -45.608 1.00 27.61 392 ARG A CA 1
ATOM 3019 C C . ARG A 1 392 ? -47.283 17.049 -45.161 1.00 27.61 392 ARG A C 1
ATOM 3021 O O . ARG A 1 392 ? -46.357 17.838 -45.268 1.00 27.61 392 ARG A O 1
ATOM 3028 N N . ALA A 1 393 ? -47.102 15.760 -44.860 1.00 25.78 393 ALA A N 1
ATOM 3029 C CA . ALA A 1 393 ? -45.877 15.010 -45.171 1.00 25.78 393 ALA A CA 1
ATOM 3030 C C . ALA A 1 393 ? -45.766 14.811 -46.715 1.00 25.78 393 ALA A C 1
ATOM 3032 O O . ALA A 1 393 ? -46.800 14.941 -47.384 1.00 25.78 393 ALA A O 1
ATOM 3033 N N . PRO A 1 394 ? -44.585 14.500 -47.305 1.00 38.88 394 PRO A N 1
ATOM 3034 C CA . PRO A 1 394 ? -43.923 13.211 -47.050 1.00 38.88 394 PRO A CA 1
ATOM 3035 C C . PRO A 1 394 ? -42.371 13.182 -47.028 1.00 38.88 394 PRO A C 1
ATOM 3037 O O . PRO A 1 394 ? -41.699 13.957 -47.690 1.00 38.88 394 PRO A O 1
ATOM 3040 N N . HIS A 1 395 ? -41.856 12.152 -46.344 1.00 24.44 395 HIS A N 1
ATOM 3041 C CA . HIS A 1 395 ? -40.679 11.321 -46.666 1.00 24.44 395 HIS A CA 1
ATOM 3042 C C . HIS A 1 395 ? -39.249 11.883 -46.907 1.00 24.44 395 HIS A C 1
ATOM 3044 O O . HIS A 1 395 ? -38.987 12.689 -47.788 1.00 24.44 395 HIS A O 1
ATOM 3050 N N . PHE A 1 396 ? -38.321 11.159 -46.251 1.00 23.31 396 PHE A N 1
ATOM 3051 C CA . PHE A 1 396 ? -36.941 10.780 -46.628 1.00 23.31 396 PHE A CA 1
ATOM 3052 C C . PHE A 1 396 ? -35.719 11.499 -46.008 1.00 23.31 396 PHE A C 1
ATOM 3054 O O . PHE A 1 396 ? -35.397 12.637 -46.311 1.00 23.31 396 PHE A O 1
ATOM 3061 N N . ILE A 1 397 ? -35.001 10.691 -45.209 1.00 25.73 397 ILE A N 1
ATOM 3062 C CA . ILE A 1 397 ? -33.541 10.591 -45.006 1.00 25.73 397 ILE A CA 1
ATOM 3063 C C . ILE A 1 397 ? -32.763 11.902 -44.821 1.00 25.73 397 ILE A C 1
ATOM 3065 O O . ILE A 1 397 ? -32.416 12.584 -45.781 1.00 25.73 397 ILE A O 1
ATOM 3069 N N . MET A 1 398 ? -32.303 12.132 -43.587 1.00 22.80 398 MET A N 1
ATOM 3070 C CA . MET A 1 398 ? -31.241 13.093 -43.294 1.00 22.80 398 MET A CA 1
ATOM 3071 C C . MET A 1 398 ? -30.065 12.407 -42.590 1.00 22.80 398 MET A C 1
ATOM 3073 O O . MET A 1 398 ? -30.187 11.898 -41.478 1.00 22.80 398 MET A O 1
ATOM 3077 N N . SER A 1 399 ? -28.911 12.414 -43.260 1.00 24.12 399 SER A N 1
ATOM 3078 C CA . SER A 1 399 ? -27.613 12.123 -42.650 1.00 24.12 399 SER A CA 1
ATOM 3079 C C . SER A 1 399 ? -27.290 13.211 -41.626 1.00 24.12 399 SER A C 1
ATOM 3081 O O . SER A 1 399 ? -27.301 14.396 -41.963 1.00 24.12 399 SER A O 1
ATOM 3083 N N . VAL A 1 400 ? -26.990 12.825 -40.386 1.00 23.73 400 VAL A N 1
ATOM 3084 C CA . VAL A 1 400 ? -26.602 13.774 -39.338 1.00 23.73 400 VAL A CA 1
ATOM 3085 C C . VAL A 1 400 ? -25.080 13.816 -39.229 1.00 23.73 400 VAL A C 1
ATOM 3087 O O . VAL A 1 400 ? -24.458 12.964 -38.599 1.00 23.73 400 VAL A O 1
ATOM 3090 N N . ARG A 1 401 ? -24.477 14.860 -39.807 1.00 23.62 401 ARG A N 1
ATOM 3091 C CA . ARG A 1 401 ? -23.208 15.391 -39.294 1.00 23.62 401 ARG A CA 1
ATOM 3092 C C . ARG A 1 401 ? -23.506 16.116 -37.984 1.00 23.62 401 ARG A C 1
ATOM 3094 O O . ARG A 1 401 ? -24.328 17.028 -37.986 1.00 23.62 401 ARG A O 1
ATOM 3101 N N . VAL A 1 402 ? -22.801 15.775 -36.908 1.00 24.06 402 VAL A N 1
ATOM 3102 C CA . VAL A 1 402 ? -22.734 16.623 -35.710 1.00 24.06 402 VAL A CA 1
ATOM 3103 C C . VAL A 1 402 ? -21.358 17.277 -35.652 1.00 24.06 402 VAL A C 1
ATOM 3105 O O . VAL A 1 402 ? -20.325 16.616 -35.711 1.00 24.06 402 VAL A O 1
ATOM 3108 N N . SER A 1 403 ? -21.349 18.594 -35.516 1.00 23.22 403 SER A N 1
ATOM 3109 C CA . SER A 1 403 ? -20.247 19.347 -34.920 1.00 23.22 403 SER A CA 1
ATOM 3110 C C . SER A 1 403 ? -20.863 20.318 -33.909 1.00 23.22 403 SER A C 1
ATOM 3112 O O . SER A 1 403 ? -22.036 20.670 -34.057 1.00 23.22 403 SER A O 1
ATOM 3114 N N . PRO A 1 404 ? -20.151 20.642 -32.822 1.00 35.00 404 PRO A N 1
ATOM 3115 C CA . PRO A 1 404 ? -20.801 20.935 -31.550 1.00 35.00 404 PRO A CA 1
ATOM 3116 C C . PRO A 1 404 ? -21.068 22.425 -31.346 1.00 35.00 404 PRO A C 1
ATOM 3118 O O . PRO A 1 404 ? -20.313 23.257 -31.843 1.00 35.00 404 PRO A O 1
ATOM 3121 N N . LEU A 1 405 ? -22.070 22.748 -30.523 1.00 22.88 405 LEU A N 1
ATOM 3122 C CA . LEU A 1 405 ? -22.096 23.959 -29.697 1.00 22.88 405 LEU A CA 1
ATOM 3123 C C . LEU A 1 405 ? -23.209 23.897 -28.633 1.00 22.88 405 LEU A C 1
ATOM 3125 O O . LEU A 1 405 ? -24.163 23.137 -28.765 1.00 22.88 405 LEU A O 1
ATOM 3129 N N . VAL A 1 406 ? -23.080 24.786 -27.641 1.00 23.98 406 VAL A N 1
ATOM 3130 C CA . VAL A 1 406 ? -23.979 25.075 -26.503 1.00 23.98 406 VAL A CA 1
ATOM 3131 C C . VAL A 1 406 ? -23.807 24.191 -25.258 1.00 23.98 406 VAL A C 1
ATOM 3133 O O . VAL A 1 406 ? -24.310 23.078 -25.141 1.00 23.98 406 VAL A O 1
ATOM 3136 N N . SER A 1 407 ? -23.124 24.791 -24.285 1.00 24.59 407 SER A N 1
ATOM 3137 C CA . SER A 1 407 ? -23.003 24.392 -22.882 1.00 24.59 407 SER A CA 1
ATOM 3138 C C . SER A 1 407 ? -24.326 24.509 -22.117 1.00 24.59 407 SER A C 1
ATOM 3140 O O . SER A 1 407 ? -25.091 25.436 -22.377 1.00 24.59 407 SER A O 1
ATOM 3142 N N . LEU A 1 408 ? -24.505 23.723 -21.045 1.00 24.27 408 LEU A N 1
ATOM 3143 C CA . LEU A 1 408 ? -25.219 24.211 -19.858 1.00 24.27 408 LEU A CA 1
ATOM 3144 C C . LEU A 1 408 ? -24.735 23.548 -18.550 1.00 24.27 408 LEU A C 1
ATOM 3146 O O . LEU A 1 408 ? -24.771 22.334 -18.395 1.00 24.27 408 LEU A O 1
ATOM 3150 N N . LEU A 1 409 ? -24.284 24.410 -17.637 1.00 24.73 409 LEU A N 1
ATOM 3151 C CA . LEU A 1 409 ? -24.286 24.328 -16.168 1.00 24.73 409 LEU A CA 1
ATOM 3152 C C . LEU A 1 409 ? -24.672 22.998 -15.481 1.00 24.73 409 LEU A C 1
ATOM 3154 O O . LEU A 1 409 ? -25.848 22.653 -15.421 1.00 24.73 409 LEU A O 1
ATOM 3158 N N . PHE A 1 410 ? -23.723 22.432 -14.727 1.00 25.52 410 PHE A N 1
ATOM 3159 C CA . PHE A 1 410 ? -23.999 21.885 -13.391 1.00 25.52 410 PHE A CA 1
ATOM 3160 C C . PHE A 1 410 ? -22.924 22.356 -12.407 1.00 25.52 410 PHE A C 1
ATOM 3162 O O . PHE A 1 410 ? -21.752 22.011 -12.536 1.00 25.52 410 PHE A O 1
ATOM 3169 N N . ALA A 1 411 ? -23.332 23.165 -11.430 1.00 24.50 411 ALA A N 1
ATOM 3170 C CA . ALA A 1 411 ? -22.492 23.582 -10.316 1.00 24.50 411 ALA A CA 1
ATOM 3171 C C . ALA A 1 411 ? -22.842 22.739 -9.085 1.00 24.50 411 ALA A C 1
ATOM 3173 O O . ALA A 1 411 ? -23.981 22.777 -8.621 1.00 24.50 411 ALA A O 1
ATOM 3174 N N . TYR A 1 412 ? -21.867 22.016 -8.535 1.00 29.59 412 TYR A N 1
ATOM 3175 C CA . TYR A 1 412 ? -21.991 21.385 -7.222 1.00 29.59 412 TYR A CA 1
ATOM 3176 C C . TYR A 1 412 ? -21.352 22.290 -6.167 1.00 29.59 412 TYR A C 1
ATOM 3178 O O . TYR A 1 412 ? -20.133 22.331 -6.015 1.00 29.59 412 TYR A O 1
ATOM 3186 N N . GLY A 1 413 ? -22.190 23.043 -5.453 1.00 25.86 413 GLY A N 1
ATOM 3187 C CA . GLY A 1 413 ? -21.777 23.762 -4.251 1.00 25.86 413 GLY A CA 1
ATOM 3188 C C . GLY A 1 413 ? -21.651 22.796 -3.073 1.00 25.86 413 GLY A C 1
ATOM 3189 O O . GLY A 1 413 ? -22.590 22.057 -2.782 1.00 25.86 413 GLY A O 1
ATOM 3190 N N . GLY A 1 414 ? -20.503 22.799 -2.396 1.00 28.69 414 GLY A N 1
ATOM 3191 C CA . GLY A 1 414 ? -20.305 22.034 -1.164 1.00 28.69 414 GLY A CA 1
ATOM 3192 C C . GLY A 1 414 ? -20.920 22.740 0.056 1.00 28.69 414 GLY A C 1
ATOM 3193 O O . GLY A 1 414 ? -20.794 23.963 0.160 1.00 28.69 414 GLY A O 1
ATOM 3194 N N . PRO A 1 415 ? -21.551 22.017 1.000 1.00 33.19 415 PRO A N 1
ATOM 3195 C CA . PRO A 1 415 ? -21.899 22.568 2.303 1.00 33.19 415 PRO A CA 1
ATOM 3196 C C . PRO A 1 415 ? -20.668 22.666 3.218 1.00 33.19 415 PRO A C 1
ATOM 3198 O O . PRO A 1 415 ? -19.753 21.845 3.155 1.00 33.19 415 PRO A O 1
ATOM 3201 N N . ALA A 1 416 ? -20.654 23.683 4.081 1.00 30.56 416 ALA A N 1
ATOM 3202 C CA . ALA A 1 416 ? -19.574 23.933 5.032 1.00 30.56 416 ALA A CA 1
ATOM 3203 C C . ALA A 1 416 ? -19.561 22.923 6.198 1.00 30.56 416 ALA A C 1
ATOM 3205 O O . ALA A 1 416 ? -20.601 22.415 6.611 1.00 30.56 416 ALA A O 1
ATOM 3206 N N . ASN A 1 417 ? -18.367 22.678 6.745 1.00 31.83 417 ASN A N 1
ATOM 3207 C CA . ASN A 1 417 ? -18.100 21.748 7.845 1.00 31.83 417 ASN A CA 1
ATOM 3208 C C . ASN A 1 417 ? -18.559 22.326 9.211 1.00 31.83 417 ASN A C 1
ATOM 3210 O O . ASN A 1 417 ? -17.987 23.336 9.626 1.00 31.83 417 ASN A O 1
ATOM 3214 N N . PRO A 1 418 ? -19.543 21.735 9.925 1.00 31.33 418 PRO A N 1
ATOM 3215 C CA . PRO A 1 418 ? -20.179 22.369 11.080 1.00 31.33 418 PRO A CA 1
ATOM 3216 C C . PRO A 1 418 ? -19.850 21.684 12.423 1.00 31.33 418 PRO A C 1
ATOM 3218 O O . PRO A 1 418 ? -20.759 21.278 13.142 1.00 31.33 418 PRO A O 1
ATOM 3221 N N . TYR A 1 419 ? -18.567 21.569 12.788 1.00 31.89 419 TYR A N 1
ATOM 3222 C CA . TYR A 1 419 ? -18.158 21.110 14.128 1.00 31.89 419 TYR A CA 1
ATOM 3223 C C . TYR A 1 419 ? -16.975 21.909 14.688 1.00 31.89 419 TYR A C 1
ATOM 3225 O O . TYR A 1 419 ? -15.839 21.441 14.722 1.00 31.89 419 TYR A O 1
ATOM 3233 N N . ASP A 1 420 ? -17.280 23.110 15.178 1.00 31.39 420 ASP A N 1
ATOM 3234 C CA . ASP A 1 420 ? -16.452 23.834 16.142 1.00 31.39 420 ASP A CA 1
ATOM 3235 C C . ASP A 1 420 ? -17.292 24.152 17.387 1.00 31.39 420 ASP A C 1
ATOM 3237 O O . ASP A 1 420 ? -18.166 25.017 17.336 1.00 31.39 420 ASP A O 1
ATOM 3241 N N . GLN A 1 421 ? -17.066 23.387 18.462 1.00 29.88 421 GLN A N 1
ATOM 3242 C CA . GLN A 1 421 ? -17.213 23.771 19.876 1.00 29.88 421 GLN A CA 1
ATOM 3243 C C . GLN A 1 421 ? -16.956 22.557 20.787 1.00 29.88 421 GLN A C 1
ATOM 3245 O O . GLN A 1 421 ? -17.447 21.454 20.547 1.00 29.88 421 GLN A O 1
ATOM 3250 N N . ARG A 1 422 ? -16.184 22.769 21.859 1.00 28.80 422 ARG A N 1
ATOM 3251 C CA . ARG A 1 422 ? -15.987 21.832 22.979 1.00 28.80 422 ARG A CA 1
ATOM 3252 C C . ARG A 1 422 ? -16.547 22.472 24.246 1.00 28.80 422 ARG A C 1
ATOM 3254 O O . ARG A 1 422 ? -16.281 23.649 24.467 1.00 28.80 422 ARG A O 1
ATOM 3261 N N . ASP A 1 423 ? -17.214 21.696 25.099 1.00 27.33 423 ASP A N 1
ATOM 3262 C CA . ASP A 1 423 ? -17.599 22.139 26.447 1.00 27.33 423 ASP A CA 1
ATOM 3263 C C . ASP A 1 423 ? -17.482 21.006 27.500 1.00 27.33 423 ASP A C 1
ATOM 3265 O O . ASP A 1 423 ? -17.146 19.868 27.167 1.00 27.33 423 ASP A O 1
ATOM 3269 N N . ASN A 1 424 ? -17.642 21.346 28.782 1.00 28.09 424 ASN A N 1
ATOM 3270 C CA . ASN A 1 424 ? -16.954 20.724 29.925 1.00 28.09 424 ASN A CA 1
ATOM 3271 C C . ASN A 1 424 ? -17.702 19.612 30.713 1.00 28.09 424 ASN A C 1
ATOM 3273 O O . ASN A 1 424 ? -18.784 19.853 31.236 1.00 28.09 424 ASN A O 1
ATOM 3277 N N . GLY A 1 425 ? -16.990 18.506 31.013 1.00 25.52 425 GLY A N 1
ATOM 3278 C CA . GLY A 1 425 ? -17.052 17.715 32.275 1.00 25.52 425 GLY A CA 1
ATOM 3279 C C . GLY A 1 425 ? -18.346 16.943 32.655 1.00 25.52 425 GLY A C 1
ATOM 3280 O O . GLY A 1 425 ? -19.323 17.002 31.918 1.00 25.52 425 GLY A O 1
ATOM 3281 N N . PRO A 1 426 ? -18.393 16.227 33.815 1.00 33.41 426 PRO A N 1
ATOM 3282 C CA . PRO A 1 426 ? -17.339 16.034 34.819 1.00 33.41 426 PRO A CA 1
ATOM 3283 C C . PRO A 1 426 ? -17.058 14.580 35.313 1.00 33.41 426 PRO A C 1
ATOM 3285 O O . PRO A 1 426 ? -17.867 13.660 35.272 1.00 33.41 426 PRO A O 1
ATOM 3288 N N . GLN A 1 427 ? -15.859 14.483 35.883 1.00 25.67 427 GLN A N 1
ATOM 3289 C CA . GLN A 1 427 ? -15.185 13.494 36.737 1.00 25.67 427 GLN A CA 1
ATOM 3290 C C . GLN A 1 427 ? -15.976 12.580 37.710 1.00 25.67 427 GLN A C 1
ATOM 3292 O O . GLN A 1 427 ? -16.650 13.052 38.620 1.00 25.67 427 GLN A O 1
ATOM 3297 N N . TYR A 1 428 ? -15.643 11.283 37.643 1.00 26.67 428 TYR A N 1
ATOM 3298 C CA . TYR A 1 428 ? -15.532 10.289 38.736 1.00 26.67 428 TYR A CA 1
ATOM 3299 C C . TYR A 1 428 ? -14.423 9.276 38.335 1.00 26.67 428 TYR A C 1
ATOM 3301 O O . TYR A 1 428 ? -14.074 9.214 37.160 1.00 26.67 428 TYR A O 1
ATOM 3309 N N . GLY A 1 429 ? -13.791 8.462 39.192 1.00 25.39 429 GLY A N 1
ATOM 3310 C CA . GLY A 1 429 ? -13.834 8.343 40.658 1.00 25.39 429 GLY A CA 1
ATOM 3311 C C . GLY A 1 429 ? -13.350 6.948 41.115 1.00 25.39 429 GLY A C 1
ATOM 3312 O O . GLY A 1 429 ? -14.135 6.009 41.075 1.00 25.39 429 GLY A O 1
ATOM 3313 N N . ALA A 1 430 ? -12.080 6.793 41.529 1.00 25.22 430 ALA A N 1
ATOM 3314 C CA . ALA A 1 430 ? -11.442 5.485 41.797 1.00 25.22 430 ALA A CA 1
ATOM 3315 C C . ALA A 1 430 ? -10.842 5.346 43.216 1.00 25.22 430 ALA A C 1
ATOM 3317 O O . ALA A 1 430 ? -10.384 6.340 43.781 1.00 25.22 430 ALA A O 1
ATOM 3318 N N . PRO A 1 431 ? -10.748 4.112 43.754 1.00 29.45 431 PRO A N 1
ATOM 3319 C CA . PRO A 1 431 ? -9.752 3.738 44.761 1.00 29.45 431 PRO A CA 1
ATOM 3320 C C . PRO A 1 431 ? -8.835 2.573 44.312 1.00 29.45 431 PRO A C 1
ATOM 3322 O O . PRO A 1 431 ? -9.102 1.884 43.331 1.00 29.45 431 PRO A O 1
ATOM 3325 N N . ALA A 1 432 ? -7.719 2.395 45.027 1.00 24.89 432 ALA A N 1
ATOM 3326 C CA . ALA A 1 432 ? -6.526 1.653 44.589 1.00 24.89 432 ALA A CA 1
ATOM 3327 C C . ALA A 1 432 ? -6.207 0.392 45.435 1.00 24.89 432 ALA A C 1
ATOM 3329 O O . ALA A 1 432 ? -7.007 0.021 46.288 1.00 24.89 432 ALA A O 1
ATOM 3330 N N . GLN A 1 433 ? -4.977 -0.143 45.252 1.00 26.17 433 GLN A N 1
ATOM 3331 C CA . GLN A 1 433 ? -4.249 -1.242 45.951 1.00 26.17 433 GLN A CA 1
ATOM 3332 C C . GLN A 1 433 ? -4.136 -2.541 45.115 1.00 26.17 433 GLN A C 1
ATOM 3334 O O . GLN A 1 433 ? -5.091 -2.912 44.450 1.00 26.17 433 GLN A O 1
ATOM 3339 N N . GLN A 1 434 ? -3.016 -3.286 45.069 1.00 24.59 434 GLN A N 1
ATOM 3340 C CA . GLN A 1 434 ? -1.671 -3.165 45.681 1.00 24.59 434 GLN A CA 1
ATOM 3341 C C . GLN A 1 434 ? -0.647 -4.002 44.862 1.00 24.59 434 GLN A C 1
ATOM 3343 O O . GLN A 1 434 ? -1.024 -5.008 44.267 1.00 24.59 434 GLN A O 1
ATOM 3348 N N . GLN A 1 435 ? 0.644 -3.637 44.863 1.00 23.38 435 GLN A N 1
ATOM 3349 C CA . GLN A 1 435 ? 1.753 -4.516 44.422 1.00 23.38 435 GLN A CA 1
ATOM 3350 C C . GLN A 1 435 ? 2.312 -5.338 45.598 1.00 23.38 435 GLN A C 1
ATOM 3352 O O . GLN A 1 435 ? 2.153 -4.941 46.754 1.00 23.38 435 GLN A O 1
ATOM 3357 N N . PRO A 1 436 ? 3.069 -6.414 45.310 1.00 31.31 436 PRO A N 1
ATOM 3358 C CA . PRO A 1 436 ? 4.423 -6.489 45.872 1.00 31.31 436 PRO A CA 1
ATOM 3359 C C . PRO A 1 436 ? 5.526 -6.880 44.862 1.00 31.31 436 PRO A C 1
ATOM 3361 O O . PRO A 1 436 ? 5.282 -7.128 43.685 1.00 31.31 436 PRO A O 1
ATOM 3364 N N . HIS A 1 437 ? 6.768 -6.864 45.354 1.00 24.75 437 HIS A N 1
ATOM 3365 C CA . HIS A 1 437 ? 8.019 -6.617 44.625 1.00 24.75 437 HIS A CA 1
ATOM 3366 C C . HIS A 1 437 ? 9.119 -7.628 45.011 1.00 24.75 437 HIS A C 1
ATOM 3368 O O . HIS A 1 437 ? 9.228 -7.941 46.189 1.00 24.75 437 HIS A O 1
ATOM 3374 N N . TYR A 1 438 ? 9.952 -8.065 44.053 1.00 27.81 438 TYR A N 1
ATOM 3375 C CA . TYR A 1 438 ? 11.288 -8.702 44.196 1.00 27.81 438 TYR A CA 1
ATOM 3376 C C . TYR A 1 438 ? 11.969 -8.687 42.802 1.00 27.81 438 TYR A C 1
ATOM 3378 O O . TYR A 1 438 ? 11.254 -8.666 41.805 1.00 27.81 438 TYR A O 1
ATOM 3386 N N . GLY A 1 439 ? 13.292 -8.711 42.587 1.00 27.83 439 GLY A N 1
ATOM 3387 C CA . GLY A 1 439 ? 14.496 -8.693 43.441 1.00 27.83 439 GLY A CA 1
ATOM 3388 C C . GLY A 1 439 ? 15.750 -8.840 42.532 1.00 27.83 439 GLY A C 1
ATOM 3389 O O . GLY A 1 439 ? 15.639 -9.422 41.457 1.00 27.83 439 GLY A O 1
ATOM 3390 N N . GLN A 1 440 ? 16.916 -8.273 42.882 1.00 25.97 440 GLN A N 1
ATOM 3391 C CA . GLN A 1 440 ? 18.061 -8.080 41.951 1.00 25.97 440 GLN A CA 1
ATOM 3392 C C . GLN A 1 440 ? 19.168 -9.166 41.947 1.00 25.97 440 GLN A C 1
ATOM 3394 O O . GLN A 1 440 ? 19.632 -9.575 43.006 1.00 25.97 440 GLN A O 1
ATOM 3399 N N . GLY A 1 441 ? 19.728 -9.410 40.746 1.00 25.42 441 GLY A N 1
ATOM 3400 C CA . GLY A 1 441 ? 21.172 -9.621 40.469 1.00 25.42 441 GLY A CA 1
ATOM 3401 C C . GLY A 1 441 ? 21.752 -11.051 40.551 1.00 25.42 441 GLY A C 1
ATOM 3402 O O . GLY A 1 441 ? 21.072 -11.948 41.041 1.00 25.42 441 GLY A O 1
ATOM 3403 N N . PRO A 1 442 ? 23.031 -11.276 40.147 1.00 38.09 442 PRO A N 1
ATOM 3404 C CA . PRO A 1 442 ? 23.925 -10.442 39.318 1.00 38.09 442 PRO A CA 1
ATOM 3405 C C . PRO A 1 442 ? 24.623 -11.213 38.149 1.00 38.09 442 PRO A C 1
ATOM 3407 O O . PRO A 1 442 ? 24.347 -12.380 37.893 1.00 38.09 442 PRO A O 1
ATOM 3410 N N . SER A 1 443 ? 25.539 -10.542 37.431 1.00 30.64 443 SER A N 1
ATOM 3411 C CA . SER A 1 443 ? 26.287 -11.034 36.248 1.00 30.64 443 SER A CA 1
ATOM 3412 C C . SER A 1 443 ? 27.685 -11.596 36.577 1.00 30.64 443 SER A C 1
ATOM 3414 O O . SER A 1 443 ? 28.312 -11.103 37.509 1.00 30.64 443 SER A O 1
ATOM 3416 N N . TYR A 1 444 ? 28.198 -12.537 35.765 1.00 28.00 444 TYR A N 1
ATOM 3417 C CA . TYR A 1 444 ? 29.633 -12.848 35.580 1.00 28.00 444 TYR A CA 1
ATOM 3418 C C . TYR A 1 444 ? 29.887 -13.496 34.198 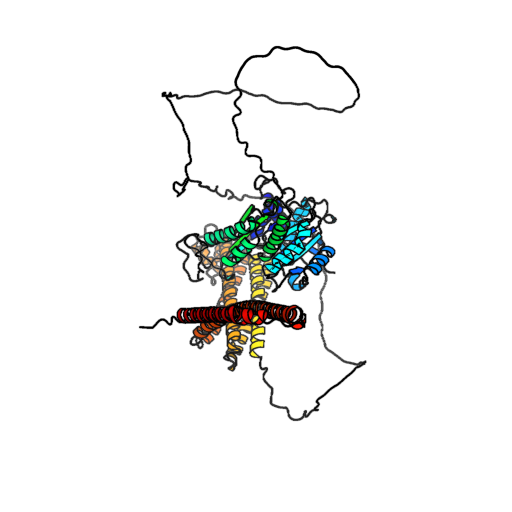1.00 28.00 444 TYR A C 1
ATOM 3420 O O . TYR A 1 444 ? 28.994 -14.130 33.641 1.00 28.00 444 TYR A O 1
ATOM 3428 N N . GLY A 1 445 ? 31.105 -13.362 33.651 1.00 27.11 445 GLY A N 1
ATOM 3429 C CA . GLY A 1 445 ? 31.540 -13.992 32.388 1.00 27.11 445 GLY A CA 1
ATOM 3430 C C . GLY A 1 445 ? 32.888 -14.726 32.505 1.00 27.11 445 GLY A C 1
ATOM 3431 O O . GLY A 1 445 ? 33.511 -14.692 33.564 1.00 27.11 445 GLY A O 1
ATOM 3432 N N . GLY A 1 446 ? 33.354 -15.372 31.426 1.00 25.31 446 GLY A N 1
ATOM 3433 C CA . GLY A 1 446 ? 34.668 -16.044 31.358 1.00 25.31 446 GLY A CA 1
ATOM 3434 C C . GLY A 1 446 ? 34.764 -17.134 30.272 1.00 25.31 446 GLY A C 1
ATOM 3435 O O . GLY A 1 446 ? 33.771 -17.789 29.971 1.00 25.31 446 GLY A O 1
ATOM 3436 N N . HIS A 1 447 ? 35.945 -17.316 29.664 1.00 31.08 447 HIS A N 1
ATOM 3437 C CA . HIS A 1 447 ? 36.177 -18.184 28.490 1.00 31.08 447 HIS A CA 1
ATOM 3438 C C . HIS A 1 447 ? 36.734 -19.592 28.803 1.00 31.08 447 HIS A C 1
ATOM 3440 O O . HIS A 1 447 ? 37.611 -19.722 29.649 1.00 31.08 447 HIS A O 1
ATOM 3446 N N . GLY A 1 448 ? 36.367 -20.568 27.952 1.00 25.59 448 GLY A N 1
ATOM 3447 C CA . GLY A 1 448 ? 37.305 -21.492 27.273 1.00 25.59 448 GLY A CA 1
ATOM 3448 C C . GLY A 1 448 ? 37.684 -22.832 27.934 1.00 25.59 448 GLY A C 1
ATOM 3449 O O . GLY A 1 448 ? 38.147 -22.847 29.066 1.00 25.59 448 GLY A O 1
ATOM 3450 N N . TYR A 1 449 ? 37.551 -23.948 27.192 1.00 25.89 449 TYR A N 1
ATOM 3451 C CA . TYR A 1 449 ? 38.659 -24.796 26.681 1.00 25.89 449 TYR A CA 1
ATOM 3452 C C . TYR A 1 449 ? 38.150 -26.038 25.889 1.00 25.89 449 TYR A C 1
ATOM 3454 O O . TYR A 1 449 ? 36.988 -26.423 25.987 1.00 25.89 449 TYR A O 1
ATOM 3462 N N . ASP A 1 450 ? 39.059 -26.597 25.081 1.00 29.16 450 ASP A N 1
ATOM 3463 C CA . ASP A 1 450 ? 39.055 -27.819 24.234 1.00 29.16 450 ASP A CA 1
ATOM 3464 C C . ASP A 1 450 ? 38.680 -29.155 24.966 1.00 29.16 450 ASP A C 1
ATOM 3466 O O . ASP A 1 450 ? 38.573 -29.152 26.188 1.00 29.16 450 ASP A O 1
ATOM 3470 N N . GLN A 1 451 ? 38.494 -30.361 24.372 1.00 30.75 451 GLN A N 1
ATOM 3471 C CA . GLN A 1 451 ? 38.922 -30.949 23.075 1.00 30.75 451 GLN A CA 1
ATOM 3472 C C . GLN A 1 451 ? 38.184 -32.283 22.711 1.00 30.75 451 GLN A C 1
ATOM 3474 O O . GLN A 1 451 ? 37.559 -32.902 23.570 1.00 30.75 451 GLN A O 1
ATOM 3479 N N . ASN A 1 452 ? 38.467 -32.804 21.498 1.00 28.86 452 ASN A N 1
ATOM 3480 C CA . ASN A 1 452 ? 38.481 -34.221 21.028 1.00 28.86 452 ASN A CA 1
ATOM 3481 C C . ASN A 1 452 ? 37.296 -34.888 20.266 1.00 28.86 452 ASN A C 1
ATOM 3483 O O . ASN A 1 452 ? 36.128 -34.553 20.413 1.00 28.86 452 ASN A O 1
ATOM 3487 N N . ALA A 1 453 ? 37.689 -35.821 19.375 1.00 26.47 453 ALA A N 1
ATOM 3488 C CA . ALA A 1 453 ? 37.001 -36.321 18.157 1.00 26.47 453 ALA A CA 1
ATOM 3489 C C . ALA A 1 453 ? 36.505 -37.812 18.301 1.00 26.47 453 ALA A C 1
ATOM 3491 O O . ALA A 1 453 ? 36.439 -38.223 19.461 1.00 26.47 453 ALA A O 1
ATOM 3492 N N . PRO A 1 454 ? 36.167 -38.664 17.268 1.00 42.94 454 PRO A N 1
ATOM 3493 C CA . PRO A 1 454 ? 36.569 -38.650 15.837 1.00 42.94 454 PRO A CA 1
ATOM 3494 C C . PRO A 1 454 ? 35.578 -39.101 14.705 1.00 42.94 454 PRO A C 1
ATOM 3496 O O . PRO A 1 454 ? 34.668 -39.899 14.886 1.00 42.94 454 PRO A O 1
ATOM 3499 N N . ALA A 1 455 ? 35.888 -38.607 13.494 1.00 29.88 455 ALA A N 1
ATOM 3500 C CA . ALA A 1 455 ? 35.907 -39.200 12.132 1.00 29.88 455 ALA A CA 1
ATOM 3501 C C . ALA A 1 455 ? 34.978 -40.346 11.626 1.00 29.88 455 ALA A C 1
ATOM 3503 O O . ALA A 1 455 ? 34.935 -41.441 12.180 1.00 29.88 455 ALA A O 1
ATOM 3504 N N . HIS A 1 456 ? 34.501 -40.174 10.376 1.00 31.16 456 HIS A N 1
ATOM 3505 C CA . HIS A 1 456 ? 34.463 -41.223 9.331 1.00 31.16 456 HIS A CA 1
ATOM 3506 C C . HIS A 1 456 ? 34.591 -40.597 7.910 1.00 31.16 456 HIS A C 1
ATOM 3508 O O . HIS A 1 456 ? 33.989 -39.558 7.655 1.00 31.16 456 HIS A O 1
ATOM 3514 N N . GLY A 1 457 ? 35.395 -41.179 7.000 1.00 28.70 457 GLY A N 1
ATOM 3515 C CA . GLY A 1 457 ? 35.624 -40.686 5.610 1.00 28.70 457 GLY A CA 1
ATOM 3516 C C . GLY A 1 457 ? 34.712 -41.339 4.547 1.00 28.70 457 GLY A C 1
ATOM 3517 O O . GLY A 1 457 ? 33.820 -42.096 4.916 1.00 28.70 457 GLY A O 1
ATOM 3518 N N . GLY A 1 458 ? 34.875 -41.157 3.223 1.00 26.80 458 GLY A N 1
ATOM 3519 C CA . GLY A 1 458 ? 35.827 -40.339 2.440 1.00 26.80 458 GLY A CA 1
ATOM 3520 C C . GLY A 1 458 ? 36.253 -41.004 1.102 1.00 26.80 458 GLY A C 1
ATOM 3521 O O . GLY A 1 458 ? 36.736 -42.126 1.139 1.00 26.80 458 GLY A O 1
ATOM 3522 N N . TYR A 1 459 ? 36.099 -40.320 -0.049 1.00 28.09 459 TYR A N 1
ATOM 3523 C CA . TYR A 1 459 ? 36.652 -40.610 -1.406 1.00 28.09 459 TYR A CA 1
ATOM 3524 C C . TYR A 1 459 ? 36.371 -39.378 -2.315 1.00 28.09 459 TYR A C 1
ATOM 3526 O O . TYR A 1 459 ? 35.268 -38.849 -2.232 1.00 28.09 459 TYR A O 1
ATOM 3534 N N . GLY A 1 460 ? 37.232 -38.860 -3.210 1.00 31.00 460 GLY A N 1
ATOM 3535 C CA . GLY A 1 460 ? 38.673 -39.071 -3.432 1.00 31.00 460 GLY A CA 1
ATOM 3536 C C . GLY A 1 460 ? 39.188 -38.490 -4.780 1.00 31.00 460 GLY A C 1
ATOM 3537 O O . GLY A 1 460 ? 38.644 -38.836 -5.822 1.00 31.00 460 GLY A O 1
ATOM 3538 N N . GLY A 1 461 ? 40.272 -37.688 -4.756 1.00 26.81 461 GLY A N 1
ATOM 3539 C CA . GLY A 1 461 ? 41.127 -37.305 -5.914 1.00 26.81 461 GLY A CA 1
ATOM 3540 C C . GLY A 1 461 ? 40.798 -35.977 -6.638 1.00 26.81 461 GLY A C 1
ATOM 3541 O O . GLY A 1 461 ? 39.641 -35.714 -6.934 1.00 26.81 461 GLY A O 1
ATOM 3542 N N . GLY A 1 462 ? 41.751 -35.097 -6.989 1.00 28.47 462 GLY A N 1
ATOM 3543 C CA . GLY A 1 462 ? 43.196 -35.018 -6.685 1.00 28.47 462 GLY A CA 1
ATOM 3544 C C . GLY A 1 462 ? 43.762 -33.640 -7.114 1.00 28.47 462 GLY A C 1
ATOM 3545 O O . GLY A 1 462 ? 43.442 -33.159 -8.194 1.00 28.47 462 GLY A O 1
ATOM 3546 N N . THR A 1 463 ? 44.383 -32.878 -6.204 1.00 25.62 463 THR A N 1
ATOM 3547 C CA . THR A 1 463 ? 45.849 -32.711 -5.989 1.00 25.62 463 THR A CA 1
ATOM 3548 C C . THR A 1 463 ? 46.610 -31.784 -6.951 1.00 25.62 463 THR A C 1
ATOM 3550 O O . THR A 1 463 ? 46.913 -32.163 -8.076 1.00 25.62 463 THR A O 1
ATOM 3553 N N . VAL A 1 464 ? 47.094 -30.663 -6.402 1.00 29.89 464 VAL A N 1
ATOM 3554 C CA . VAL A 1 464 ? 48.513 -30.252 -6.464 1.00 29.89 464 VAL A CA 1
ATOM 3555 C C . VAL A 1 464 ? 48.909 -29.694 -5.091 1.00 29.89 464 VAL A C 1
ATOM 3557 O O . VAL A 1 464 ? 48.150 -28.938 -4.488 1.00 29.89 464 VAL A O 1
ATOM 3560 N N . GLU A 1 465 ? 50.060 -30.118 -4.575 1.00 31.70 465 GLU A N 1
ATOM 3561 C CA . GLU A 1 465 ? 50.566 -29.772 -3.240 1.00 31.70 465 GLU A CA 1
ATOM 3562 C C . GLU A 1 465 ? 51.551 -28.594 -3.288 1.00 31.70 465 GLU A C 1
ATOM 3564 O O . GLU A 1 465 ? 52.207 -28.381 -4.306 1.00 31.70 465 GLU A O 1
ATOM 3569 N N . MET A 1 466 ? 51.745 -27.909 -2.154 1.00 30.11 466 MET A N 1
ATOM 3570 C CA . MET A 1 466 ? 53.089 -27.713 -1.584 1.00 30.11 466 MET A CA 1
ATOM 3571 C C . MET A 1 466 ? 53.019 -27.261 -0.114 1.00 30.11 466 MET A C 1
ATOM 3573 O O . MET A 1 466 ? 52.146 -26.487 0.275 1.00 30.11 466 MET A O 1
ATOM 3577 N N . ALA A 1 467 ? 53.944 -27.775 0.699 1.00 31.81 467 ALA A N 1
ATOM 3578 C CA . ALA A 1 467 ? 54.021 -27.596 2.154 1.00 31.81 467 ALA A CA 1
ATOM 3579 C C . ALA A 1 467 ? 54.955 -26.410 2.554 1.00 31.81 467 ALA A C 1
ATOM 3581 O O . ALA A 1 467 ? 55.523 -25.763 1.672 1.00 31.81 467 ALA A O 1
ATOM 3582 N N . PRO A 1 468 ? 55.081 -26.037 3.849 1.00 43.38 468 PRO A N 1
ATOM 3583 C CA . PRO A 1 468 ? 55.280 -24.636 4.237 1.00 43.38 468 PRO A CA 1
ATOM 3584 C C . PRO A 1 468 ? 56.728 -24.216 4.541 1.00 43.38 468 PRO A C 1
ATOM 3586 O O . PRO A 1 468 ? 57.559 -25.012 4.969 1.00 43.38 468 PRO A O 1
ATOM 3589 N N . LEU A 1 469 ? 56.971 -22.902 4.465 1.00 32.44 469 LEU A N 1
ATOM 3590 C CA . LEU A 1 469 ? 58.178 -22.224 4.962 1.00 32.44 469 LEU A CA 1
ATOM 3591 C C . LEU A 1 469 ? 57.800 -21.056 5.891 1.00 32.44 469 LEU A C 1
ATOM 3593 O O . LEU A 1 469 ? 57.992 -19.878 5.597 1.00 32.44 469 LEU A O 1
ATOM 3597 N N . ALA A 1 470 ? 57.244 -21.402 7.052 1.00 41.16 470 ALA A N 1
ATOM 3598 C CA . ALA A 1 470 ? 56.953 -20.457 8.127 1.00 41.16 470 ALA A CA 1
ATOM 3599 C C . ALA A 1 470 ? 58.227 -20.113 8.924 1.00 41.16 470 ALA A C 1
ATOM 3601 O O . ALA A 1 470 ? 58.369 -20.532 10.070 1.00 41.16 470 ALA A O 1
ATOM 3602 N N . GLN A 1 471 ? 59.167 -19.374 8.318 1.00 42.38 471 GLN A N 1
ATOM 3603 C CA . GLN A 1 471 ? 60.351 -18.847 9.022 1.00 42.38 471 GLN A CA 1
ATOM 3604 C C . GLN A 1 471 ? 61.053 -17.681 8.288 1.00 42.38 471 GLN A C 1
ATOM 3606 O O . GLN A 1 471 ? 62.254 -17.732 8.058 1.00 42.38 471 GLN A O 1
ATOM 3611 N N . ASN A 1 472 ? 60.296 -16.641 7.896 1.00 35.75 472 ASN A N 1
ATOM 3612 C CA . ASN A 1 472 ? 60.736 -15.228 7.766 1.00 35.75 472 ASN A CA 1
ATOM 3613 C C . ASN A 1 472 ? 59.620 -14.352 7.152 1.00 35.75 472 ASN A C 1
ATOM 3615 O O . ASN A 1 472 ? 59.745 -13.838 6.045 1.00 35.75 472 ASN A O 1
ATOM 3619 N N . ALA A 1 473 ? 58.510 -14.184 7.878 1.00 33.97 473 ALA A N 1
ATOM 3620 C CA . ALA A 1 473 ? 57.400 -13.302 7.484 1.00 33.97 473 ALA A CA 1
ATOM 3621 C C . ALA A 1 473 ? 57.041 -12.281 8.582 1.00 33.97 473 ALA A C 1
ATOM 3623 O O . ALA A 1 473 ? 55.881 -11.920 8.772 1.00 33.97 473 ALA A O 1
ATOM 3624 N N . GLY A 1 474 ? 58.050 -11.795 9.310 1.00 38.16 474 GLY A N 1
ATOM 3625 C CA . GLY A 1 474 ? 57.947 -10.490 9.956 1.00 38.16 474 GLY A CA 1
ATOM 3626 C C . GLY A 1 474 ? 58.124 -9.414 8.884 1.00 38.16 474 GLY A C 1
ATOM 3627 O O . GLY A 1 474 ? 59.138 -9.433 8.192 1.00 38.16 474 GLY A O 1
ATOM 3628 N N . SER A 1 475 ? 57.159 -8.496 8.767 1.00 39.53 475 SER A N 1
ATOM 3629 C CA . SER A 1 475 ? 57.143 -7.370 7.809 1.00 39.53 475 SER A CA 1
ATOM 3630 C C . SER A 1 475 ? 56.760 -7.706 6.355 1.00 39.53 475 SER A C 1
ATOM 3632 O O . SER A 1 475 ? 57.602 -7.642 5.471 1.00 39.53 475 SER A O 1
ATOM 3634 N N . MET A 1 476 ? 55.472 -7.975 6.097 1.00 37.84 476 MET A N 1
ATOM 3635 C CA . MET A 1 476 ? 54.724 -7.560 4.885 1.00 37.84 476 MET A CA 1
ATOM 3636 C C . MET A 1 476 ? 53.228 -7.876 5.100 1.00 37.84 476 MET A C 1
ATOM 3638 O O . MET A 1 476 ? 52.742 -8.941 4.723 1.00 37.84 476 MET A O 1
ATOM 3642 N N . ALA A 1 477 ? 52.487 -6.971 5.746 1.00 39.41 477 ALA A N 1
ATOM 3643 C CA . ALA A 1 477 ? 51.034 -7.102 5.874 1.00 39.41 477 ALA A CA 1
ATOM 3644 C C . ALA A 1 477 ? 50.358 -6.605 4.585 1.00 39.41 477 ALA A C 1
ATOM 3646 O O . ALA A 1 477 ? 50.391 -5.412 4.285 1.00 39.41 477 ALA A O 1
ATOM 3647 N N . GLY A 1 478 ? 49.768 -7.518 3.811 1.00 41.44 478 GLY A N 1
ATOM 3648 C CA . GLY A 1 478 ? 49.010 -7.169 2.608 1.00 41.44 478 GLY A CA 1
ATOM 3649 C C . GLY A 1 478 ? 47.702 -6.454 2.955 1.00 41.44 478 GLY A C 1
ATOM 3650 O O . GLY A 1 478 ? 46.899 -6.978 3.723 1.00 41.44 478 GLY A O 1
ATOM 3651 N N . SER A 1 479 ? 47.492 -5.269 2.379 1.00 60.16 479 SER A N 1
ATOM 3652 C CA . SER A 1 479 ? 46.239 -4.507 2.487 1.00 60.16 479 SER A CA 1
ATOM 3653 C C . SER A 1 479 ? 45.054 -5.279 1.885 1.00 60.16 479 SER A C 1
ATOM 3655 O O . SER A 1 479 ? 45.206 -5.882 0.821 1.00 60.16 479 SER A O 1
ATOM 3657 N N . ASP A 1 480 ? 43.874 -5.227 2.519 1.00 73.19 480 ASP A N 1
ATOM 3658 C CA . ASP A 1 480 ? 42.620 -5.740 1.940 1.00 73.19 480 ASP A CA 1
ATOM 3659 C C . ASP A 1 480 ? 42.291 -4.967 0.641 1.00 73.19 480 ASP A C 1
ATOM 3661 O O . ASP A 1 480 ? 42.001 -3.766 0.711 1.00 73.19 480 ASP A O 1
ATOM 3665 N N . PRO A 1 481 ? 42.247 -5.623 -0.541 1.00 68.12 481 PRO A N 1
ATOM 3666 C CA . PRO A 1 481 ? 41.924 -4.976 -1.819 1.00 68.12 481 PRO A CA 1
ATOM 3667 C C . PRO A 1 481 ? 40.535 -4.311 -1.889 1.00 68.12 481 PRO A C 1
ATOM 3669 O O . PRO A 1 481 ? 40.219 -3.626 -2.872 1.00 68.12 481 PRO A O 1
ATOM 3672 N N . ASN A 1 482 ? 39.678 -4.542 -0.890 1.00 81.25 482 ASN A N 1
ATOM 3673 C CA . ASN A 1 482 ? 38.342 -3.968 -0.760 1.00 81.25 482 ASN A CA 1
ATOM 3674 C C . ASN A 1 482 ? 38.128 -3.177 0.544 1.00 81.25 482 ASN A C 1
ATOM 3676 O O . ASN A 1 482 ? 36.989 -2.786 0.803 1.00 81.25 482 ASN A O 1
ATOM 3680 N N . GLY A 1 483 ? 39.177 -2.875 1.321 1.00 84.75 483 GLY A N 1
ATOM 3681 C CA . GLY A 1 483 ? 39.047 -2.262 2.653 1.00 84.75 483 GLY A CA 1
ATOM 3682 C C . GLY A 1 483 ? 38.180 -0.995 2.681 1.00 84.75 483 GLY A C 1
ATOM 3683 O O . GLY A 1 483 ? 37.287 -0.877 3.513 1.00 84.75 483 GLY A O 1
ATOM 3684 N N . ILE A 1 484 ? 38.344 -0.097 1.700 1.00 85.12 484 ILE A N 1
ATOM 3685 C CA . ILE A 1 484 ? 37.515 1.118 1.565 1.00 85.12 484 ILE A CA 1
ATOM 3686 C C . ILE A 1 484 ? 36.038 0.798 1.287 1.00 85.12 484 ILE A C 1
ATOM 3688 O O . ILE A 1 484 ? 35.155 1.462 1.819 1.00 85.12 484 ILE A O 1
ATOM 3692 N N . LEU A 1 485 ? 35.743 -0.218 0.471 1.00 84.69 485 LEU A N 1
ATOM 3693 C CA . LEU A 1 485 ? 34.362 -0.602 0.158 1.00 84.69 485 LEU A CA 1
ATOM 3694 C C . LEU A 1 485 ? 33.670 -1.267 1.351 1.00 84.69 485 LEU A C 1
ATOM 3696 O O . LEU A 1 485 ? 32.466 -1.092 1.537 1.00 84.69 485 LEU A O 1
ATOM 3700 N N . ASN A 1 486 ? 34.426 -2.018 2.152 1.00 87.38 486 ASN A N 1
ATOM 3701 C CA . ASN A 1 486 ? 33.948 -2.595 3.404 1.00 87.38 486 ASN A CA 1
ATOM 3702 C C . ASN A 1 486 ? 33.663 -1.482 4.427 1.00 87.38 486 ASN A C 1
ATOM 3704 O O . ASN A 1 486 ? 32.559 -1.423 4.962 1.00 87.38 486 ASN A O 1
ATOM 3708 N N . GLU A 1 487 ? 34.575 -0.520 4.573 1.00 90.69 487 GLU A N 1
ATOM 3709 C CA . GLU A 1 487 ? 34.394 0.646 5.441 1.00 90.69 487 GLU A CA 1
ATOM 3710 C C . GLU A 1 487 ? 33.188 1.512 5.021 1.00 90.69 487 GLU A C 1
ATOM 3712 O O . GLU A 1 487 ? 32.371 1.876 5.863 1.00 90.69 487 GLU A O 1
ATOM 3717 N N . CYS A 1 488 ? 32.977 1.760 3.719 1.00 88.38 488 CYS A N 1
ATOM 3718 C CA . CYS A 1 488 ? 31.768 2.440 3.233 1.00 88.38 488 CYS A CA 1
ATOM 3719 C C . CYS A 1 488 ? 30.473 1.687 3.589 1.00 88.38 488 CYS A C 1
ATOM 3721 O O . CYS A 1 488 ? 29.492 2.319 3.973 1.00 88.38 488 CYS A O 1
ATOM 3723 N N . ARG A 1 489 ? 30.448 0.350 3.493 1.00 89.81 489 ARG A N 1
ATOM 3724 C CA . ARG A 1 489 ? 29.270 -0.453 3.881 1.00 89.81 489 ARG A CA 1
ATOM 3725 C C . ARG A 1 489 ? 28.984 -0.365 5.376 1.00 89.81 489 ARG A C 1
ATOM 3727 O O . ARG A 1 489 ? 27.824 -0.326 5.772 1.00 89.81 489 ARG A O 1
ATOM 3734 N N . ASP A 1 490 ? 30.026 -0.344 6.196 1.00 91.31 490 ASP A N 1
ATOM 3735 C CA . ASP A 1 490 ? 29.887 -0.245 7.646 1.00 91.31 490 ASP A CA 1
ATOM 3736 C C . ASP A 1 490 ? 29.491 1.175 8.089 1.00 91.31 490 ASP A C 1
ATOM 3738 O O . ASP A 1 490 ? 28.776 1.321 9.080 1.00 91.31 490 ASP A O 1
ATOM 3742 N N . ILE A 1 491 ? 29.892 2.211 7.341 1.00 92.19 491 ILE A N 1
ATOM 3743 C CA . ILE A 1 491 ? 29.370 3.578 7.492 1.00 92.19 491 ILE A CA 1
ATOM 3744 C C . ILE A 1 491 ? 27.879 3.624 7.123 1.00 92.19 491 ILE A C 1
ATOM 3746 O O . ILE A 1 491 ? 27.094 4.158 7.900 1.00 92.19 491 ILE A O 1
ATOM 3750 N N . ASP A 1 492 ? 27.466 3.025 5.996 1.00 88.50 492 ASP A N 1
ATOM 3751 C CA . ASP A 1 492 ? 26.048 2.948 5.597 1.00 88.50 492 ASP A CA 1
ATOM 3752 C C . ASP A 1 492 ? 25.174 2.296 6.688 1.00 88.50 492 ASP A C 1
ATOM 3754 O O . ASP A 1 492 ? 24.138 2.859 7.038 1.00 88.50 492 ASP A O 1
ATOM 3758 N N . ARG A 1 493 ? 25.619 1.181 7.297 1.00 92.56 493 ARG A N 1
ATOM 3759 C CA . ARG A 1 493 ? 24.888 0.535 8.412 1.00 92.56 493 ARG A CA 1
ATOM 3760 C C . ARG A 1 493 ? 24.767 1.420 9.654 1.00 92.56 493 ARG A C 1
ATOM 3762 O O . ARG A 1 493 ? 23.754 1.359 10.345 1.00 92.56 493 ARG A O 1
ATOM 3769 N N . GLY A 1 494 ? 25.785 2.230 9.945 1.00 94.00 494 GLY A N 1
ATOM 3770 C CA . GLY A 1 494 ? 25.721 3.209 11.031 1.00 94.00 494 GLY A CA 1
ATOM 3771 C C . GLY A 1 494 ? 24.741 4.346 10.732 1.00 94.00 494 GLY A C 1
ATOM 3772 O O . GLY A 1 494 ? 24.058 4.820 11.634 1.00 94.00 494 GLY A O 1
ATOM 3773 N N . ILE A 1 495 ? 24.604 4.748 9.464 1.00 92.56 495 ILE A N 1
ATOM 3774 C CA . ILE A 1 495 ? 23.566 5.705 9.056 1.00 92.56 495 ILE A CA 1
ATOM 3775 C C . ILE A 1 495 ? 22.172 5.071 9.205 1.00 92.56 495 ILE A C 1
ATOM 3777 O O . ILE A 1 495 ? 21.285 5.715 9.757 1.00 92.56 495 ILE A O 1
ATOM 3781 N N . ASP A 1 496 ? 21.991 3.793 8.839 1.00 90.75 496 ASP A N 1
ATOM 3782 C CA . ASP A 1 496 ? 20.732 3.061 9.080 1.00 90.75 496 ASP A CA 1
ATOM 3783 C C . ASP A 1 496 ? 20.364 2.989 10.582 1.00 90.75 496 ASP A C 1
ATOM 3785 O O . ASP A 1 496 ? 19.200 2.817 10.942 1.00 90.75 496 ASP A O 1
ATOM 3789 N N . GLU A 1 497 ? 21.345 3.046 11.488 1.00 92.94 497 GLU A N 1
ATOM 3790 C CA . GLU A 1 497 ? 21.144 3.104 12.944 1.00 92.94 497 GLU A CA 1
ATOM 3791 C C . GLU A 1 497 ? 20.742 4.501 13.424 1.00 92.94 497 GLU A C 1
ATOM 3793 O O . GLU A 1 497 ? 19.776 4.637 14.172 1.00 92.94 497 GLU A O 1
ATOM 3798 N N . ILE A 1 498 ? 21.390 5.544 12.904 1.00 91.88 498 ILE A N 1
ATOM 3799 C CA . ILE A 1 498 ? 21.003 6.940 13.136 1.00 91.88 498 ILE A CA 1
ATOM 3800 C C . ILE A 1 498 ? 19.567 7.217 12.667 1.00 91.88 498 ILE A C 1
ATOM 3802 O O . ILE A 1 498 ? 18.796 7.819 13.414 1.00 91.88 498 ILE A O 1
ATOM 3806 N N . ASP A 1 499 ? 19.184 6.744 11.477 1.00 87.62 499 ASP A N 1
ATOM 3807 C CA . ASP A 1 499 ? 17.826 6.904 10.938 1.00 87.62 499 ASP A CA 1
ATOM 3808 C C . ASP A 1 499 ? 16.777 6.259 11.881 1.00 87.62 499 ASP A C 1
ATOM 3810 O O . ASP A 1 499 ? 15.736 6.854 12.172 1.00 87.62 499 ASP A O 1
ATOM 3814 N N . ARG A 1 500 ? 17.081 5.083 12.457 1.00 92.12 500 ARG A N 1
ATOM 3815 C CA . ARG A 1 500 ? 16.223 4.405 13.453 1.00 92.12 500 ARG A CA 1
ATOM 3816 C C . ARG A 1 500 ? 16.151 5.155 14.785 1.00 92.12 500 ARG A C 1
ATOM 3818 O O . ARG A 1 500 ? 15.064 5.271 15.358 1.00 92.12 500 ARG A O 1
ATOM 3825 N N . ASN A 1 501 ? 17.275 5.678 15.272 1.00 92.75 501 ASN A N 1
ATOM 3826 C CA . ASN A 1 501 ? 17.311 6.458 16.507 1.00 92.75 501 ASN A CA 1
ATOM 3827 C C . ASN A 1 501 ? 16.533 7.774 16.363 1.00 92.75 501 ASN A C 1
ATOM 3829 O O . ASN A 1 501 ? 15.829 8.170 17.289 1.00 92.75 501 ASN A O 1
ATOM 3833 N N . LEU A 1 502 ? 16.589 8.419 15.193 1.00 88.75 502 LEU A N 1
ATOM 3834 C CA . LEU A 1 502 ? 15.814 9.622 14.881 1.00 88.75 502 LEU A CA 1
ATOM 3835 C C . LEU A 1 502 ? 14.301 9.400 14.982 1.00 88.75 502 LEU A C 1
ATOM 3837 O O . LEU A 1 502 ? 13.596 10.231 15.559 1.00 88.75 502 LEU A O 1
ATOM 3841 N N . ASP A 1 503 ? 13.791 8.281 14.470 1.00 86.75 503 ASP A N 1
ATOM 3842 C CA . ASP A 1 503 ? 12.365 7.957 14.572 1.00 86.75 503 ASP A CA 1
ATOM 3843 C C . ASP A 1 503 ? 11.936 7.636 16.011 1.00 86.75 503 ASP A C 1
ATOM 3845 O O . ASP A 1 503 ? 10.869 8.071 16.455 1.00 86.75 503 ASP A O 1
ATOM 3849 N N . GLN A 1 504 ? 12.783 6.957 16.790 1.00 88.81 504 GLN A N 1
ATOM 3850 C CA . GLN A 1 504 ? 12.547 6.764 18.225 1.00 88.81 504 GLN A CA 1
ATOM 3851 C C . GLN A 1 504 ? 12.542 8.094 18.995 1.00 88.81 504 GLN A C 1
ATOM 3853 O O . GLN A 1 504 ? 11.641 8.343 19.801 1.00 88.81 504 GLN A O 1
ATOM 3858 N N . LEU A 1 505 ? 13.500 8.973 18.701 1.00 87.31 505 LEU A N 1
ATOM 3859 C CA . LEU A 1 505 ? 13.659 10.284 19.321 1.00 87.31 505 LEU A CA 1
ATOM 3860 C C . LEU A 1 505 ? 12.438 11.179 19.042 1.00 87.31 505 LEU A C 1
ATOM 3862 O O . LEU A 1 505 ? 11.872 11.718 19.992 1.00 87.31 505 LEU A O 1
ATOM 3866 N N . ARG A 1 506 ? 11.922 11.214 17.802 1.00 85.62 506 ARG A N 1
ATOM 3867 C CA . ARG A 1 506 ? 10.646 11.881 17.442 1.00 85.62 506 ARG A CA 1
ATOM 3868 C C . ARG A 1 506 ? 9.452 11.393 18.275 1.00 85.62 506 ARG A C 1
ATOM 3870 O O . ARG A 1 506 ? 8.632 12.202 18.726 1.00 85.62 506 ARG A O 1
ATOM 3877 N N . MET A 1 507 ? 9.328 10.075 18.465 1.00 83.75 507 MET A N 1
ATOM 3878 C CA . MET A 1 507 ? 8.228 9.478 19.234 1.00 83.75 507 MET A CA 1
ATOM 3879 C C . MET A 1 507 ? 8.304 9.848 20.719 1.00 83.75 507 MET A C 1
ATOM 3881 O O . MET A 1 507 ? 7.290 10.227 21.307 1.00 83.75 507 MET A O 1
ATOM 3885 N N . ILE A 1 508 ? 9.493 9.766 21.323 1.00 83.06 508 ILE A N 1
ATOM 3886 C CA . ILE A 1 508 ? 9.705 10.107 22.738 1.00 83.06 508 ILE A CA 1
ATOM 3887 C C . ILE A 1 508 ? 9.495 11.610 22.954 1.00 83.06 508 ILE A C 1
ATOM 3889 O O . ILE A 1 508 ? 8.739 11.987 23.843 1.00 83.06 508 ILE A O 1
ATOM 3893 N N . GLN A 1 509 ? 10.071 12.459 22.097 1.00 83.44 509 GLN A N 1
ATOM 3894 C CA . GLN A 1 509 ? 9.889 13.915 22.125 1.00 83.44 509 GLN A CA 1
ATOM 3895 C C . GLN A 1 509 ? 8.412 14.326 22.090 1.00 83.44 509 GLN A C 1
ATOM 3897 O O . GLN A 1 509 ? 8.005 15.212 22.838 1.00 83.44 509 GLN A O 1
ATOM 3902 N N . THR A 1 510 ? 7.592 13.670 21.263 1.00 81.19 510 THR A N 1
ATOM 3903 C CA . THR A 1 510 ? 6.148 13.955 21.203 1.00 81.19 510 THR A CA 1
ATOM 3904 C C . THR A 1 510 ? 5.446 13.560 22.510 1.00 81.19 510 THR A C 1
ATOM 3906 O O . THR A 1 510 ? 4.716 14.370 23.070 1.00 81.19 510 THR A O 1
ATOM 3909 N N . ARG A 1 511 ? 5.744 12.382 23.080 1.00 80.75 511 ARG A N 1
ATOM 3910 C CA . ARG A 1 511 ? 5.169 11.948 24.372 1.00 80.75 511 ARG A CA 1
ATOM 3911 C C . ARG A 1 511 ? 5.581 12.844 25.545 1.00 80.75 511 ARG A C 1
ATOM 3913 O O . ARG A 1 511 ? 4.730 13.228 26.336 1.00 80.75 511 ARG A O 1
ATOM 3920 N N . THR A 1 512 ? 6.854 13.238 25.622 1.00 75.06 512 THR A N 1
ATOM 3921 C CA . THR A 1 512 ? 7.373 14.178 26.635 1.00 75.06 512 THR A CA 1
ATOM 3922 C C . THR A 1 512 ? 6.666 15.536 26.599 1.00 75.06 512 THR A C 1
ATOM 3924 O O . THR A 1 512 ? 6.568 16.211 27.622 1.00 75.06 512 THR A O 1
ATOM 3927 N N . LEU A 1 513 ? 6.184 15.956 25.428 1.00 72.31 513 LEU A N 1
ATOM 3928 C CA . LEU A 1 513 ? 5.401 17.178 25.288 1.00 72.31 513 LEU A CA 1
ATOM 3929 C C . LEU A 1 513 ? 3.956 16.974 25.771 1.00 72.31 513 LEU A C 1
ATOM 3931 O O . LEU A 1 513 ? 3.423 17.854 26.447 1.00 72.31 513 LEU A O 1
ATOM 3935 N N . ASP A 1 514 ? 3.321 15.853 25.443 1.00 70.31 514 ASP A N 1
ATOM 3936 C CA . ASP A 1 514 ? 1.888 15.662 25.696 1.00 70.31 514 ASP A CA 1
ATOM 3937 C C . ASP A 1 514 ? 1.558 15.180 27.129 1.00 70.31 514 ASP A C 1
ATOM 3939 O O . ASP A 1 514 ? 0.444 15.411 27.608 1.00 70.31 514 ASP A O 1
ATOM 3943 N N . ASP A 1 515 ? 2.518 14.588 27.852 1.00 65.12 515 ASP A N 1
ATOM 3944 C CA . ASP A 1 515 ? 2.343 14.163 29.250 1.00 65.12 515 ASP A CA 1
ATOM 3945 C C . ASP A 1 515 ? 2.292 15.347 30.243 1.00 65.12 515 ASP A C 1
ATOM 3947 O O . ASP A 1 515 ? 3.198 16.177 30.340 1.00 65.12 515 ASP A O 1
ATOM 3951 N N . ALA A 1 516 ? 1.234 15.388 31.061 1.00 53.06 516 ALA A N 1
ATOM 3952 C CA . ALA A 1 516 ? 1.051 16.381 32.128 1.00 53.06 516 ALA A CA 1
ATOM 3953 C C . ALA A 1 516 ? 1.544 15.914 33.518 1.00 53.06 516 ALA A C 1
ATOM 3955 O O . ALA A 1 516 ? 1.533 16.701 34.467 1.00 53.06 516 ALA A O 1
ATOM 3956 N N . ASP A 1 517 ? 1.956 14.648 33.656 1.00 54.75 517 ASP A N 1
ATOM 3957 C CA . ASP A 1 517 ? 2.433 14.060 34.913 1.00 54.75 517 ASP A CA 1
ATOM 3958 C C . ASP A 1 517 ? 3.963 14.182 35.035 1.00 54.75 517 ASP A C 1
ATOM 3960 O O . ASP A 1 517 ? 4.731 13.704 34.190 1.00 54.75 517 ASP A O 1
ATOM 3964 N N . SER A 1 518 ? 4.426 14.821 36.111 1.00 57.44 518 SER A N 1
ATOM 3965 C CA . SER A 1 518 ? 5.849 15.064 36.369 1.00 57.44 518 SER A CA 1
ATOM 3966 C C . SER A 1 518 ? 6.646 13.785 36.650 1.00 57.44 518 SER A C 1
ATOM 3968 O O . SER A 1 518 ? 7.861 13.762 36.442 1.00 57.44 518 SER A O 1
ATOM 3970 N N . SER A 1 519 ? 5.987 12.707 37.084 1.00 53.53 519 SER A N 1
ATOM 3971 C CA . SER A 1 519 ? 6.642 11.434 37.393 1.00 53.53 519 SER A CA 1
ATOM 3972 C C . SER A 1 519 ? 7.066 10.685 36.121 1.00 53.53 519 SER A C 1
ATOM 3974 O O . SER A 1 519 ? 8.251 10.369 35.968 1.00 53.53 519 SER A O 1
ATOM 3976 N N . ALA A 1 520 ? 6.144 10.494 35.171 1.00 55.59 520 ALA A N 1
ATOM 3977 C CA . ALA A 1 520 ? 6.401 9.879 33.865 1.00 55.59 520 ALA A CA 1
ATOM 3978 C C . ALA A 1 520 ? 7.369 10.717 33.010 1.00 55.59 520 ALA A C 1
ATOM 3980 O O . ALA A 1 520 ? 8.319 10.178 32.432 1.00 55.59 520 ALA A O 1
ATOM 3981 N N . SER A 1 521 ? 7.206 12.047 33.038 1.00 62.44 521 SER A N 1
ATOM 3982 C CA . SER A 1 521 ? 8.106 13.005 32.378 1.00 62.44 521 SER A CA 1
ATOM 3983 C C . SER A 1 521 ? 9.579 12.762 32.733 1.00 62.44 521 SER A C 1
ATOM 3985 O O . SER A 1 521 ? 10.449 12.803 31.865 1.00 62.44 521 SER A O 1
ATOM 3987 N N . SER A 1 522 ? 9.882 12.434 33.996 1.00 66.56 522 SER A N 1
ATOM 3988 C CA . SER A 1 522 ? 11.261 12.207 34.451 1.00 66.56 522 SER A CA 1
ATOM 3989 C C . SER A 1 522 ? 11.931 10.963 33.844 1.00 66.56 522 SER A C 1
ATOM 3991 O O . SER A 1 522 ? 13.152 10.950 33.678 1.00 66.56 522 SER A O 1
ATOM 3993 N N . ALA A 1 523 ? 11.160 9.929 33.492 1.00 74.94 523 ALA A N 1
ATOM 3994 C CA . ALA A 1 523 ? 11.671 8.721 32.844 1.00 74.94 523 ALA A CA 1
ATOM 3995 C C . ALA A 1 523 ? 11.852 8.937 31.334 1.00 74.94 523 ALA A C 1
ATOM 3997 O O . ALA A 1 523 ? 12.909 8.609 30.791 1.00 74.94 523 ALA A O 1
ATOM 3998 N N . ASN A 1 524 ? 10.868 9.571 30.686 1.00 76.62 524 ASN A N 1
ATOM 3999 C CA . ASN A 1 524 ? 10.931 9.925 29.268 1.00 76.62 524 ASN A CA 1
ATOM 4000 C C . ASN A 1 524 ? 12.103 10.884 28.983 1.00 76.62 524 ASN A C 1
ATOM 4002 O O . ASN A 1 524 ? 12.852 10.660 28.035 1.00 76.62 524 ASN A O 1
ATOM 4006 N N . ASN A 1 525 ? 12.349 11.871 29.856 1.00 76.75 525 ASN A N 1
ATOM 4007 C CA . ASN A 1 525 ? 13.493 12.785 29.746 1.00 76.75 525 ASN A CA 1
ATOM 4008 C C . ASN A 1 525 ? 14.849 12.064 29.821 1.00 76.75 525 ASN A C 1
ATOM 4010 O O . ASN A 1 525 ? 15.737 12.364 29.029 1.00 76.75 525 ASN A O 1
ATOM 4014 N N . ARG A 1 526 ? 15.014 11.074 30.713 1.00 81.62 526 ARG A N 1
ATOM 4015 C CA . ARG A 1 526 ? 16.253 10.269 30.776 1.00 81.62 526 ARG A CA 1
ATOM 4016 C C . ARG A 1 526 ? 16.454 9.419 29.524 1.00 81.62 526 ARG A C 1
ATOM 4018 O O . ARG A 1 526 ? 17.588 9.239 29.092 1.00 81.62 526 ARG A O 1
ATOM 4025 N N . HIS A 1 527 ? 15.374 8.881 28.956 1.00 82.94 527 HIS A N 1
ATOM 4026 C CA . HIS A 1 527 ? 15.452 8.084 27.734 1.00 82.94 527 HIS A CA 1
ATOM 4027 C C . HIS A 1 527 ? 15.788 8.950 26.512 1.00 82.94 527 HIS A C 1
ATOM 4029 O O . HIS A 1 527 ? 16.624 8.549 25.705 1.00 82.94 527 HIS A O 1
ATOM 4035 N N . LEU A 1 528 ? 15.202 10.151 26.430 1.00 84.31 528 LEU A N 1
ATOM 4036 C CA . LEU A 1 528 ? 15.517 11.179 25.436 1.00 84.31 528 LEU A CA 1
ATOM 4037 C C . LEU A 1 528 ? 16.994 11.595 25.529 1.00 84.31 528 LEU A C 1
ATOM 4039 O O . LEU A 1 528 ? 17.700 11.520 24.528 1.00 84.31 528 LEU A O 1
ATOM 4043 N N . ASP A 1 529 ? 17.479 11.942 26.728 1.00 84.31 529 ASP A N 1
ATOM 4044 C CA . ASP A 1 529 ? 18.889 12.284 26.976 1.00 84.31 529 ASP A CA 1
ATOM 4045 C C . ASP A 1 529 ? 19.843 11.156 26.536 1.00 84.31 529 ASP A C 1
ATOM 4047 O O . ASP A 1 529 ? 20.854 11.415 25.880 1.00 84.31 529 ASP A O 1
ATOM 4051 N N . ALA A 1 530 ? 19.524 9.901 26.875 1.00 88.25 530 ALA A N 1
ATOM 4052 C CA . ALA A 1 530 ? 20.348 8.744 26.526 1.00 88.25 530 ALA A CA 1
ATOM 4053 C C . ALA A 1 530 ? 20.415 8.514 25.007 1.00 88.25 530 ALA A C 1
ATOM 4055 O O . ALA A 1 530 ? 21.510 8.452 24.449 1.00 88.25 530 ALA A O 1
ATOM 4056 N N . LEU A 1 531 ? 19.259 8.452 24.338 1.00 89.94 531 LEU A N 1
ATOM 4057 C CA . LEU A 1 531 ? 19.158 8.199 22.898 1.00 89.94 531 LEU A CA 1
ATOM 4058 C C . LEU A 1 531 ? 19.764 9.342 22.070 1.00 89.94 531 LEU A C 1
ATOM 4060 O O . LEU A 1 531 ? 20.428 9.112 21.060 1.00 89.94 531 LEU A O 1
ATOM 4064 N N . SER A 1 532 ? 19.574 10.586 22.510 1.00 87.75 532 SER A N 1
ATOM 4065 C CA . SER A 1 532 ? 20.177 11.761 21.883 1.00 87.75 532 SER A CA 1
ATOM 4066 C C . SER A 1 532 ? 21.709 11.747 22.012 1.00 87.75 532 SER A C 1
ATOM 4068 O O . SER A 1 532 ? 22.417 11.950 21.024 1.00 87.75 532 SER A O 1
ATOM 4070 N N . SER A 1 533 ? 22.237 11.411 23.195 1.00 89.00 533 SER A N 1
ATOM 4071 C CA . SER A 1 533 ? 23.682 11.265 23.428 1.00 89.00 533 SER A CA 1
ATOM 4072 C C . SER A 1 533 ? 24.304 10.139 22.588 1.00 89.00 533 SER A C 1
ATOM 4074 O O . SER A 1 533 ? 25.344 10.340 21.956 1.00 89.00 533 SER A O 1
ATOM 4076 N N . GLU A 1 534 ? 23.641 8.981 22.517 1.00 92.00 534 GLU A N 1
ATOM 4077 C CA . GLU A 1 534 ? 24.025 7.839 21.678 1.00 92.00 534 GLU A CA 1
ATOM 4078 C C . GLU A 1 534 ? 24.062 8.215 20.191 1.00 92.00 534 GLU A C 1
ATOM 4080 O O . GLU A 1 534 ? 25.060 7.981 19.508 1.00 92.00 534 GLU A O 1
ATOM 4085 N N . THR A 1 535 ? 23.025 8.896 19.703 1.00 91.81 535 THR A N 1
ATOM 4086 C CA . THR A 1 535 ? 22.948 9.349 18.306 1.00 91.81 535 THR A CA 1
ATOM 4087 C C . THR A 1 535 ? 24.052 10.360 17.982 1.00 91.81 535 THR A C 1
ATOM 4089 O O . THR A 1 535 ? 24.710 10.249 16.947 1.00 91.81 535 THR A O 1
ATOM 4092 N N . MET A 1 536 ? 24.349 11.296 18.891 1.00 89.31 536 MET A N 1
ATOM 4093 C CA . MET A 1 536 ? 25.485 12.216 18.745 1.00 89.31 536 MET A CA 1
ATOM 4094 C C . MET A 1 536 ? 26.844 11.500 18.782 1.00 89.31 536 MET A C 1
ATOM 4096 O O . MET A 1 536 ? 27.768 11.895 18.071 1.00 89.31 536 MET A O 1
ATOM 4100 N N . ALA A 1 537 ? 27.001 10.436 19.575 1.00 92.94 537 ALA A N 1
ATOM 4101 C CA . ALA A 1 537 ? 28.212 9.613 19.564 1.00 92.94 537 ALA A CA 1
ATOM 4102 C C . ALA A 1 537 ? 28.388 8.869 18.227 1.00 92.94 537 ALA A C 1
ATOM 4104 O O . ALA A 1 537 ? 29.495 8.861 17.679 1.00 92.94 537 ALA A O 1
ATOM 4105 N N . LEU A 1 538 ? 27.301 8.330 17.662 1.00 92.81 538 LEU A N 1
ATOM 4106 C CA . LEU A 1 538 ? 27.296 7.730 16.326 1.00 92.81 538 LEU A CA 1
ATOM 4107 C C . LEU A 1 538 ? 27.667 8.754 15.244 1.00 92.81 538 LEU A C 1
ATOM 4109 O O . LEU A 1 538 ? 28.560 8.468 14.450 1.00 92.81 538 LEU A O 1
ATOM 4113 N N . TYR A 1 539 ? 27.093 9.965 15.245 1.00 90.31 539 TYR A N 1
ATOM 4114 C CA . TYR A 1 539 ? 27.485 11.013 14.287 1.00 90.31 539 TYR A CA 1
ATOM 4115 C C . TYR A 1 539 ? 28.978 11.344 14.353 1.00 90.31 539 TYR A C 1
ATOM 4117 O O . TYR A 1 539 ? 29.635 11.357 13.315 1.00 90.31 539 TYR A O 1
ATOM 4125 N N . ARG A 1 540 ? 29.542 11.570 15.551 1.00 90.88 540 ARG A N 1
ATOM 4126 C CA . ARG A 1 540 ? 30.985 11.846 15.705 1.00 90.88 540 ARG A CA 1
ATOM 4127 C C . ARG A 1 540 ? 31.839 10.705 15.140 1.00 90.88 540 ARG A C 1
ATOM 4129 O O . ARG A 1 540 ? 32.794 10.960 14.410 1.00 90.88 540 ARG A O 1
ATOM 4136 N N . SER A 1 541 ? 31.464 9.457 15.434 1.00 94.19 541 SER A N 1
ATOM 4137 C CA . SER A 1 541 ? 32.140 8.260 14.919 1.00 94.19 541 SER A CA 1
ATOM 4138 C C . SER A 1 541 ? 32.080 8.183 13.390 1.00 94.19 541 SER A C 1
ATOM 4140 O O . SER A 1 541 ? 33.113 8.056 12.734 1.00 94.19 541 SER A O 1
ATOM 4142 N N . LEU A 1 542 ? 30.893 8.326 12.793 1.00 93.31 542 LEU A N 1
ATOM 4143 C CA . LEU A 1 542 ? 30.718 8.228 11.342 1.00 93.31 542 LEU A CA 1
ATOM 4144 C C . LEU A 1 542 ? 31.385 9.377 10.584 1.00 93.31 542 LEU A C 1
ATOM 4146 O O . LEU A 1 542 ? 31.977 9.125 9.537 1.00 93.31 542 LEU A O 1
ATOM 4150 N N . THR A 1 543 ? 31.364 10.603 11.111 1.00 89.88 543 THR A N 1
ATOM 4151 C CA . THR A 1 543 ? 32.076 11.743 10.512 1.00 89.88 543 THR A CA 1
ATOM 4152 C C . THR A 1 543 ? 33.584 11.490 10.464 1.00 89.88 543 T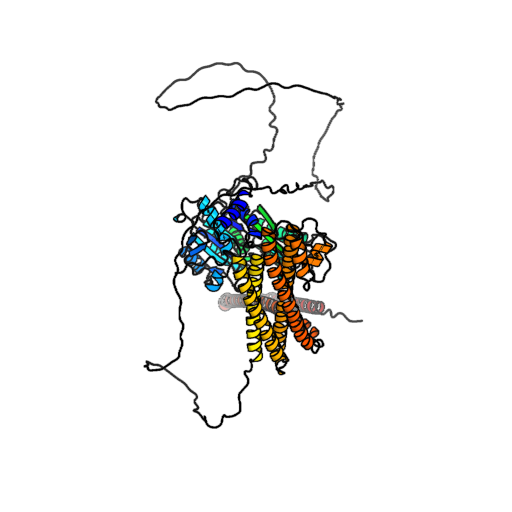HR A C 1
ATOM 4154 O O . THR A 1 543 ? 34.199 11.695 9.417 1.00 89.88 543 THR A O 1
ATOM 4157 N N . GLU A 1 544 ? 34.189 10.965 11.537 1.00 90.19 544 GLU A N 1
ATOM 4158 C CA . GLU A 1 544 ? 35.622 10.638 11.541 1.00 90.19 544 GLU A CA 1
ATOM 4159 C C . GLU A 1 544 ? 35.948 9.418 10.655 1.00 90.19 544 GLU A C 1
ATOM 4161 O O . GLU A 1 544 ? 36.967 9.413 9.964 1.00 90.19 544 GLU A O 1
ATOM 4166 N N . ARG A 1 545 ? 35.056 8.420 10.556 1.00 91.19 545 ARG A N 1
ATOM 4167 C CA . ARG A 1 545 ? 35.203 7.302 9.600 1.00 91.19 545 ARG A CA 1
ATOM 4168 C C . ARG A 1 545 ? 35.135 7.775 8.144 1.00 91.19 545 ARG A C 1
ATOM 4170 O O . ARG A 1 545 ? 36.016 7.443 7.351 1.00 91.19 545 ARG A O 1
ATOM 4177 N N . VAL A 1 546 ? 34.157 8.615 7.790 1.00 89.44 546 VAL A N 1
ATOM 4178 C CA . VAL A 1 546 ? 34.055 9.242 6.457 1.00 89.44 546 VAL A CA 1
ATOM 4179 C C . VAL A 1 546 ? 35.292 10.093 6.160 1.00 89.44 546 VAL A C 1
ATOM 4181 O O . VAL A 1 546 ? 35.839 10.011 5.059 1.00 89.44 546 VAL A O 1
ATOM 4184 N N . ARG A 1 547 ? 35.788 10.861 7.136 1.00 86.94 547 ARG A N 1
ATOM 4185 C CA . ARG A 1 547 ? 37.032 11.634 7.017 1.00 86.94 547 ARG A CA 1
ATOM 4186 C C . ARG A 1 547 ? 38.242 10.741 6.747 1.00 86.94 547 ARG A C 1
ATOM 4188 O O . ARG A 1 547 ? 38.985 11.009 5.803 1.00 86.94 547 ARG A O 1
ATOM 4195 N N . SER A 1 548 ? 38.411 9.671 7.524 1.00 87.81 548 SER A N 1
ATOM 4196 C CA . SER A 1 548 ? 39.478 8.679 7.354 1.00 87.81 548 SER A CA 1
ATOM 4197 C C . SER A 1 548 ? 39.449 8.082 5.944 1.00 87.81 548 SER A C 1
ATOM 4199 O O . SER A 1 548 ? 40.441 8.161 5.214 1.00 87.81 548 SER A O 1
ATOM 4201 N N . VAL A 1 549 ? 38.276 7.627 5.486 1.00 88.25 549 VAL A N 1
ATOM 4202 C CA . VAL A 1 549 ? 38.074 7.127 4.119 1.00 88.25 549 VAL A CA 1
ATOM 4203 C C . VAL A 1 549 ? 38.441 8.175 3.063 1.00 88.25 549 VAL A C 1
ATOM 4205 O O . VAL A 1 549 ? 39.224 7.872 2.166 1.00 88.25 549 VAL A O 1
ATOM 4208 N N . LYS A 1 550 ? 37.938 9.414 3.166 1.00 84.06 550 LYS A N 1
ATOM 4209 C CA . LYS A 1 550 ? 38.222 10.498 2.200 1.00 84.06 550 LYS A CA 1
ATOM 4210 C C . LYS A 1 550 ? 39.687 10.959 2.208 1.00 84.06 550 LYS A C 1
ATOM 4212 O O . LYS A 1 550 ? 40.148 11.526 1.215 1.00 84.06 550 LYS A O 1
ATOM 4217 N N . SER A 1 551 ? 40.421 10.721 3.298 1.00 83.62 551 SER A N 1
ATOM 4218 C CA . SER A 1 551 ? 41.854 11.029 3.412 1.00 83.62 551 SER A CA 1
ATOM 4219 C C . SER A 1 551 ? 42.754 10.008 2.703 1.00 83.62 551 SER A C 1
ATOM 4221 O O . SER A 1 551 ? 43.853 10.353 2.268 1.00 83.62 551 SER A O 1
ATOM 4223 N N . ASN A 1 552 ? 42.285 8.767 2.531 1.00 83.12 552 ASN A N 1
ATOM 4224 C CA . ASN A 1 552 ? 43.039 7.708 1.868 1.00 83.12 552 ASN A CA 1
ATOM 4225 C C . ASN A 1 552 ? 43.152 7.986 0.348 1.00 83.12 552 ASN A C 1
ATOM 4227 O O . ASN A 1 552 ? 42.118 8.181 -0.299 1.00 83.12 552 ASN A O 1
ATOM 4231 N N . PRO A 1 553 ? 44.355 7.966 -0.267 1.00 78.44 553 PRO A N 1
ATOM 4232 C CA . PRO A 1 553 ? 44.528 8.142 -1.713 1.00 78.44 553 PRO A CA 1
ATOM 4233 C C . PRO A 1 553 ? 43.673 7.199 -2.577 1.00 78.44 553 PRO A C 1
ATOM 4235 O O . PRO A 1 553 ? 43.118 7.632 -3.590 1.00 78.44 553 PRO A O 1
ATOM 4238 N N . ASP A 1 554 ? 43.482 5.947 -2.147 1.00 79.38 554 ASP A N 1
ATOM 4239 C CA . ASP A 1 554 ? 42.725 4.930 -2.889 1.00 79.38 554 ASP A CA 1
ATOM 4240 C C . ASP A 1 554 ? 41.215 5.223 -2.947 1.00 79.38 554 ASP A C 1
ATOM 4242 O O . ASP A 1 554 ? 40.498 4.649 -3.777 1.00 79.38 554 ASP A O 1
ATOM 4246 N N . SER A 1 555 ? 40.709 6.147 -2.120 1.00 77.88 555 SER A N 1
ATOM 4247 C CA . SER A 1 555 ? 39.318 6.623 -2.180 1.00 77.88 555 SER A CA 1
ATOM 4248 C C . SER A 1 555 ? 39.001 7.349 -3.487 1.00 77.88 555 SER A C 1
ATOM 4250 O O . SER A 1 555 ? 37.857 7.345 -3.935 1.00 77.88 555 SER A O 1
ATOM 4252 N N . ARG A 1 556 ? 40.021 7.930 -4.133 1.00 76.62 556 ARG A N 1
ATOM 4253 C CA . ARG A 1 556 ? 39.891 8.705 -5.376 1.00 76.62 556 ARG A CA 1
ATOM 4254 C C . ARG A 1 556 ? 39.852 7.828 -6.628 1.00 76.62 556 ARG A C 1
ATOM 4256 O O . ARG A 1 556 ? 39.572 8.338 -7.710 1.00 76.62 556 ARG A O 1
ATOM 4263 N N . THR A 1 557 ? 40.114 6.525 -6.498 1.00 78.88 557 THR A N 1
ATOM 4264 C CA . THR A 1 557 ? 40.053 5.580 -7.623 1.00 78.88 557 THR A CA 1
ATOM 4265 C C . THR A 1 557 ? 38.630 5.482 -8.194 1.00 78.88 557 THR A C 1
ATOM 4267 O O . THR A 1 557 ? 37.668 5.536 -7.423 1.00 78.88 557 THR A O 1
ATOM 4270 N N . PRO A 1 558 ? 38.449 5.256 -9.512 1.00 73.19 558 PRO A N 1
ATOM 4271 C CA . PRO A 1 558 ? 37.118 5.107 -10.116 1.00 73.19 558 PRO A CA 1
ATOM 4272 C C . PRO A 1 558 ? 36.256 3.995 -9.492 1.00 73.19 558 PRO A C 1
ATOM 4274 O O . PRO A 1 558 ? 35.033 4.083 -9.514 1.00 73.19 558 PRO A O 1
ATOM 4277 N N . LYS A 1 559 ? 36.890 2.971 -8.900 1.00 76.62 559 LYS A N 1
ATOM 4278 C CA . LYS A 1 559 ? 36.236 1.877 -8.162 1.00 76.62 559 LYS A CA 1
ATOM 4279 C C . LYS A 1 559 ? 35.578 2.356 -6.860 1.00 76.62 559 LYS A C 1
ATOM 4281 O O . LYS A 1 559 ? 34.468 1.935 -6.546 1.00 76.62 559 LYS A O 1
ATOM 4286 N N . ASN A 1 560 ? 36.269 3.203 -6.094 1.00 80.31 560 ASN A N 1
ATOM 4287 C CA . ASN A 1 560 ? 35.873 3.556 -4.728 1.00 80.31 560 ASN A CA 1
ATOM 4288 C C . ASN A 1 560 ? 35.129 4.898 -4.655 1.00 80.31 560 ASN A C 1
ATOM 4290 O O . ASN A 1 560 ? 34.169 5.021 -3.894 1.00 80.31 560 ASN A O 1
ATOM 4294 N N . ASN A 1 561 ? 35.525 5.876 -5.475 1.00 80.69 561 ASN A N 1
ATOM 4295 C CA . ASN A 1 561 ? 35.033 7.257 -5.444 1.00 80.69 561 ASN A CA 1
ATOM 4296 C C . ASN A 1 561 ? 33.486 7.367 -5.427 1.00 80.69 561 ASN A C 1
ATOM 4298 O O . ASN A 1 561 ? 32.965 8.033 -4.529 1.00 80.69 561 ASN A O 1
ATOM 4302 N N . PRO A 1 562 ? 32.712 6.638 -6.266 1.00 78.44 562 PRO A N 1
ATOM 4303 C CA . PRO A 1 562 ? 31.246 6.717 -6.233 1.00 78.44 562 PRO A CA 1
ATOM 4304 C C . PRO A 1 562 ? 30.620 6.254 -4.908 1.00 78.44 562 PRO A C 1
ATOM 4306 O O . PRO A 1 562 ? 29.595 6.790 -4.488 1.00 78.44 562 PRO A O 1
ATOM 4309 N N . GLN A 1 563 ? 31.223 5.266 -4.237 1.00 79.62 563 GLN A N 1
ATOM 4310 C CA . GLN A 1 563 ? 30.729 4.738 -2.959 1.00 79.62 563 GLN A CA 1
ATOM 4311 C C . GLN A 1 563 ? 31.068 5.698 -1.813 1.00 79.62 563 GLN A C 1
ATOM 4313 O O . GLN A 1 563 ? 30.200 6.006 -0.998 1.00 79.62 563 GLN A O 1
ATOM 4318 N N . VAL A 1 564 ? 32.284 6.255 -1.816 1.00 86.62 564 VAL A N 1
ATOM 4319 C CA . VAL A 1 564 ? 32.723 7.291 -0.865 1.00 86.62 564 VAL A CA 1
ATOM 4320 C C . VAL A 1 564 ? 31.846 8.545 -0.985 1.00 86.62 564 VAL A C 1
ATOM 4322 O O . VAL A 1 564 ? 31.339 9.049 0.015 1.00 86.62 564 VAL A O 1
ATOM 4325 N N . GLY A 1 565 ? 31.574 8.998 -2.212 1.00 82.56 565 GLY A N 1
ATOM 4326 C CA . GLY A 1 565 ? 30.663 10.112 -2.484 1.00 82.56 565 GLY A CA 1
ATOM 4327 C C . GLY A 1 565 ? 29.184 9.808 -2.204 1.00 82.56 565 GLY A C 1
ATOM 4328 O O . GLY A 1 565 ? 28.392 10.741 -2.065 1.00 82.56 565 GLY A O 1
ATOM 4329 N N . ARG A 1 566 ? 28.768 8.534 -2.110 1.00 86.19 566 ARG A N 1
ATOM 4330 C CA . ARG A 1 566 ? 27.424 8.167 -1.624 1.00 86.19 566 ARG A CA 1
ATOM 4331 C C . ARG A 1 566 ? 27.338 8.317 -0.109 1.00 86.19 566 ARG A C 1
ATOM 4333 O O . ARG A 1 566 ? 26.439 9.011 0.354 1.00 86.19 566 ARG A O 1
ATOM 4340 N N . VAL A 1 567 ? 28.249 7.691 0.642 1.00 87.44 567 VAL A N 1
ATOM 4341 C CA . VAL A 1 567 ? 28.186 7.700 2.116 1.00 87.44 567 VAL A CA 1
ATOM 4342 C C . VAL A 1 567 ? 28.355 9.104 2.693 1.00 87.44 567 VAL A C 1
ATOM 4344 O O . VAL A 1 567 ? 27.649 9.451 3.632 1.00 87.44 567 VAL A O 1
ATOM 4347 N N . ASP A 1 568 ? 29.188 9.943 2.069 1.00 85.81 568 ASP A N 1
ATOM 4348 C CA . ASP A 1 568 ? 29.329 11.365 2.406 1.00 85.81 568 ASP A CA 1
ATOM 4349 C C . ASP A 1 568 ? 27.984 12.107 2.299 1.00 85.81 568 ASP A C 1
ATOM 4351 O O . ASP A 1 568 ? 27.467 12.608 3.298 1.00 85.81 568 ASP A O 1
ATOM 4355 N N . ARG A 1 569 ? 27.349 12.084 1.115 1.00 86.12 569 ARG A N 1
ATOM 4356 C CA . ARG A 1 569 ? 26.027 12.699 0.882 1.00 86.12 569 ARG A CA 1
ATOM 4357 C C . ARG A 1 569 ? 24.945 12.142 1.805 1.00 86.12 569 ARG A C 1
ATOM 4359 O O . ARG A 1 569 ? 24.095 12.899 2.271 1.00 86.12 569 ARG A O 1
ATOM 4366 N N . ARG A 1 570 ? 24.973 10.834 2.076 1.00 86.69 570 ARG A N 1
ATOM 4367 C CA . ARG A 1 570 ? 24.001 10.174 2.950 1.00 86.69 570 ARG A CA 1
ATOM 4368 C C . ARG A 1 570 ? 24.154 10.624 4.407 1.00 86.69 570 ARG A C 1
ATOM 4370 O O . ARG A 1 570 ? 23.151 10.944 5.039 1.00 86.69 570 ARG A O 1
ATOM 4377 N N . LEU A 1 571 ? 25.386 10.752 4.906 1.00 88.75 571 LEU A N 1
ATOM 4378 C CA . LEU A 1 571 ? 25.656 11.294 6.240 1.00 88.75 571 LEU A CA 1
ATOM 4379 C C . LEU A 1 571 ? 25.236 12.772 6.341 1.00 88.75 571 LEU A C 1
ATOM 4381 O O . LEU A 1 571 ? 24.604 13.150 7.327 1.00 88.75 571 LEU A O 1
ATOM 4385 N N . LYS A 1 572 ? 25.476 13.592 5.301 1.00 86.94 572 LYS A N 1
ATOM 4386 C CA . LYS A 1 572 ? 24.967 14.982 5.245 1.00 86.94 572 LYS A CA 1
ATOM 4387 C C . LYS A 1 572 ? 23.449 15.035 5.385 1.00 86.94 572 LYS A C 1
ATOM 4389 O O . LYS A 1 572 ? 22.932 15.826 6.171 1.00 86.94 572 LYS A O 1
ATOM 4394 N N . ALA A 1 573 ? 22.743 14.183 4.640 1.00 86.25 573 ALA A N 1
ATOM 4395 C CA . ALA A 1 573 ? 21.288 14.105 4.682 1.00 86.25 573 ALA A CA 1
ATOM 4396 C C . ALA A 1 573 ? 20.783 13.675 6.070 1.00 86.25 573 ALA A C 1
ATOM 4398 O O . ALA A 1 573 ? 19.828 14.264 6.571 1.00 86.25 573 ALA A O 1
ATOM 4399 N N . ALA A 1 574 ? 21.444 12.713 6.722 1.00 87.56 574 ALA A N 1
ATOM 4400 C CA . ALA A 1 574 ? 21.114 12.310 8.087 1.00 87.56 574 ALA A CA 1
ATOM 4401 C C . ALA A 1 574 ? 21.320 13.459 9.096 1.00 87.56 574 ALA A C 1
ATOM 4403 O O . ALA A 1 574 ? 20.446 13.697 9.927 1.00 87.56 574 ALA A O 1
ATOM 4404 N N . ILE A 1 575 ? 22.422 14.217 9.014 1.00 87.38 575 ILE A N 1
ATOM 4405 C CA . ILE A 1 575 ? 22.665 15.388 9.886 1.00 87.38 575 ILE A CA 1
ATOM 4406 C C . ILE A 1 575 ? 21.585 16.464 9.680 1.00 87.38 575 ILE A C 1
ATOM 4408 O O . ILE A 1 575 ? 21.038 16.988 10.651 1.00 87.38 575 ILE A O 1
ATOM 4412 N N . GLN A 1 576 ? 21.224 16.758 8.426 1.00 85.44 576 GLN A N 1
ATOM 4413 C CA . GLN A 1 576 ? 20.150 17.708 8.104 1.00 85.44 576 GLN A CA 1
ATOM 4414 C C . GLN A 1 576 ? 18.788 17.253 8.647 1.00 85.44 576 GLN A C 1
ATOM 4416 O O . GLN A 1 576 ? 18.017 18.077 9.142 1.00 85.44 576 GLN A O 1
ATOM 4421 N N . GLN A 1 577 ? 18.494 15.948 8.607 1.00 86.12 577 GLN A N 1
ATOM 4422 C CA . GLN A 1 577 ? 17.283 15.401 9.218 1.00 86.12 577 GLN A CA 1
ATOM 4423 C C . GLN A 1 577 ? 17.271 15.595 10.739 1.00 86.12 577 GLN A C 1
ATOM 4425 O O . GLN A 1 577 ? 16.255 16.052 11.261 1.00 86.12 577 GLN A O 1
ATOM 4430 N N . TYR A 1 578 ? 18.375 15.333 11.448 1.00 88.31 578 TYR A N 1
ATOM 4431 C CA . TYR A 1 578 ? 18.452 15.573 12.897 1.00 88.31 578 TYR A CA 1
ATOM 4432 C C . TYR A 1 578 ? 18.247 17.051 13.238 1.00 88.31 578 TYR A C 1
ATOM 4434 O O . TYR A 1 578 ? 17.417 17.376 14.086 1.00 88.31 578 TYR A O 1
ATOM 4442 N N . GLN A 1 579 ? 18.913 17.966 12.524 1.00 86.81 579 GLN A N 1
ATOM 4443 C CA . GLN A 1 579 ? 18.702 19.410 12.696 1.00 86.81 579 GLN A CA 1
ATOM 4444 C C . GLN A 1 579 ? 17.231 19.813 12.492 1.00 86.81 579 GLN A C 1
ATOM 4446 O O . GLN A 1 579 ? 16.711 20.655 13.226 1.00 86.81 579 GLN A O 1
ATOM 4451 N N . GLN A 1 580 ? 16.534 19.202 11.526 1.00 86.62 580 GLN A N 1
ATOM 4452 C CA . GLN A 1 580 ? 15.111 19.449 11.295 1.00 86.62 580 GLN A CA 1
ATOM 4453 C C . GLN A 1 580 ? 14.227 18.911 12.435 1.00 86.62 580 GLN A C 1
ATOM 4455 O O . GLN A 1 580 ? 13.252 19.572 12.798 1.00 86.62 580 GLN A O 1
ATOM 4460 N N . VAL A 1 581 ? 14.555 17.747 13.005 1.00 86.56 581 VAL A N 1
ATOM 4461 C CA . VAL A 1 581 ? 13.836 17.166 14.153 1.00 86.56 581 VAL A CA 1
ATOM 4462 C C . VAL A 1 581 ? 13.994 18.041 15.392 1.00 86.56 581 VAL A C 1
ATOM 4464 O O . VAL A 1 581 ? 12.988 18.481 15.950 1.00 86.56 581 VAL A O 1
ATOM 4467 N N . GLU A 1 582 ? 15.226 18.398 15.753 1.00 85.94 582 GLU A N 1
ATOM 4468 C CA . GLU A 1 582 ? 15.482 19.274 16.900 1.00 85.94 582 GLU A CA 1
ATOM 4469 C C . GLU A 1 582 ? 14.878 20.668 16.728 1.00 85.94 582 GLU A C 1
ATOM 4471 O O . GLU A 1 582 ? 14.301 21.215 17.664 1.00 85.94 582 GLU A O 1
ATOM 4476 N N . SER A 1 583 ? 14.915 21.238 15.520 1.00 86.38 583 SER A N 1
ATOM 4477 C CA . SER A 1 583 ? 14.266 22.525 15.246 1.00 86.38 583 SER A CA 1
ATOM 4478 C C . SER A 1 583 ? 12.750 22.476 15.494 1.00 86.38 583 SER A C 1
ATOM 4480 O O . SER A 1 583 ? 12.185 23.399 16.092 1.00 86.38 583 SER A O 1
ATOM 4482 N N . GLN A 1 584 ? 12.083 21.384 15.098 1.00 85.25 584 GLN A N 1
ATOM 4483 C CA . GLN A 1 584 ? 10.657 21.179 15.374 1.00 85.25 584 GLN A CA 1
ATOM 4484 C C . GLN A 1 584 ? 10.386 20.965 16.869 1.00 85.25 584 GLN A C 1
ATOM 4486 O O . GLN A 1 584 ? 9.413 21.514 17.394 1.00 85.25 584 GLN A O 1
ATOM 4491 N N . PHE A 1 585 ? 11.243 20.215 17.565 1.00 85.31 585 PHE A N 1
ATOM 4492 C CA . PHE A 1 585 ? 11.114 19.965 19.000 1.00 85.31 585 PHE A CA 1
ATOM 4493 C C . PHE A 1 585 ? 11.344 21.230 19.843 1.00 85.31 585 PHE A C 1
ATOM 4495 O O . PHE A 1 585 ? 10.518 21.544 20.707 1.00 85.31 585 PHE A O 1
ATOM 4502 N N . ARG A 1 586 ? 12.381 22.020 19.525 1.00 86.62 586 ARG A N 1
ATOM 4503 C CA . ARG A 1 586 ? 12.659 23.345 20.110 1.00 86.62 586 ARG A CA 1
ATOM 4504 C C . ARG A 1 586 ? 11.432 24.246 20.010 1.00 86.62 586 ARG A C 1
ATOM 4506 O O . ARG A 1 586 ? 10.965 24.753 21.029 1.00 86.62 586 ARG A O 1
ATOM 4513 N N . LYS A 1 587 ? 10.848 24.366 18.810 1.00 85.25 587 LYS A N 1
ATOM 4514 C CA . LYS A 1 587 ? 9.647 25.184 18.586 1.00 85.25 587 LYS A CA 1
ATOM 4515 C C . LYS A 1 587 ? 8.455 24.709 19.424 1.00 85.25 587 LYS A C 1
ATOM 4517 O O . LYS A 1 587 ? 7.836 25.516 20.110 1.00 85.25 587 LYS A O 1
ATOM 4522 N N . ARG A 1 588 ? 8.151 23.404 19.430 1.00 83.44 588 ARG A N 1
ATOM 4523 C CA . ARG A 1 588 ? 7.038 22.863 20.237 1.00 83.44 588 ARG A CA 1
ATOM 4524 C C . ARG A 1 588 ? 7.248 23.078 21.740 1.00 83.44 588 ARG A C 1
ATOM 4526 O O . ARG A 1 588 ? 6.284 23.361 22.449 1.00 83.44 588 ARG A O 1
ATOM 4533 N N . THR A 1 589 ? 8.488 22.979 22.218 1.00 81.31 589 THR A N 1
ATOM 4534 C CA . THR A 1 589 ? 8.854 23.243 23.620 1.00 81.31 589 THR A CA 1
ATOM 4535 C C . THR A 1 589 ? 8.660 24.719 23.980 1.00 81.31 589 THR A C 1
ATOM 4537 O O . THR A 1 589 ? 8.038 25.017 25.001 1.00 81.31 589 THR A O 1
ATOM 4540 N N . GLN A 1 590 ? 9.086 25.643 23.111 1.00 82.44 590 GLN A N 1
ATOM 4541 C CA . GLN A 1 590 ? 8.825 27.083 23.252 1.00 82.44 590 GLN A CA 1
ATOM 4542 C C . GLN A 1 590 ? 7.317 27.386 23.273 1.00 82.44 590 GLN A C 1
ATOM 4544 O O . GLN A 1 590 ? 6.834 28.043 24.196 1.00 82.44 590 GLN A O 1
ATOM 4549 N N . ASP A 1 591 ? 6.549 26.829 22.330 1.00 82.81 591 ASP A N 1
ATOM 4550 C CA . ASP A 1 591 ? 5.089 26.981 22.272 1.00 82.81 591 ASP A CA 1
ATOM 4551 C C . ASP A 1 591 ? 4.411 26.488 23.570 1.00 82.81 591 ASP A C 1
ATOM 4553 O O . ASP A 1 591 ? 3.407 27.053 24.013 1.00 82.81 591 ASP A O 1
ATOM 4557 N N . GLN A 1 592 ? 4.946 25.439 24.209 1.00 77.06 592 GLN A N 1
ATOM 4558 C CA . GLN A 1 592 ? 4.463 24.959 25.507 1.00 77.06 592 GLN A CA 1
ATOM 4559 C C . GLN A 1 592 ? 4.821 25.875 26.670 1.00 77.06 592 GLN A C 1
ATOM 4561 O O . GLN A 1 592 ? 3.949 26.150 27.496 1.00 77.06 592 GLN A O 1
ATOM 4566 N N . MET A 1 593 ? 6.061 26.360 26.746 1.00 76.38 593 MET A N 1
ATOM 4567 C CA . MET A 1 593 ? 6.465 27.324 27.775 1.00 76.38 593 MET A CA 1
ATOM 4568 C C . MET A 1 593 ? 5.618 28.597 27.676 1.00 76.38 593 MET A C 1
ATOM 4570 O O . MET A 1 593 ? 5.086 29.055 28.685 1.00 76.38 593 MET A O 1
ATOM 4574 N N . ALA A 1 594 ? 5.357 29.077 26.458 1.00 81.06 594 ALA A N 1
ATOM 4575 C CA . ALA A 1 594 ? 4.476 30.211 26.195 1.00 81.06 594 ALA A CA 1
ATOM 4576 C C . ALA A 1 594 ? 3.019 29.965 26.648 1.00 81.06 594 ALA A C 1
ATOM 4578 O O . ALA A 1 594 ? 2.335 30.898 27.077 1.00 81.06 594 ALA A O 1
ATOM 4579 N N . ARG A 1 595 ? 2.517 28.721 26.582 1.00 80.50 595 ARG A N 1
ATOM 4580 C CA . ARG A 1 595 ? 1.201 28.351 27.143 1.00 80.50 595 ARG A CA 1
ATOM 4581 C C . ARG A 1 595 ? 1.219 28.307 28.672 1.00 80.50 595 ARG A C 1
ATOM 4583 O O . ARG A 1 595 ? 0.329 28.876 29.294 1.00 80.50 595 ARG A O 1
ATOM 4590 N N . GLN A 1 596 ? 2.231 27.686 29.280 1.00 72.81 596 GLN A N 1
ATOM 4591 C CA . GLN A 1 596 ? 2.363 27.612 30.742 1.00 72.81 596 GLN A CA 1
ATOM 4592 C C . GLN A 1 596 ? 2.544 29.001 31.376 1.00 72.81 596 GLN A C 1
ATOM 4594 O O . GLN A 1 596 ? 1.953 29.280 32.418 1.00 72.81 596 GLN A O 1
ATOM 4599 N N . TYR A 1 597 ? 3.267 29.905 30.707 1.00 74.12 597 TYR A N 1
ATOM 4600 C CA . TYR A 1 597 ? 3.396 31.303 31.117 1.00 74.12 597 TYR A CA 1
ATOM 4601 C C . TYR A 1 597 ? 2.030 32.005 31.164 1.00 74.12 597 TYR A C 1
ATOM 4603 O O . TYR A 1 597 ? 1.648 32.532 32.209 1.00 74.12 597 TYR A O 1
ATOM 4611 N N . ARG A 1 598 ? 1.244 31.932 30.078 1.00 78.19 598 ARG A N 1
ATOM 4612 C CA . ARG A 1 598 ? -0.106 32.531 30.012 1.00 78.19 598 ARG A CA 1
ATOM 4613 C C . ARG A 1 598 ? -1.102 31.916 31.012 1.00 78.19 598 ARG A C 1
ATOM 4615 O O . ARG A 1 598 ? -2.033 32.594 31.428 1.00 78.19 598 ARG A O 1
ATOM 4622 N N . ILE A 1 599 ? -0.915 30.664 31.448 1.00 74.19 599 ILE A N 1
ATOM 4623 C CA . ILE A 1 599 ? -1.737 30.042 32.511 1.00 74.19 599 ILE A CA 1
ATOM 4624 C C . ILE A 1 599 ? -1.472 30.682 33.886 1.00 74.19 599 ILE A C 1
ATOM 4626 O O . ILE A 1 599 ? -2.392 30.800 34.701 1.00 74.19 599 ILE A O 1
ATOM 4630 N N . VAL A 1 600 ? -0.226 31.083 34.157 1.00 69.75 600 VAL A N 1
ATOM 4631 C CA . VAL A 1 600 ? 0.156 31.782 35.395 1.00 69.75 600 VAL A CA 1
ATOM 4632 C C . VAL A 1 600 ? -0.219 33.263 35.326 1.00 69.75 600 VAL A C 1
ATOM 4634 O O . VAL A 1 600 ? -0.742 33.792 36.307 1.00 69.75 600 VAL A O 1
ATOM 4637 N N . ARG A 1 601 ? 0.007 33.908 34.175 1.00 70.75 601 ARG A N 1
ATOM 4638 C CA . ARG A 1 601 ? -0.240 35.337 33.947 1.00 70.75 601 ARG A CA 1
ATOM 4639 C C . ARG A 1 601 ? -1.030 35.573 32.644 1.00 70.75 601 ARG A C 1
ATOM 4641 O O . ARG A 1 601 ? -0.422 35.744 31.586 1.00 70.75 601 ARG A O 1
ATOM 4648 N N . PRO A 1 602 ? -2.378 35.547 32.697 1.00 76.06 602 PRO A N 1
ATOM 4649 C CA . PRO A 1 602 ? -3.238 35.644 31.509 1.00 76.06 602 PRO A CA 1
ATOM 4650 C C . PRO A 1 602 ? -3.235 37.010 30.807 1.00 76.06 602 PRO A C 1
ATOM 4652 O O . PRO A 1 602 ? -3.684 37.109 29.671 1.00 76.06 602 PRO A O 1
ATOM 4655 N N . ASP A 1 603 ? -2.766 38.053 31.491 1.00 77.75 603 ASP A N 1
ATOM 4656 C CA . ASP A 1 603 ? -2.683 39.452 31.051 1.00 77.75 603 ASP A CA 1
ATOM 4657 C C . ASP A 1 603 ? -1.351 39.817 30.366 1.00 77.75 603 ASP A C 1
ATOM 4659 O O . ASP A 1 603 ? -1.179 40.955 29.929 1.00 77.75 603 ASP A O 1
ATOM 4663 N N . ALA A 1 604 ? -0.405 38.877 30.276 1.00 77.19 604 ALA A N 1
ATOM 4664 C CA . ALA A 1 604 ? 0.906 39.115 29.678 1.00 77.19 604 ALA A CA 1
ATOM 4665 C C . ALA A 1 604 ? 0.817 39.421 28.173 1.00 77.19 604 ALA A C 1
ATOM 4667 O O . ALA A 1 604 ? 0.091 38.756 27.429 1.00 77.19 604 ALA A O 1
ATOM 4668 N N . SER A 1 605 ? 1.595 40.402 27.708 1.00 82.06 605 SER A N 1
ATOM 4669 C CA . SER A 1 605 ? 1.655 40.753 26.284 1.00 82.06 605 SER A CA 1
ATOM 4670 C C . SER A 1 605 ? 2.446 39.716 25.476 1.00 82.06 605 SER A C 1
ATOM 4672 O O . SER A 1 605 ? 3.305 39.017 26.011 1.00 82.06 605 SER A O 1
ATOM 4674 N N . GLU A 1 606 ? 2.205 39.629 24.165 1.00 75.56 606 GLU A N 1
ATOM 4675 C CA . GLU A 1 606 ? 2.941 38.699 23.290 1.00 75.56 606 GLU A CA 1
ATOM 4676 C C . GLU A 1 606 ? 4.463 38.927 23.328 1.00 75.56 606 GLU A C 1
ATOM 4678 O O . GLU A 1 606 ? 5.230 37.965 23.336 1.00 75.56 606 GLU A O 1
ATOM 4683 N N . ASP A 1 607 ? 4.908 40.184 23.431 1.00 76.38 607 ASP A N 1
ATOM 4684 C CA . ASP A 1 607 ? 6.328 40.523 23.565 1.00 76.38 607 ASP A CA 1
ATOM 4685 C C . ASP A 1 607 ? 6.915 40.088 24.917 1.00 76.38 607 ASP A C 1
ATOM 4687 O O . ASP A 1 607 ? 8.059 39.640 24.971 1.00 76.38 607 ASP A O 1
ATOM 4691 N N . GLU A 1 608 ? 6.132 40.165 25.997 1.00 73.62 608 GLU A N 1
ATOM 4692 C CA . GLU A 1 608 ? 6.528 39.716 27.336 1.00 73.62 608 GLU A CA 1
ATOM 4693 C C . GLU A 1 608 ? 6.595 38.185 27.429 1.00 73.62 608 GLU A C 1
ATOM 4695 O O . GLU A 1 608 ? 7.567 37.638 27.953 1.00 73.62 608 GLU A O 1
ATOM 4700 N N . VAL A 1 609 ? 5.610 37.480 26.857 1.00 77.44 609 VAL A N 1
ATOM 4701 C CA . VAL A 1 609 ? 5.622 36.012 26.767 1.00 77.44 609 VAL A CA 1
ATOM 4702 C C . VAL A 1 609 ? 6.797 35.536 25.916 1.00 77.44 609 VAL A C 1
ATOM 4704 O O . VAL A 1 609 ? 7.476 34.585 26.299 1.00 77.44 609 VAL A O 1
ATOM 4707 N N . ARG A 1 610 ? 7.070 36.200 24.786 1.00 76.88 610 ARG A N 1
ATOM 4708 C CA . ARG A 1 610 ? 8.219 35.885 23.932 1.00 76.88 610 ARG A CA 1
ATOM 4709 C C . ARG A 1 610 ? 9.539 36.102 24.670 1.00 76.88 610 ARG A C 1
ATOM 4711 O O . ARG A 1 610 ? 10.345 35.179 24.719 1.00 76.88 610 ARG A O 1
ATOM 4718 N N . ALA A 1 611 ? 9.734 37.256 25.310 1.00 74.12 611 ALA A N 1
ATOM 4719 C CA . ALA A 1 611 ? 10.943 37.535 26.086 1.00 74.12 611 ALA A CA 1
ATOM 4720 C C . ALA A 1 611 ? 11.173 36.498 27.203 1.00 74.12 611 ALA A C 1
ATOM 4722 O O . ALA A 1 611 ? 12.296 36.042 27.397 1.00 74.12 611 ALA A O 1
ATOM 4723 N N . ALA A 1 612 ? 10.112 36.057 27.885 1.00 70.19 612 ALA A N 1
ATOM 4724 C CA . ALA A 1 612 ? 10.199 35.040 28.934 1.00 70.19 612 ALA A CA 1
ATOM 4725 C C . ALA A 1 612 ? 10.456 33.600 28.435 1.00 70.19 612 ALA A C 1
ATOM 4727 O O . ALA A 1 612 ? 10.730 32.720 29.252 1.00 70.19 612 ALA A O 1
ATOM 4728 N N . VAL A 1 613 ? 10.341 33.344 27.127 1.00 71.50 613 VAL A N 1
ATOM 4729 C CA . VAL A 1 613 ? 10.582 32.034 26.488 1.00 71.50 613 VAL A CA 1
ATOM 4730 C C . VAL A 1 613 ? 11.882 32.019 25.672 1.00 71.50 613 VAL A C 1
ATOM 4732 O O . VAL A 1 613 ? 12.487 30.961 25.518 1.00 71.50 613 VAL A O 1
ATOM 4735 N N . GLU A 1 614 ? 12.318 33.172 25.160 1.00 69.00 614 GLU A N 1
ATOM 4736 C CA . GLU A 1 614 ? 13.538 33.325 24.354 1.00 69.00 614 GLU A CA 1
ATOM 4737 C C . GLU A 1 614 ? 14.772 33.746 25.171 1.00 69.00 614 GLU A C 1
ATOM 4739 O O . GLU A 1 614 ? 15.892 33.500 24.724 1.00 69.00 614 GLU A O 1
ATOM 4744 N N . ASP A 1 615 ? 14.619 34.350 26.358 1.00 67.00 615 ASP A N 1
ATOM 4745 C CA . ASP A 1 615 ? 15.765 34.700 27.209 1.00 67.00 615 ASP A CA 1
ATOM 4746 C C . ASP A 1 615 ? 16.309 33.471 27.960 1.00 67.00 615 ASP A C 1
ATOM 4748 O O . ASP A 1 615 ? 16.035 33.235 29.142 1.00 67.00 615 ASP A O 1
ATOM 4752 N N . THR A 1 616 ? 17.147 32.700 27.262 1.00 55.59 616 THR A N 1
ATOM 4753 C CA . THR A 1 616 ? 17.876 31.535 27.786 1.00 55.59 616 THR A CA 1
ATOM 4754 C C . THR A 1 616 ? 18.731 31.862 29.030 1.00 55.59 616 THR A C 1
ATOM 4756 O O . THR A 1 616 ? 19.102 30.952 29.776 1.00 55.59 616 THR A O 1
ATOM 4759 N N . SER A 1 617 ? 19.034 33.142 29.297 1.00 55.53 617 SER A N 1
ATOM 4760 C CA . SER A 1 617 ? 19.935 33.580 30.372 1.00 55.53 617 SER A CA 1
ATOM 4761 C C . SER A 1 617 ? 19.234 33.976 31.681 1.00 55.53 617 SER A C 1
ATOM 4763 O O . SER A 1 617 ? 19.801 33.758 32.753 1.00 55.53 617 SER A O 1
ATOM 4765 N N . ASN A 1 618 ? 17.993 34.482 31.636 1.00 54.25 618 ASN A N 1
ATOM 4766 C CA . ASN A 1 618 ? 17.302 35.040 32.808 1.00 54.25 618 ASN A CA 1
ATOM 4767 C C . ASN A 1 618 ? 16.089 34.223 33.283 1.00 54.25 618 ASN A C 1
ATOM 4769 O O . ASN A 1 618 ? 14.969 34.731 33.392 1.00 54.25 618 ASN A O 1
ATOM 4773 N N . GLY A 1 619 ? 16.330 32.995 33.757 1.00 54.72 619 GLY A N 1
ATOM 4774 C CA . GLY A 1 619 ? 15.326 32.209 34.503 1.00 54.72 619 GLY A CA 1
ATOM 4775 C C . GLY A 1 619 ? 14.748 32.916 35.752 1.00 54.72 619 GLY A C 1
ATOM 4776 O O . GLY A 1 619 ? 13.748 32.470 36.319 1.00 54.72 619 GLY A O 1
ATOM 4777 N N . GLN A 1 620 ? 15.332 34.049 36.166 1.00 56.81 620 GLN A N 1
ATOM 4778 C CA . GLN A 1 620 ? 14.779 34.939 37.187 1.00 56.81 620 GLN A CA 1
ATOM 4779 C C . GLN A 1 620 ? 13.454 35.605 36.783 1.00 56.81 620 GLN A C 1
ATOM 4781 O O . GLN A 1 620 ? 12.610 35.776 37.662 1.00 56.81 620 GLN A O 1
ATOM 4786 N N . VAL A 1 621 ? 13.214 35.930 35.504 1.00 59.31 621 VAL A N 1
ATOM 4787 C CA . VAL A 1 621 ? 11.995 36.653 35.069 1.00 59.31 621 VAL A CA 1
ATOM 4788 C C . VAL A 1 621 ? 10.728 35.870 35.425 1.00 59.31 621 VAL A C 1
ATOM 4790 O O . VAL A 1 621 ? 9.772 36.432 35.962 1.00 59.31 621 VAL A O 1
ATOM 4793 N N . PHE A 1 622 ? 10.745 34.548 35.228 1.00 60.06 622 PHE A N 1
ATOM 4794 C CA . PHE A 1 622 ? 9.637 33.679 35.626 1.00 60.06 622 PHE A CA 1
ATOM 4795 C C . PHE A 1 622 ? 9.471 33.622 37.154 1.00 60.06 622 PHE A C 1
ATOM 4797 O O . PHE A 1 622 ? 8.356 33.707 37.665 1.00 60.06 622 PHE A O 1
ATOM 4804 N N . SER A 1 623 ? 10.576 33.556 37.908 1.00 61.41 623 SER A N 1
ATOM 4805 C CA . SER A 1 623 ? 10.534 33.561 39.380 1.00 61.41 623 SER A CA 1
ATOM 4806 C C . SER A 1 623 ? 9.988 34.874 39.967 1.00 61.41 623 SER A C 1
ATOM 4808 O O . SER A 1 623 ? 9.234 34.841 40.939 1.00 61.41 623 SER A O 1
ATOM 4810 N N . GLN A 1 624 ? 10.295 36.010 39.330 1.00 60.12 624 GLN A N 1
ATOM 4811 C CA . GLN A 1 624 ? 9.806 37.343 39.688 1.00 60.12 624 GLN A CA 1
ATOM 4812 C C . GLN A 1 624 ? 8.288 37.452 39.457 1.00 60.12 624 GLN A C 1
ATOM 4814 O O . GLN A 1 624 ? 7.564 37.926 40.331 1.00 60.12 624 GLN A O 1
ATOM 4819 N N . ALA A 1 625 ? 7.798 36.958 38.312 1.00 57.91 625 ALA A N 1
ATOM 4820 C CA . ALA A 1 625 ? 6.374 36.959 37.967 1.00 57.91 625 ALA A CA 1
ATOM 4821 C C . ALA A 1 625 ? 5.532 36.103 38.934 1.00 57.91 625 ALA A C 1
ATOM 4823 O O . ALA A 1 625 ? 4.429 36.490 39.317 1.00 57.91 625 ALA A O 1
ATOM 4824 N N . LEU A 1 626 ? 6.067 34.968 39.399 1.00 57.53 626 LEU A N 1
ATOM 4825 C CA . LEU A 1 626 ? 5.378 34.105 40.366 1.00 57.53 626 LEU A CA 1
ATOM 4826 C C . LEU A 1 626 ? 5.208 34.766 41.741 1.00 57.53 626 LEU A C 1
ATOM 4828 O O . LEU A 1 626 ? 4.187 34.532 42.390 1.00 57.53 626 LEU A O 1
ATOM 4832 N N . MET A 1 627 ? 6.159 35.607 42.174 1.00 59.88 627 MET A N 1
ATOM 4833 C CA . MET A 1 627 ? 6.069 36.339 43.450 1.00 59.88 627 MET A CA 1
ATOM 4834 C C . MET A 1 627 ? 4.944 37.383 43.480 1.00 59.88 627 MET A C 1
ATOM 4836 O O . MET A 1 627 ? 4.526 37.785 44.562 1.00 59.88 627 MET A O 1
ATOM 4840 N N . GLN A 1 628 ? 4.440 37.803 42.317 1.00 59.78 628 GLN A N 1
ATOM 4841 C CA . GLN A 1 628 ? 3.326 38.748 42.190 1.00 59.78 628 GLN A CA 1
ATOM 4842 C C . GLN A 1 628 ? 1.954 38.051 42.100 1.00 59.78 628 GLN A C 1
ATOM 4844 O O . GLN A 1 628 ? 0.934 38.725 41.991 1.00 59.78 628 GLN A O 1
ATOM 4849 N N . SER A 1 629 ? 1.910 36.712 42.139 1.00 56.62 629 SER A N 1
ATOM 4850 C CA . SER A 1 629 ? 0.682 35.928 41.949 1.00 56.62 629 SER A CA 1
ATOM 4851 C C . SER A 1 629 ? 0.201 35.254 43.245 1.00 56.62 629 SER A C 1
ATOM 4853 O O . SER A 1 629 ? 0.920 34.463 43.856 1.00 56.62 629 SER A O 1
ATOM 4855 N N . ASP A 1 630 ? -1.063 35.467 43.625 1.00 56.19 630 ASP A N 1
ATOM 4856 C CA . ASP A 1 630 ? -1.675 34.906 44.851 1.00 56.19 630 ASP A CA 1
ATOM 4857 C C . ASP A 1 630 ? -1.836 33.363 44.854 1.00 56.19 630 ASP A C 1
ATOM 4859 O O . ASP A 1 630 ? -2.384 32.770 45.785 1.00 56.19 630 ASP A O 1
ATOM 4863 N N . ARG A 1 631 ? -1.374 32.655 43.813 1.00 60.69 631 ARG A N 1
ATOM 4864 C CA . ARG A 1 631 ? -1.622 31.215 43.590 1.00 60.69 631 ARG A CA 1
ATOM 4865 C C . ARG A 1 631 ? -0.418 30.327 43.929 1.00 60.69 631 ARG A C 1
ATOM 4867 O O . ARG A 1 631 ? -0.042 29.462 43.132 1.00 60.69 631 ARG A O 1
ATOM 4874 N N . GLN A 1 632 ? 0.140 30.475 45.136 1.00 58.66 632 GLN A N 1
ATOM 4875 C CA . GLN A 1 632 ? 1.370 29.793 45.595 1.00 58.66 632 GLN A CA 1
ATOM 4876 C C . GLN A 1 632 ? 1.462 28.282 45.274 1.00 58.66 632 GLN A C 1
ATOM 4878 O O . GLN A 1 632 ? 2.544 27.793 44.947 1.00 58.66 632 GLN A O 1
ATOM 4883 N N . GLY A 1 633 ? 0.355 27.532 45.352 1.00 58.16 633 GLY A N 1
ATOM 4884 C CA . GLY A 1 633 ? 0.350 26.082 45.104 1.00 58.16 633 GLY A CA 1
ATOM 4885 C C . GLY A 1 633 ? 0.569 25.689 43.636 1.00 58.16 633 GLY A C 1
ATOM 4886 O O . GLY A 1 633 ? 1.388 24.820 43.348 1.00 58.16 633 GLY A O 1
ATOM 4887 N N . ARG A 1 634 ? -0.123 26.347 42.693 1.00 59.97 634 ARG A N 1
ATOM 4888 C CA . ARG A 1 634 ? 0.025 26.073 41.246 1.00 59.97 634 ARG A CA 1
ATOM 4889 C C . ARG A 1 634 ? 1.284 26.727 40.670 1.00 59.97 634 ARG A C 1
ATOM 4891 O O . ARG A 1 634 ? 1.912 26.155 39.785 1.00 59.97 634 ARG A O 1
ATOM 4898 N N . ALA A 1 635 ? 1.690 27.864 41.239 1.00 60.16 635 ALA A N 1
ATOM 4899 C CA . ALA A 1 635 ? 2.916 28.579 40.903 1.00 60.16 635 ALA A CA 1
ATOM 4900 C C . ALA A 1 635 ? 4.177 27.692 40.987 1.00 60.16 635 ALA A C 1
ATOM 4902 O O . ALA A 1 635 ? 4.995 27.695 40.072 1.00 60.16 635 ALA A O 1
ATOM 4903 N N . ARG A 1 636 ? 4.328 26.883 42.048 1.00 65.69 636 ARG A N 1
ATOM 4904 C CA . ARG A 1 636 ? 5.526 26.039 42.246 1.00 65.69 636 ARG A CA 1
ATOM 4905 C C . ARG A 1 636 ? 5.633 24.868 41.264 1.00 65.69 636 ARG A C 1
ATOM 4907 O O . ARG A 1 636 ? 6.731 24.571 40.806 1.00 65.69 636 ARG A O 1
ATOM 4914 N N . ALA A 1 637 ? 4.517 24.224 40.923 1.00 65.38 637 ALA A N 1
ATOM 4915 C CA . ALA A 1 637 ? 4.513 23.144 39.934 1.00 65.38 637 ALA A CA 1
ATOM 4916 C C . ALA A 1 637 ? 4.811 23.679 38.521 1.00 65.38 637 ALA A C 1
ATOM 4918 O O . ALA A 1 637 ? 5.621 23.098 37.802 1.00 65.38 637 ALA A O 1
ATOM 4919 N N . ALA A 1 638 ? 4.227 24.831 38.164 1.00 65.69 638 ALA A N 1
ATOM 4920 C CA . ALA A 1 638 ? 4.543 25.531 36.921 1.00 65.69 638 ALA A CA 1
ATOM 4921 C C . ALA A 1 638 ? 6.018 25.972 36.864 1.00 65.69 638 ALA A C 1
ATOM 4923 O O . ALA A 1 638 ? 6.645 25.827 35.822 1.00 65.69 638 ALA A O 1
ATOM 4924 N N . LEU A 1 639 ? 6.596 26.439 37.981 1.00 68.94 639 LEU A N 1
ATOM 4925 C CA . LEU A 1 639 ? 8.018 26.796 38.082 1.00 68.94 639 LEU A CA 1
ATOM 4926 C C . LEU A 1 639 ? 8.944 25.626 37.752 1.00 68.94 639 LEU A C 1
ATOM 4928 O O . LEU A 1 639 ? 9.786 25.783 36.873 1.00 68.94 639 LEU A O 1
ATOM 4932 N N . SER A 1 640 ? 8.762 24.464 38.389 1.00 70.75 640 SER A N 1
ATOM 4933 C CA . SER A 1 640 ? 9.573 23.276 38.073 1.00 70.75 640 SER A CA 1
ATOM 4934 C C . SER A 1 640 ? 9.424 22.903 36.598 1.00 70.75 640 SER A C 1
ATOM 4936 O O . SER A 1 640 ? 10.409 22.827 35.877 1.00 70.75 640 SER A O 1
ATOM 4938 N N . ALA A 1 641 ? 8.186 22.803 36.104 1.00 69.56 641 ALA A N 1
ATOM 4939 C CA . ALA A 1 641 ? 7.906 22.398 34.728 1.00 69.56 641 ALA A CA 1
ATOM 4940 C C . ALA A 1 641 ? 8.373 23.406 33.653 1.00 69.56 641 ALA A C 1
ATOM 4942 O O . ALA A 1 641 ? 8.478 23.037 32.479 1.00 69.56 641 ALA A O 1
ATOM 4943 N N . VAL A 1 642 ? 8.624 24.667 34.020 1.00 72.25 642 VAL A N 1
ATOM 4944 C CA . VAL A 1 642 ? 9.264 25.679 33.162 1.00 72.25 642 VAL A CA 1
ATOM 4945 C C . VAL A 1 642 ? 10.788 25.594 33.269 1.00 72.25 642 VAL A C 1
ATOM 4947 O O . VAL A 1 642 ? 11.452 25.627 32.239 1.00 72.25 642 VAL A O 1
ATOM 4950 N N . GLN A 1 643 ? 11.348 25.401 34.467 1.00 72.31 643 GLN A N 1
ATOM 4951 C CA . GLN A 1 643 ? 12.789 25.196 34.671 1.00 72.31 643 GLN A CA 1
ATOM 4952 C C . GLN A 1 643 ? 13.302 23.927 33.969 1.00 72.31 643 GLN A C 1
ATOM 4954 O O . GLN A 1 643 ? 14.336 23.975 33.304 1.00 72.31 643 GLN A O 1
ATOM 4959 N N . ASP A 1 644 ? 12.558 22.823 34.045 1.00 73.75 644 ASP A N 1
ATOM 4960 C CA . ASP A 1 644 ? 12.898 21.555 33.390 1.00 73.75 644 ASP A CA 1
ATOM 4961 C C . ASP A 1 644 ? 12.875 21.696 31.852 1.00 73.75 644 ASP A C 1
ATOM 4963 O O . ASP A 1 644 ? 13.795 21.249 31.164 1.00 73.75 644 ASP A O 1
ATOM 4967 N N . ARG A 1 645 ? 11.870 22.398 31.298 1.00 75.50 645 ARG A N 1
ATOM 4968 C CA . ARG A 1 645 ? 11.799 22.717 29.857 1.00 75.50 645 ARG A CA 1
ATOM 4969 C C . ARG A 1 645 ? 12.906 23.679 29.413 1.00 75.50 645 ARG A C 1
ATOM 4971 O O . ARG A 1 645 ? 13.450 23.510 28.325 1.00 75.50 645 ARG A O 1
ATOM 4978 N N . HIS A 1 646 ? 13.283 24.642 30.254 1.00 75.00 646 HIS A N 1
ATOM 4979 C CA . HIS A 1 646 ? 14.399 25.560 29.995 1.00 75.00 646 HIS A CA 1
ATOM 4980 C C . HIS A 1 646 ? 15.729 24.810 29.878 1.00 75.00 646 HIS A C 1
ATOM 4982 O O . HIS A 1 646 ? 16.489 25.033 28.939 1.00 75.00 646 HIS A O 1
ATOM 4988 N N . GLN A 1 647 ? 15.992 23.863 30.785 1.00 76.44 647 GLN A N 1
ATOM 4989 C CA . GLN A 1 647 ? 17.179 23.003 30.706 1.00 76.44 647 GLN A CA 1
ATOM 4990 C C . GLN A 1 647 ? 17.187 22.138 29.437 1.00 76.44 647 GLN A C 1
ATOM 4992 O O . GLN A 1 647 ? 18.249 21.939 28.847 1.00 76.44 647 GLN A O 1
ATOM 4997 N N . ALA A 1 648 ? 16.021 21.661 28.986 1.00 75.81 648 ALA A N 1
ATOM 4998 C CA . ALA A 1 648 ? 15.904 20.958 27.710 1.00 75.81 648 ALA A CA 1
ATOM 4999 C C . ALA A 1 648 ? 16.235 21.874 26.514 1.00 75.81 648 ALA A C 1
ATOM 5001 O O . ALA A 1 648 ? 17.033 21.480 25.668 1.00 75.81 648 ALA A O 1
ATOM 5002 N N . LEU A 1 649 ? 15.719 23.112 26.468 1.00 78.00 649 LEU A N 1
ATOM 5003 C CA . LEU A 1 649 ? 16.057 24.079 25.409 1.00 78.00 649 LEU A CA 1
ATOM 5004 C C . LEU A 1 649 ? 17.565 24.363 25.328 1.00 78.00 649 LEU A C 1
ATOM 5006 O O . LEU A 1 649 ? 18.127 24.319 24.235 1.00 78.00 649 LEU A O 1
ATOM 5010 N N . VAL A 1 650 ? 18.234 24.570 26.469 1.00 82.50 650 VAL A N 1
ATOM 5011 C CA . VAL A 1 650 ? 19.694 24.786 26.523 1.00 82.50 650 VAL A CA 1
ATOM 5012 C C . VAL A 1 650 ? 20.465 23.605 25.918 1.00 82.50 650 VAL A C 1
ATOM 5014 O O . VAL A 1 650 ? 21.408 23.814 25.155 1.00 82.50 650 VAL A O 1
ATOM 5017 N N . LYS A 1 651 ? 20.064 22.362 26.223 1.00 81.94 651 LYS A N 1
ATOM 5018 C CA . LYS A 1 651 ? 20.686 21.155 25.649 1.00 81.94 651 LYS A CA 1
ATOM 5019 C C . LYS A 1 651 ? 20.497 21.081 24.133 1.00 81.94 651 LYS A C 1
ATOM 5021 O O . LYS A 1 651 ? 21.464 20.816 23.422 1.00 81.94 651 LYS A O 1
ATOM 5026 N N . ILE A 1 652 ? 19.286 21.353 23.640 1.00 81.88 652 ILE A N 1
ATOM 5027 C CA . ILE A 1 652 ? 18.988 21.359 22.198 1.00 81.88 652 ILE A CA 1
ATOM 5028 C C . ILE A 1 652 ? 19.866 22.394 21.486 1.00 81.88 652 ILE A C 1
ATOM 5030 O O . ILE A 1 652 ? 20.454 22.099 20.450 1.00 81.88 652 ILE A O 1
ATOM 5034 N N . GLU A 1 653 ? 20.018 23.593 22.053 1.00 83.12 653 GLU A N 1
ATOM 5035 C CA . GLU A 1 653 ? 20.862 24.646 21.476 1.00 83.12 653 GLU A CA 1
ATOM 5036 C C . GLU A 1 653 ? 22.343 24.240 21.423 1.00 83.12 653 GLU A C 1
ATOM 5038 O O . GLU A 1 653 ? 22.984 24.420 20.386 1.00 83.12 653 GLU A O 1
ATOM 5043 N N . GLN A 1 654 ? 22.871 23.607 22.477 1.00 85.19 654 GLN A N 1
ATOM 5044 C CA . GLN A 1 654 ? 24.230 23.047 22.479 1.00 85.19 654 GLN A CA 1
ATOM 5045 C C . GLN A 1 654 ? 24.417 21.981 21.385 1.00 85.19 654 GLN A C 1
ATOM 5047 O O . GLN A 1 654 ? 25.402 22.019 20.646 1.00 85.19 654 GLN A O 1
ATOM 5052 N N . GLN A 1 655 ? 23.456 21.067 21.234 1.00 83.31 655 GLN A N 1
ATOM 5053 C CA . GLN A 1 655 ? 23.501 20.011 20.218 1.00 83.31 655 GLN A CA 1
ATOM 5054 C C . GLN A 1 655 ? 23.360 20.555 18.792 1.00 83.31 655 GLN A C 1
ATOM 5056 O O . GLN A 1 655 ? 24.069 20.106 17.895 1.00 83.31 655 GLN A O 1
ATOM 5061 N N . MET A 1 656 ? 22.499 21.553 18.567 1.00 81.19 656 MET A N 1
ATOM 5062 C CA . MET A 1 656 ? 22.367 22.214 17.264 1.00 81.19 656 MET A CA 1
ATOM 5063 C C . MET A 1 656 ? 23.663 22.924 16.847 1.00 81.19 656 MET A C 1
ATOM 5065 O O . MET A 1 656 ? 24.034 22.861 15.673 1.00 81.19 656 MET A O 1
ATOM 5069 N N . VAL A 1 657 ? 24.373 23.556 17.790 1.00 87.25 657 VAL A N 1
ATOM 5070 C CA . VAL A 1 657 ? 25.700 24.146 17.537 1.00 87.25 657 VAL A CA 1
ATOM 5071 C C . VAL A 1 657 ? 26.722 23.060 17.192 1.00 87.25 657 VAL A C 1
ATOM 5073 O O . VAL A 1 657 ? 27.424 23.192 16.191 1.00 87.25 657 VAL A O 1
ATOM 5076 N N . GLU A 1 658 ? 26.771 21.961 17.949 1.00 86.50 658 GLU A N 1
ATOM 5077 C CA . GLU A 1 658 ? 27.699 20.856 17.677 1.00 86.50 658 GLU A CA 1
ATOM 5078 C C . GLU A 1 658 ? 27.437 20.186 16.316 1.00 86.50 658 GLU A C 1
ATOM 5080 O O . GLU A 1 658 ? 28.371 19.943 15.554 1.00 86.50 658 GLU A O 1
ATOM 5085 N N . LEU A 1 659 ? 26.174 19.951 15.953 1.00 84.38 659 LEU A N 1
ATOM 5086 C CA . LEU A 1 659 ? 25.798 19.422 14.637 1.00 84.38 659 LEU A CA 1
ATOM 5087 C C . LEU A 1 659 ? 26.156 20.377 13.500 1.00 84.38 659 LEU A C 1
ATOM 5089 O O . LEU A 1 659 ? 26.560 19.927 12.431 1.00 84.38 659 LEU A O 1
ATOM 5093 N N . SER A 1 660 ? 26.007 21.687 13.715 1.00 83.19 660 SER A N 1
ATOM 5094 C CA . SER A 1 660 ? 26.447 22.702 12.754 1.00 83.19 660 SER A CA 1
ATOM 5095 C C . SER A 1 660 ? 27.966 22.653 12.556 1.00 83.19 660 SER A C 1
ATOM 5097 O O . SER A 1 660 ? 28.426 22.694 11.417 1.00 83.19 660 SER A O 1
ATOM 5099 N N . GLN A 1 661 ? 28.741 22.464 13.631 1.00 85.06 661 GLN A N 1
ATOM 5100 C CA . GLN A 1 661 ? 30.193 22.288 13.541 1.00 85.06 661 GLN A CA 1
ATOM 5101 C C . GLN A 1 661 ? 30.560 21.004 12.783 1.00 85.06 661 GLN A C 1
ATOM 5103 O O . GLN A 1 661 ? 31.314 21.072 11.821 1.00 85.06 661 GLN A O 1
ATOM 5108 N N . LEU A 1 662 ? 29.966 19.855 13.131 1.00 83.88 662 LEU A N 1
ATOM 5109 C CA . LEU A 1 662 ? 30.199 18.582 12.431 1.00 83.88 662 LEU A CA 1
ATOM 5110 C C . LEU A 1 662 ? 29.837 18.655 10.936 1.00 83.88 662 LEU A C 1
ATOM 5112 O O . LEU A 1 662 ? 30.513 18.055 10.100 1.00 83.88 662 LEU A O 1
ATOM 5116 N N . PHE A 1 663 ? 28.790 19.407 10.587 1.00 81.69 663 PHE A N 1
ATOM 5117 C CA . PHE A 1 663 ? 28.404 19.659 9.199 1.00 81.69 663 PHE A CA 1
ATOM 5118 C C . PHE A 1 663 ? 29.440 20.533 8.467 1.00 81.69 663 PHE A C 1
ATOM 5120 O O . PHE A 1 663 ? 29.868 20.186 7.366 1.00 81.69 663 PHE A O 1
ATOM 5127 N N . GLN A 1 664 ? 29.901 21.621 9.093 1.00 82.06 664 GLN A N 1
ATOM 5128 C CA . GLN A 1 664 ? 30.933 22.508 8.540 1.00 82.06 664 GLN A CA 1
ATOM 5129 C C . GLN A 1 664 ? 32.296 21.810 8.396 1.00 82.06 664 GLN A C 1
ATOM 5131 O O . GLN A 1 664 ? 32.951 21.944 7.362 1.00 82.06 664 GLN A O 1
ATOM 5136 N N . ASP A 1 665 ? 32.704 21.005 9.378 1.00 76.69 665 ASP A N 1
ATOM 5137 C CA . ASP A 1 665 ? 33.946 20.221 9.347 1.00 76.69 665 ASP A CA 1
ATOM 5138 C C . ASP A 1 665 ? 33.956 19.229 8.169 1.00 76.69 665 ASP A C 1
ATOM 5140 O O . ASP A 1 665 ? 34.988 19.004 7.534 1.00 76.69 665 ASP A O 1
ATOM 5144 N N . MET A 1 666 ? 32.792 18.682 7.814 1.00 71.12 666 MET A N 1
ATOM 5145 C CA . MET A 1 666 ? 32.620 17.825 6.641 1.00 71.12 666 MET A CA 1
ATOM 5146 C C . MET A 1 666 ? 32.584 18.618 5.319 1.00 71.12 666 MET A C 1
ATOM 5148 O O . MET A 1 666 ? 33.115 18.146 4.308 1.00 71.12 666 MET A O 1
ATOM 5152 N N . ASP A 1 667 ? 32.000 19.821 5.304 1.00 65.56 667 ASP A N 1
ATOM 5153 C CA . ASP A 1 667 ? 31.950 20.708 4.129 1.00 65.56 667 ASP A CA 1
ATOM 5154 C C . ASP A 1 667 ? 33.314 21.320 3.773 1.00 65.56 667 ASP A C 1
ATOM 5156 O O . ASP A 1 667 ? 33.652 21.404 2.591 1.00 65.56 667 ASP A O 1
ATOM 5160 N N . THR A 1 668 ? 34.156 21.663 4.755 1.00 65.19 668 THR A N 1
ATOM 5161 C CA . THR A 1 668 ? 35.514 22.187 4.489 1.00 65.19 668 THR A CA 1
ATOM 5162 C C . THR A 1 668 ? 36.402 21.199 3.718 1.00 65.19 668 THR A C 1
ATOM 5164 O O . THR A 1 668 ? 37.290 21.619 2.975 1.00 65.19 668 THR A O 1
ATOM 5167 N N . LEU A 1 669 ? 36.121 19.893 3.803 1.00 54.91 669 LEU A N 1
ATOM 5168 C CA . LEU A 1 669 ? 36.767 18.846 2.999 1.00 54.91 669 LEU A CA 1
ATOM 5169 C C . LEU A 1 669 ? 36.156 18.670 1.594 1.00 54.91 669 LEU A C 1
ATOM 5171 O O . LEU A 1 669 ? 36.764 18.017 0.746 1.00 54.91 669 LEU A O 1
ATOM 5175 N N . VAL A 1 670 ? 34.970 19.228 1.330 1.00 51.50 670 VAL A N 1
ATOM 5176 C CA . VAL A 1 670 ? 34.295 19.182 0.017 1.00 51.50 670 VAL A CA 1
ATOM 5177 C C . VAL A 1 670 ? 34.692 20.356 -0.880 1.00 51.50 670 VAL A C 1
ATOM 5179 O O . VAL A 1 670 ? 34.785 20.173 -2.091 1.00 51.50 670 VAL A O 1
ATOM 5182 N N . VAL A 1 671 ? 35.061 21.510 -0.315 1.00 49.16 671 VAL A N 1
ATOM 5183 C CA . VAL A 1 671 ? 35.528 22.686 -1.086 1.00 49.16 671 VAL A CA 1
ATOM 5184 C C . VAL A 1 671 ? 36.783 22.392 -1.937 1.00 49.16 671 VAL A C 1
ATOM 5186 O O . VAL A 1 671 ? 37.002 23.032 -2.961 1.00 49.16 671 VAL A O 1
ATOM 5189 N N . GLN A 1 672 ? 37.585 21.374 -1.596 1.00 46.00 672 GLN A N 1
ATOM 5190 C CA . GLN A 1 672 ? 38.701 20.910 -2.444 1.00 46.00 672 GLN A CA 1
ATOM 5191 C C . GLN A 1 672 ? 38.294 19.945 -3.585 1.00 46.00 672 GLN A C 1
ATOM 5193 O O . GLN A 1 672 ? 39.173 19.470 -4.305 1.00 46.00 672 GLN A O 1
ATOM 5198 N N . GLN A 1 673 ? 37.007 19.613 -3.759 1.00 46.62 673 GLN A N 1
ATOM 5199 C CA . GLN A 1 673 ? 36.548 18.533 -4.655 1.00 46.62 673 GLN A CA 1
ATOM 5200 C C . GLN A 1 673 ? 35.605 18.968 -5.800 1.00 46.62 673 GLN A C 1
ATOM 5202 O O . GLN A 1 673 ? 35.347 18.163 -6.695 1.00 46.62 673 GLN A O 1
ATOM 5207 N N . GLU A 1 674 ? 35.114 20.212 -5.839 1.00 43.22 674 GLU A N 1
ATOM 5208 C CA . GLU A 1 674 ? 34.008 20.598 -6.745 1.00 43.22 674 GLU A CA 1
ATOM 5209 C C . GLU A 1 674 ? 34.334 20.618 -8.254 1.00 43.22 674 GLU A C 1
ATOM 5211 O O . GLU A 1 674 ? 33.422 20.571 -9.078 1.00 43.22 674 GLU A O 1
ATOM 5216 N N . ALA A 1 675 ? 35.606 20.614 -8.663 1.00 44.91 675 ALA A N 1
ATOM 5217 C CA . ALA A 1 675 ? 35.978 20.760 -10.078 1.00 44.91 675 ALA A CA 1
ATOM 5218 C C . ALA A 1 675 ? 35.689 19.534 -10.979 1.00 44.91 675 ALA A C 1
ATOM 5220 O O . ALA A 1 675 ? 35.802 19.651 -12.199 1.00 44.91 675 ALA A O 1
ATOM 5221 N N . ALA A 1 676 ? 35.350 18.362 -10.421 1.00 46.47 676 ALA A N 1
ATOM 5222 C CA . ALA A 1 676 ? 35.285 17.099 -11.178 1.00 46.47 676 ALA A CA 1
ATOM 5223 C C . ALA A 1 676 ? 33.948 16.330 -11.096 1.00 46.47 676 ALA A C 1
ATOM 5225 O O . ALA A 1 676 ? 33.824 15.269 -11.707 1.00 46.47 676 ALA A O 1
ATOM 5226 N N . VAL A 1 677 ? 32.942 16.828 -10.367 1.00 45.78 677 VAL A N 1
ATOM 5227 C CA . VAL A 1 677 ? 31.697 16.066 -10.119 1.00 45.78 677 VAL A CA 1
ATOM 5228 C C . VAL A 1 677 ? 30.685 16.187 -11.271 1.00 45.78 677 VAL A C 1
ATOM 5230 O O . VAL A 1 677 ? 30.081 15.183 -11.650 1.00 45.78 677 VAL A O 1
ATOM 5233 N N . MET A 1 678 ? 30.569 17.356 -11.918 1.00 41.47 678 MET A N 1
ATOM 5234 C CA . MET A 1 678 ? 29.577 17.579 -12.991 1.00 41.47 678 MET A CA 1
ATOM 5235 C C . MET A 1 678 ? 29.754 16.674 -14.227 1.00 41.47 678 MET A C 1
ATOM 5237 O O . MET A 1 678 ? 28.777 16.374 -14.905 1.00 41.47 678 MET A O 1
ATOM 5241 N N . GLN A 1 679 ? 30.969 16.196 -14.524 1.00 42.22 679 GLN A N 1
ATOM 5242 C CA . GLN A 1 679 ? 31.203 15.284 -15.660 1.00 42.22 679 GLN A CA 1
ATOM 5243 C C . GLN A 1 679 ? 30.943 13.804 -15.335 1.00 42.22 679 GLN A C 1
ATOM 5245 O O . GLN A 1 679 ? 30.909 12.977 -16.247 1.00 42.22 679 GLN A O 1
ATOM 5250 N N . ILE A 1 680 ? 30.765 13.449 -14.057 1.00 49.78 680 ILE A N 1
ATOM 5251 C CA . ILE A 1 680 ? 30.470 12.071 -13.640 1.00 49.78 680 ILE A CA 1
ATOM 5252 C C . ILE A 1 680 ? 28.959 11.844 -13.575 1.00 49.78 680 ILE A C 1
ATOM 5254 O O . ILE A 1 680 ? 28.510 10.774 -13.971 1.00 49.78 680 ILE A O 1
ATOM 5258 N N . GLU A 1 681 ? 28.165 12.839 -13.170 1.00 42.00 681 GLU A N 1
ATOM 5259 C CA . GLU A 1 681 ? 26.697 12.737 -13.230 1.00 42.00 681 GLU A CA 1
ATOM 5260 C C . GLU A 1 681 ? 26.213 12.597 -14.682 1.00 42.00 681 GLU A C 1
ATOM 5262 O O . GLU A 1 681 ? 25.469 11.667 -14.984 1.00 42.00 681 GLU A O 1
ATOM 5267 N N . GLN A 1 682 ? 26.763 13.396 -15.605 1.00 43.16 682 GLN A N 1
ATOM 5268 C CA . GLN A 1 682 ? 26.450 13.308 -17.036 1.00 43.16 682 GLN A CA 1
ATOM 5269 C C . GLN A 1 682 ? 26.830 11.947 -17.659 1.00 43.16 682 GLN A C 1
ATOM 5271 O O . GLN A 1 682 ? 26.125 11.446 -18.530 1.00 43.16 682 GLN A O 1
ATOM 5276 N N . LYS A 1 683 ? 27.912 11.306 -17.187 1.00 45.59 683 LYS A N 1
ATOM 5277 C CA . LYS A 1 683 ? 28.299 9.950 -17.625 1.00 45.59 683 LYS A CA 1
ATOM 5278 C C . LYS A 1 683 ? 27.566 8.824 -16.901 1.00 45.59 683 LYS A C 1
ATOM 5280 O O . LYS A 1 683 ? 27.431 7.744 -17.461 1.00 45.59 683 LYS A O 1
ATOM 5285 N N . GLY A 1 684 ? 27.095 9.046 -15.677 1.00 48.88 684 GLY A N 1
ATOM 5286 C CA . GLY A 1 684 ? 26.201 8.118 -14.986 1.00 48.88 684 GLY A CA 1
ATOM 5287 C C . GLY A 1 684 ? 24.850 8.035 -15.694 1.00 48.88 684 GLY A C 1
ATOM 5288 O O . GLY A 1 684 ? 24.347 6.939 -15.922 1.00 48.88 684 GLY A O 1
ATOM 5289 N N . GLU A 1 685 ? 24.327 9.185 -16.119 1.00 41.47 685 GLU A N 1
ATOM 5290 C CA . GLU A 1 685 ? 23.137 9.294 -16.964 1.00 41.47 685 GLU A CA 1
ATOM 5291 C C . GLU A 1 685 ? 23.368 8.638 -18.337 1.00 41.47 685 GLU A C 1
ATOM 5293 O O . GLU A 1 685 ? 22.581 7.790 -18.739 1.00 41.47 685 GLU A O 1
ATOM 5298 N N . GLU A 1 686 ? 24.507 8.892 -18.995 1.00 43.75 686 GLU A N 1
ATOM 5299 C CA . GLU A 1 686 ? 24.885 8.233 -20.258 1.00 43.75 686 GLU A CA 1
ATOM 5300 C C . GLU A 1 686 ? 25.080 6.704 -20.123 1.00 43.75 686 GLU A C 1
ATOM 5302 O O . GLU A 1 686 ? 24.844 5.965 -21.077 1.00 43.75 686 GLU A O 1
ATOM 5307 N N . VAL A 1 687 ? 25.479 6.184 -18.955 1.00 47.28 687 VAL A N 1
ATOM 5308 C CA . VAL A 1 687 ? 25.564 4.730 -18.700 1.00 47.28 687 VAL A CA 1
ATOM 5309 C C . VAL A 1 687 ? 24.182 4.103 -18.512 1.00 47.28 687 VAL A C 1
ATOM 5311 O O . VAL A 1 687 ? 23.986 2.981 -18.973 1.00 47.28 687 VAL A O 1
ATOM 5314 N N . VAL A 1 688 ? 23.225 4.805 -17.895 1.00 52.56 688 VAL A N 1
ATOM 5315 C CA . VAL A 1 688 ? 21.820 4.358 -17.818 1.00 52.56 688 VAL A CA 1
ATOM 5316 C C . VAL A 1 688 ? 21.172 4.413 -19.202 1.00 52.56 688 VAL A C 1
ATOM 5318 O O . VAL A 1 688 ? 20.631 3.415 -19.660 1.00 52.56 688 VAL A O 1
ATOM 5321 N N . ASP A 1 689 ? 21.339 5.520 -19.922 1.00 44.84 689 ASP A N 1
ATOM 5322 C CA . ASP A 1 689 ? 20.793 5.742 -21.265 1.00 44.84 689 ASP A CA 1
ATOM 5323 C C . ASP A 1 689 ? 21.386 4.761 -22.306 1.00 44.84 689 ASP A C 1
ATOM 5325 O O . ASP A 1 689 ? 20.691 4.299 -23.210 1.00 44.84 689 ASP A O 1
ATOM 5329 N N . ASN A 1 690 ? 22.650 4.342 -22.148 1.00 54.38 690 ASN A N 1
ATOM 5330 C CA . ASN A 1 690 ? 23.238 3.247 -22.933 1.00 54.38 690 ASN A CA 1
ATOM 5331 C C . ASN A 1 690 ? 22.841 1.841 -22.443 1.00 54.38 690 ASN A C 1
ATOM 5333 O O . ASN A 1 690 ? 22.888 0.903 -23.241 1.00 54.38 690 ASN A O 1
ATOM 5337 N N . LEU A 1 691 ? 22.437 1.664 -21.179 1.00 50.88 691 LEU A N 1
ATOM 5338 C CA . LEU A 1 691 ? 21.828 0.412 -20.709 1.00 50.88 691 LEU A CA 1
ATOM 5339 C C . LEU A 1 691 ? 20.429 0.240 -21.310 1.00 50.88 691 LEU A C 1
ATOM 5341 O O . LEU A 1 691 ? 20.102 -0.840 -21.797 1.00 50.88 691 LEU A O 1
ATOM 5345 N N . ASP A 1 692 ? 19.643 1.317 -21.334 1.00 46.66 692 ASP A N 1
ATOM 5346 C CA . ASP A 1 692 ? 18.299 1.348 -21.906 1.00 46.66 692 ASP A CA 1
ATOM 5347 C C . ASP A 1 692 ? 18.346 1.142 -23.426 1.00 46.66 692 ASP A C 1
ATOM 5349 O O . ASP A 1 692 ? 17.677 0.244 -23.939 1.00 46.66 692 ASP A O 1
ATOM 5353 N N . LYS A 1 693 ? 19.243 1.834 -24.146 1.00 53.16 693 LYS A N 1
ATOM 5354 C CA . LYS A 1 693 ? 19.522 1.548 -25.572 1.00 53.16 693 LYS A CA 1
ATOM 5355 C C . LYS A 1 693 ? 20.057 0.131 -25.793 1.00 53.16 693 LYS A C 1
ATOM 5357 O O . LYS A 1 693 ? 19.715 -0.506 -26.785 1.00 53.16 693 LYS A O 1
ATOM 5362 N N . GLY A 1 694 ? 20.858 -0.397 -24.865 1.00 45.38 694 GLY A N 1
ATOM 5363 C CA . GLY A 1 694 ? 21.310 -1.790 -24.881 1.00 45.38 694 GLY A CA 1
ATOM 5364 C C . GLY A 1 694 ? 20.153 -2.788 -24.763 1.00 45.38 694 GLY A C 1
ATOM 5365 O O . GLY A 1 694 ? 20.136 -3.793 -25.476 1.00 45.38 694 GLY A O 1
ATOM 5366 N N . ASN A 1 695 ? 19.155 -2.484 -23.930 1.00 52.19 695 ASN A N 1
ATOM 5367 C CA . ASN A 1 695 ? 17.912 -3.245 -23.799 1.00 52.19 695 ASN A CA 1
ATOM 5368 C C . ASN A 1 695 ? 17.026 -3.130 -25.053 1.00 52.19 695 ASN A C 1
ATOM 5370 O O . ASN A 1 695 ? 16.492 -4.143 -25.515 1.00 52.19 695 ASN A O 1
ATOM 5374 N N . GLU A 1 696 ? 16.903 -1.939 -25.648 1.00 51.31 696 GLU A N 1
ATOM 5375 C CA . GLU A 1 696 ? 16.185 -1.743 -26.915 1.00 51.31 696 GLU A CA 1
ATOM 5376 C C . GLU A 1 696 ? 16.831 -2.538 -28.060 1.00 51.31 696 GLU A C 1
ATOM 5378 O O . GLU A 1 696 ? 16.142 -3.294 -28.752 1.00 51.31 696 GLU A O 1
ATOM 5383 N N . GLU A 1 697 ? 18.156 -2.463 -28.215 1.00 54.53 697 GLU A N 1
ATOM 5384 C CA . GLU A 1 697 ? 18.905 -3.239 -29.212 1.00 54.53 697 GLU A CA 1
ATOM 5385 C C . GLU A 1 697 ? 18.853 -4.751 -28.931 1.00 54.53 697 GLU A C 1
ATOM 5387 O O . GLU A 1 697 ? 18.730 -5.548 -29.865 1.00 54.53 697 GLU A O 1
ATOM 5392 N N . MET A 1 698 ? 18.822 -5.187 -27.664 1.00 49.91 698 MET A N 1
ATOM 5393 C CA . MET A 1 698 ? 18.507 -6.580 -27.315 1.00 49.91 698 MET A CA 1
ATOM 5394 C C . MET A 1 698 ? 17.096 -6.979 -27.779 1.00 49.91 698 MET A C 1
ATOM 5396 O O . MET A 1 698 ? 16.916 -8.059 -28.354 1.00 49.91 698 MET A O 1
ATOM 5400 N N . GLY A 1 699 ? 16.098 -6.109 -27.610 1.00 53.12 699 GLY A N 1
ATOM 5401 C CA . GLY A 1 699 ? 14.737 -6.310 -28.115 1.00 53.12 699 GLY A CA 1
ATOM 5402 C C . GLY A 1 699 ? 14.672 -6.404 -29.646 1.00 53.12 699 GLY A C 1
ATOM 5403 O O . GLY A 1 699 ? 13.996 -7.286 -30.200 1.00 53.12 699 GLY A O 1
ATOM 5404 N N . VAL A 1 700 ? 15.421 -5.552 -30.353 1.00 60.94 700 VAL A N 1
ATOM 5405 C CA . VAL A 1 700 ? 15.571 -5.586 -31.818 1.00 60.94 700 VAL A CA 1
ATOM 5406 C C . VAL A 1 700 ? 16.301 -6.856 -32.266 1.00 60.94 700 VAL A C 1
ATOM 5408 O O . VAL A 1 700 ? 15.856 -7.509 -33.219 1.00 60.94 700 VAL A O 1
ATOM 5411 N N . ALA A 1 701 ? 17.351 -7.279 -31.561 1.00 52.25 701 ALA A N 1
ATOM 5412 C CA . ALA A 1 701 ? 18.092 -8.508 -31.832 1.00 52.25 701 ALA A CA 1
ATOM 5413 C C . ALA A 1 701 ? 17.225 -9.761 -31.625 1.00 52.25 701 ALA A C 1
ATOM 5415 O O . ALA A 1 701 ? 17.205 -10.642 -32.490 1.00 52.25 701 ALA A O 1
ATOM 5416 N N . VAL A 1 702 ? 16.427 -9.833 -30.552 1.00 58.75 702 VAL A N 1
ATOM 5417 C CA . VAL A 1 702 ? 15.482 -10.939 -30.305 1.00 58.75 702 VAL A CA 1
ATOM 5418 C C . VAL A 1 702 ? 14.400 -10.991 -31.386 1.00 58.75 702 VAL A C 1
ATOM 5420 O O . VAL A 1 702 ? 14.125 -12.067 -31.933 1.00 58.75 702 VAL A O 1
ATOM 5423 N N . ASN A 1 703 ? 13.818 -9.850 -31.764 1.00 61.81 703 ASN A N 1
ATOM 5424 C CA . ASN A 1 703 ? 12.822 -9.786 -32.836 1.00 61.81 703 ASN A CA 1
ATOM 5425 C C . ASN A 1 703 ? 13.411 -10.141 -34.209 1.00 61.81 703 ASN A C 1
ATOM 5427 O O . ASN A 1 703 ? 12.781 -10.867 -34.987 1.00 61.81 703 ASN A O 1
ATOM 5431 N N . THR A 1 704 ? 14.638 -9.713 -34.495 1.00 59.31 704 THR A N 1
ATOM 5432 C CA . THR A 1 704 ? 15.359 -10.064 -35.724 1.00 59.31 704 THR A CA 1
ATOM 5433 C C . THR A 1 704 ? 15.716 -11.551 -35.738 1.00 59.31 704 THR A C 1
ATOM 5435 O O . THR A 1 704 ? 15.451 -12.231 -36.728 1.00 59.31 704 THR A O 1
ATOM 5438 N N . ALA A 1 705 ? 16.167 -12.126 -34.621 1.00 53.03 705 ALA A N 1
ATOM 5439 C CA . ALA A 1 705 ? 16.410 -13.563 -34.484 1.00 53.03 705 ALA A CA 1
ATOM 5440 C C . ALA A 1 705 ? 15.122 -14.406 -34.595 1.00 53.03 705 ALA A C 1
ATOM 5442 O O . ALA A 1 705 ? 15.157 -15.525 -35.117 1.00 53.03 705 ALA A O 1
ATOM 5443 N N . ARG A 1 706 ? 13.967 -13.902 -34.133 1.00 61.00 706 ARG A N 1
ATOM 5444 C CA . ARG A 1 706 ? 12.647 -14.535 -34.342 1.00 61.00 706 ARG A CA 1
ATOM 5445 C C . ARG A 1 706 ? 12.218 -14.461 -35.819 1.00 61.00 706 ARG A C 1
ATOM 5447 O O . ARG A 1 706 ? 11.795 -15.477 -36.375 1.00 61.00 706 ARG A O 1
ATOM 5454 N N . LYS A 1 707 ? 12.400 -13.318 -36.495 1.00 64.81 707 LYS A N 1
ATOM 5455 C CA . LYS A 1 707 ? 12.123 -13.148 -37.941 1.00 64.81 707 LYS A CA 1
ATOM 5456 C C . LYS A 1 707 ? 13.041 -14.013 -38.819 1.00 64.81 707 LYS A C 1
ATOM 5458 O O . LYS A 1 707 ? 12.552 -14.688 -39.723 1.00 64.81 707 LYS A O 1
ATOM 5463 N N . THR A 1 708 ? 14.338 -14.076 -38.521 1.00 66.25 708 THR A N 1
ATOM 5464 C CA . THR A 1 708 ? 15.313 -14.923 -39.233 1.00 66.25 708 THR A CA 1
ATOM 5465 C C . THR A 1 708 ? 15.005 -16.410 -39.066 1.00 66.25 708 THR A C 1
ATOM 5467 O O . THR A 1 708 ? 15.086 -17.157 -40.041 1.00 66.25 708 THR A O 1
ATOM 5470 N N . ARG A 1 709 ? 14.557 -16.849 -37.879 1.00 67.50 709 ARG A N 1
ATOM 5471 C CA . ARG A 1 709 ? 14.042 -18.216 -37.686 1.00 67.50 709 ARG A CA 1
ATOM 5472 C C . ARG A 1 709 ? 12.840 -18.497 -38.596 1.00 67.50 709 ARG A C 1
ATOM 5474 O O . ARG A 1 709 ? 12.888 -19.475 -39.336 1.00 67.50 709 ARG A O 1
ATOM 5481 N N . LYS A 1 710 ? 11.825 -17.621 -38.646 1.00 67.81 710 LYS A N 1
ATOM 5482 C CA . LYS A 1 710 ? 10.679 -17.783 -39.571 1.00 67.81 710 LYS A CA 1
ATOM 5483 C C . LYS A 1 710 ? 11.109 -17.842 -41.049 1.00 67.81 710 LYS A C 1
ATOM 5485 O O . LYS A 1 710 ? 10.646 -18.719 -41.772 1.00 67.81 710 LYS A O 1
ATOM 5490 N N . LYS A 1 711 ? 12.044 -16.988 -41.490 1.00 69.94 711 LYS A N 1
ATOM 5491 C CA . LYS A 1 711 ? 12.580 -17.019 -42.868 1.00 69.94 711 LYS A CA 1
ATOM 5492 C C . LYS A 1 711 ? 13.311 -18.329 -43.204 1.00 69.94 711 LYS A C 1
ATOM 5494 O O . LYS A 1 711 ? 13.150 -18.829 -44.314 1.00 69.94 711 LYS A O 1
ATOM 5499 N N . LYS A 1 712 ? 14.052 -18.926 -42.258 1.00 74.81 712 LYS A N 1
ATOM 5500 C CA . LYS A 1 712 ? 14.689 -20.246 -42.449 1.00 74.81 712 LYS A CA 1
ATOM 5501 C C . LYS A 1 712 ? 13.658 -21.359 -42.686 1.00 74.81 712 LYS A C 1
ATOM 5503 O O . LYS A 1 712 ? 13.858 -22.164 -43.588 1.00 74.81 712 LYS A O 1
ATOM 5508 N N . TRP A 1 713 ? 12.544 -21.367 -41.948 1.00 70.25 713 TRP A N 1
ATOM 5509 C CA . TRP A 1 713 ? 11.455 -22.335 -42.154 1.00 70.25 713 TRP A CA 1
ATOM 5510 C C . TRP A 1 713 ? 10.729 -22.153 -43.497 1.00 70.25 713 TRP A C 1
ATOM 5512 O O . TRP A 1 713 ? 10.411 -23.142 -44.149 1.00 70.25 713 TRP A O 1
ATOM 5522 N N . ILE A 1 714 ? 10.528 -20.912 -43.956 1.00 77.25 714 ILE A N 1
ATOM 5523 C CA . ILE A 1 714 ? 9.956 -20.639 -45.288 1.00 77.25 714 ILE A CA 1
ATOM 5524 C C . ILE A 1 714 ? 10.895 -21.145 -46.396 1.00 77.25 714 ILE A C 1
ATOM 5526 O O . ILE A 1 714 ? 10.450 -21.826 -47.317 1.00 77.25 714 ILE A O 1
ATOM 5530 N N . CYS A 1 715 ? 12.201 -20.882 -46.281 1.00 75.38 715 CYS A N 1
ATOM 5531 C CA . CYS A 1 715 ? 13.196 -21.354 -47.248 1.00 75.38 715 CYS A CA 1
ATOM 5532 C C . CYS A 1 715 ? 13.303 -22.894 -47.271 1.00 75.38 715 CYS A C 1
ATOM 5534 O O . CYS A 1 715 ? 13.372 -23.495 -48.340 1.00 75.38 715 CYS A O 1
ATOM 5536 N N . LEU A 1 716 ? 13.222 -23.548 -46.103 1.00 83.75 716 LEU A N 1
ATOM 5537 C CA . LEU A 1 716 ? 13.118 -25.008 -45.998 1.00 83.75 716 LEU A CA 1
ATOM 5538 C C . LEU A 1 716 ? 11.878 -25.538 -46.741 1.00 83.75 716 LEU A C 1
ATOM 5540 O O . LEU A 1 716 ? 11.990 -26.495 -47.503 1.00 83.75 716 LEU A O 1
ATOM 5544 N N . GLY A 1 717 ? 10.718 -24.896 -46.563 1.00 81.69 717 GLY A N 1
ATOM 5545 C CA . GLY A 1 717 ? 9.475 -25.261 -47.250 1.00 81.69 717 GLY A CA 1
ATOM 5546 C C . GLY A 1 717 ? 9.571 -25.154 -48.775 1.00 81.69 717 GLY A C 1
ATOM 5547 O O . GLY A 1 717 ? 9.138 -26.066 -49.476 1.00 81.69 717 GLY A O 1
ATOM 5548 N N . ILE A 1 718 ? 10.202 -24.094 -49.291 1.00 86.31 718 ILE A N 1
ATOM 5549 C CA . ILE A 1 718 ? 10.449 -23.917 -50.733 1.00 86.31 718 ILE A CA 1
ATOM 5550 C C . ILE A 1 718 ? 11.376 -25.021 -51.264 1.00 86.31 718 ILE A C 1
ATOM 5552 O O . ILE A 1 718 ? 11.060 -25.649 -52.272 1.00 86.31 718 ILE A O 1
ATOM 5556 N N . SER A 1 719 ? 12.471 -25.331 -50.562 1.00 79.44 719 SER A N 1
ATOM 5557 C CA . SER A 1 719 ? 13.379 -26.423 -50.944 1.00 79.44 719 SER A CA 1
ATOM 5558 C C . SER A 1 719 ? 12.685 -27.790 -50.965 1.00 79.44 719 SER A C 1
ATOM 5560 O O . SER A 1 719 ? 12.887 -28.568 -51.896 1.00 79.44 719 SER A O 1
ATOM 5562 N N . VAL A 1 720 ? 11.819 -28.080 -49.986 1.00 87.19 720 VAL A N 1
ATOM 5563 C CA . VAL A 1 720 ? 11.011 -29.314 -49.966 1.00 87.19 720 VAL A CA 1
ATOM 5564 C C . VAL A 1 720 ? 10.019 -29.348 -51.134 1.00 87.19 720 VAL A C 1
ATOM 5566 O O . VAL A 1 720 ? 9.892 -30.385 -51.784 1.00 87.19 720 VAL A O 1
ATOM 5569 N N . ALA A 1 721 ? 9.368 -28.228 -51.463 1.00 83.38 721 ALA A N 1
ATOM 5570 C CA . ALA A 1 721 ? 8.474 -28.142 -52.618 1.00 83.38 721 ALA A CA 1
ATOM 5571 C C . ALA A 1 721 ? 9.212 -28.405 -53.946 1.00 83.38 721 ALA A C 1
ATOM 5573 O O . ALA A 1 721 ? 8.721 -29.170 -54.776 1.00 83.38 721 ALA A O 1
ATOM 5574 N N . ILE A 1 722 ? 10.418 -27.853 -54.122 1.00 88.62 722 ILE A N 1
ATOM 5575 C CA . ILE A 1 722 ? 11.271 -28.114 -55.295 1.00 88.62 722 ILE A CA 1
ATOM 5576 C C . ILE A 1 722 ? 11.641 -29.602 -55.382 1.00 88.62 722 ILE A C 1
ATOM 5578 O O . ILE A 1 722 ? 11.526 -30.196 -56.453 1.00 88.62 722 ILE A O 1
ATOM 5582 N N . ILE A 1 723 ? 12.018 -30.235 -54.265 1.00 87.50 723 ILE A N 1
ATOM 5583 C CA . ILE A 1 723 ? 12.318 -31.677 -54.222 1.00 87.50 723 ILE A CA 1
ATOM 5584 C C . ILE A 1 723 ? 11.090 -32.509 -54.626 1.00 87.50 723 ILE A C 1
ATOM 5586 O O . ILE A 1 723 ? 11.224 -33.443 -55.415 1.00 87.50 723 ILE A O 1
ATOM 5590 N N . ILE A 1 724 ? 9.889 -32.153 -54.156 1.00 87.06 724 ILE A N 1
ATOM 5591 C CA . ILE A 1 724 ? 8.636 -32.820 -54.549 1.00 87.06 724 ILE A CA 1
ATOM 5592 C C . ILE A 1 724 ? 8.384 -32.671 -56.058 1.00 87.06 724 ILE A C 1
ATOM 5594 O O . ILE A 1 724 ? 8.066 -33.660 -56.717 1.00 87.06 724 ILE A O 1
ATOM 5598 N N . VAL A 1 725 ? 8.586 -31.481 -56.633 1.00 87.31 725 VAL A N 1
ATOM 5599 C CA . VAL A 1 725 ? 8.453 -31.253 -58.085 1.00 87.31 725 VAL A CA 1
ATOM 5600 C C . VAL A 1 725 ? 9.465 -32.088 -58.879 1.00 87.31 725 VAL A C 1
ATOM 5602 O O . VAL A 1 725 ? 9.084 -32.729 -59.857 1.00 87.31 725 VAL A O 1
ATOM 5605 N N . VAL A 1 726 ? 10.725 -32.165 -58.440 1.00 87.25 726 VAL A N 1
ATOM 5606 C CA . VAL A 1 726 ? 11.746 -33.019 -59.076 1.00 87.25 726 VAL A CA 1
ATOM 5607 C C . VAL A 1 726 ? 11.359 -34.499 -58.997 1.00 87.25 726 VAL A C 1
ATOM 5609 O O . VAL A 1 726 ? 11.465 -35.204 -59.998 1.00 87.25 726 VAL A O 1
ATOM 5612 N N . ILE A 1 727 ? 10.846 -34.973 -57.856 1.00 85.38 727 ILE A N 1
ATOM 5613 C CA . ILE A 1 727 ? 10.340 -36.348 -57.710 1.00 85.38 727 ILE A CA 1
ATOM 5614 C C . ILE A 1 727 ? 9.177 -36.603 -58.677 1.00 85.38 727 ILE A C 1
ATOM 5616 O O . ILE A 1 727 ? 9.169 -37.633 -59.346 1.00 85.38 727 ILE A O 1
ATOM 5620 N N . ILE A 1 728 ? 8.233 -35.667 -58.819 1.00 84.12 728 ILE A N 1
ATOM 5621 C CA . ILE A 1 728 ? 7.119 -35.778 -59.773 1.00 84.12 728 ILE A CA 1
ATOM 5622 C C . ILE A 1 728 ? 7.636 -35.842 -61.219 1.00 84.12 728 ILE A C 1
ATOM 5624 O O . ILE A 1 728 ? 7.200 -36.706 -61.976 1.00 84.12 728 ILE A O 1
ATOM 5628 N N . ILE A 1 729 ? 8.604 -35.002 -61.601 1.00 82.25 729 ILE A N 1
ATOM 5629 C CA . ILE A 1 729 ? 9.221 -35.027 -62.940 1.00 82.25 729 ILE A CA 1
ATOM 5630 C C . ILE A 1 729 ? 9.939 -36.361 -63.192 1.00 82.25 729 ILE A C 1
ATOM 5632 O O . ILE A 1 729 ? 9.780 -36.950 -64.261 1.00 82.25 729 ILE A O 1
ATOM 5636 N N . VAL A 1 730 ? 10.685 -36.880 -62.212 1.00 82.25 730 VAL A N 1
ATOM 5637 C CA . VAL A 1 730 ? 11.364 -38.184 -62.306 1.00 82.25 730 VAL A CA 1
ATOM 5638 C C . VAL A 1 730 ? 10.354 -39.331 -62.400 1.00 82.25 730 VAL A C 1
ATOM 5640 O O . VAL A 1 730 ? 10.543 -40.237 -63.211 1.00 82.25 730 VAL A O 1
ATOM 5643 N N . LEU A 1 731 ? 9.255 -39.285 -61.643 1.00 78.56 731 LEU A N 1
ATOM 5644 C CA . LEU A 1 731 ? 8.171 -40.264 -61.740 1.00 78.56 731 LEU A CA 1
ATOM 5645 C C . LEU A 1 731 ? 7.496 -40.212 -63.114 1.00 78.56 731 LEU A C 1
ATOM 5647 O O . LEU A 1 731 ? 7.336 -41.260 -63.731 1.00 78.56 731 LEU A O 1
ATOM 5651 N N . ILE A 1 732 ? 7.184 -39.024 -63.644 1.00 77.94 732 ILE A N 1
ATOM 5652 C CA . ILE A 1 732 ? 6.650 -38.852 -65.006 1.00 77.94 732 ILE A CA 1
ATOM 5653 C C . ILE A 1 732 ? 7.641 -39.397 -66.043 1.00 77.94 732 ILE A C 1
ATOM 5655 O O . ILE A 1 732 ? 7.246 -40.156 -66.924 1.00 77.94 732 ILE A O 1
ATOM 5659 N N . TYR A 1 733 ? 8.936 -39.094 -65.928 1.00 76.00 733 TYR A N 1
ATOM 5660 C CA . TYR A 1 733 ? 9.963 -39.628 -66.826 1.00 76.00 733 TYR A CA 1
ATOM 5661 C C . TYR A 1 733 ? 10.027 -41.167 -66.777 1.00 76.00 733 TYR A C 1
ATOM 5663 O O . TYR A 1 733 ? 10.053 -41.834 -67.815 1.00 76.00 733 TYR A O 1
ATOM 5671 N N . ILE A 1 734 ? 9.994 -41.762 -65.583 1.00 72.31 734 ILE A N 1
ATOM 5672 C CA . ILE A 1 734 ? 10.029 -43.219 -65.420 1.00 72.31 734 ILE A CA 1
ATOM 5673 C C . ILE A 1 734 ? 8.746 -43.869 -65.966 1.00 72.31 734 ILE A C 1
ATOM 5675 O O . ILE A 1 734 ? 8.837 -44.812 -66.752 1.00 72.31 734 ILE A O 1
ATOM 5679 N N . PHE A 1 735 ? 7.562 -43.359 -65.620 1.00 66.06 735 PHE A N 1
ATOM 5680 C CA . PHE A 1 735 ? 6.284 -43.974 -66.000 1.00 66.06 735 PHE A CA 1
ATOM 5681 C C . PHE A 1 735 ? 5.871 -43.700 -67.456 1.00 66.06 735 PHE A C 1
ATOM 5683 O O . PHE A 1 735 ? 5.318 -44.583 -68.106 1.00 66.06 735 PHE A O 1
ATOM 5690 N N . VAL A 1 736 ? 6.147 -42.506 -67.993 1.00 63.56 736 VAL A N 1
ATOM 5691 C CA . VAL A 1 736 ? 5.685 -42.076 -69.331 1.00 63.56 736 VAL A CA 1
ATOM 5692 C C . VAL A 1 736 ? 6.740 -42.284 -70.421 1.00 63.56 736 VAL A C 1
ATOM 5694 O O . VAL A 1 736 ? 6.376 -42.519 -71.574 1.00 63.56 736 VAL A O 1
ATOM 5697 N N . ILE A 1 737 ? 8.037 -42.194 -70.092 1.00 59.47 737 ILE A N 1
ATOM 5698 C CA . ILE A 1 737 ? 9.127 -42.292 -71.082 1.00 59.47 737 ILE A CA 1
ATOM 5699 C C . ILE A 1 737 ? 9.827 -43.655 -71.005 1.00 59.47 737 ILE A C 1
ATOM 5701 O O . ILE A 1 737 ? 9.955 -44.310 -72.039 1.00 59.47 737 ILE A O 1
ATOM 5705 N N . ARG A 1 738 ? 10.207 -44.144 -69.813 1.00 53.31 738 ARG A N 1
ATOM 5706 C CA . ARG A 1 738 ? 10.735 -45.521 -69.666 1.00 53.31 738 ARG A CA 1
ATOM 5707 C C . ARG A 1 738 ? 9.656 -46.609 -69.739 1.00 53.31 738 ARG A C 1
ATOM 5709 O O . ARG A 1 738 ? 9.984 -47.732 -70.103 1.00 53.31 738 ARG A O 1
ATOM 5716 N N . GLY A 1 739 ? 8.393 -46.283 -69.456 1.00 50.44 739 GLY A N 1
ATOM 5717 C CA . GLY A 1 739 ? 7.260 -47.211 -69.572 1.00 50.44 739 GLY A CA 1
ATOM 5718 C C . GLY A 1 739 ? 6.822 -47.544 -71.007 1.00 50.44 739 GLY A C 1
ATOM 5719 O O . GLY A 1 739 ? 6.082 -48.504 -71.200 1.00 50.44 739 GLY A O 1
ATOM 5720 N N . THR A 1 740 ? 7.276 -46.800 -72.026 1.00 47.53 740 THR A N 1
ATOM 5721 C CA . THR A 1 740 ? 6.952 -47.085 -73.438 1.00 47.53 740 THR A CA 1
ATOM 5722 C C . THR A 1 740 ? 8.180 -47.482 -74.252 1.00 47.53 740 THR A C 1
ATOM 5724 O O . THR A 1 740 ? 8.702 -46.700 -75.048 1.00 47.53 740 THR A O 1
ATOM 5727 N N . THR A 1 741 ? 8.590 -48.743 -74.108 1.00 46.78 741 THR A N 1
ATOM 5728 C CA . THR A 1 741 ? 9.486 -49.444 -75.042 1.00 46.78 741 THR A CA 1
ATOM 5729 C C . THR A 1 741 ? 8.757 -49.695 -76.370 1.00 46.78 741 THR A C 1
ATOM 5731 O O . THR A 1 741 ? 8.305 -50.795 -76.667 1.00 46.78 741 THR A O 1
ATOM 5734 N N . GLY A 1 742 ? 8.580 -48.641 -77.165 1.00 45.97 742 GLY A N 1
ATOM 5735 C CA . GLY A 1 742 ? 7.845 -48.683 -78.428 1.00 45.97 742 GLY A CA 1
ATOM 5736 C C . GLY A 1 742 ? 8.005 -47.362 -79.164 1.00 45.97 742 GLY A C 1
ATOM 5737 O O . GLY A 1 742 ? 7.377 -46.365 -78.811 1.00 45.97 742 GLY A O 1
ATOM 5738 N N . GLY A 1 743 ? 8.911 -47.332 -80.142 1.00 52.22 743 GLY A N 1
ATOM 5739 C CA . GLY A 1 743 ? 9.302 -46.096 -80.813 1.00 52.22 743 GLY A CA 1
ATOM 5740 C C . GLY A 1 743 ? 8.160 -45.466 -81.610 1.00 52.22 743 GLY A C 1
ATOM 5741 O O . GLY A 1 743 ? 7.446 -46.154 -82.330 1.00 52.22 743 GLY A O 1
ATOM 5742 N N . ASN A 1 744 ? 8.037 -44.139 -81.537 1.00 46.41 744 ASN A N 1
ATOM 5743 C CA . ASN A 1 744 ? 7.247 -43.372 -82.494 1.00 46.41 744 ASN A CA 1
ATOM 5744 C C . ASN A 1 744 ? 7.846 -41.972 -82.682 1.00 46.41 744 ASN A C 1
ATOM 5746 O O . ASN A 1 744 ? 8.013 -41.229 -81.713 1.00 46.41 744 ASN A O 1
ATOM 5750 N N . LYS A 1 745 ? 8.170 -41.612 -83.934 1.00 47.31 745 LYS A N 1
ATOM 5751 C CA . LYS A 1 745 ? 8.837 -40.339 -84.285 1.00 47.31 745 LYS A CA 1
ATOM 5752 C C . LYS A 1 745 ? 8.056 -39.101 -83.816 1.00 47.31 745 LYS A C 1
ATOM 5754 O O . LYS A 1 745 ? 8.679 -38.127 -83.413 1.00 47.31 745 LYS A O 1
ATOM 5759 N N . ALA A 1 746 ? 6.726 -39.189 -83.756 1.00 50.47 746 ALA A N 1
ATOM 5760 C CA . ALA A 1 746 ? 5.826 -38.093 -83.389 1.00 50.47 746 ALA A CA 1
ATOM 5761 C C . ALA A 1 746 ? 6.046 -37.479 -81.986 1.00 50.47 746 ALA A C 1
ATOM 5763 O O . ALA A 1 746 ? 5.567 -36.379 -81.730 1.00 50.47 746 ALA A O 1
ATOM 5764 N N . LYS A 1 747 ? 6.758 -38.148 -81.060 1.00 50.78 747 LYS A N 1
ATOM 5765 C CA . LYS A 1 747 ? 7.068 -37.569 -79.735 1.00 50.78 747 LYS A CA 1
ATOM 5766 C C . LYS A 1 747 ? 8.271 -36.608 -79.734 1.00 50.78 747 LYS A C 1
ATOM 5768 O O . LYS A 1 747 ? 8.409 -35.868 -78.767 1.00 50.78 747 LYS A O 1
ATOM 5773 N N . ARG A 1 748 ? 9.138 -36.605 -80.760 1.00 51.78 748 ARG A N 1
ATOM 5774 C CA . ARG A 1 748 ? 10.286 -35.671 -80.824 1.00 51.78 748 ARG A CA 1
ATOM 5775 C C . ARG A 1 748 ? 9.850 -34.257 -81.208 1.00 51.78 748 ARG A C 1
ATOM 5777 O O . ARG A 1 748 ? 10.185 -33.319 -80.492 1.00 51.78 748 ARG A O 1
ATOM 5784 N N . ASP A 1 749 ? 9.005 -34.136 -82.228 1.00 54.09 749 ASP A N 1
ATOM 5785 C CA . ASP A 1 749 ? 8.572 -32.840 -82.769 1.00 54.09 749 ASP A CA 1
ATOM 5786 C C . ASP A 1 749 ? 7.821 -31.974 -81.736 1.00 54.09 749 ASP A C 1
ATOM 5788 O O . ASP A 1 749 ? 7.924 -30.751 -81.764 1.00 54.09 749 ASP A O 1
ATOM 5792 N N . VAL A 1 750 ? 7.104 -32.586 -80.785 1.00 56.41 750 VAL A N 1
ATOM 5793 C CA . VAL A 1 750 ? 6.399 -31.869 -79.700 1.00 56.41 750 VAL A CA 1
ATOM 5794 C C . VAL A 1 750 ? 7.370 -31.316 -78.648 1.00 56.41 750 VAL A C 1
ATOM 5796 O O . VAL A 1 750 ? 7.135 -30.247 -78.087 1.00 56.41 750 VAL A O 1
ATOM 5799 N N . ILE A 1 751 ? 8.473 -32.019 -78.380 1.00 54.62 751 ILE A N 1
ATOM 5800 C CA . ILE A 1 751 ? 9.483 -31.575 -77.411 1.00 54.62 751 ILE A CA 1
ATOM 5801 C C . ILE A 1 751 ? 10.298 -30.421 -78.008 1.00 54.62 751 ILE A C 1
ATOM 5803 O O . ILE A 1 751 ? 10.476 -29.404 -77.343 1.00 54.62 751 ILE A O 1
ATOM 5807 N N . GLU A 1 752 ? 10.723 -30.535 -79.269 1.00 55.41 752 GLU A N 1
ATOM 5808 C CA . GLU A 1 752 ? 11.526 -29.497 -79.930 1.00 55.41 752 GLU A CA 1
ATOM 5809 C C . GLU A 1 752 ? 10.726 -28.217 -80.230 1.00 55.41 752 GLU A C 1
ATOM 5811 O O . GLU A 1 752 ? 11.239 -27.126 -80.000 1.00 55.41 752 GLU A O 1
ATOM 5816 N N . ASN A 1 753 ? 9.461 -28.315 -80.666 1.00 53.84 753 ASN A N 1
ATOM 5817 C CA . ASN A 1 753 ? 8.692 -27.137 -81.104 1.00 53.84 753 ASN A CA 1
ATOM 5818 C C . ASN A 1 753 ? 7.812 -26.477 -80.024 1.00 53.84 753 ASN A C 1
ATOM 5820 O O . ASN A 1 753 ? 7.283 -25.396 -80.272 1.00 53.84 753 ASN A O 1
ATOM 5824 N N . ILE A 1 754 ? 7.607 -27.102 -78.854 1.00 56.47 754 ILE A N 1
ATOM 5825 C CA . ILE A 1 754 ? 6.720 -26.559 -77.801 1.00 56.47 754 ILE A CA 1
ATOM 5826 C C . ILE A 1 754 ? 7.405 -26.498 -76.433 1.00 56.47 754 ILE A C 1
ATOM 5828 O O . ILE A 1 754 ? 7.285 -25.489 -75.742 1.00 56.47 754 ILE A O 1
ATOM 5832 N N . ALA A 1 755 ? 8.139 -27.537 -76.021 1.00 52.91 755 ALA A N 1
ATOM 5833 C CA . ALA A 1 755 ? 8.697 -27.577 -74.666 1.00 52.91 755 ALA A CA 1
ATOM 5834 C C . ALA A 1 755 ? 9.900 -26.633 -74.480 1.00 52.91 755 ALA A C 1
ATOM 5836 O O . ALA A 1 755 ? 9.995 -25.978 -73.444 1.00 52.91 755 ALA A O 1
ATOM 5837 N N . ILE A 1 756 ? 10.789 -26.538 -75.476 1.00 57.22 756 ILE A N 1
ATOM 5838 C CA . ILE A 1 756 ? 11.986 -25.681 -75.408 1.00 57.22 756 ILE A CA 1
ATOM 5839 C C . ILE A 1 756 ? 11.617 -24.181 -75.409 1.00 57.22 756 ILE A C 1
ATOM 5841 O O . ILE A 1 756 ? 12.027 -23.498 -74.473 1.00 57.22 756 ILE A O 1
ATOM 5845 N N . PRO A 1 757 ? 10.772 -23.656 -76.329 1.00 61.34 757 PRO A N 1
ATOM 5846 C CA . PRO A 1 757 ? 10.416 -22.231 -76.325 1.00 61.34 757 PRO A CA 1
ATOM 5847 C C . PRO A 1 757 ? 9.685 -21.775 -75.054 1.00 61.34 757 PRO A C 1
ATOM 5849 O O . PRO A 1 757 ? 9.865 -20.647 -74.606 1.00 61.34 757 PRO A O 1
ATOM 5852 N N . VAL A 1 758 ? 8.866 -22.647 -74.452 1.00 61.97 758 VAL A N 1
ATOM 5853 C CA . VAL A 1 758 ? 8.160 -22.351 -73.193 1.00 61.97 758 VAL A CA 1
ATOM 5854 C C . VAL A 1 758 ? 9.118 -22.370 -71.997 1.00 61.97 758 VAL A C 1
ATOM 5856 O O . VAL A 1 758 ? 8.945 -21.574 -71.077 1.00 61.97 758 VAL A O 1
ATOM 5859 N N . ALA A 1 759 ? 10.139 -23.233 -72.007 1.00 57.88 759 ALA A N 1
ATOM 5860 C CA . ALA A 1 759 ? 11.173 -23.250 -70.974 1.00 57.88 759 ALA A CA 1
ATOM 5861 C C . ALA A 1 759 ? 12.055 -21.990 -71.024 1.00 57.88 759 ALA A C 1
ATOM 5863 O O . ALA A 1 759 ? 12.288 -21.390 -69.975 1.00 57.88 759 ALA A O 1
ATOM 5864 N N . ASP A 1 760 ? 12.470 -21.552 -72.218 1.00 62.06 760 ASP A N 1
ATOM 5865 C CA . ASP A 1 760 ? 13.238 -20.311 -72.395 1.00 62.06 760 ASP A CA 1
ATOM 5866 C C . ASP A 1 760 ? 12.406 -19.078 -72.004 1.00 62.06 760 ASP A C 1
ATOM 5868 O O . ASP A 1 760 ? 12.867 -18.255 -71.216 1.00 62.06 760 ASP A O 1
ATOM 5872 N N . ALA A 1 761 ? 11.141 -18.994 -72.436 1.00 64.44 761 ALA A N 1
ATOM 5873 C CA . ALA A 1 761 ? 10.248 -17.899 -72.043 1.00 64.44 761 ALA A CA 1
ATOM 5874 C C . ALA A 1 761 ? 10.022 -17.832 -70.520 1.00 64.44 761 ALA A C 1
ATOM 5876 O O . ALA A 1 761 ? 9.954 -16.744 -69.950 1.00 64.44 761 ALA A O 1
ATOM 5877 N N . LEU A 1 762 ? 9.933 -18.982 -69.838 1.00 58.56 762 LEU A N 1
ATOM 5878 C CA . LEU A 1 762 ? 9.814 -19.026 -68.379 1.00 58.56 762 LEU A CA 1
ATOM 5879 C C . LEU A 1 762 ? 11.132 -18.639 -67.684 1.00 58.56 762 LEU A C 1
ATOM 5881 O O . LEU A 1 762 ? 11.101 -17.996 -66.635 1.00 58.56 762 LEU A O 1
ATOM 5885 N N . ALA A 1 763 ? 12.282 -19.000 -68.261 1.00 62.94 763 ALA A N 1
ATOM 5886 C CA . ALA A 1 763 ? 13.598 -18.622 -67.751 1.00 62.94 763 ALA A CA 1
ATOM 5887 C C . ALA A 1 763 ? 13.852 -17.110 -67.875 1.00 62.94 763 ALA A C 1
ATOM 5889 O O . ALA A 1 763 ? 14.315 -16.498 -66.910 1.00 62.94 763 ALA A O 1
ATOM 5890 N N . ASP A 1 764 ? 13.489 -16.495 -69.004 1.00 63.50 764 ASP A N 1
ATOM 5891 C CA . ASP A 1 764 ? 13.588 -15.044 -69.192 1.00 63.50 764 ASP A CA 1
ATOM 5892 C C . ASP A 1 764 ? 12.657 -14.288 -68.232 1.00 63.50 764 ASP A C 1
ATOM 5894 O O . ASP A 1 764 ? 13.100 -13.338 -67.588 1.00 63.50 764 ASP A O 1
ATOM 5898 N N . HIS A 1 765 ? 11.421 -14.754 -68.012 1.00 66.38 765 HIS A N 1
ATOM 5899 C CA . HIS A 1 765 ? 10.507 -14.113 -67.056 1.00 66.38 765 HIS A CA 1
ATOM 5900 C C . HIS A 1 765 ? 10.974 -14.238 -65.592 1.00 66.38 765 HIS A C 1
ATOM 5902 O O . HIS A 1 765 ? 10.792 -13.321 -64.788 1.00 66.38 765 HIS A O 1
ATOM 5908 N N . VAL A 1 766 ? 11.630 -15.349 -65.230 1.00 61.16 766 VAL A N 1
ATOM 5909 C CA . VAL A 1 766 ? 12.298 -15.490 -63.922 1.00 61.16 766 VAL A CA 1
ATOM 5910 C C . VAL A 1 766 ? 13.510 -14.557 -63.815 1.00 61.16 766 VAL A C 1
ATOM 5912 O O . VAL A 1 766 ? 13.768 -14.034 -62.728 1.00 61.16 766 VAL A O 1
ATOM 5915 N N . ARG A 1 767 ? 14.229 -14.297 -64.917 1.00 66.44 767 ARG A N 1
ATOM 5916 C CA . ARG A 1 767 ? 15.355 -13.352 -64.939 1.00 66.44 767 ARG A CA 1
ATOM 5917 C C . ARG A 1 767 ? 14.889 -11.900 -64.813 1.00 66.44 767 ARG A C 1
ATOM 5919 O O . ARG A 1 767 ? 15.391 -11.201 -63.941 1.00 66.44 767 ARG A O 1
ATOM 5926 N N . GLU A 1 768 ? 13.871 -11.483 -65.568 1.00 63.25 768 GLU A N 1
ATOM 5927 C CA . GLU A 1 768 ? 13.235 -10.161 -65.416 1.00 63.25 768 GLU A CA 1
ATOM 5928 C C . GLU A 1 768 ? 12.713 -9.943 -63.987 1.00 63.25 768 GLU A C 1
ATOM 5930 O O . GLU A 1 768 ? 12.933 -8.885 -63.392 1.00 63.25 768 GLU A O 1
ATOM 5935 N N . GLY A 1 769 ? 12.073 -10.958 -63.392 1.00 64.06 769 GLY A N 1
ATOM 5936 C CA . GLY A 1 769 ? 11.621 -10.906 -62.001 1.00 64.06 769 GLY A CA 1
ATOM 5937 C C . GLY A 1 769 ? 12.770 -10.735 -60.999 1.00 64.06 769 GLY A C 1
ATOM 5938 O O . GLY A 1 769 ? 12.649 -9.957 -60.051 1.00 64.06 769 GLY A O 1
ATOM 5939 N N . ALA A 1 770 ? 13.900 -11.415 -61.214 1.00 59.12 770 ALA A N 1
ATOM 5940 C CA . ALA A 1 770 ? 15.090 -11.279 -60.375 1.00 59.12 770 ALA A CA 1
ATOM 5941 C C . ALA A 1 770 ? 15.746 -9.892 -60.504 1.00 59.12 770 ALA A C 1
ATOM 5943 O O . ALA A 1 770 ? 16.076 -9.282 -59.484 1.00 59.12 770 ALA A O 1
ATOM 5944 N N . ASP A 1 771 ? 15.871 -9.370 -61.727 1.00 61.16 771 ASP A N 1
ATOM 5945 C CA . ASP A 1 771 ? 16.449 -8.049 -61.998 1.00 61.16 771 ASP A CA 1
ATOM 5946 C C . ASP A 1 771 ? 15.566 -6.920 -61.431 1.00 61.16 771 ASP A C 1
ATOM 5948 O O . ASP A 1 771 ? 16.078 -5.980 -60.819 1.00 61.16 771 ASP A O 1
ATOM 5952 N N . THR A 1 772 ? 14.237 -7.054 -61.515 1.00 65.19 772 THR A N 1
ATOM 5953 C CA . THR A 1 772 ? 13.283 -6.090 -60.930 1.00 65.19 772 THR A CA 1
ATOM 5954 C C . THR A 1 772 ? 13.389 -6.050 -59.399 1.00 65.19 772 THR A C 1
ATOM 5956 O O . THR A 1 772 ? 13.446 -4.975 -58.795 1.00 65.19 772 THR A O 1
ATOM 5959 N N . ILE A 1 773 ? 13.500 -7.218 -58.751 1.00 58.03 773 ILE A N 1
ATOM 5960 C CA . ILE A 1 773 ? 13.716 -7.312 -57.297 1.00 58.03 773 ILE A CA 1
ATOM 5961 C C . ILE A 1 773 ? 15.080 -6.718 -56.910 1.00 58.03 773 ILE A C 1
ATOM 5963 O O . ILE A 1 773 ? 15.181 -6.044 -55.882 1.00 58.03 773 ILE A O 1
ATOM 5967 N N . ALA A 1 774 ? 16.122 -6.914 -57.722 1.00 59.59 774 ALA A N 1
ATOM 5968 C CA . ALA A 1 774 ? 17.431 -6.307 -57.491 1.00 59.59 774 ALA A CA 1
ATOM 5969 C C . ALA A 1 774 ? 17.384 -4.770 -57.598 1.00 59.59 774 ALA A C 1
ATOM 5971 O O . ALA A 1 774 ? 17.958 -4.089 -56.741 1.00 59.59 774 ALA A O 1
ATOM 5972 N N . SER A 1 775 ? 16.654 -4.211 -58.575 1.00 59.88 775 SER A N 1
ATOM 5973 C CA . SER A 1 775 ? 16.477 -2.757 -58.694 1.00 59.88 775 SER A CA 1
ATOM 5974 C C . SER A 1 775 ? 15.693 -2.151 -57.527 1.00 59.88 775 SER A C 1
ATOM 5976 O O . SER A 1 775 ? 16.119 -1.128 -56.988 1.00 59.88 775 SER A O 1
ATOM 5978 N N . ASP A 1 776 ? 14.627 -2.806 -57.055 1.00 59.50 776 ASP A N 1
ATOM 5979 C CA . ASP A 1 776 ? 13.851 -2.333 -55.899 1.00 59.50 776 ASP A CA 1
ATOM 5980 C C . ASP A 1 776 ? 14.669 -2.379 -54.599 1.00 59.50 776 ASP A C 1
ATOM 5982 O O . ASP A 1 776 ? 14.608 -1.455 -53.784 1.00 59.50 776 ASP A O 1
ATOM 5986 N N . GLN A 1 777 ? 15.491 -3.419 -54.401 1.00 56.44 777 GLN A N 1
ATOM 5987 C CA . GLN A 1 777 ? 16.413 -3.480 -53.261 1.00 56.44 777 GLN A CA 1
ATOM 5988 C C . GLN A 1 777 ? 17.480 -2.371 -53.328 1.00 56.44 777 GLN A C 1
ATOM 5990 O O . GLN A 1 777 ? 17.778 -1.756 -52.303 1.00 56.44 777 GLN A O 1
ATOM 5995 N N . MET A 1 778 ? 18.024 -2.061 -54.513 1.00 55.66 778 MET A N 1
ATOM 5996 C CA . MET A 1 778 ? 18.976 -0.952 -54.695 1.00 55.66 778 MET A CA 1
ATOM 5997 C C . MET A 1 778 ? 18.327 0.421 -54.449 1.00 55.66 778 MET A C 1
ATOM 5999 O O . MET A 1 778 ? 18.930 1.272 -53.789 1.00 55.66 778 MET A O 1
ATOM 6003 N N . ALA A 1 779 ? 17.086 0.630 -54.901 1.00 54.81 779 ALA A N 1
ATOM 6004 C CA . ALA A 1 779 ? 16.328 1.858 -54.653 1.00 54.81 779 ALA A CA 1
ATOM 6005 C C . ALA A 1 779 ? 16.057 2.076 -53.150 1.00 54.81 779 ALA A C 1
ATOM 6007 O O . ALA A 1 779 ? 16.273 3.173 -52.630 1.00 54.81 779 ALA A O 1
ATOM 6008 N N . LEU A 1 780 ? 15.684 1.015 -52.423 1.00 51.53 780 LEU A N 1
ATOM 6009 C CA . LEU A 1 780 ? 15.501 1.032 -50.964 1.00 51.53 780 LEU A CA 1
ATOM 6010 C C . LEU A 1 780 ? 16.793 1.328 -50.184 1.00 51.53 780 LEU A C 1
ATOM 6012 O O . LEU A 1 780 ? 16.736 1.952 -49.121 1.00 51.53 780 LEU A O 1
ATOM 6016 N N . VAL A 1 781 ? 17.957 0.914 -50.697 1.00 52.50 781 VAL A N 1
ATOM 6017 C CA . VAL A 1 781 ? 19.266 1.266 -50.117 1.00 52.50 781 VAL A CA 1
ATOM 6018 C C . VAL A 1 781 ? 19.586 2.746 -50.347 1.00 52.50 781 VAL A C 1
ATOM 6020 O O . VAL A 1 781 ? 19.977 3.432 -49.402 1.00 52.50 781 VAL A O 1
ATOM 6023 N N . HIS A 1 782 ? 19.342 3.274 -51.551 1.00 52.25 782 HIS A N 1
ATOM 6024 C CA . HIS A 1 782 ? 19.517 4.704 -51.836 1.00 52.25 782 HIS A CA 1
ATOM 6025 C C . HIS A 1 782 ? 18.588 5.599 -51.001 1.00 52.25 782 HIS A C 1
ATOM 6027 O O . HIS A 1 782 ? 19.017 6.648 -50.522 1.00 52.25 782 HIS A O 1
ATOM 6033 N N . GLN A 1 783 ? 17.345 5.175 -50.756 1.00 51.03 783 GLN A N 1
ATOM 6034 C CA . GLN A 1 783 ? 16.384 5.944 -49.957 1.00 51.03 783 GLN A CA 1
ATOM 6035 C C . GLN A 1 783 ? 16.722 5.980 -48.451 1.00 51.03 783 GLN A C 1
ATOM 6037 O O . GLN A 1 783 ? 16.228 6.846 -47.733 1.00 51.03 783 GLN A O 1
ATOM 6042 N N . ARG A 1 784 ? 17.583 5.074 -47.959 1.00 48.34 784 ARG A N 1
ATOM 6043 C CA . ARG A 1 784 ? 18.048 5.043 -46.557 1.00 48.34 784 ARG A CA 1
ATOM 6044 C C . ARG A 1 784 ? 19.355 5.797 -46.298 1.00 48.34 784 ARG A C 1
ATOM 6046 O O . ARG A 1 784 ? 19.735 5.940 -45.140 1.00 48.34 784 ARG A O 1
ATOM 6053 N N . LEU A 1 785 ? 20.021 6.307 -47.334 1.00 43.34 785 LEU A N 1
ATOM 6054 C CA . LEU A 1 785 ? 21.264 7.080 -47.227 1.00 43.34 785 LEU A CA 1
ATOM 6055 C C . LEU A 1 785 ? 21.020 8.580 -47.462 1.00 43.34 785 LEU A C 1
ATOM 6057 O O . LEU A 1 785 ? 21.634 9.206 -48.323 1.00 43.34 785 LEU A O 1
ATOM 6061 N N . HIS A 1 786 ? 20.131 9.177 -46.665 1.00 43.59 786 HIS A N 1
ATOM 6062 C CA . HIS A 1 786 ? 20.072 10.633 -46.508 1.00 43.59 786 HIS A CA 1
ATOM 6063 C C . HIS A 1 786 ? 21.016 11.070 -45.383 1.00 43.59 786 HIS A C 1
ATOM 6065 O O . HIS A 1 786 ? 20.637 11.143 -44.216 1.00 43.59 786 HIS A O 1
ATOM 6071 N N . ILE A 1 787 ? 22.262 11.362 -45.756 1.00 48.69 787 ILE A N 1
ATOM 6072 C CA . ILE A 1 787 ? 23.189 12.126 -44.919 1.00 48.69 787 ILE A CA 1
ATOM 6073 C C . ILE A 1 787 ? 22.843 13.608 -45.128 1.00 48.69 787 ILE A C 1
ATOM 6075 O O . ILE A 1 787 ? 22.989 14.088 -46.256 1.00 48.69 787 ILE A O 1
ATOM 6079 N N . PRO A 1 788 ? 22.381 14.351 -44.104 1.00 43.09 788 PRO A N 1
ATOM 6080 C CA . PRO A 1 788 ? 22.176 15.786 -44.247 1.00 43.09 788 PRO A CA 1
ATOM 6081 C C . PRO A 1 788 ? 23.535 16.464 -44.445 1.00 43.09 788 PRO A C 1
ATOM 6083 O O . PRO A 1 788 ? 24.429 16.340 -43.606 1.00 43.09 788 PRO A O 1
ATOM 6086 N N . GLN A 1 789 ? 23.704 17.174 -45.562 1.00 40.12 789 GLN A N 1
ATOM 6087 C CA . GLN A 1 789 ? 24.871 18.031 -45.739 1.00 40.12 789 GLN A CA 1
ATOM 6088 C C . GLN A 1 789 ? 24.767 19.227 -44.795 1.00 40.12 789 GLN A C 1
ATOM 6090 O O . GLN A 1 789 ? 23.774 19.952 -44.804 1.00 40.12 789 GLN A O 1
ATOM 6095 N N . ILE A 1 790 ? 25.814 19.420 -43.999 1.00 41.75 790 ILE A N 1
ATOM 6096 C CA . ILE A 1 790 ? 26.027 20.631 -43.215 1.00 41.75 790 ILE A CA 1
ATOM 6097 C C . ILE A 1 790 ? 26.481 21.730 -44.187 1.00 41.75 790 ILE A C 1
ATOM 6099 O O . ILE A 1 790 ? 27.456 21.531 -44.917 1.00 41.75 790 ILE A O 1
ATOM 6103 N N . GLN A 1 791 ? 25.782 22.866 -44.174 1.00 43.38 791 GLN A N 1
ATOM 6104 C CA . GLN A 1 791 ? 26.279 24.168 -44.634 1.00 43.38 791 GLN A CA 1
ATOM 6105 C C . GLN A 1 791 ? 26.425 25.088 -43.422 1.00 43.38 791 GLN A C 1
ATOM 6107 O O . GLN A 1 791 ? 25.536 25.013 -42.544 1.00 43.38 791 GLN A O 1
#

Sequence (791 aa):
MATRPAGKAGTWYPRALPELDGQLDGYLAAVPQTVNGSSLPIPGARIIIAPHAGYDYSGKCAAWAYACLDLSNAKRVFLLGPSHTYYLEGCAVTTYAKYATPYGDFTVDRSTIRQVKEAGEMADIPPSSDRDEHSLEMHLPYLHRRCGSTFSSPDAFPTIVPILVGDNDQAEEKAFGRILAPHLKDPANVFIISSDFCHWGQRFSYMPYCAGNDIGKLRRLSRAEASPTGPPIHETIRLLDEATMEAVVSGKYDAFAENIKETKNTVCGRHPIGVAMAALEHLAGESDDESRHRFKVVLYDRSNLVQRPNDFSVSYVSAPNPPFFIRWPVVTIINIILPPNQPPTPAILGSPTVDHAEASTVVENVPFPPAFEPNRLAYITARPTDGSASHRAPHFIMSVRVSPLVSLLFAYGGPANPYDQRDNGPQYGAPAQQQPHYGQGPSYGGHGYDQNAPAHGGYGGGTVEMAPLAQNAGSMAGSDPNGILNECRDIDRGIDEIDRNLDQLRMIQTRTLDDADSSASSANNRHLDALSSETMALYRSLTERVRSVKSNPDSRTPKNNPQVGRVDRRLKAAIQQYQQVESQFRKRTQDQMARQYRIVRPDASEDEVRAAVEDTSNGQVFSQALMQSDRQGRARAALSAVQDRHQALVKIEQQMVELSQLFQDMDTLVVQQEAAVMQIEQKGEEVVDNLDKGNEEMGVAVNTARKTRKKKWICLGISVAIIIVVIIIVLIYIFVIRGTTGGNKAKRDVIENIAIPVADALADHVREGADTIASDQMALVHQRLHIPQIQ

InterPro domains:
  IPR000727 Target SNARE coiled-coil homology domain [PF05739] (680-727)
  IPR000727 Target SNARE coiled-coil homology domain [PS50192] (639-701)
  IPR000727 Target SNARE coiled-coil homology domain [SM00397] (634-701)
  IPR002737 MEMO1 family [MF_00055] (2-326)
  IPR002737 MEMO1 family [PF01875] (7-319)
  IPR002737 MEMO1 family [PTHR11060] (1-319)
  IPR002737 MEMO1 family [cd07361] (5-319)
  IPR006011 Syntaxin, N-terminal domain [PF00804] (484-626)
  IPR010989 SNARE [SSF47661] (480-674)

Foldseek 3Di:
DAAQELLCDVPLADLDPVRRCCLLVVLLVPADCDFPNAGWLQVLQQEKEWEQGRCVFRVSQRSNQLRPHDQQLAQEEEEEFAQPLDADEFKEWEPHQWYDDSVGIAGAPPPVLVQLCVQRVHHHDDSVSVSVDRQRSSVVSSLVVSQVVRDPDPVRRHHYTYMYGHPYDLVSLLSLLQSCLVVVPDSNYHYYQYKWWAWDAVVLVHAWDDQVLDLLRTDHDDLPDWFDPGDFSLSVVVSLVVCLLVQQQVLDLVSNVVSCVSNVGPIRSSSSSSSLSSNLNVVCVVDPDNLQSGKDWRDKDKSDGHGGNHDIIIIITMITRRGDDDDPPPPPPDDPDDDDDDDDDDDDDDDDDDDDDDDDDDDDDDDDDDDDDDDDDDDDDDDDDDDDDDDDDDDDDDDDDDDDDDDDDDDDDDDDDPDDDDDDDDDDDDDDDDDDDDDDDDDDDDDDDDDDDDDDDDDDDDDDDDDDDPDDPDDDDDDDPCVLVVLLVVLVVLLVVLVVLLVVLLVLLVVLLVDPDPVVNVVSVVVNVVSLVVSVVSLVVSLVSLVVSLPDPCCPDPVNVVSSVVSLVSSLVSLVSSLVSLVVSLVSLLVSQLVLLCVQPVPDDPVRSCCCSVCLPCLVSLVVSLVVGPCVVSSVVSSVVNVVSSVVSVVSVVVSVVSVVSSVVSVVSCVVPPPPDVVVVVVVVVVVVVVVVVVVVVVVVVVVVVVVVVVVVVVVVVVVVVVVVVVVVVVCCCCVVVVDPDDDPVVVCCCVPPVVVVVVVVVVVVVVVVVVVVVVVVVVVVVPPPDPDDD

pLDDT: mean 72.17, std 25.56, range [22.8, 98.88]